Protein AF-0000000074478195 (afdb_homodimer)

Organism: Cyberlindnera jadinii (strain ATCC 18201 / CBS 1600 / BCRC 20928 / JCM 3617 / NBRC 0987 / NRRL Y-1542) (NCBI:txid983966)

Foldseek 3Di:
DPPVVVVVVVVLVVCCVVCVPDDPLVVLLLVLQVCVVVPNPVVSVVSCVVVVDDNADPLVVVLLVCLLVLVLVVNLVSLVVFAWPDPDPLLSLVLNLLSLLLVLLCCCPVVVNLPVSVCSLVPPNVPRDDPVLSVLSVVCSVVVPDPVSCVVSQNPPDSNNSSVSSVLVSCVGGDCVRHPHHSVVVVVLVVVLVVLVVVEFADQDDDPPDDDSVDGDYHDCQWAFFFFDDKDQPFDFFWFDKEAAQQRQKIWIFFQSQWIWIFGRVPRGHTDDIQNPGPGGWHEWEAFLVRQWIWTFGQQQWIWIAGNNPSDTDDIAHPDDRFGWHEKEAANVRQWIWTATQVQKIFIAGRVPRDTDDIDRGARFQEWYAANQQWIWTQHQQQKIWIARRVVRGTDAIAHDPFGWHYKDADHVDRQWMWTDTPAFKIWIDRRVVNDTQDIAGDAGDHPDAKEKYAAQNRQKIWIKHQQQKIWIAGRRPNHTSDIHRHDHGTFNYKYYRNNSRSWIWITGRRSMITITIGDPPPPPD/DPVVVVVVVVVLVVCCVVCVPDDPLVVLLLVLQVCVVVPNPVVSVVSCVVVVDDNADPLVVVLLVCLLVLVLVVNLVSLVVFAWPDPDPLLSLVLNLLSLLLVLLCCCPVVVPLPVSVVSLVPPNVPRDDPVLSVLSVVCSVVVPDPVSCVVSQHPPDSNNSSVSSVLVSLVGGDCVRHPHHSVVVVVLVVVLVVLVVVEFADQDDDPPDDDSVDGDYHDCQWAFFFFDDKDQPFDFFWFDKEAAQQRQKIWIFFQSQWIWIFGRVPRGHTDDIQNPGPGGWHEWEAFLVRQWIWTFGQQQWIWIAGNNVSDTDDIAHPDDRFGWHEKEAQNVRQWIWTATQVQKIFIAGRVPRDTDDIDRGARFQYWYAANQQWIWTQHQQQKIWIARRVVRGTDAIAHDPFGWHYKDADHVDRQWMWTDTPAFKIWIDRRVVNDTQDIAGDAGDHPDAKEKYAAQNRQKIWTKHQQQKIWIAGRRPNHTSDIHRHDHGTFNYKYYRNNSRSWIWITGRRSMITITIRDPPPPPD

Structure (mmCIF, N/CA/C/O backbone):
data_AF-0000000074478195-model_v1
#
loop_
_entity.id
_entity.type
_entity.pdbx_description
1 polymer 'WD40 repeat-like protein'
#
loop_
_atom_site.group_PDB
_atom_site.id
_atom_site.type_symbol
_atom_site.label_atom_id
_atom_site.label_alt_id
_atom_site.label_comp_id
_atom_site.label_asym_id
_atom_site.label_entity_id
_atom_site.label_seq_id
_atom_site.pdbx_PDB_ins_code
_atom_site.Cartn_x
_atom_site.Cartn_y
_atom_site.Cartn_z
_atom_site.occupancy
_atom_site.B_iso_or_equiv
_atom_site.auth_seq_id
_atom_site.auth_comp_id
_atom_site.auth_asym_id
_atom_site.auth_atom_id
_atom_site.pdbx_PDB_model_num
ATOM 1 N N . MET A 1 1 ? -6.922 -38.156 35.594 1 22.58 1 MET A N 1
ATOM 2 C CA . MET A 1 1 ? -5.996 -37.031 35.625 1 22.58 1 MET A CA 1
ATOM 3 C C . MET A 1 1 ? -5.5 -36.719 34.219 1 22.58 1 MET A C 1
ATOM 5 O O . MET A 1 1 ? -4.984 -35.625 33.969 1 22.58 1 MET A O 1
ATOM 9 N N . ASN A 1 2 ? -5.203 -37.688 33.344 1 24.73 2 ASN A N 1
ATOM 10 C CA . ASN A 1 2 ? -4.539 -37.812 32.062 1 24.73 2 ASN A CA 1
ATOM 11 C C . ASN A 1 2 ? -5.391 -37.25 30.938 1 24.73 2 ASN A C 1
ATOM 13 O O . ASN A 1 2 ? -5.039 -37.344 29.766 1 24.73 2 ASN A O 1
ATOM 17 N N . GLY A 1 3 ? -6.742 -37.188 31.203 1 28.89 3 GLY A N 1
ATOM 18 C CA . GLY A 1 3 ? -7.676 -36.969 30.125 1 28.89 3 GLY A CA 1
ATOM 19 C C . GLY A 1 3 ? -7.648 -35.531 29.594 1 28.89 3 GLY A C 1
ATOM 20 O O . GLY A 1 3 ? -8.375 -35.188 28.656 1 28.89 3 GLY A O 1
ATOM 21 N N . TYR A 1 4 ? -7.305 -34.594 30.516 1 32.69 4 TYR A N 1
ATOM 22 C CA . TYR A 1 4 ? -7.398 -33.156 30.219 1 32.69 4 TYR A CA 1
ATOM 23 C C . TYR A 1 4 ? -6.324 -32.75 29.234 1 32.69 4 TYR A C 1
ATOM 25 O O . TYR A 1 4 ? -6.266 -31.578 28.828 1 32.69 4 TYR A O 1
ATOM 33 N N . GLN A 1 5 ? -5.215 -33.406 29.141 1 38.72 5 GLN A N 1
ATOM 34 C CA . GLN A 1 5 ? -4.113 -33.125 28.219 1 38.72 5 GLN A CA 1
ATOM 35 C C . GLN A 1 5 ? -4.559 -33.219 26.766 1 38.72 5 GLN A C 1
ATOM 37 O O . GLN A 1 5 ? -3.916 -32.656 25.875 1 38.72 5 GLN A O 1
ATOM 42 N N . GLY A 1 6 ? -5.562 -33.938 26.516 1 43 6 GLY A N 1
ATOM 43 C CA . GLY A 1 6 ? -6.027 -34.344 25.188 1 43 6 GLY A CA 1
ATOM 44 C C . GLY A 1 6 ? -6.719 -33.219 24.453 1 43 6 GLY A C 1
ATOM 45 O O . GLY A 1 6 ? -6.617 -33.094 23.234 1 43 6 GLY A O 1
ATOM 46 N N . ASN A 1 7 ? -7.488 -32.406 25.203 1 45.25 7 ASN A N 1
ATOM 47 C CA . ASN A 1 7 ? -8.312 -31.391 24.578 1 45.25 7 ASN A CA 1
ATOM 48 C C . ASN A 1 7 ? -7.473 -30.188 24.156 1 45.25 7 ASN A C 1
ATOM 50 O O . ASN A 1 7 ? -7.797 -29.516 23.172 1 45.25 7 ASN A O 1
ATOM 54 N N . SER A 1 8 ? -6.305 -29.922 24.984 1 52.62 8 SER A N 1
ATOM 55 C CA . SER A 1 8 ? -5.41 -28.812 24.656 1 52.62 8 SER A CA 1
ATOM 56 C C . SER A 1 8 ? -4.742 -29.016 23.312 1 52.62 8 SER A C 1
ATOM 58 O O . SER A 1 8 ? -4.609 -28.078 22.516 1 52.62 8 SER A O 1
ATOM 60 N N . GLY A 1 9 ? -4.41 -30.25 23.094 1 55.44 9 GLY A N 1
ATOM 61 C CA . GLY A 1 9 ? -3.719 -30.578 21.859 1 55.44 9 GLY A CA 1
ATOM 62 C C . GLY A 1 9 ? -4.578 -30.391 20.625 1 55.44 9 GLY A C 1
ATOM 63 O O . GLY A 1 9 ? -4.105 -29.875 19.609 1 55.44 9 GLY A O 1
ATOM 64 N N . LYS A 1 10 ? -5.855 -30.812 20.766 1 56.72 10 LYS A N 1
ATOM 65 C CA . LYS A 1 10 ? -6.754 -30.719 19.625 1 56.72 10 LYS A CA 1
ATOM 66 C C . LYS A 1 10 ? -7.059 -29.266 19.266 1 56.72 10 LYS A C 1
ATOM 68 O O . LYS A 1 10 ? -7.102 -28.906 18.094 1 56.72 10 LYS A O 1
ATOM 73 N N . GLY A 1 11 ? -7.25 -28.391 20.375 1 63.56 11 GLY A N 1
ATOM 74 C CA . GLY A 1 11 ? -7.496 -26.969 20.141 1 63.56 11 GLY A CA 1
ATOM 75 C C . GLY A 1 11 ? -6.328 -26.266 19.469 1 63.56 11 GLY A C 1
ATOM 76 O O . GLY A 1 11 ? -6.516 -25.531 18.5 1 63.56 11 GLY A O 1
ATOM 77 N N . GLN A 1 12 ? -5.191 -26.641 19.922 1 74.25 12 GLN A N 1
ATOM 78 C CA . GLN A 1 12 ? -3.992 -26.016 19.375 1 74.25 12 GLN A CA 1
ATOM 79 C C . GLN A 1 12 ? -3.748 -26.453 17.922 1 74.25 12 GLN A C 1
ATOM 81 O O . GLN A 1 12 ? -3.275 -25.672 17.109 1 74.25 12 GLN A O 1
ATOM 86 N N . GLY A 1 13 ? -4.137 -27.672 17.688 1 74 13 GLY A N 1
ATOM 87 C CA . GLY A 1 13 ? -3.984 -28.172 16.328 1 74 13 GLY A CA 1
ATOM 88 C C . GLY A 1 13 ? -4.875 -27.469 15.328 1 74 13 GLY A C 1
ATOM 89 O O . GLY A 1 13 ? -4.426 -27.094 14.242 1 74 13 GLY A O 1
ATOM 90 N N . GLN A 1 14 ? -6.105 -27.25 15.711 1 77.62 14 GLN A N 1
ATOM 91 C CA . GLN A 1 14 ? -7.039 -26.531 14.844 1 77.62 14 GLN A CA 1
ATOM 92 C C . GLN A 1 14 ? -6.609 -25.094 14.625 1 77.62 14 GLN A C 1
ATOM 94 O O . GLN A 1 14 ? -6.73 -24.562 13.523 1 77.62 14 GLN A O 1
ATOM 99 N N . LEU A 1 15 ? -6.09 -24.531 15.695 1 83.25 15 LEU A N 1
ATOM 100 C CA . LEU A 1 15 ? -5.633 -23.141 15.609 1 83.25 15 LEU A CA 1
ATOM 101 C C . LEU A 1 15 ? -4.418 -23.031 14.695 1 83.25 15 LEU A C 1
ATOM 103 O O . LEU A 1 15 ? -4.309 -22.062 13.93 1 83.25 15 LEU A O 1
ATOM 107 N N . ALA A 1 16 ? -3.6 -24.047 14.789 1 80.31 16 ALA A N 1
ATOM 108 C CA . ALA A 1 16 ? -2.391 -24.047 13.969 1 80.31 16 ALA A CA 1
ATOM 109 C C . ALA A 1 16 ? -2.736 -24.172 12.484 1 80.31 16 ALA A C 1
ATOM 111 O O . ALA A 1 16 ? -2.023 -23.625 11.633 1 80.31 16 ALA A O 1
ATOM 112 N N . GLN A 1 17 ? -3.805 -24.859 12.18 1 79 17 GLN A N 1
ATOM 113 C CA . GLN A 1 17 ? -4.234 -25 10.789 1 79 17 GLN A CA 1
ATOM 114 C C . GLN A 1 17 ? -4.84 -23.688 10.266 1 79 17 GLN A C 1
ATOM 116 O O . GLN A 1 17 ? -4.578 -23.297 9.133 1 79 17 GLN A O 1
ATOM 121 N N . ARG A 1 18 ? -5.574 -23.031 11.125 1 84.06 18 ARG A N 1
ATOM 122 C CA . ARG A 1 18 ? -6.266 -21.812 10.719 1 84.06 18 ARG A CA 1
ATOM 123 C C . ARG A 1 18 ? -5.32 -20.609 10.727 1 84.06 18 ARG A C 1
ATOM 125 O O . ARG A 1 18 ? -5.441 -19.703 9.898 1 84.06 18 ARG A O 1
ATOM 132 N N . PHE A 1 19 ? -4.383 -20.594 11.672 1 90.38 19 PHE A N 1
ATOM 133 C CA . PHE A 1 19 ? -3.422 -19.516 11.812 1 90.38 19 PHE A CA 1
ATOM 134 C C . PHE A 1 19 ? -1.996 -20.047 11.852 1 90.38 19 PHE A C 1
ATOM 136 O O . PHE A 1 19 ? -1.324 -19.969 12.883 1 90.38 19 PHE A O 1
ATOM 143 N N . PRO A 1 20 ? -1.542 -20.516 10.719 1 85.75 20 PRO A N 1
ATOM 144 C CA . PRO A 1 20 ? -0.227 -21.156 10.703 1 85.75 20 PRO A CA 1
ATOM 145 C C . PRO A 1 20 ? 0.905 -20.203 11.07 1 85.75 20 PRO A C 1
ATOM 147 O O . PRO A 1 20 ? 1.971 -20.641 11.508 1 85.75 20 PRO A O 1
ATOM 150 N N . GLU A 1 21 ? 0.699 -18.922 10.961 1 87.75 21 GLU A N 1
ATOM 151 C CA . GLU A 1 21 ? 1.754 -17.953 11.211 1 87.75 21 GLU A CA 1
ATOM 152 C C . GLU A 1 21 ? 1.882 -17.641 12.695 1 87.75 21 GLU A C 1
ATOM 154 O O . GLU A 1 21 ? 2.863 -17.031 13.133 1 87.75 21 GLU A O 1
ATOM 159 N N . VAL A 1 22 ? 0.913 -18.047 13.445 1 92.38 22 VAL A N 1
ATOM 160 C CA . VAL A 1 22 ? 0.915 -17.719 14.867 1 92.38 22 VAL A CA 1
ATOM 161 C C . VAL A 1 22 ? 1.314 -18.953 15.672 1 92.38 22 VAL A C 1
ATOM 163 O O . VAL A 1 22 ? 0.504 -19.859 15.875 1 92.38 22 VAL A O 1
ATOM 166 N N . ASP A 1 23 ? 2.5 -19 16.125 1 91.62 23 ASP A N 1
ATOM 167 C CA . ASP A 1 23 ? 2.977 -20.078 16.984 1 91.62 23 ASP A CA 1
ATOM 168 C C . ASP A 1 23 ? 2.369 -20 18.375 1 91.62 23 ASP A C 1
ATOM 170 O O . ASP A 1 23 ? 2.539 -19 19.078 1 91.62 23 ASP A O 1
ATOM 174 N N . PRO A 1 24 ? 1.718 -21.031 18.828 1 92.38 24 PRO A N 1
ATOM 175 C CA . PRO A 1 24 ? 1.036 -20.984 20.125 1 92.38 24 PRO A CA 1
ATOM 176 C C . PRO A 1 24 ? 1.998 -20.766 21.281 1 92.38 24 PRO A C 1
ATOM 178 O O . PRO A 1 24 ? 1.663 -20.078 22.25 1 92.38 24 PRO A O 1
ATOM 181 N N . SER A 1 25 ? 3.139 -21.344 21.234 1 91.81 25 SER A N 1
ATOM 182 C CA . SER A 1 25 ? 4.109 -21.203 22.312 1 91.81 25 SER A CA 1
ATOM 183 C C . SER A 1 25 ? 4.621 -19.766 22.406 1 91.81 25 SER A C 1
ATOM 185 O O . SER A 1 25 ? 4.766 -19.203 23.484 1 91.81 25 SER A O 1
ATOM 187 N N . GLU A 1 26 ? 4.906 -19.203 21.266 1 93.75 26 GLU A N 1
ATOM 188 C CA . GLU A 1 26 ? 5.352 -17.812 21.234 1 93.75 26 GLU A CA 1
ATOM 189 C C . GLU A 1 26 ? 4.258 -16.875 21.734 1 93.75 26 GLU A C 1
ATOM 191 O O . GLU A 1 26 ? 4.539 -15.93 22.484 1 93.75 26 GLU A O 1
ATOM 196 N N . LEU A 1 27 ? 3.068 -17.188 21.297 1 95.75 27 LEU A N 1
ATOM 197 C CA . LEU A 1 27 ? 1.952 -16.359 21.75 1 95.75 27 LEU A CA 1
ATOM 198 C C . LEU A 1 27 ? 1.793 -16.453 23.266 1 95.75 27 LEU A C 1
ATOM 200 O O . LEU A 1 27 ? 1.55 -15.438 23.938 1 95.75 27 LEU A O 1
ATOM 204 N N . THR A 1 28 ? 1.91 -17.641 23.797 1 95.38 28 THR A N 1
ATOM 205 C CA . THR A 1 28 ? 1.783 -17.828 25.234 1 95.38 28 THR A CA 1
ATOM 206 C C . THR A 1 28 ? 2.812 -17 25.984 1 95.38 28 THR A C 1
ATOM 208 O O . THR A 1 28 ? 2.482 -16.344 26.984 1 95.38 28 THR A O 1
ATOM 211 N N . ARG A 1 29 ? 4.035 -16.984 25.516 1 94.19 29 ARG A N 1
ATOM 212 C CA . ARG A 1 29 ? 5.07 -16.172 26.141 1 94.19 29 ARG A CA 1
ATOM 213 C C . ARG A 1 29 ? 4.734 -14.695 26.062 1 94.19 29 ARG A C 1
ATOM 215 O O . ARG A 1 29 ? 4.969 -13.945 27.016 1 94.19 29 ARG A O 1
ATOM 222 N N . LEU A 1 30 ? 4.242 -14.289 24.953 1 96.12 30 LEU A N 1
ATOM 223 C CA . LEU A 1 30 ? 3.838 -12.906 24.781 1 96.12 30 LEU A CA 1
ATOM 224 C C . LEU A 1 30 ? 2.73 -12.531 25.766 1 96.12 30 LEU A C 1
ATOM 226 O O . LEU A 1 30 ? 2.713 -11.422 26.297 1 96.12 30 LEU A O 1
ATOM 230 N N . ILE A 1 31 ? 1.828 -13.492 25.969 1 97.06 31 ILE A N 1
ATOM 231 C CA . ILE A 1 31 ? 0.725 -13.25 26.906 1 97.06 31 ILE A CA 1
ATOM 232 C C . ILE A 1 31 ? 1.262 -13.141 28.328 1 97.06 31 ILE A C 1
ATOM 234 O O . ILE A 1 31 ? 0.813 -12.289 29.094 1 97.06 31 ILE A O 1
ATOM 238 N N . ILE A 1 32 ? 2.223 -13.977 28.641 1 95.56 32 ILE A N 1
ATOM 239 C CA . ILE A 1 32 ? 2.848 -13.898 29.953 1 95.56 32 ILE A CA 1
ATOM 240 C C . ILE A 1 32 ? 3.424 -12.5 30.172 1 95.56 32 ILE A C 1
ATOM 242 O O . ILE A 1 32 ? 3.191 -11.875 31.203 1 95.56 32 ILE A O 1
ATOM 246 N N . GLN A 1 33 ? 4.148 -11.984 29.188 1 92.62 33 GLN A N 1
ATOM 247 C CA . GLN A 1 33 ? 4.719 -10.641 29.25 1 92.62 33 GLN A CA 1
ATOM 248 C C . GLN A 1 33 ? 3.623 -9.586 29.375 1 92.62 33 GLN A C 1
ATOM 250 O O . GLN A 1 33 ? 3.717 -8.688 30.219 1 92.62 33 GLN A O 1
ATOM 255 N N . ALA A 1 34 ? 2.613 -9.719 28.578 1 95.38 34 ALA A N 1
ATOM 256 C CA . ALA A 1 34 ? 1.536 -8.734 28.562 1 95.38 34 ALA A CA 1
ATOM 257 C C . ALA A 1 34 ? 0.812 -8.68 29.891 1 95.38 34 ALA A C 1
ATOM 259 O O . ALA A 1 34 ? 0.453 -7.602 30.375 1 95.38 34 ALA A O 1
ATOM 260 N N . LEU A 1 35 ? 0.567 -9.867 30.469 1 95.62 35 LEU A N 1
ATOM 261 C CA . LEU A 1 35 ? -0.088 -9.93 31.781 1 95.62 35 LEU A CA 1
ATOM 262 C C . LEU A 1 35 ? 0.733 -9.203 32.844 1 95.62 35 LEU A C 1
ATOM 264 O O . LEU A 1 35 ? 0.182 -8.453 33.656 1 95.62 35 LEU A O 1
ATOM 268 N N . SER A 1 36 ? 1.986 -9.43 32.75 1 90.94 36 SER A N 1
ATOM 269 C CA . SER A 1 36 ? 2.871 -8.727 33.688 1 90.94 36 SER A CA 1
ATOM 270 C C . SER A 1 36 ? 2.846 -7.223 33.438 1 90.94 36 SER A C 1
ATOM 272 O O . SER A 1 36 ? 2.771 -6.438 34.406 1 90.94 36 SER A O 1
ATOM 274 N N . ASP A 1 37 ? 2.902 -6.844 32.25 1 89.56 37 ASP A N 1
ATOM 275 C CA . ASP A 1 37 ? 2.885 -5.434 31.875 1 89.56 37 ASP A CA 1
ATOM 276 C C . ASP A 1 37 ? 1.583 -4.766 32.312 1 89.56 37 ASP A C 1
ATOM 278 O O . ASP A 1 37 ? 1.576 -3.592 32.688 1 89.56 37 ASP A O 1
ATOM 282 N N . LEU A 1 38 ? 0.468 -5.555 32.25 1 93.12 38 LEU A N 1
ATOM 283 C CA . LEU A 1 38 ? -0.854 -5.031 32.594 1 93.12 38 LEU A CA 1
ATOM 284 C C . LEU A 1 38 ? -1.076 -5.039 34.094 1 93.12 38 LEU A C 1
ATOM 286 O O . LEU A 1 38 ? -2.074 -4.5 34.594 1 93.12 38 LEU A O 1
ATOM 290 N N . GLY A 1 39 ? -0.169 -5.684 34.844 1 90.38 39 GLY A N 1
ATOM 291 C CA . GLY A 1 39 ? -0.245 -5.699 36.312 1 90.38 39 GLY A CA 1
ATOM 292 C C . GLY A 1 39 ? -0.953 -6.926 36.844 1 90.38 39 GLY A C 1
ATOM 293 O O . GLY A 1 39 ? -1.312 -6.969 38.031 1 90.38 39 GLY A O 1
ATOM 294 N N . TYR A 1 40 ? -1.238 -7.859 36.031 1 94.19 40 TYR A N 1
ATOM 295 C CA . TYR A 1 40 ? -1.87 -9.102 36.469 1 94.19 40 TYR A CA 1
ATOM 296 C C . TYR A 1 40 ? -0.824 -10.148 36.844 1 94.19 40 TYR A C 1
ATOM 298 O O . TYR A 1 40 ? -0.699 -11.172 36.156 1 94.19 40 TYR A O 1
ATOM 306 N N . GLN A 1 41 ? -0.22 -10.016 37.938 1 93.06 41 GLN A N 1
ATOM 307 C CA . GLN A 1 41 ? 0.922 -10.836 38.312 1 93.06 41 GLN A CA 1
ATOM 308 C C . GLN A 1 41 ? 0.483 -12.25 38.688 1 93.06 41 GLN A C 1
ATOM 310 O O . GLN A 1 41 ? 1.169 -13.219 38.344 1 93.06 41 GLN A O 1
ATOM 315 N N . ARG A 1 42 ? -0.634 -12.328 39.344 1 95.56 42 ARG A N 1
ATOM 316 C CA . ARG A 1 42 ? -1.128 -13.656 39.688 1 95.56 42 ARG A CA 1
ATOM 317 C C . ARG A 1 42 ? -1.424 -14.492 38.469 1 95.56 42 ARG A C 1
ATOM 319 O O . ARG A 1 42 ? -1.037 -15.664 38.406 1 95.56 42 ARG A O 1
ATOM 326 N N . SER A 1 43 ? -2.094 -13.883 37.562 1 95.94 43 SER A N 1
ATOM 327 C CA . SER A 1 43 ? -2.428 -14.57 36.344 1 95.94 43 SER A CA 1
ATOM 328 C C . SER A 1 43 ? -1.174 -14.906 35.531 1 95.94 43 SER A C 1
ATOM 330 O O . SER A 1 43 ? -1.098 -15.969 34.906 1 95.94 43 SER A O 1
ATOM 332 N N . SER A 1 44 ? -0.194 -14.008 35.5 1 95.56 44 SER A N 1
ATOM 333 C CA . SER A 1 44 ? 1.075 -14.266 34.812 1 95.56 44 SER A CA 1
ATOM 334 C C . SER A 1 44 ? 1.776 -15.484 35.406 1 95.56 44 SER A C 1
ATOM 336 O O . SER A 1 44 ? 2.234 -16.359 34.656 1 95.56 44 SER A O 1
ATOM 338 N N . ASP A 1 45 ? 1.78 -15.57 36.656 1 95.12 45 ASP A N 1
ATOM 339 C CA . ASP A 1 45 ? 2.418 -16.688 37.344 1 95.12 45 ASP A CA 1
ATOM 340 C C . ASP A 1 45 ? 1.684 -18 37.062 1 95.12 45 ASP A C 1
ATOM 342 O O . ASP A 1 45 ? 2.312 -19.031 36.844 1 95.12 45 ASP A O 1
ATOM 346 N N . GLU A 1 46 ? 0.391 -17.922 37.125 1 96.75 46 GLU A N 1
ATOM 347 C CA . GLU A 1 46 ? -0.415 -19.109 36.844 1 96.75 46 GLU A CA 1
ATOM 348 C C . GLU A 1 46 ? -0.169 -19.641 35.438 1 96.75 46 GLU A C 1
ATOM 350 O O . GLU A 1 46 ? -0.069 -20.844 35.25 1 96.75 46 GLU A O 1
ATOM 355 N N . LEU A 1 47 ? -0.126 -18.766 34.5 1 96.31 47 LEU A N 1
ATOM 356 C CA . LEU A 1 47 ? 0.104 -19.188 33.125 1 96.31 47 LEU A CA 1
ATOM 357 C C . LEU A 1 47 ? 1.498 -19.781 32.969 1 96.31 47 LEU A C 1
ATOM 359 O O . LEU A 1 47 ? 1.683 -20.75 32.219 1 96.31 47 LEU A O 1
ATOM 363 N N . ARG A 1 48 ? 2.5 -19.234 33.625 1 94.5 48 ARG A N 1
ATOM 364 C CA . ARG A 1 48 ? 3.844 -19.812 33.625 1 94.5 48 ARG A CA 1
ATOM 365 C C . ARG A 1 48 ? 3.84 -21.234 34.125 1 94.5 48 ARG A C 1
ATOM 367 O O . ARG A 1 48 ? 4.465 -22.125 33.531 1 94.5 48 ARG A O 1
ATOM 374 N N . ASP A 1 49 ? 3.162 -21.406 35.094 1 95.06 49 ASP A N 1
ATOM 375 C CA . ASP A 1 49 ? 3.066 -22.719 35.719 1 95.06 49 ASP A CA 1
ATOM 376 C C . ASP A 1 49 ? 2.32 -23.703 34.812 1 95.06 49 ASP A C 1
ATOM 378 O O . ASP A 1 49 ? 2.783 -24.812 34.594 1 95.06 49 ASP A O 1
ATOM 382 N N . GLU A 1 50 ? 1.177 -23.234 34.344 1 95.81 50 GLU A N 1
ATOM 383 C CA . GLU A 1 50 ? 0.32 -24.094 33.531 1 95.81 50 GLU A CA 1
ATOM 384 C C . GLU A 1 50 ? 0.973 -24.438 32.188 1 95.81 50 GLU A C 1
ATOM 386 O O . GLU A 1 50 ? 0.836 -25.562 31.703 1 95.81 50 GLU A O 1
ATOM 391 N N . SER A 1 51 ? 1.605 -23.547 31.562 1 93.69 51 SER A N 1
ATOM 392 C CA . SER A 1 51 ? 2.199 -23.734 30.25 1 93.69 51 SER A CA 1
ATOM 393 C C . SER A 1 51 ? 3.586 -24.375 30.359 1 93.69 51 SER A C 1
ATOM 395 O O . SER A 1 51 ? 4.055 -25.016 29.406 1 93.69 51 SER A O 1
ATOM 397 N N . GLY A 1 52 ? 4.312 -24.109 31.422 1 92.25 52 GLY A N 1
ATOM 398 C CA . GLY A 1 52 ? 5.688 -24.562 31.578 1 92.25 52 GLY A CA 1
ATOM 399 C C . GLY A 1 52 ? 6.688 -23.688 30.859 1 92.25 52 GLY A C 1
ATOM 400 O O . GLY A 1 52 ? 7.852 -24.062 30.688 1 92.25 52 GLY A O 1
ATOM 401 N N . LEU A 1 53 ? 6.223 -22.516 30.391 1 90.5 53 LEU A N 1
ATOM 402 C CA . LEU A 1 53 ? 7.082 -21.609 29.641 1 90.5 53 LEU A CA 1
ATOM 403 C C . LEU A 1 53 ? 7.547 -20.453 30.516 1 90.5 53 LEU A C 1
ATOM 405 O O . LEU A 1 53 ? 6.824 -20.016 31.422 1 90.5 53 LEU A O 1
ATOM 409 N N . GLU A 1 54 ? 8.805 -20.047 30.219 1 84.94 54 GLU A N 1
ATOM 410 C CA . GLU A 1 54 ? 9.352 -18.891 30.938 1 84.94 54 GLU A CA 1
ATOM 411 C C . GLU A 1 54 ? 9.5 -17.688 30 1 84.94 54 GLU A C 1
ATOM 413 O O . GLU A 1 54 ? 9.617 -17.844 28.781 1 84.94 54 GLU A O 1
ATOM 418 N N . LEU A 1 55 ? 9.398 -16.531 30.594 1 83.12 55 LEU A N 1
ATOM 419 C CA . LEU A 1 55 ? 9.539 -15.312 29.812 1 83.12 55 LEU A CA 1
ATOM 420 C C . LEU A 1 55 ? 10.977 -15.156 29.297 1 83.12 55 LEU A C 1
ATOM 422 O O . LEU A 1 55 ? 11.195 -14.961 28.109 1 83.12 55 LEU A O 1
ATOM 426 N N . ASP A 1 56 ? 11.883 -15.195 30.25 1 81.56 56 ASP A N 1
ATOM 427 C CA . ASP A 1 56 ? 13.289 -14.992 29.922 1 81.56 56 ASP A CA 1
ATOM 428 C C . ASP A 1 56 ? 14.117 -16.234 30.219 1 81.56 56 ASP A C 1
ATOM 430 O O . ASP A 1 56 ? 13.75 -17.031 31.094 1 81.56 56 ASP A O 1
ATOM 434 N N . SER A 1 57 ? 15.078 -16.406 29.406 1 80.25 57 SER A N 1
ATOM 435 C CA . SER A 1 57 ? 16.031 -17.469 29.703 1 80.25 57 SER A CA 1
ATOM 436 C C . SER A 1 57 ? 16.75 -17.219 31.016 1 80.25 57 SER A C 1
ATOM 438 O O . SER A 1 57 ? 16.844 -16.078 31.469 1 80.25 57 SER A O 1
ATOM 440 N N . PRO A 1 58 ? 17.219 -18.266 31.641 1 79.44 58 PRO A N 1
ATOM 441 C CA . PRO A 1 58 ? 17.938 -18.078 32.906 1 79.44 58 PRO A CA 1
ATOM 442 C C . PRO A 1 58 ? 19.141 -17.156 32.781 1 79.44 58 PRO A C 1
ATOM 444 O O . PRO A 1 58 ? 19.406 -16.359 33.688 1 79.44 58 PRO A O 1
ATOM 447 N N . ALA A 1 59 ? 19.875 -17.344 31.688 1 79.88 59 ALA A N 1
ATOM 448 C CA . ALA A 1 59 ? 21.047 -16.484 31.453 1 79.88 59 ALA A CA 1
ATOM 449 C C . ALA A 1 59 ? 20.641 -15.023 31.406 1 79.88 59 ALA A C 1
ATOM 451 O O . ALA A 1 59 ? 21.312 -14.164 32 1 79.88 59 ALA A O 1
ATOM 452 N N . ILE A 1 60 ? 19.609 -14.742 30.891 1 87.56 60 ILE A N 1
ATOM 453 C CA . ILE A 1 60 ? 19.172 -13.367 30.719 1 87.56 60 ILE A CA 1
ATOM 454 C C . ILE A 1 60 ? 18.625 -12.82 32.031 1 87.56 60 ILE A C 1
ATOM 456 O O . ILE A 1 60 ? 18.781 -11.633 32.344 1 87.56 60 ILE A O 1
ATOM 460 N N . ASN A 1 61 ? 18.062 -13.695 32.781 1 86.44 61 ASN A N 1
ATOM 461 C CA . ASN A 1 61 ? 17.531 -13.258 34.094 1 86.44 61 ASN A CA 1
ATOM 462 C C . ASN A 1 61 ? 18.625 -12.711 35 1 86.44 61 ASN A C 1
ATOM 464 O O . ASN A 1 61 ? 18.438 -11.688 35.656 1 86.44 61 ASN A O 1
ATOM 468 N N . GLY A 1 62 ? 19.766 -13.398 35 1 88.12 62 GLY A N 1
ATOM 469 C CA . GLY A 1 62 ? 20.891 -12.906 35.75 1 88.12 62 GLY A CA 1
ATOM 470 C C . GLY A 1 62 ? 21.375 -11.547 35.281 1 88.12 62 GLY A C 1
ATOM 471 O O . GLY A 1 62 ? 21.688 -10.672 36.094 1 88.12 62 GLY A O 1
ATOM 472 N N . PHE A 1 63 ? 21.391 -11.398 34.062 1 92.88 63 PHE A N 1
ATOM 473 C CA . PHE A 1 63 ? 21.812 -10.141 33.469 1 92.88 63 PHE A CA 1
ATOM 474 C C . PHE A 1 63 ? 20.844 -9.023 33.812 1 92.88 63 PHE A C 1
ATOM 476 O O . PHE A 1 63 ? 21.266 -7.941 34.25 1 92.88 63 PHE A O 1
ATOM 483 N N . ILE A 1 64 ? 19.578 -9.297 33.719 1 90 64 ILE A N 1
ATOM 484 C CA . ILE A 1 64 ? 18.531 -8.312 34 1 90 64 ILE A CA 1
ATOM 485 C C . ILE A 1 64 ? 18.625 -7.902 35.469 1 90 64 ILE A C 1
ATOM 487 O O . ILE A 1 64 ? 18.531 -6.715 35.812 1 90 64 ILE A O 1
ATOM 491 N N . GLU A 1 65 ? 18.828 -8.812 36.281 1 90 65 GLU A N 1
ATOM 492 C CA . GLU A 1 65 ? 18.938 -8.531 37.719 1 90 65 GLU A CA 1
ATOM 493 C C . GLU A 1 65 ? 20.125 -7.629 38 1 90 65 GLU A C 1
ATOM 495 O O . GLU A 1 65 ? 20.031 -6.723 38.844 1 90 65 GLU A O 1
ATOM 500 N N . CYS A 1 66 ? 21.172 -7.859 37.344 1 93.12 66 CYS A N 1
ATOM 501 C CA . CYS A 1 66 ? 22.359 -7.039 37.531 1 93.12 66 CYS A CA 1
ATOM 502 C C . CYS A 1 66 ? 22.094 -5.594 37.125 1 93.12 66 CYS A C 1
ATOM 504 O O . CYS A 1 66 ? 22.453 -4.664 37.844 1 93.12 66 CYS A O 1
ATOM 506 N N . VAL A 1 67 ? 21.453 -5.465 36.031 1 93.19 67 VAL A N 1
ATOM 507 C CA . VAL A 1 67 ? 21.188 -4.129 35.5 1 93.19 67 VAL A CA 1
ATOM 508 C C . VAL A 1 67 ? 20.172 -3.418 36.406 1 93.19 67 VAL A C 1
ATOM 510 O O . VAL A 1 67 ? 20.375 -2.258 36.781 1 93.19 67 VAL A O 1
ATOM 513 N N . ARG A 1 68 ? 19.172 -4.117 36.812 1 90.88 68 ARG A N 1
ATOM 514 C CA . ARG A 1 68 ? 18.109 -3.518 37.625 1 90.88 68 ARG A CA 1
ATOM 515 C C . ARG A 1 68 ? 18.641 -3.139 39 1 90.88 68 ARG A C 1
ATOM 517 O O . ARG A 1 68 ? 18.188 -2.158 39.594 1 90.88 68 ARG A O 1
ATOM 524 N N . SER A 1 69 ? 19.672 -3.875 39.469 1 92.31 69 SER A N 1
ATOM 525 C CA . SER A 1 69 ? 20.25 -3.611 40.781 1 92.31 69 SER A CA 1
ATOM 526 C C . SER A 1 69 ? 21.359 -2.568 40.719 1 92.31 69 SER A C 1
ATOM 528 O O . SER A 1 69 ? 21.891 -2.125 41.719 1 92.31 69 SER A O 1
ATOM 530 N N . GLY A 1 70 ? 21.734 -2.223 39.531 1 92.5 70 GLY A N 1
ATOM 531 C CA . GLY A 1 70 ? 22.766 -1.223 39.344 1 92.5 70 GLY A CA 1
ATOM 532 C C . GLY A 1 70 ? 24.172 -1.804 39.375 1 92.5 70 GLY A C 1
ATOM 533 O O . GLY A 1 70 ? 25.141 -1.07 39.531 1 92.5 70 GLY A O 1
ATOM 534 N N . ASP A 1 71 ? 24.203 -3.053 39.375 1 93.69 71 ASP A N 1
ATOM 535 C CA . ASP A 1 71 ? 25.5 -3.727 39.344 1 93.69 71 ASP A CA 1
ATOM 536 C C . ASP A 1 71 ? 26.016 -3.838 37.906 1 93.69 71 ASP A C 1
ATOM 538 O O . ASP A 1 71 ? 26.031 -4.926 37.312 1 93.69 71 ASP A O 1
ATOM 542 N N . PHE A 1 72 ? 26.625 -2.779 37.406 1 94.25 72 PHE A N 1
ATOM 543 C CA . PHE A 1 72 ? 26.984 -2.684 36 1 94.25 72 PHE A CA 1
ATOM 544 C C . PHE A 1 72 ? 28.25 -3.484 35.719 1 94.25 72 PHE A C 1
ATOM 546 O O . PHE A 1 72 ? 28.438 -3.977 34.594 1 94.25 72 PHE A O 1
ATOM 553 N N . THR A 1 73 ? 29.109 -3.654 36.75 1 93.31 73 THR A N 1
ATOM 554 C CA . THR A 1 73 ? 30.328 -4.434 36.562 1 93.31 73 THR A CA 1
ATOM 555 C C . THR A 1 73 ? 30 -5.891 36.25 1 93.31 73 THR A C 1
ATOM 557 O O . THR A 1 73 ? 30.531 -6.461 35.312 1 93.31 73 THR A O 1
ATOM 560 N N . ASN A 1 74 ? 29.141 -6.387 37.031 1 94.12 74 ASN A N 1
ATOM 561 C CA . ASN A 1 74 ? 28.75 -7.773 36.812 1 94.12 74 ASN A CA 1
ATOM 562 C C . ASN A 1 74 ? 27.906 -7.906 35.531 1 94.12 74 ASN A C 1
ATOM 564 O O . ASN A 1 74 ? 27.953 -8.938 34.875 1 94.12 74 ASN A O 1
ATOM 568 N N . ALA A 1 75 ? 27.109 -6.891 35.25 1 94.81 75 ALA A N 1
ATOM 569 C CA . ALA A 1 75 ? 26.328 -6.898 34 1 94.81 75 ALA A CA 1
ATOM 570 C C . ALA A 1 75 ? 27.234 -7.02 32.781 1 94.81 75 ALA A C 1
ATOM 572 O O . ALA A 1 75 ? 26.938 -7.762 31.844 1 94.81 75 ALA A O 1
ATOM 573 N N . GLU A 1 76 ? 28.375 -6.375 32.812 1 93.94 76 GLU A N 1
ATOM 574 C CA . GLU A 1 76 ? 29.328 -6.426 31.719 1 93.94 76 GLU A CA 1
ATOM 575 C C . GLU A 1 76 ? 29.922 -7.824 31.547 1 93.94 76 GLU A C 1
ATOM 577 O O . GLU A 1 76 ? 30.094 -8.305 30.422 1 93.94 76 GLU A O 1
ATOM 582 N N . LEU A 1 77 ? 30.094 -8.43 32.656 1 92.31 77 LEU A N 1
ATOM 583 C CA . LEU A 1 77 ? 30.672 -9.773 32.656 1 92.31 77 LEU A CA 1
ATOM 584 C C . LEU A 1 77 ? 29.688 -10.781 32.062 1 92.31 77 LEU A C 1
ATOM 586 O O . LEU A 1 77 ? 30.078 -11.734 31.406 1 92.31 77 LEU A O 1
ATOM 590 N N . LYS A 1 78 ? 28.484 -10.555 32.25 1 92.38 78 LYS A N 1
ATOM 591 C CA . LYS A 1 78 ? 27.438 -11.5 31.875 1 92.38 78 LYS A CA 1
ATOM 592 C C . LYS A 1 78 ? 27.094 -11.344 30.391 1 92.38 78 LYS A C 1
ATOM 594 O O . LYS A 1 78 ? 26.328 -12.141 29.844 1 92.38 78 LYS A O 1
ATOM 599 N N . ILE A 1 79 ? 27.641 -10.344 29.719 1 91.94 79 ILE A N 1
ATOM 600 C CA . ILE A 1 79 ? 27.375 -10.125 28.312 1 91.94 79 ILE A CA 1
ATOM 601 C C . ILE A 1 79 ? 27.875 -11.328 27.5 1 91.94 79 ILE A C 1
ATOM 603 O O . ILE A 1 79 ? 27.25 -11.711 26.5 1 91.94 79 ILE A O 1
ATOM 607 N N . ALA A 1 80 ? 28.922 -11.938 27.984 1 88.19 80 ALA A N 1
ATOM 608 C CA . ALA A 1 80 ? 29.531 -13.07 27.297 1 88.19 80 ALA A CA 1
ATOM 609 C C . ALA A 1 80 ? 28.578 -14.266 27.25 1 88.19 80 ALA A C 1
ATOM 611 O O . ALA A 1 80 ? 28.656 -15.102 26.344 1 88.19 80 ALA A O 1
ATOM 612 N N . ASP A 1 81 ? 27.656 -14.289 28.172 1 87.38 81 ASP A N 1
ATOM 613 C CA . ASP A 1 81 ? 26.734 -15.422 28.281 1 87.38 81 ASP A CA 1
ATOM 614 C C . ASP A 1 81 ? 25.469 -15.172 27.469 1 87.38 81 ASP A C 1
ATOM 616 O O . ASP A 1 81 ? 24.609 -16.047 27.359 1 87.38 81 ASP A O 1
ATOM 620 N N . LEU A 1 82 ? 25.328 -14 26.922 1 87.56 82 LEU A N 1
ATOM 621 C CA . LEU A 1 82 ? 24.109 -13.641 26.219 1 87.56 82 LEU A CA 1
ATOM 622 C C . LEU A 1 82 ? 24.156 -14.148 24.781 1 87.56 82 LEU A C 1
ATOM 624 O O . LEU A 1 82 ? 25.203 -14.125 24.141 1 87.56 82 LEU A O 1
ATOM 628 N N . HIS A 1 83 ? 23.078 -14.773 24.328 1 88.25 83 HIS A N 1
ATOM 629 C CA . HIS A 1 83 ? 22.938 -15.117 22.922 1 88.25 83 HIS A CA 1
ATOM 630 C C . HIS A 1 83 ? 22.5 -13.906 22.109 1 88.25 83 HIS A C 1
ATOM 632 O O . HIS A 1 83 ? 21.328 -13.5 22.156 1 88.25 83 HIS A O 1
ATOM 638 N N . LEU A 1 84 ? 23.438 -13.32 21.375 1 87.75 84 LEU A N 1
ATOM 639 C CA . LEU A 1 84 ? 23.156 -12.117 20.594 1 87.75 84 LEU A CA 1
ATOM 640 C C . LEU A 1 84 ? 22.766 -12.469 19.172 1 87.75 84 LEU A C 1
ATOM 642 O O . LEU A 1 84 ? 23.141 -13.531 18.656 1 87.75 84 LEU A O 1
ATOM 646 N N . ILE A 1 85 ? 21.922 -11.695 18.5 1 83.44 85 ILE A N 1
ATOM 647 C CA . ILE A 1 85 ? 21.5 -11.875 17.125 1 83.44 85 ILE A CA 1
ATOM 648 C C . ILE A 1 85 ? 22.719 -11.891 16.203 1 83.44 85 ILE A C 1
ATOM 650 O O . ILE A 1 85 ? 22.891 -12.805 15.398 1 83.44 85 ILE A O 1
ATOM 654 N N . ASN A 1 86 ? 23.531 -10.867 16.312 1 81.62 86 ASN A N 1
ATOM 655 C CA . ASN A 1 86 ? 24.828 -10.797 15.664 1 81.62 86 ASN A CA 1
ATOM 656 C C . ASN A 1 86 ? 25.969 -10.836 16.688 1 81.62 86 ASN A C 1
ATOM 658 O O . ASN A 1 86 ? 26.312 -9.812 17.281 1 81.62 86 ASN A O 1
ATOM 662 N N . ASP A 1 87 ? 26.422 -12.016 16.828 1 84.94 87 ASP A N 1
ATOM 663 C CA . ASP A 1 87 ? 27.438 -12.195 17.844 1 84.94 87 ASP A CA 1
ATOM 664 C C . ASP A 1 87 ? 28.797 -11.664 17.375 1 84.94 87 ASP A C 1
ATOM 666 O O . ASP A 1 87 ? 29.75 -12.414 17.25 1 84.94 87 ASP A O 1
ATOM 670 N N . SER A 1 88 ? 28.828 -10.391 17.047 1 87.44 88 SER A N 1
ATOM 671 C CA . SER A 1 88 ? 30.062 -9.727 16.625 1 87.44 88 SER A CA 1
ATOM 672 C C . SER A 1 88 ? 30.656 -8.898 17.766 1 87.44 88 SER A C 1
ATOM 674 O O . SER A 1 88 ? 29.969 -8.555 18.719 1 87.44 88 SER A O 1
ATOM 676 N N . ASP A 1 89 ? 31.891 -8.664 17.703 1 88.81 89 ASP A N 1
ATOM 677 C CA . ASP A 1 89 ? 32.594 -7.84 18.688 1 88.81 89 ASP A CA 1
ATOM 678 C C . ASP A 1 89 ? 32.031 -6.418 18.703 1 88.81 89 ASP A C 1
ATOM 680 O O . ASP A 1 89 ? 32 -5.773 19.75 1 88.81 89 ASP A O 1
ATOM 684 N N . GLU A 1 90 ? 31.594 -6.066 17.578 1 88.88 90 GLU A N 1
ATOM 685 C CA . GLU A 1 90 ? 31.016 -4.73 17.484 1 88.88 90 GLU A CA 1
ATOM 686 C C . GLU A 1 90 ? 29.719 -4.625 18.312 1 88.88 90 GLU A C 1
ATOM 688 O O . GLU A 1 90 ? 29.5 -3.627 18.984 1 88.88 90 GLU A O 1
ATOM 693 N N . THR A 1 91 ? 28.938 -5.645 18.25 1 91.62 91 THR A N 1
ATOM 694 C CA . THR A 1 91 ? 27.688 -5.652 18.984 1 91.62 91 THR A CA 1
ATOM 695 C C . THR A 1 91 ? 27.938 -5.688 20.5 1 91.62 91 THR A C 1
ATOM 697 O O . THR A 1 91 ? 27.297 -4.973 21.266 1 91.62 91 THR A O 1
ATOM 700 N N . LYS A 1 92 ? 28.875 -6.477 20.891 1 91.44 92 LYS A N 1
ATOM 701 C CA . LYS A 1 92 ? 29.219 -6.57 22.312 1 91.44 92 LYS A CA 1
ATOM 702 C C . LYS A 1 92 ? 29.766 -5.242 22.828 1 91.44 92 LYS A C 1
ATOM 704 O O . LYS A 1 92 ? 29.422 -4.812 23.922 1 91.44 92 LYS A O 1
ATOM 709 N N . ARG A 1 93 ? 30.609 -4.633 22.016 1 91.19 93 ARG A N 1
ATOM 710 C CA . ARG A 1 93 ? 31.156 -3.324 22.359 1 91.19 93 ARG A CA 1
ATOM 711 C C . ARG A 1 93 ? 30.047 -2.299 22.531 1 91.19 93 ARG A C 1
ATOM 713 O O . ARG A 1 93 ? 30.094 -1.459 23.438 1 91.19 93 ARG A O 1
ATOM 720 N N . HIS A 1 94 ? 29.109 -2.377 21.688 1 92.81 94 HIS A N 1
ATOM 721 C CA . HIS A 1 94 ? 28 -1.438 21.75 1 92.81 94 HIS A CA 1
ATOM 722 C C . HIS A 1 94 ? 27.172 -1.647 23.016 1 92.81 94 HIS A C 1
ATOM 724 O O . HIS A 1 94 ? 26.734 -0.681 23.641 1 92.81 94 HIS A O 1
ATOM 730 N N . ILE A 1 95 ? 26.953 -2.85 23.406 1 93.56 95 ILE A N 1
ATOM 731 C CA . ILE A 1 95 ? 26.203 -3.152 24.625 1 93.56 95 ILE A CA 1
ATOM 732 C C . ILE A 1 95 ? 26.969 -2.631 25.844 1 93.56 95 ILE A C 1
ATOM 734 O O . ILE A 1 95 ? 26.375 -2.045 26.75 1 93.56 95 ILE A O 1
ATOM 738 N N . VAL A 1 96 ? 28.25 -2.822 25.781 1 93.94 96 VAL A N 1
ATOM 739 C CA . VAL A 1 96 ? 29.078 -2.309 26.875 1 93.94 96 VAL A CA 1
ATOM 740 C C . VAL A 1 96 ? 28.969 -0.788 26.938 1 93.94 96 VAL A C 1
ATOM 742 O O . VAL A 1 96 ? 28.875 -0.21 28.016 1 93.94 96 VAL A O 1
ATOM 745 N N . PHE A 1 97 ? 28.984 -0.165 25.844 1 93.81 97 PHE A N 1
ATOM 746 C CA . PHE A 1 97 ? 28.812 1.282 25.781 1 93.81 97 PHE A CA 1
ATOM 747 C C . PHE A 1 97 ? 27.5 1.705 26.422 1 93.81 97 PHE A C 1
ATOM 749 O O . PHE A 1 97 ? 27.469 2.656 27.203 1 93.81 97 PHE A O 1
ATOM 756 N N . LEU A 1 98 ? 26.453 0.975 26.078 1 93.81 98 LEU A N 1
ATOM 757 C CA . LEU A 1 98 ? 25.141 1.316 26.625 1 93.81 98 LEU A CA 1
ATOM 758 C C . LEU A 1 98 ? 25.141 1.204 28.156 1 93.81 98 LEU A C 1
ATOM 760 O O . LEU A 1 98 ? 24.547 2.039 28.844 1 93.81 98 LEU A O 1
ATOM 764 N N . ILE A 1 99 ? 25.797 0.251 28.672 1 94.56 99 ILE A N 1
ATOM 765 C CA . ILE A 1 99 ? 25.875 0.033 30.109 1 94.56 99 ILE A CA 1
ATOM 766 C C . ILE A 1 99 ? 26.703 1.146 30.75 1 94.56 99 ILE A C 1
ATOM 768 O O . ILE A 1 99 ? 26.312 1.709 31.781 1 94.56 99 ILE A O 1
ATOM 772 N N . LYS A 1 100 ? 27.781 1.468 30.125 1 94.25 100 LYS A N 1
ATOM 773 C CA . LYS A 1 100 ? 28.641 2.516 30.656 1 94.25 100 LYS A CA 1
ATOM 774 C C . LYS A 1 100 ? 27.969 3.881 30.578 1 94.25 100 LYS A C 1
ATOM 776 O O . LYS A 1 100 ? 28.188 4.738 31.438 1 94.25 100 LYS A O 1
ATOM 781 N N . ARG A 1 101 ? 27.266 4.027 29.516 1 93.5 101 ARG A N 1
ATOM 782 C CA . ARG A 1 101 ? 26.484 5.258 29.422 1 93.5 101 ARG A CA 1
ATOM 783 C C . ARG A 1 101 ? 25.516 5.387 30.594 1 93.5 101 ARG A C 1
ATOM 785 O O . ARG A 1 101 ? 25.359 6.473 31.156 1 93.5 101 ARG A O 1
ATOM 792 N N . GLN A 1 102 ? 24.891 4.289 30.922 1 94.25 102 GLN A N 1
ATOM 793 C CA . GLN A 1 102 ? 23.984 4.301 32.062 1 94.25 102 GLN A CA 1
ATOM 794 C C . GLN A 1 102 ? 24.734 4.586 33.375 1 94.25 102 GLN A C 1
ATOM 796 O O . GLN A 1 102 ? 24.234 5.336 34.219 1 94.25 102 GLN A O 1
ATOM 801 N N . LYS A 1 103 ? 25.828 4.012 33.5 1 93.94 103 LYS A N 1
ATOM 802 C CA . LYS A 1 103 ? 26.656 4.277 34.688 1 93.94 103 LYS A CA 1
ATOM 803 C C . LYS A 1 103 ? 27.047 5.754 34.75 1 93.94 103 LYS A C 1
ATOM 805 O O . LYS A 1 103 ? 27 6.352 35.844 1 93.94 103 LYS A O 1
ATOM 810 N N . PHE A 1 104 ? 27.406 6.312 33.656 1 93.62 104 PHE A N 1
ATOM 811 C CA . PHE A 1 104 ? 27.734 7.73 33.562 1 93.62 104 PHE A CA 1
ATOM 812 C C . PHE A 1 104 ? 26.562 8.594 34.031 1 93.62 104 PHE A C 1
ATOM 814 O O . PHE A 1 104 ? 26.734 9.516 34.812 1 93.62 104 PHE A O 1
ATOM 821 N N . LEU A 1 105 ? 25.438 8.219 33.531 1 93.62 105 LEU A N 1
ATOM 822 C CA . LEU A 1 105 ? 24.234 8.984 33.844 1 93.62 105 LEU A CA 1
ATOM 823 C C . LEU A 1 105 ? 23.906 8.898 35.344 1 93.62 105 LEU A C 1
ATOM 825 O O . LEU A 1 105 ? 23.5 9.891 35.938 1 93.62 105 LEU A O 1
ATOM 829 N N . GLU A 1 106 ? 24.078 7.758 35.875 1 93.56 106 GLU A N 1
ATOM 830 C CA . GLU A 1 106 ? 23.797 7.598 37.281 1 93.56 106 GLU A CA 1
ATOM 831 C C . GLU A 1 106 ? 24.828 8.336 38.156 1 93.56 106 GLU A C 1
ATOM 833 O O . GLU A 1 106 ? 24.484 8.875 39.219 1 93.56 106 GLU A O 1
ATOM 838 N N . LEU A 1 107 ? 26.062 8.383 37.75 1 92.81 107 LEU A N 1
ATOM 839 C CA . LEU A 1 107 ? 27.094 9.164 38.438 1 92.81 107 LEU A CA 1
ATOM 840 C C . LEU A 1 107 ? 26.75 10.656 38.406 1 92.81 107 LEU A C 1
ATOM 842 O O . LEU A 1 107 ? 26.906 11.352 39.406 1 92.81 107 LEU A O 1
ATOM 846 N N . LEU A 1 108 ? 26.266 11.039 37.312 1 91.81 108 LEU A N 1
ATOM 847 C CA . LEU A 1 108 ? 25.969 12.461 37.125 1 91.81 108 LEU A CA 1
ATOM 848 C C . LEU A 1 108 ? 24.719 12.867 37.906 1 91.81 108 LEU A C 1
ATOM 850 O O . LEU A 1 108 ? 24.703 13.914 38.562 1 91.81 108 LEU A O 1
ATOM 854 N N . TYR A 1 109 ? 23.656 12.031 37.875 1 91.06 109 TYR A N 1
ATOM 855 C CA . TYR A 1 109 ? 22.375 12.508 38.375 1 91.06 109 TYR A CA 1
ATOM 856 C C . TYR A 1 109 ? 22.031 11.883 39.719 1 91.06 109 TYR A C 1
ATOM 858 O O . TYR A 1 109 ? 21.297 12.469 40.531 1 91.06 109 TYR A O 1
ATOM 866 N N . LEU A 1 110 ? 22.438 10.727 39.969 1 90.81 110 LEU A N 1
ATOM 867 C CA . LEU A 1 110 ? 22.141 10.078 41.25 1 90.81 110 LEU A CA 1
ATOM 868 C C . LEU A 1 110 ? 23.203 10.383 42.281 1 90.81 110 LEU A C 1
ATOM 870 O O . LEU A 1 110 ? 22.891 10.75 43.406 1 90.81 110 LEU A O 1
ATOM 874 N N . GLU A 1 111 ? 24.438 10.242 41.875 1 90.94 111 GLU A N 1
ATOM 875 C CA . GLU A 1 111 ? 25.547 10.445 42.812 1 90.94 111 GLU A CA 1
ATOM 876 C C . GLU A 1 111 ? 26.062 11.883 42.719 1 90.94 111 GLU A C 1
ATOM 878 O O . GLU A 1 111 ? 26.797 12.32 43.625 1 90.94 111 GLU A O 1
ATOM 883 N N . ASN A 1 112 ? 25.703 12.664 41.812 1 89.69 112 ASN A N 1
ATOM 884 C CA . ASN A 1 112 ? 26.094 14.055 41.594 1 89.69 112 ASN A CA 1
ATOM 885 C C . ASN A 1 112 ? 27.609 14.195 41.562 1 89.69 112 ASN A C 1
ATOM 887 O O . ASN A 1 112 ? 28.172 15.141 42.125 1 89.69 112 ASN A O 1
ATOM 891 N N . SER A 1 113 ? 28.266 13.188 41.062 1 91.88 113 SER A N 1
ATOM 892 C CA . SER A 1 113 ? 29.719 13.203 40.969 1 91.88 113 SER A CA 1
ATOM 893 C C . SER A 1 113 ? 30.156 13.484 39.531 1 91.88 113 SER A C 1
ATOM 895 O O . SER A 1 113 ? 30.453 12.562 38.781 1 91.88 113 SER A O 1
ATOM 897 N N . THR A 1 114 ? 30.312 14.648 39.188 1 91.5 114 THR A N 1
ATOM 898 C CA . THR A 1 114 ? 30.688 15.062 37.844 1 91.5 114 THR A CA 1
ATOM 899 C C . THR A 1 114 ? 32.125 14.617 37.5 1 91.5 114 THR A C 1
ATOM 901 O O . THR A 1 114 ? 32.406 14.258 36.375 1 91.5 114 THR A O 1
ATOM 904 N N . GLN A 1 115 ? 32.969 14.711 38.531 1 91.44 115 GLN A N 1
ATOM 905 C CA . GLN A 1 115 ? 34.344 14.328 38.344 1 91.44 115 GLN A CA 1
ATOM 906 C C . GLN A 1 115 ? 34.469 12.852 37.969 1 91.44 115 GLN A C 1
ATOM 908 O O . GLN A 1 115 ? 35.156 12.5 37.031 1 91.44 115 GLN A O 1
ATOM 913 N N . GLU A 1 116 ? 33.781 12.07 38.719 1 93.12 116 GLU A N 1
ATOM 914 C CA . GLU A 1 116 ? 33.812 10.641 38.469 1 93.12 116 GLU A CA 1
ATOM 915 C C . GLU A 1 116 ? 33.219 10.328 37.094 1 93.12 116 GLU A C 1
ATOM 917 O O . GLU A 1 116 ? 33.688 9.438 36.375 1 93.12 116 GLU A O 1
ATOM 922 N N . ALA A 1 117 ? 32.156 11.016 36.75 1 93.5 117 ALA A N 1
ATOM 923 C CA . ALA A 1 117 ? 31.516 10.852 35.469 1 93.5 117 ALA A CA 1
ATOM 924 C C . ALA A 1 117 ? 32.5 11.188 34.344 1 93.5 117 ALA A C 1
ATOM 926 O O . ALA A 1 117 ? 32.562 10.477 33.344 1 93.5 117 ALA A O 1
ATOM 927 N N . LEU A 1 118 ? 33.25 12.25 34.562 1 92.06 118 LEU A N 1
ATOM 928 C CA . LEU A 1 118 ? 34.219 12.672 33.562 1 92.06 118 LEU A CA 1
ATOM 929 C C . LEU A 1 118 ? 35.344 11.648 33.438 1 92.06 118 LEU A C 1
ATOM 931 O O . LEU A 1 118 ? 35.812 11.391 32.312 1 92.06 118 LEU A O 1
ATOM 935 N N . ILE A 1 119 ? 35.75 11.117 34.531 1 92.5 119 ILE A N 1
ATOM 936 C CA . ILE A 1 119 ? 36.812 10.094 34.5 1 92.5 119 ILE A CA 1
ATOM 937 C C . ILE A 1 119 ? 36.312 8.875 33.719 1 92.5 119 ILE A C 1
ATOM 939 O O . ILE A 1 119 ? 37.031 8.32 32.906 1 92.5 119 ILE A O 1
ATOM 943 N N . LEU A 1 120 ? 35.125 8.445 34.031 1 92.75 120 LEU A N 1
ATOM 944 C CA . LEU A 1 120 ? 34.531 7.316 33.312 1 92.75 120 LEU A CA 1
ATOM 945 C C . LEU A 1 120 ? 34.5 7.578 31.828 1 92.75 120 LEU A C 1
ATOM 947 O O . LEU A 1 120 ? 34.812 6.699 31.031 1 92.75 120 LEU A O 1
ATOM 951 N N . LEU A 1 121 ? 34.062 8.758 31.422 1 91.5 121 LEU A N 1
ATOM 952 C CA . LEU A 1 121 ? 33.938 9.141 30.016 1 91.5 121 LEU A CA 1
ATOM 953 C C . LEU A 1 121 ? 35.281 9.094 29.312 1 91.5 121 LEU A C 1
ATOM 955 O O . LEU A 1 121 ? 35.406 8.578 28.203 1 91.5 121 LEU A O 1
ATOM 959 N N . ARG A 1 122 ? 36.312 9.57 29.984 1 89 122 ARG A N 1
ATOM 960 C CA . ARG A 1 122 ? 37.625 9.703 29.391 1 89 122 ARG A CA 1
ATOM 961 C C . ARG A 1 122 ? 38.375 8.359 29.375 1 89 122 ARG A C 1
ATOM 963 O O . ARG A 1 122 ? 39.062 8.039 28.406 1 89 122 ARG A O 1
ATOM 970 N N . GLN A 1 123 ? 38.094 7.539 30.297 1 89.75 123 GLN A N 1
ATOM 971 C CA . GLN A 1 123 ? 38.906 6.344 30.469 1 89.75 123 GLN A CA 1
ATOM 972 C C . GLN A 1 123 ? 38.219 5.117 29.875 1 89.75 123 GLN A C 1
ATOM 974 O O . GLN A 1 123 ? 38.875 4.207 29.375 1 89.75 123 GLN A O 1
ATOM 979 N N . GLU A 1 124 ? 36.969 5.074 29.969 1 89.69 124 GLU A N 1
ATOM 980 C CA . GLU A 1 124 ? 36.312 3.822 29.641 1 89.69 124 GLU A CA 1
ATOM 981 C C . GLU A 1 124 ? 35.406 3.984 28.422 1 89.69 124 GLU A C 1
ATOM 983 O O . GLU A 1 124 ? 35.281 3.08 27.594 1 89.69 124 GLU A O 1
ATOM 988 N N . VAL A 1 125 ? 34.719 5.062 28.25 1 88.44 125 VAL A N 1
ATOM 989 C CA . VAL A 1 125 ? 33.688 5.227 27.25 1 88.44 125 VAL A CA 1
ATOM 990 C C . VAL A 1 125 ? 34.312 5.664 25.922 1 88.44 125 VAL A C 1
ATOM 992 O O . VAL A 1 125 ? 33.844 5.289 24.844 1 88.44 125 VAL A O 1
ATOM 995 N N . HIS A 1 126 ? 35.406 6.41 25.984 1 84.06 126 HIS A N 1
ATOM 996 C CA . HIS A 1 126 ? 36.031 7.027 24.812 1 84.06 126 HIS A CA 1
ATOM 997 C C . HIS A 1 126 ? 36.438 5.977 23.781 1 84.06 126 HIS A C 1
ATOM 999 O O . HIS A 1 126 ? 36.375 6.215 22.578 1 84.06 126 HIS A O 1
ATOM 1005 N N . GLU A 1 127 ? 36.75 4.734 24.141 1 83.19 127 GLU A N 1
ATOM 1006 C CA . GLU A 1 127 ? 37.25 3.707 23.219 1 83.19 127 GLU A CA 1
ATOM 1007 C C . GLU A 1 127 ? 36.094 2.84 22.703 1 83.19 127 GLU A C 1
ATOM 1009 O O . GLU A 1 127 ? 36.281 2.086 21.75 1 83.19 127 GLU A O 1
ATOM 1014 N N . LEU A 1 128 ? 34.938 3.016 23.219 1 87.12 128 LEU A N 1
ATOM 1015 C CA . LEU A 1 128 ? 33.875 2.082 22.938 1 87.12 128 LEU A CA 1
ATOM 1016 C C . LEU A 1 128 ? 32.969 2.613 21.828 1 87.12 128 LEU A C 1
ATOM 1018 O O . LEU A 1 128 ? 32.219 1.85 21.219 1 87.12 128 LEU A O 1
ATOM 1022 N N . THR A 1 129 ? 32.938 3.896 21.578 1 83.81 129 THR A N 1
ATOM 1023 C CA . THR A 1 129 ? 31.906 4.449 20.703 1 83.81 129 THR A CA 1
ATOM 1024 C C . THR A 1 129 ? 32.469 5.559 19.828 1 83.81 129 THR A C 1
ATOM 1026 O O . THR A 1 129 ? 33.656 5.875 19.922 1 83.81 129 THR A O 1
ATOM 1029 N N . ASP A 1 130 ? 31.609 6.117 19.016 1 84.56 130 ASP A N 1
ATOM 1030 C CA . ASP A 1 130 ? 32.031 7.152 18.078 1 84.56 130 ASP A CA 1
ATOM 1031 C C . ASP A 1 130 ? 32.031 8.531 18.734 1 84.56 130 ASP A C 1
ATOM 1033 O O . ASP A 1 130 ? 31.547 8.688 19.859 1 84.56 130 ASP A O 1
ATOM 1037 N N . THR A 1 131 ? 32.656 9.453 18.078 1 83.44 131 THR A N 1
ATOM 1038 C CA . THR A 1 131 ? 32.844 10.812 18.562 1 83.44 131 THR A CA 1
ATOM 1039 C C . THR A 1 131 ? 31.516 11.516 18.797 1 83.44 131 THR A C 1
ATOM 1041 O O . THR A 1 131 ? 31.406 12.344 19.703 1 83.44 131 THR A O 1
ATOM 1044 N N . ALA A 1 132 ? 30.578 11.164 18.062 1 86.69 132 ALA A N 1
ATOM 1045 C CA . ALA A 1 132 ? 29.266 11.812 18.188 1 86.69 132 ALA A CA 1
ATOM 1046 C C . ALA A 1 132 ? 28.641 11.516 19.547 1 86.69 132 ALA A C 1
ATOM 1048 O O . ALA A 1 132 ? 28.109 12.414 20.203 1 86.69 132 ALA A O 1
ATOM 1049 N N . ASN A 1 133 ? 28.812 10.336 19.984 1 88.19 133 ASN A N 1
ATOM 1050 C CA . ASN A 1 133 ? 28.25 9.938 21.281 1 88.19 133 ASN A CA 1
ATOM 1051 C C . ASN A 1 133 ? 29 10.609 22.422 1 88.19 133 ASN A C 1
ATOM 1053 O O . ASN A 1 133 ? 28.391 11.016 23.406 1 88.19 133 ASN A O 1
ATOM 1057 N N . ILE A 1 134 ? 30.281 10.727 22.281 1 87.94 134 ILE A N 1
ATOM 1058 C CA . ILE A 1 134 ? 31.109 11.352 23.312 1 87.94 134 ILE A CA 1
ATOM 1059 C C . ILE A 1 134 ? 30.75 12.828 23.438 1 87.94 134 ILE A C 1
ATOM 1061 O O . ILE A 1 134 ? 30.641 13.359 24.547 1 87.94 134 ILE A O 1
ATOM 1065 N N . ARG A 1 135 ? 30.484 13.367 22.297 1 87.81 135 ARG A N 1
ATOM 1066 C CA . ARG A 1 135 ? 30.094 14.766 22.281 1 87.81 135 ARG A CA 1
ATOM 1067 C C . ARG A 1 135 ? 28.734 14.953 22.984 1 87.81 135 ARG A C 1
ATOM 1069 O O . ARG A 1 135 ? 28.547 15.914 23.734 1 87.81 135 ARG A O 1
ATOM 1076 N N . ALA A 1 136 ? 27.891 14.094 22.75 1 89.19 136 ALA A N 1
ATOM 1077 C CA . ALA A 1 136 ? 26.578 14.172 23.359 1 89.19 136 ALA A CA 1
ATOM 1078 C C . ALA A 1 136 ? 26.656 14.062 24.891 1 89.19 136 ALA A C 1
ATOM 1080 O O . ALA A 1 136 ? 26.016 14.82 25.609 1 89.19 136 ALA A O 1
ATOM 1081 N N . LEU A 1 137 ? 27.5 13.18 25.422 1 90.88 137 LEU A N 1
ATOM 1082 C CA . LEU A 1 137 ? 27.641 12.977 26.859 1 90.88 137 LEU A CA 1
ATOM 1083 C C . LEU A 1 137 ? 28.375 14.148 27.5 1 90.88 137 LEU A C 1
ATOM 1085 O O . LEU A 1 137 ? 28.031 14.57 28.609 1 90.88 137 LEU A O 1
ATOM 1089 N N . THR A 1 138 ? 29.281 14.648 26.719 1 88.06 138 THR A N 1
ATOM 1090 C CA . THR A 1 138 ? 30.031 15.805 27.203 1 88.06 138 THR A CA 1
ATOM 1091 C C . THR A 1 138 ? 29.125 17.031 27.297 1 88.06 138 THR A C 1
ATOM 1093 O O . THR A 1 138 ? 29.25 17.828 28.219 1 88.06 138 THR A O 1
ATOM 1096 N N . SER A 1 139 ? 28.281 17.125 26.344 1 89.75 139 SER A N 1
ATOM 1097 C CA . SER A 1 139 ? 27.312 18.219 26.359 1 89.75 139 SER A CA 1
ATOM 1098 C C . SER A 1 139 ? 26.422 18.141 27.609 1 89.75 139 SER A C 1
ATOM 1100 O O . SER A 1 139 ? 26.016 19.172 28.141 1 89.75 139 SER A O 1
ATOM 1102 N N . LEU A 1 140 ? 26.203 16.953 28 1 89.44 140 LEU A N 1
ATOM 1103 C CA . LEU A 1 140 ? 25.375 16.766 29.188 1 89.44 140 LEU A CA 1
ATOM 1104 C C . LEU A 1 140 ? 26.125 17.219 30.438 1 89.44 140 LEU A C 1
ATOM 1106 O O . LEU A 1 140 ? 25.5 17.688 31.406 1 89.44 140 LEU A O 1
ATOM 1110 N N . LEU A 1 141 ? 27.406 17.109 30.484 1 88 141 LEU A N 1
ATOM 1111 C CA . LEU A 1 141 ? 28.234 17.562 31.609 1 88 141 LEU A CA 1
ATOM 1112 C C . LEU A 1 141 ? 28.172 19.078 31.734 1 88 141 LEU A C 1
ATOM 1114 O O . LEU A 1 141 ? 28.172 19.609 32.844 1 88 141 LEU A O 1
ATOM 1118 N N . MET A 1 142 ? 28 19.672 30.516 1 85 142 MET A N 1
ATOM 1119 C CA . MET A 1 142 ? 27.984 21.125 30.484 1 85 142 MET A CA 1
ATOM 1120 C C . MET A 1 142 ? 26.578 21.656 30.781 1 85 142 MET A C 1
ATOM 1122 O O . MET A 1 142 ? 26.422 22.75 31.328 1 85 142 MET A O 1
ATOM 1126 N N . ASN A 1 143 ? 25.578 20.953 30.344 1 86.44 143 ASN A N 1
ATOM 1127 C CA . ASN A 1 143 ? 24.188 21.312 30.531 1 86.44 143 ASN A CA 1
ATOM 1128 C C . ASN A 1 143 ? 23.406 20.172 31.188 1 86.44 143 ASN A C 1
ATOM 1130 O O . ASN A 1 143 ? 22.531 19.578 30.562 1 86.44 143 ASN A O 1
ATOM 1134 N N . LYS A 1 144 ? 23.547 20.031 32.469 1 84.19 144 LYS A N 1
ATOM 1135 C CA . LYS A 1 144 ? 23.062 18.875 33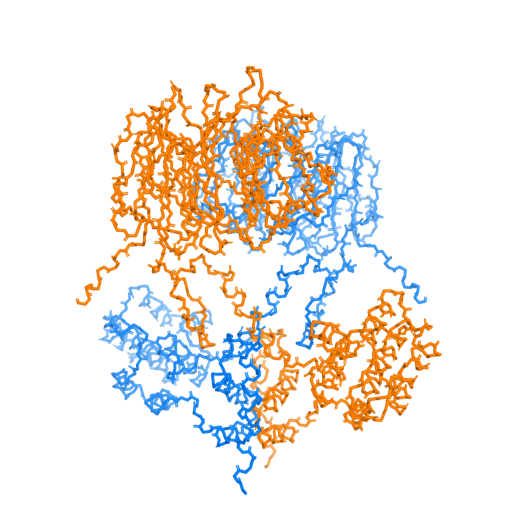.188 1 84.19 144 LYS A CA 1
ATOM 1136 C C . LYS A 1 144 ? 21.531 18.891 33.312 1 84.19 144 LYS A C 1
ATOM 1138 O O . LYS A 1 144 ? 20.906 17.844 33.406 1 84.19 144 LYS A O 1
ATOM 1143 N N . ASP A 1 145 ? 20.922 20.047 33.219 1 83.75 145 ASP A N 1
ATOM 1144 C CA . ASP A 1 145 ? 19.516 20.156 33.531 1 83.75 145 ASP A CA 1
ATOM 1145 C C . ASP A 1 145 ? 18.656 20.219 32.281 1 83.75 145 ASP A C 1
ATOM 1147 O O . ASP A 1 145 ? 17.438 20.344 32.375 1 83.75 145 ASP A O 1
ATOM 1151 N N . SER A 1 146 ? 19.297 20.062 31.172 1 85.75 146 SER A N 1
ATOM 1152 C CA . SER A 1 146 ? 18.531 20.094 29.938 1 85.75 146 SER A CA 1
ATOM 1153 C C . SER A 1 146 ? 17.719 18.812 29.75 1 85.75 146 SER A C 1
ATOM 1155 O O . SER A 1 146 ? 18.281 17.734 29.609 1 85.75 146 SER A O 1
ATOM 1157 N N . PRO A 1 147 ? 16.422 18.875 29.75 1 85.44 147 PRO A N 1
ATOM 1158 C CA . PRO A 1 147 ? 15.594 17.672 29.609 1 85.44 147 PRO A CA 1
ATOM 1159 C C . PRO A 1 147 ? 15.781 16.984 28.266 1 85.44 147 PRO A C 1
ATOM 1161 O O . PRO A 1 147 ? 15.75 15.75 28.188 1 85.44 147 PRO A O 1
ATOM 1164 N N . GLU A 1 148 ? 15.945 17.812 27.234 1 82.12 148 GLU A N 1
ATOM 1165 C CA . GLU A 1 148 ? 16.141 17.25 25.906 1 82.12 148 GLU A CA 1
ATOM 1166 C C . GLU A 1 148 ? 17.406 16.391 25.844 1 82.12 148 GLU A C 1
ATOM 1168 O O . GLU A 1 148 ? 17.391 15.289 25.297 1 82.12 148 GLU A O 1
ATOM 1173 N N . LEU A 1 149 ? 18.453 16.922 26.453 1 84.44 149 LEU A N 1
ATOM 1174 C CA . LEU A 1 149 ? 19.719 16.188 26.453 1 84.44 149 LEU A CA 1
ATOM 1175 C C . LEU A 1 149 ? 19.625 14.945 27.328 1 84.44 149 LEU A C 1
ATOM 1177 O O . LEU A 1 149 ? 20.203 13.906 26.984 1 84.44 149 LEU A O 1
ATOM 1181 N N . GLN A 1 150 ? 18.938 15.047 28.375 1 87.69 150 GLN A N 1
ATOM 1182 C CA . GLN A 1 150 ? 18.734 13.914 29.266 1 87.69 150 GLN A CA 1
ATOM 1183 C C . GLN A 1 150 ? 18.031 12.766 28.547 1 87.69 150 GLN A C 1
ATOM 1185 O O . GLN A 1 150 ? 18.547 11.641 28.516 1 87.69 150 GLN A O 1
ATOM 1190 N N . ARG A 1 151 ? 16.938 13.086 27.844 1 84.12 151 ARG A N 1
ATOM 1191 C CA . ARG A 1 151 ? 16.141 12.07 27.172 1 84.12 151 ARG A CA 1
ATOM 1192 C C . ARG A 1 151 ? 16.922 11.461 26 1 84.12 151 ARG A C 1
ATOM 1194 O O . ARG A 1 151 ? 16.875 10.242 25.797 1 84.12 151 ARG A O 1
ATOM 1201 N N . SER A 1 152 ? 17.594 12.281 25.328 1 84.5 152 SER A N 1
ATOM 1202 C CA . SER A 1 152 ? 18.312 11.805 24.141 1 84.5 152 SER A CA 1
ATOM 1203 C C . SER A 1 152 ? 19.438 10.859 24.547 1 84.5 152 SER A C 1
ATOM 1205 O O . SER A 1 152 ? 19.875 10.039 23.734 1 84.5 152 SER A O 1
ATOM 1207 N N . ASN A 1 153 ? 19.891 11 25.797 1 85.38 153 ASN A N 1
ATOM 1208 C CA . ASN A 1 153 ? 21 10.156 26.25 1 85.38 153 ASN A CA 1
ATOM 1209 C C . ASN A 1 153 ? 20.5 9.016 27.125 1 85.38 153 ASN A C 1
ATOM 1211 O O . ASN A 1 153 ? 21.312 8.281 27.719 1 85.38 153 ASN A O 1
ATOM 1215 N N . GLY A 1 154 ? 19.188 8.914 27.25 1 83.06 154 GLY A N 1
ATOM 1216 C CA . GLY A 1 154 ? 18.625 7.727 27.875 1 83.06 154 GLY A CA 1
ATOM 1217 C C . GLY A 1 154 ? 18.234 7.941 29.328 1 83.06 154 GLY A C 1
ATOM 1218 O O . GLY A 1 154 ? 17.828 7 30.016 1 83.06 154 GLY A O 1
ATOM 1219 N N . TRP A 1 155 ? 18.406 9.164 29.859 1 87.44 155 TRP A N 1
ATOM 1220 C CA . TRP A 1 155 ? 17.984 9.43 31.234 1 87.44 155 TRP A CA 1
ATOM 1221 C C . TRP A 1 155 ? 16.484 9.742 31.281 1 87.44 155 TRP A C 1
ATOM 1223 O O . TRP A 1 155 ? 16.016 10.672 30.641 1 87.44 155 TRP A O 1
ATOM 1233 N N . MET A 1 156 ? 15.734 8.953 32.094 1 81.75 156 MET A N 1
ATOM 1234 C CA . MET A 1 156 ? 14.281 9.07 32.125 1 81.75 156 MET A CA 1
ATOM 1235 C C . MET A 1 156 ? 13.812 9.68 33.438 1 81.75 156 MET A C 1
ATOM 1237 O O . MET A 1 156 ? 12.672 9.469 33.844 1 81.75 156 MET A O 1
ATOM 1241 N N . GLY A 1 157 ? 14.711 10.367 34.156 1 80.12 157 GLY A N 1
ATOM 1242 C CA . GLY A 1 157 ? 14.352 11.086 35.375 1 80.12 157 GLY A CA 1
ATOM 1243 C C . GLY A 1 157 ? 14.656 10.312 36.625 1 80.12 157 GLY A C 1
ATOM 1244 O O . GLY A 1 157 ? 14.805 10.898 37.688 1 80.12 157 GLY A O 1
ATOM 1245 N N . ASP A 1 158 ? 14.531 8.938 36.562 1 86.31 158 ASP A N 1
ATOM 1246 C CA . ASP A 1 158 ? 14.875 8.109 37.688 1 86.31 158 ASP A CA 1
ATOM 1247 C C . ASP A 1 158 ? 15.688 6.887 37.281 1 86.31 158 ASP A C 1
ATOM 1249 O O . ASP A 1 158 ? 15.703 6.527 36.094 1 86.31 158 ASP A O 1
ATOM 1253 N N . ALA A 1 159 ? 16.391 6.344 38.281 1 88.75 159 ALA A N 1
ATOM 1254 C CA . ALA A 1 159 ? 17.312 5.238 38.031 1 88.75 159 ALA A CA 1
ATOM 1255 C C . ALA A 1 159 ? 16.562 4.016 37.5 1 88.75 159 ALA A C 1
ATOM 1257 O O . ALA A 1 159 ? 17 3.365 36.562 1 88.75 159 ALA A O 1
ATOM 1258 N N . MET A 1 160 ? 15.438 3.768 38.125 1 86.25 160 MET A N 1
ATOM 1259 C CA . MET A 1 160 ? 14.68 2.572 37.75 1 86.25 160 MET A CA 1
ATOM 1260 C C . MET A 1 160 ? 14.18 2.664 36.312 1 86.25 160 MET A C 1
ATOM 1262 O O . MET A 1 160 ? 14.336 1.721 35.531 1 86.25 160 MET A O 1
ATOM 1266 N N . LEU A 1 161 ? 13.602 3.75 35.938 1 84.25 161 LEU A N 1
ATOM 1267 C CA . LEU A 1 161 ? 13.078 3.953 34.594 1 84.25 161 LEU A CA 1
ATOM 1268 C C . LEU A 1 161 ? 14.211 3.961 33.562 1 84.25 161 LEU A C 1
ATOM 1270 O O . LEU A 1 161 ? 14.062 3.434 32.438 1 84.25 161 LEU A O 1
ATOM 1274 N N . SER A 1 162 ? 15.289 4.582 33.938 1 90.25 162 SER A N 1
ATOM 1275 C CA . SER A 1 162 ? 16.438 4.641 33.062 1 90.25 162 SER A CA 1
ATOM 1276 C C . SER A 1 162 ? 17.031 3.254 32.844 1 90.25 162 SER A C 1
ATOM 1278 O O . SER A 1 162 ? 17.469 2.928 31.719 1 90.25 162 SER A O 1
ATOM 1280 N N . ARG A 1 163 ? 17.078 2.475 33.906 1 91.06 163 ARG A N 1
ATOM 1281 C CA . ARG A 1 163 ? 17.594 1.114 33.781 1 91.06 163 ARG A CA 1
ATOM 1282 C C . ARG A 1 163 ? 16.688 0.261 32.906 1 91.06 163 ARG A C 1
ATOM 1284 O O . ARG A 1 163 ? 17.156 -0.568 32.125 1 91.06 163 ARG A O 1
ATOM 1291 N N . ASP A 1 164 ? 15.406 0.493 33.031 1 84.75 164 ASP A N 1
ATOM 1292 C CA . ASP A 1 164 ? 14.445 -0.206 32.156 1 84.75 164 ASP A CA 1
ATOM 1293 C C . ASP A 1 164 ? 14.633 0.185 30.703 1 84.75 164 ASP A C 1
ATOM 1295 O O . ASP A 1 164 ? 14.531 -0.661 29.812 1 84.75 164 ASP A O 1
ATOM 1299 N N . SER A 1 165 ? 14.836 1.426 30.531 1 87.25 165 SER A N 1
ATOM 1300 C CA . SER A 1 165 ? 15.102 1.903 29.172 1 87.25 165 SER A CA 1
ATOM 1301 C C . SER A 1 165 ? 16.359 1.272 28.594 1 87.25 165 SER A C 1
ATOM 1303 O O . SER A 1 165 ? 16.406 0.932 27.422 1 87.25 165 SER A O 1
ATOM 1305 N N . LEU A 1 166 ? 17.375 1.211 29.469 1 91.38 166 LEU A N 1
ATOM 1306 C CA . LEU A 1 166 ? 18.609 0.542 29.062 1 91.38 166 LEU A CA 1
ATOM 1307 C C . LEU A 1 166 ? 18.328 -0.893 28.625 1 91.38 166 LEU A C 1
ATOM 1309 O O . LEU A 1 166 ? 18.797 -1.322 27.562 1 91.38 166 LEU A O 1
ATOM 1313 N N . LEU A 1 167 ? 17.531 -1.569 29.422 1 88.19 167 LEU A N 1
ATOM 1314 C CA . LEU A 1 167 ? 17.219 -2.957 29.109 1 88.19 167 LEU A CA 1
ATOM 1315 C C . LEU A 1 167 ? 16.453 -3.059 27.797 1 88.19 167 LEU A C 1
ATOM 1317 O O . LEU A 1 167 ? 16.672 -3.988 27.016 1 88.19 167 LEU A O 1
ATOM 1321 N N . ASN A 1 168 ? 15.633 -2.189 27.578 1 85.62 168 ASN A N 1
ATOM 1322 C CA . ASN A 1 168 ? 14.906 -2.152 26.312 1 85.62 168 ASN A CA 1
ATOM 1323 C C . ASN A 1 168 ? 15.859 -1.982 25.125 1 85.62 168 ASN A C 1
ATOM 1325 O O . ASN A 1 168 ? 15.719 -2.668 24.109 1 85.62 168 ASN A O 1
ATOM 1329 N N . ASP A 1 169 ? 16.797 -1.13 25.25 1 88.75 169 ASP A N 1
ATOM 1330 C CA . ASP A 1 169 ? 17.766 -0.888 24.188 1 88.75 169 ASP A CA 1
ATOM 1331 C C . ASP A 1 169 ? 18.609 -2.127 23.938 1 88.75 169 ASP A C 1
ATOM 1333 O O . ASP A 1 169 ? 18.906 -2.455 22.781 1 88.75 169 ASP A O 1
ATOM 1337 N N . ILE A 1 170 ? 19 -2.717 25.016 1 89.62 170 ILE A N 1
ATOM 1338 C CA . ILE A 1 170 ? 19.875 -3.875 24.906 1 89.62 170 ILE A CA 1
ATOM 1339 C C . ILE A 1 170 ? 19.109 -5.059 24.328 1 89.62 170 ILE A C 1
ATOM 1341 O O . ILE A 1 170 ? 19.672 -5.875 23.594 1 89.62 170 ILE A O 1
ATOM 1345 N N . SER A 1 171 ? 17.797 -5.195 24.625 1 87.25 171 SER A N 1
ATOM 1346 C CA . SER A 1 171 ? 16.969 -6.305 24.172 1 87.25 171 SER A CA 1
ATOM 1347 C C . SER A 1 171 ? 16.969 -6.41 22.641 1 87.25 171 SER A C 1
ATOM 1349 O O . SER A 1 171 ? 16.781 -7.496 22.094 1 87.25 171 SER A O 1
ATOM 1351 N N . LYS A 1 172 ? 17.25 -5.34 21.969 1 85.5 172 LYS A N 1
ATOM 1352 C CA . LYS A 1 172 ? 17.25 -5.305 20.516 1 85.5 172 LYS A CA 1
ATOM 1353 C C . LYS A 1 172 ? 18.406 -6.137 19.953 1 85.5 172 LYS A C 1
ATOM 1355 O O . LYS A 1 172 ? 18.375 -6.523 18.781 1 85.5 172 LYS A O 1
ATOM 1360 N N . PHE A 1 173 ? 19.375 -6.391 20.812 1 89.06 173 PHE A N 1
ATOM 1361 C CA . PHE A 1 173 ? 20.562 -7.09 20.344 1 89.06 173 PHE A CA 1
ATOM 1362 C C . PHE A 1 173 ? 20.547 -8.539 20.812 1 89.06 173 PHE A C 1
ATOM 1364 O O . PHE A 1 173 ? 21.422 -9.328 20.422 1 89.06 173 PHE A O 1
ATOM 1371 N N . ILE A 1 174 ? 19.609 -8.844 21.578 1 88.44 174 ILE A N 1
ATOM 1372 C CA . ILE A 1 174 ? 19.531 -10.18 22.141 1 88.44 174 ILE A CA 1
ATOM 1373 C C . ILE A 1 174 ? 18.594 -11.047 21.312 1 88.44 174 ILE A C 1
ATOM 1375 O O . ILE A 1 174 ? 17.594 -10.555 20.797 1 88.44 174 ILE A O 1
ATOM 1379 N N . ASP A 1 175 ? 18.969 -12.305 21.156 1 87.38 175 ASP A N 1
ATOM 1380 C CA . ASP A 1 175 ? 18.078 -13.242 20.5 1 87.38 175 ASP A CA 1
ATOM 1381 C C . ASP A 1 175 ? 16.672 -13.195 21.125 1 87.38 175 ASP A C 1
ATOM 1383 O O . ASP A 1 175 ? 16.531 -13.352 22.344 1 87.38 175 ASP A O 1
ATOM 1387 N N . PRO A 1 176 ? 15.766 -13 20.312 1 85.19 176 PRO A N 1
ATOM 1388 C CA . PRO A 1 176 ? 14.398 -12.836 20.828 1 85.19 176 PRO A CA 1
ATOM 1389 C C . PRO A 1 176 ? 13.898 -14.086 21.562 1 85.19 176 PRO A C 1
ATOM 1391 O O . PRO A 1 176 ? 12.977 -13.992 22.375 1 85.19 176 PRO A O 1
ATOM 1394 N N . ASN A 1 177 ? 14.422 -15.211 21.328 1 85.12 177 ASN A N 1
ATOM 1395 C CA . ASN A 1 177 ? 14.047 -16.422 22.031 1 85.12 177 ASN A CA 1
ATOM 1396 C C . ASN A 1 177 ? 14.531 -16.406 23.484 1 85.12 177 ASN A C 1
ATOM 1398 O O . ASN A 1 177 ? 13.969 -17.078 24.344 1 85.12 177 ASN A O 1
ATOM 1402 N N . ASP A 1 178 ? 15.578 -15.57 23.656 1 86.19 178 ASP A N 1
ATOM 1403 C CA . ASP A 1 178 ? 16.125 -15.461 25.016 1 86.19 178 ASP A CA 1
ATOM 1404 C C . ASP A 1 178 ? 15.461 -14.32 25.781 1 86.19 178 ASP A C 1
ATOM 1406 O O . ASP A 1 178 ? 15.258 -14.406 26.984 1 86.19 178 ASP A O 1
ATOM 1410 N N . MET A 1 179 ? 15.25 -13.266 25.062 1 86.56 179 MET A N 1
ATOM 1411 C CA . MET A 1 179 ? 14.586 -12.109 25.656 1 86.56 179 MET A CA 1
ATOM 1412 C C . MET A 1 179 ? 13.609 -11.477 24.672 1 86.56 179 MET A C 1
ATOM 1414 O O . MET A 1 179 ? 14.016 -10.953 23.625 1 86.56 179 MET A O 1
ATOM 1418 N N . ILE A 1 180 ? 12.391 -11.531 25.109 1 87.81 180 ILE A N 1
ATOM 1419 C CA . ILE A 1 180 ? 11.359 -10.938 24.25 1 87.81 180 ILE A CA 1
ATOM 1420 C C . ILE A 1 180 ? 11.422 -9.414 24.344 1 87.81 180 ILE A C 1
ATOM 1422 O O . ILE A 1 180 ? 11.578 -8.859 25.438 1 87.81 180 ILE A O 1
ATOM 1426 N N . PRO A 1 181 ? 11.359 -8.742 23.266 1 86.88 181 PRO A N 1
ATOM 1427 C CA . PRO A 1 181 ? 11.312 -7.281 23.328 1 86.88 181 PRO A CA 1
ATOM 1428 C C . PRO A 1 181 ? 10.172 -6.77 24.219 1 86.88 181 PRO A C 1
ATOM 1430 O O . PRO A 1 181 ? 9.125 -7.402 24.297 1 86.88 181 PRO A O 1
ATOM 1433 N N . LYS A 1 182 ? 10.375 -5.602 24.75 1 85.06 182 LYS A N 1
ATOM 1434 C CA . LYS A 1 182 ? 9.398 -5.055 25.688 1 85.06 182 LYS A CA 1
ATOM 1435 C C . LYS A 1 182 ? 8.086 -4.738 24.984 1 85.06 182 LYS A C 1
ATOM 1437 O O . LYS A 1 182 ? 8.078 -4.23 23.859 1 85.06 182 LYS A O 1
ATOM 1442 N N . GLN A 1 183 ? 6.984 -5.098 25.641 1 90.94 183 GLN A N 1
ATOM 1443 C CA . GLN A 1 183 ? 5.625 -4.789 25.203 1 90.94 183 GLN A CA 1
ATOM 1444 C C . GLN A 1 183 ? 5.398 -5.223 23.766 1 90.94 183 GLN A C 1
ATOM 1446 O O . GLN A 1 183 ? 4.844 -4.469 22.953 1 90.94 183 GLN A O 1
ATOM 1451 N N . ARG A 1 184 ? 5.906 -6.371 23.469 1 93.12 184 ARG A N 1
ATOM 1452 C CA . ARG A 1 184 ? 5.891 -6.867 22.094 1 93.12 184 ARG A CA 1
ATOM 1453 C C . ARG A 1 184 ? 4.465 -7.086 21.609 1 93.12 184 ARG A C 1
ATOM 1455 O O . ARG A 1 184 ? 4.133 -6.742 20.469 1 93.12 184 ARG A O 1
ATOM 1462 N N . LEU A 1 185 ? 3.611 -7.645 22.453 1 96.12 185 LEU A N 1
ATOM 1463 C CA . LEU A 1 185 ? 2.23 -7.887 22.062 1 96.12 185 LEU A CA 1
ATOM 1464 C C . LEU A 1 185 ? 1.527 -6.574 21.719 1 96.12 185 LEU A C 1
ATOM 1466 O O . LEU A 1 185 ? 0.771 -6.508 20.734 1 96.12 185 LEU A O 1
ATOM 1470 N N . PHE A 1 186 ? 1.82 -5.543 22.516 1 95.31 186 PHE A N 1
ATOM 1471 C CA . PHE A 1 186 ? 1.233 -4.234 22.266 1 95.31 186 PHE A CA 1
ATOM 1472 C C . PHE A 1 186 ? 1.677 -3.697 20.906 1 95.31 186 PHE A C 1
ATOM 1474 O O . PHE A 1 186 ? 0.871 -3.139 20.156 1 95.31 186 PHE A O 1
ATOM 1481 N N . GLN A 1 187 ? 2.934 -3.92 20.625 1 94.12 187 GLN A N 1
ATOM 1482 C CA . GLN A 1 187 ? 3.463 -3.494 19.344 1 94.12 187 GLN A CA 1
ATOM 1483 C C . GLN A 1 187 ? 2.77 -4.227 18.188 1 94.12 187 GLN A C 1
ATOM 1485 O O . GLN A 1 187 ? 2.428 -3.619 17.172 1 94.12 187 GLN A O 1
ATOM 1490 N N . LEU A 1 188 ? 2.609 -5.5 18.359 1 96.62 188 LEU A N 1
ATOM 1491 C CA . LEU A 1 188 ? 1.95 -6.305 17.328 1 96.62 188 LEU A CA 1
ATOM 1492 C C . LEU A 1 188 ? 0.513 -5.844 17.125 1 96.62 188 LEU A C 1
ATOM 1494 O O . LEU A 1 188 ? 0.044 -5.762 15.984 1 96.62 188 LEU A O 1
ATOM 1498 N N . LEU A 1 189 ? -0.186 -5.547 18.203 1 97 189 LEU A N 1
ATOM 1499 C CA . LEU A 1 189 ? -1.565 -5.086 18.094 1 97 189 LEU A CA 1
ATOM 1500 C C . LEU A 1 189 ? -1.63 -3.723 17.406 1 97 189 LEU A C 1
ATOM 1502 O O . LEU A 1 189 ? -2.547 -3.459 16.625 1 97 189 LEU A O 1
ATOM 1506 N N . GLN A 1 190 ? -0.687 -2.889 17.719 1 94.94 190 GLN A N 1
ATOM 1507 C CA . GLN A 1 190 ? -0.606 -1.609 17.016 1 94.94 190 GLN A CA 1
ATOM 1508 C C . GLN A 1 190 ? -0.445 -1.814 15.516 1 94.94 190 GLN A C 1
ATOM 1510 O O . GLN A 1 190 ? -1.07 -1.112 14.719 1 94.94 190 GLN A O 1
ATOM 1515 N N . GLN A 1 191 ? 0.402 -2.703 15.141 1 94.44 191 GLN A N 1
ATOM 1516 C CA . GLN A 1 191 ? 0.615 -3.027 13.734 1 94.44 191 GLN A CA 1
ATOM 1517 C C . GLN A 1 191 ? -0.665 -3.557 13.094 1 94.44 191 GLN A C 1
ATOM 1519 O O . GLN A 1 191 ? -0.948 -3.262 11.93 1 94.44 191 GLN A O 1
ATOM 1524 N N . SER A 1 192 ? -1.394 -4.391 13.812 1 96.12 192 SER A N 1
ATOM 1525 C CA . SER A 1 192 ? -2.67 -4.891 13.312 1 96.12 192 SER A CA 1
ATOM 1526 C C . SER A 1 192 ? -3.627 -3.742 13 1 96.12 192 SER A C 1
ATOM 1528 O O . SER A 1 192 ? -4.301 -3.752 11.969 1 96.12 192 SER A O 1
ATOM 1530 N N . ILE A 1 193 ? -3.662 -2.775 13.898 1 93.5 193 ILE A N 1
ATOM 1531 C CA . ILE A 1 193 ? -4.535 -1.621 13.719 1 93.5 193 ILE A CA 1
ATOM 1532 C C . ILE A 1 193 ? -4.098 -0.833 12.484 1 93.5 193 ILE A C 1
ATOM 1534 O O . ILE A 1 193 ? -4.934 -0.423 11.672 1 93.5 193 ILE A O 1
ATOM 1538 N N . LYS A 1 194 ? -2.812 -0.655 12.398 1 89.25 194 LYS A N 1
ATOM 1539 C CA . LYS A 1 194 ? -2.295 0.035 11.219 1 89.25 194 LYS A CA 1
ATOM 1540 C C . LYS A 1 194 ? -2.652 -0.716 9.938 1 89.25 194 LYS A C 1
ATOM 1542 O O . LYS A 1 194 ? -2.967 -0.1 8.922 1 89.25 194 LYS A O 1
ATOM 1547 N N . TYR A 1 195 ? -2.605 -1.968 9.914 1 90.12 195 TYR A N 1
ATOM 1548 C CA . TYR A 1 195 ? -2.992 -2.797 8.773 1 90.12 195 TYR A CA 1
ATOM 1549 C C . TYR A 1 195 ? -4.453 -2.572 8.406 1 90.12 195 TYR A C 1
ATOM 1551 O O . TYR A 1 195 ? -4.785 -2.393 7.234 1 90.12 195 TYR A O 1
ATOM 1559 N N . GLN A 1 196 ? -5.316 -2.654 9.414 1 90.62 196 GLN A N 1
ATOM 1560 C CA . GLN A 1 196 ? -6.742 -2.438 9.195 1 90.62 196 GLN A CA 1
ATOM 1561 C C . GLN A 1 196 ? -7.004 -1.071 8.57 1 90.62 196 GLN A C 1
ATOM 1563 O O . GLN A 1 196 ? -7.801 -0.951 7.637 1 90.62 196 GLN A O 1
ATOM 1568 N N . GLN A 1 197 ? -6.309 -0.153 9.125 1 83.81 197 GLN A N 1
ATOM 1569 C CA . GLN A 1 197 ? -6.469 1.205 8.609 1 83.81 197 GLN A CA 1
ATOM 1570 C C . GLN A 1 197 ? -6.023 1.303 7.156 1 83.81 197 GLN A C 1
ATOM 1572 O O . GLN A 1 197 ? -6.625 2.031 6.367 1 83.81 197 GLN A O 1
ATOM 1577 N N . SER A 1 198 ? -4.984 0.57 6.859 1 78.94 198 SER A N 1
ATOM 1578 C CA . SER A 1 198 ? -4.473 0.59 5.492 1 78.94 198 SER A CA 1
ATOM 1579 C C . SER A 1 198 ? -5.461 -0.053 4.527 1 78.94 198 SER A C 1
ATOM 1581 O O . SER A 1 198 ? -5.445 0.24 3.328 1 78.94 198 SER A O 1
ATOM 1583 N N . LYS A 1 199 ? -6.316 -0.902 5.012 1 77.88 199 LYS A N 1
ATOM 1584 C CA . LYS A 1 199 ? -7.273 -1.604 4.164 1 77.88 199 LYS A CA 1
ATOM 1585 C C . LYS A 1 199 ? -8.578 -0.826 4.051 1 77.88 199 LYS A C 1
ATOM 1587 O O . LYS A 1 199 ? -9.453 -1.183 3.258 1 77.88 199 LYS A O 1
ATOM 1592 N N . THR A 1 200 ? -8.664 0.127 4.848 1 81.5 200 THR A N 1
ATOM 1593 C CA . THR A 1 200 ? -9.875 0.937 4.852 1 81.5 200 THR A CA 1
ATOM 1594 C C . THR A 1 200 ? -9.672 2.219 4.047 1 81.5 200 THR A C 1
ATOM 1596 O O . THR A 1 200 ? -8.766 3.004 4.34 1 81.5 200 THR A O 1
ATOM 1599 N N . LEU A 1 201 ? -10.555 2.445 3.117 1 76.56 201 LEU A N 1
ATOM 1600 C CA . LEU A 1 201 ? -10.391 3.557 2.188 1 76.56 201 LEU A CA 1
ATOM 1601 C C . LEU A 1 201 ? -10.766 4.879 2.85 1 76.56 201 LEU A C 1
ATOM 1603 O O . LEU A 1 201 ? -10.031 5.867 2.73 1 76.56 201 LEU A O 1
ATOM 1607 N N . TYR A 1 202 ? -11.922 4.934 3.576 1 84.56 202 TYR A N 1
ATOM 1608 C CA . TYR A 1 202 ? -12.438 6.18 4.137 1 84.56 202 TYR A CA 1
ATOM 1609 C C . TYR A 1 202 ? -12.242 6.219 5.648 1 84.56 202 TYR A C 1
ATOM 1611 O O . TYR A 1 202 ? -12.859 5.438 6.375 1 84.56 202 TYR A O 1
ATOM 1619 N N . GLN A 1 203 ? -11.414 6.996 6.086 1 84.5 203 GLN A N 1
ATOM 1620 C CA . GLN A 1 203 ? -11.172 7.199 7.512 1 84.5 203 GLN A CA 1
ATOM 1621 C C . GLN A 1 203 ? -11.453 8.648 7.914 1 84.5 203 GLN A C 1
ATOM 1623 O O . GLN A 1 203 ? -10.547 9.359 8.344 1 84.5 203 GLN A O 1
ATOM 1628 N N . PHE A 1 204 ? -12.711 9.031 7.809 1 90.19 204 PHE A N 1
ATOM 1629 C CA . PHE A 1 204 ? -13.125 10.398 8.086 1 90.19 204 PHE A CA 1
ATOM 1630 C C . PHE A 1 204 ? -14.07 10.445 9.281 1 90.19 204 PHE A C 1
ATOM 1632 O O . PHE A 1 204 ? -15.07 11.164 9.258 1 90.19 204 PHE A O 1
ATOM 1639 N N . GLY A 1 205 ? -13.789 9.625 10.219 1 84.69 205 GLY A N 1
ATOM 1640 C CA . GLY A 1 205 ? -14.586 9.625 11.438 1 84.69 205 GLY A CA 1
ATOM 1641 C C . GLY A 1 205 ? -14.195 10.734 12.406 1 84.69 205 GLY A C 1
ATOM 1642 O O . GLY A 1 205 ? -13.383 11.602 12.07 1 84.69 205 GLY A O 1
ATOM 1643 N N . ASP A 1 206 ? -14.898 10.812 13.57 1 80.75 206 ASP A N 1
ATOM 1644 C CA . ASP A 1 206 ? -14.625 11.828 14.586 1 80.75 206 ASP A CA 1
ATOM 1645 C C . ASP A 1 206 ? -13.281 11.586 15.258 1 80.75 206 ASP A C 1
ATOM 1647 O O . ASP A 1 206 ? -12.812 10.445 15.344 1 80.75 206 ASP A O 1
ATOM 1651 N N . GLU A 1 207 ? -12.742 12.828 15.578 1 73.06 207 GLU A N 1
ATOM 1652 C CA . GLU A 1 207 ? -11.492 12.734 16.328 1 73.06 207 GLU A CA 1
ATOM 1653 C C . GLU A 1 207 ? -11.711 12.047 17.672 1 73.06 207 GLU A C 1
ATOM 1655 O O . GLU A 1 207 ? -12.711 12.289 18.344 1 73.06 207 GLU A O 1
ATOM 1660 N N . GLY A 1 208 ? -11.125 11.062 17.953 1 69.19 208 GLY A N 1
ATOM 1661 C CA . GLY A 1 208 ? -11.297 10.414 19.234 1 69.19 208 GLY A CA 1
ATOM 1662 C C . GLY A 1 208 ? -11.977 9.062 19.125 1 69.19 208 GLY A C 1
ATOM 1663 O O . GLY A 1 208 ? -12.164 8.375 20.141 1 69.19 208 GLY A O 1
ATOM 1664 N N . ASP A 1 209 ? -12.609 8.984 17.922 1 75.62 209 ASP A N 1
ATOM 1665 C CA . ASP A 1 209 ? -13.203 7.656 17.766 1 75.62 209 ASP A CA 1
ATOM 1666 C C . ASP A 1 209 ? -12.219 6.562 18.188 1 75.62 209 ASP A C 1
ATOM 1668 O O . ASP A 1 209 ? -11.078 6.543 17.719 1 75.62 209 ASP A O 1
ATOM 1672 N N . ARG A 1 210 ? -12.672 5.969 19.266 1 79.44 210 ARG A N 1
ATOM 1673 C CA . ARG A 1 210 ? -11.836 4.895 19.781 1 79.44 210 ARG A CA 1
ATOM 1674 C C . ARG A 1 210 ? -11.852 3.686 18.844 1 79.44 210 ARG A C 1
ATOM 1676 O O . ARG A 1 210 ? -12.898 3.332 18.312 1 79.44 210 ARG A O 1
ATOM 1683 N N . ILE A 1 211 ? -10.734 3.154 18.531 1 86.81 211 ILE A N 1
ATOM 1684 C CA . ILE A 1 211 ? -10.617 1.919 17.766 1 86.81 211 ILE A CA 1
ATOM 1685 C C . ILE A 1 211 ? -10.82 0.719 18.688 1 86.81 211 ILE A C 1
ATOM 1687 O O . ILE A 1 211 ? -10.242 0.654 19.781 1 86.81 211 ILE A O 1
ATOM 1691 N N . SER A 1 212 ? -11.758 -0.072 18.375 1 90.38 212 SER A N 1
ATOM 1692 C CA . SER A 1 212 ? -12.031 -1.278 19.141 1 90.38 212 SER A CA 1
ATOM 1693 C C . SER A 1 212 ? -11.172 -2.445 18.672 1 90.38 212 SER A C 1
ATOM 1695 O O . SER A 1 212 ? -10.961 -2.619 17.469 1 90.38 212 SER A O 1
ATOM 1697 N N . LEU A 1 213 ? -10.633 -3.213 19.594 1 94.25 213 LEU A N 1
ATOM 1698 C CA . LEU A 1 213 ? -9.859 -4.406 19.25 1 94.25 213 LEU A CA 1
ATOM 1699 C C . LEU A 1 213 ? -10.789 -5.555 18.859 1 94.25 213 LEU A C 1
ATOM 1701 O O . LEU A 1 213 ? -10.336 -6.566 18.328 1 94.25 213 LEU A O 1
ATOM 1705 N N . TYR A 1 214 ? -12.125 -5.371 19.141 1 91.5 214 TYR A N 1
ATOM 1706 C CA . TYR A 1 214 ? -13.062 -6.469 18.938 1 91.5 214 TYR A CA 1
ATOM 1707 C C . TYR A 1 214 ? -13.508 -6.555 17.484 1 91.5 214 TYR A C 1
ATOM 1709 O O . TYR A 1 214 ? -14.047 -7.578 17.047 1 91.5 214 TYR A O 1
ATOM 1717 N N . GLU A 1 215 ? -13.367 -5.477 16.781 1 89.25 215 GLU A N 1
ATOM 1718 C CA . GLU A 1 215 ? -13.75 -5.441 15.367 1 89.25 215 GLU A CA 1
ATOM 1719 C C . GLU A 1 215 ? -12.734 -4.668 14.531 1 89.25 215 GLU A C 1
ATOM 1721 O O . GLU A 1 215 ? -12.023 -3.811 15.055 1 89.25 215 GLU A O 1
ATOM 1726 N N . ASP A 1 216 ? -12.727 -5.047 13.281 1 90.5 216 ASP A N 1
ATOM 1727 C CA . ASP A 1 216 ? -11.828 -4.328 12.383 1 90.5 216 ASP A CA 1
ATOM 1728 C C . ASP A 1 216 ? -12.32 -2.904 12.133 1 90.5 216 ASP A C 1
ATOM 1730 O O . ASP A 1 216 ? -13.523 -2.639 12.188 1 90.5 216 ASP A O 1
ATOM 1734 N N . VAL A 1 217 ? -11.367 -2.068 11.906 1 88.81 217 VAL A N 1
ATOM 1735 C CA . VAL A 1 217 ? -11.68 -0.682 11.578 1 88.81 217 VAL A CA 1
ATOM 1736 C C . VAL A 1 217 ? -12.531 -0.631 10.312 1 88.81 217 VAL A C 1
ATOM 1738 O O . VAL A 1 217 ? -12.227 -1.293 9.32 1 88.81 217 VAL A O 1
ATOM 1741 N N . LYS A 1 218 ? -13.656 -0.012 10.359 1 84.62 218 LYS A N 1
ATOM 1742 C CA . LYS A 1 218 ? -14.562 0.128 9.219 1 84.62 218 LYS A CA 1
ATOM 1743 C C . LYS A 1 218 ? -14.438 1.511 8.586 1 84.62 218 LYS A C 1
ATOM 1745 O O . LYS A 1 218 ? -14.008 2.463 9.242 1 84.62 218 LYS A O 1
ATOM 1750 N N . SER A 1 219 ? -14.75 1.555 7.258 1 86.69 219 SER A N 1
ATOM 1751 C CA . SER A 1 219 ? -14.773 2.84 6.566 1 86.69 219 SER A CA 1
ATOM 1752 C C . SER A 1 219 ? -15.797 3.785 7.188 1 86.69 219 SER A C 1
ATOM 1754 O O . SER A 1 219 ? -16.875 3.359 7.586 1 86.69 219 SER A O 1
ATOM 1756 N N . ASN A 1 220 ? -15.477 4.91 7.41 1 87.69 220 ASN A N 1
ATOM 1757 C CA . ASN A 1 220 ? -16.328 5.961 7.969 1 87.69 220 ASN A CA 1
ATOM 1758 C C . ASN A 1 220 ? -16.25 7.238 7.137 1 87.69 220 ASN A C 1
ATOM 1760 O O . ASN A 1 220 ? -15.195 7.871 7.047 1 87.69 220 ASN A O 1
ATOM 1764 N N . LYS A 1 221 ? -17.359 7.695 6.555 1 89.5 221 LYS A N 1
ATOM 1765 C CA . LYS A 1 221 ? -17.391 8.867 5.684 1 89.5 221 LYS A CA 1
ATOM 1766 C C . LYS A 1 221 ? -18.078 10.039 6.379 1 89.5 221 LYS A C 1
ATOM 1768 O O . LYS A 1 221 ? -18.453 11.023 5.73 1 89.5 221 LYS A O 1
ATOM 1773 N N . LYS A 1 222 ? -18.234 9.875 7.633 1 89.31 222 LYS A N 1
ATOM 1774 C CA . LYS A 1 222 ? -19 10.867 8.391 1 89.31 222 LYS A CA 1
ATOM 1775 C C . LYS A 1 222 ? -18.516 12.281 8.094 1 89.31 222 LYS A C 1
ATOM 1777 O O . LYS A 1 222 ? -19.312 13.18 7.824 1 89.31 222 LYS A O 1
ATOM 1782 N N . ASN A 1 223 ? -17.219 12.523 8.109 1 93.25 223 ASN A N 1
ATOM 1783 C CA . ASN A 1 223 ? -16.656 13.852 7.938 1 93.25 223 ASN A CA 1
ATOM 1784 C C . ASN A 1 223 ? -16.047 14.031 6.551 1 93.25 223 ASN A C 1
ATOM 1786 O O . ASN A 1 223 ? -15.25 14.938 6.328 1 93.25 223 ASN A O 1
ATOM 1790 N N . PHE A 1 224 ? -16.375 13.156 5.629 1 93.88 224 PHE A N 1
ATOM 1791 C CA . PHE A 1 224 ? -15.891 13.258 4.262 1 93.88 224 PHE A CA 1
ATOM 1792 C C . PHE A 1 224 ? -16.484 14.477 3.564 1 93.88 224 PHE A C 1
ATOM 1794 O O . PHE A 1 224 ? -17.703 14.625 3.502 1 93.88 224 PHE A O 1
ATOM 1801 N N . PRO A 1 225 ? -15.641 15.414 3.119 1 95.19 225 PRO A N 1
ATOM 1802 C CA . PRO A 1 225 ? -16.156 16.672 2.578 1 95.19 225 PRO A CA 1
ATOM 1803 C C . PRO A 1 225 ? -16.531 16.578 1.103 1 95.19 225 PRO A C 1
ATOM 1805 O O . PRO A 1 225 ? -15.867 17.172 0.248 1 95.19 225 PRO A O 1
ATOM 1808 N N . ASP A 1 226 ? -17.672 16.016 0.812 1 94.12 226 ASP A N 1
ATOM 1809 C CA . ASP A 1 226 ? -18.078 15.758 -0.567 1 94.12 226 ASP A CA 1
ATOM 1810 C C . ASP A 1 226 ? -19.266 16.625 -0.972 1 94.12 226 ASP A C 1
ATOM 1812 O O . ASP A 1 226 ? -19.875 16.422 -2.025 1 94.12 226 ASP A O 1
ATOM 1816 N N . THR A 1 227 ? -19.562 17.578 -0.079 1 96.38 227 THR A N 1
ATOM 1817 C CA . THR A 1 227 ? -20.734 18.422 -0.35 1 96.38 227 THR A CA 1
ATOM 1818 C C . THR A 1 227 ? -20.359 19.891 -0.32 1 96.38 227 THR A C 1
ATOM 1820 O O . THR A 1 227 ? -19.562 20.328 0.522 1 96.38 227 THR A O 1
ATOM 1823 N N . VAL A 1 228 ? -21 20.672 -1.21 1 97.19 228 VAL A N 1
ATOM 1824 C CA . VAL A 1 228 ? -20.75 22.125 -1.246 1 97.19 228 VAL A CA 1
ATOM 1825 C C . VAL A 1 228 ? -21.578 22.812 -0.159 1 97.19 228 VAL A C 1
ATOM 1827 O O . VAL A 1 228 ? -22.812 22.688 -0.129 1 97.19 228 VAL A O 1
ATOM 1830 N N . HIS A 1 229 ? -20.953 23.484 0.68 1 96.69 229 HIS A N 1
ATOM 1831 C CA . HIS A 1 229 ? -21.625 24.203 1.76 1 96.69 229 HIS A CA 1
ATOM 1832 C C . HIS A 1 229 ? -21.891 25.656 1.378 1 96.69 229 HIS A C 1
ATOM 1834 O O . HIS A 1 229 ? -22.922 26.219 1.734 1 96.69 229 HIS A O 1
ATOM 1840 N N . TYR A 1 230 ? -20.922 26.266 0.745 1 97.44 230 TYR A N 1
ATOM 1841 C CA . TYR A 1 230 ? -21.047 27.656 0.322 1 97.44 230 TYR A CA 1
ATOM 1842 C C . TYR A 1 230 ? -20.562 27.844 -1.113 1 97.44 230 TYR A C 1
ATOM 1844 O O . TYR A 1 230 ? -19.641 27.141 -1.559 1 97.44 230 TYR A O 1
ATOM 1852 N N . THR A 1 231 ? -21.172 28.688 -1.81 1 98 231 THR A N 1
ATOM 1853 C CA . THR A 1 231 ? -20.766 29.125 -3.141 1 98 231 THR A CA 1
ATOM 1854 C C . THR A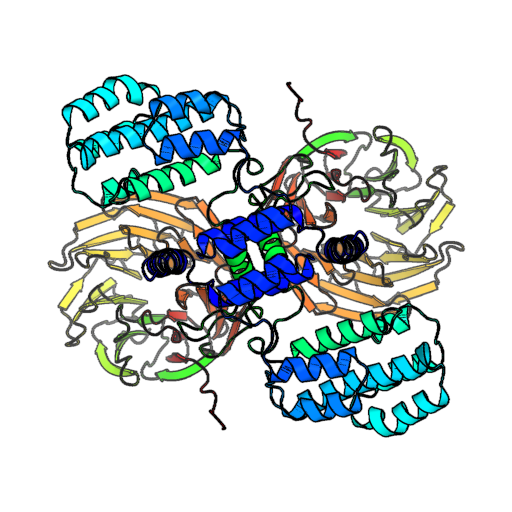 1 231 ? -20.562 30.641 -3.174 1 98 231 THR A C 1
ATOM 1856 O O . THR A 1 231 ? -21.5 31.406 -2.938 1 98 231 THR A O 1
ATOM 1859 N N . LEU A 1 232 ? -19.391 31.016 -3.395 1 98.12 232 LEU A N 1
ATOM 1860 C CA . LEU A 1 232 ? -19.047 32.438 -3.445 1 98.12 232 LEU A CA 1
ATOM 1861 C C . LEU A 1 232 ? -19.016 32.938 -4.887 1 98.12 232 LEU A C 1
ATOM 1863 O O . LEU A 1 232 ? -18.219 32.469 -5.695 1 98.12 232 LEU A O 1
ATOM 1867 N N . THR A 1 233 ? -19.781 33.969 -5.199 1 97.38 233 THR A N 1
ATOM 1868 C CA . THR A 1 233 ? -19.984 34.344 -6.59 1 97.38 233 THR A CA 1
ATOM 1869 C C . THR A 1 233 ? -19.641 35.812 -6.801 1 97.38 233 THR A C 1
ATOM 1871 O O . THR A 1 233 ? -20.141 36.438 -7.738 1 97.38 233 THR A O 1
ATOM 1874 N N . MET A 1 234 ? -18.828 36.375 -6.047 1 96.5 234 MET A N 1
ATOM 1875 C CA . MET A 1 234 ? -18.609 37.812 -6.078 1 96.5 234 MET A CA 1
ATOM 1876 C C . MET A 1 234 ? -17.594 38.188 -7.164 1 96.5 234 MET A C 1
ATOM 1878 O O . MET A 1 234 ? -17.547 39.312 -7.605 1 96.5 234 MET A O 1
ATOM 1882 N N . HIS A 1 235 ? -16.781 37.312 -7.578 1 97.12 235 HIS A N 1
ATOM 1883 C CA . HIS A 1 235 ? -15.805 37.594 -8.633 1 97.12 235 HIS A CA 1
ATOM 1884 C C . HIS A 1 235 ? -16.484 37.656 -10 1 97.12 235 HIS A C 1
ATOM 1886 O O . HIS A 1 235 ? -17.516 37.031 -10.227 1 97.12 235 HIS A O 1
ATOM 1892 N N . GLU A 1 236 ? -15.867 38.406 -10.891 1 97.06 236 GLU A N 1
ATOM 1893 C CA . GLU A 1 236 ? -16.453 38.594 -12.219 1 97.06 236 GLU A CA 1
ATOM 1894 C C . GLU A 1 236 ? -15.617 37.906 -13.289 1 97.06 236 GLU A C 1
ATOM 1896 O O . GLU A 1 236 ? -15.945 37.938 -14.477 1 97.06 236 GLU A O 1
ATOM 1901 N N . ASP A 1 237 ? -14.57 37.344 -12.938 1 97.75 237 ASP A N 1
ATOM 1902 C CA . ASP A 1 237 ? -13.695 36.625 -13.852 1 97.75 237 ASP A CA 1
ATOM 1903 C C . ASP A 1 237 ? -13.094 35.375 -13.18 1 97.75 237 ASP A C 1
ATOM 1905 O O . ASP A 1 237 ? -13.445 35.062 -12.039 1 97.75 237 ASP A O 1
ATOM 1909 N N . GLU A 1 238 ? -12.242 34.719 -13.906 1 97.81 238 GLU A N 1
ATOM 1910 C CA . GLU A 1 238 ? -11.633 33.469 -13.406 1 97.81 238 GLU A CA 1
ATOM 1911 C C . GLU A 1 238 ? -10.969 33.688 -12.047 1 97.81 238 GLU A C 1
ATOM 1913 O O . GLU A 1 238 ? -10.344 34.75 -11.82 1 97.81 238 GLU A O 1
ATOM 1918 N N . VAL A 1 239 ? -11.156 32.781 -11.18 1 98.38 239 VAL A N 1
ATOM 1919 C CA . VAL A 1 239 ? -10.469 32.812 -9.898 1 98.38 239 VAL A CA 1
ATOM 1920 C C . VAL A 1 239 ? -9.273 31.859 -9.93 1 98.38 239 VAL A C 1
ATOM 1922 O O . VAL A 1 239 ? -9.453 30.641 -10.055 1 98.38 239 VAL A O 1
ATOM 1925 N N . TRP A 1 240 ? -8.078 32.406 -9.672 1 97.75 240 TRP A N 1
ATOM 1926 C CA . TRP A 1 240 ? -6.875 31.625 -9.961 1 97.75 240 TRP A CA 1
ATOM 1927 C C . TRP A 1 240 ? -6.25 31.094 -8.672 1 97.75 240 TRP A C 1
ATOM 1929 O O . TRP A 1 240 ? -5.492 30.109 -8.703 1 97.75 240 TRP A O 1
ATOM 1939 N N . TYR A 1 241 ? -6.551 31.781 -7.59 1 98.19 241 TYR A N 1
ATOM 1940 C CA . TYR A 1 241 ? -5.887 31.359 -6.359 1 98.19 241 TYR A CA 1
ATOM 1941 C C . TYR A 1 241 ? -6.797 31.562 -5.152 1 98.19 241 TYR A C 1
ATOM 1943 O O . TYR A 1 241 ? -7.488 32.594 -5.055 1 98.19 241 TYR A O 1
ATOM 1951 N N . VAL A 1 242 ? -6.828 30.578 -4.312 1 98.62 242 VAL A N 1
ATOM 1952 C CA . VAL A 1 242 ? -7.555 30.688 -3.053 1 98.62 242 VAL A CA 1
ATOM 1953 C C . VAL A 1 242 ? -6.695 30.156 -1.91 1 98.62 242 VAL A C 1
ATOM 1955 O O . VAL A 1 242 ? -5.891 29.234 -2.104 1 98.62 242 VAL A O 1
ATOM 1958 N N . THR A 1 243 ? -6.891 30.734 -0.742 1 98.44 243 THR A N 1
ATOM 1959 C CA . THR A 1 243 ? -6.117 30.266 0.405 1 98.44 243 THR A CA 1
ATOM 1960 C C . THR A 1 243 ? -6.824 30.625 1.711 1 98.44 243 THR A C 1
ATOM 1962 O O . THR A 1 243 ? -7.484 31.656 1.805 1 98.44 243 THR A O 1
ATOM 1965 N N . PHE A 1 244 ? -6.711 29.75 2.658 1 98.5 244 PHE A N 1
ATOM 1966 C CA . PHE A 1 244 ? -7.137 30.016 4.027 1 98.5 244 PHE A CA 1
ATOM 1967 C C . PHE A 1 244 ? -5.984 30.578 4.852 1 98.5 244 PHE A C 1
ATOM 1969 O O . PHE A 1 244 ? -4.82 30.281 4.59 1 98.5 244 PHE A O 1
ATOM 1976 N N . SER A 1 245 ? -6.402 31.391 5.836 1 98.25 245 SER A N 1
ATOM 1977 C CA . SER A 1 245 ? -5.398 31.812 6.812 1 98.25 245 SER A CA 1
ATOM 1978 C C . SER A 1 245 ? -4.949 30.641 7.684 1 98.25 245 SER A C 1
ATOM 1980 O O . SER A 1 245 ? -5.582 29.594 7.688 1 98.25 245 SER A O 1
ATOM 1982 N N . HIS A 1 246 ? -3.826 30.859 8.391 1 96.75 246 HIS A N 1
ATOM 1983 C CA . HIS A 1 246 ? -3.254 29.781 9.188 1 96.75 246 HIS A CA 1
ATOM 1984 C C . HIS A 1 246 ? -4.18 29.391 10.328 1 96.75 246 HIS A C 1
ATOM 1986 O O . HIS A 1 246 ? -4.23 28.219 10.719 1 96.75 246 HIS A O 1
ATOM 1992 N N . ASP A 1 247 ? -4.859 30.281 10.836 1 96.25 247 ASP A N 1
ATOM 1993 C CA . ASP A 1 247 ? -5.781 29.984 11.93 1 96.25 247 ASP A CA 1
ATOM 1994 C C . ASP A 1 247 ? -7.152 29.578 11.398 1 96.25 247 ASP A C 1
ATOM 1996 O O . ASP A 1 247 ? -8.062 29.297 12.18 1 96.25 247 ASP A O 1
ATOM 2000 N N . GLY A 1 248 ? -7.348 29.641 10.141 1 96.69 248 GLY A N 1
ATOM 2001 C CA . GLY A 1 248 ? -8.562 29.156 9.508 1 96.69 248 GLY A CA 1
ATOM 2002 C C . GLY A 1 248 ? -9.695 30.172 9.547 1 96.69 248 GLY A C 1
ATOM 2003 O O . GLY A 1 248 ? -10.805 29.891 9.086 1 96.69 248 GLY A O 1
ATOM 2004 N N . ARG A 1 249 ? -9.43 31.328 9.945 1 96.75 249 ARG A N 1
ATOM 2005 C CA . ARG A 1 249 ? -10.477 32.312 10.164 1 96.75 249 ARG A CA 1
ATOM 2006 C C . ARG A 1 249 ? -10.742 33.125 8.906 1 96.75 249 ARG A C 1
ATOM 2008 O O . ARG A 1 249 ? -11.859 33.625 8.688 1 96.75 249 ARG A O 1
ATOM 2015 N N . TYR A 1 250 ? -9.75 33.375 8.172 1 98.12 250 TYR A N 1
ATOM 2016 C CA . TYR A 1 250 ? -9.875 34.188 6.965 1 98.12 250 TYR A CA 1
ATOM 2017 C C . TYR A 1 250 ? -9.711 33.344 5.715 1 98.12 250 TYR A C 1
ATOM 2019 O O . TYR A 1 250 ? -9.031 32.312 5.746 1 98.12 250 TYR A O 1
ATOM 2027 N N . PHE A 1 251 ? -10.375 33.75 4.707 1 98.62 251 PHE A N 1
ATOM 2028 C CA . PHE A 1 251 ? -10.289 33.125 3.391 1 98.62 251 PHE A CA 1
ATOM 2029 C C . PHE A 1 251 ? -10.102 34.188 2.309 1 98.62 251 PHE A C 1
ATOM 2031 O O . PHE A 1 251 ? -10.82 35.188 2.279 1 98.62 251 PHE A O 1
ATOM 2038 N N . ALA A 1 252 ? -9.086 34 1.48 1 98.75 252 ALA A N 1
ATOM 2039 C CA . ALA A 1 252 ? -8.805 34.969 0.414 1 98.75 252 ALA A CA 1
ATOM 2040 C C . ALA A 1 252 ? -8.93 34.312 -0.959 1 98.75 252 ALA A C 1
ATOM 2042 O O . ALA A 1 252 ? -8.539 33.156 -1.143 1 98.75 252 ALA A O 1
ATOM 2043 N N . SER A 1 253 ? -9.453 35 -1.879 1 98.56 253 SER A N 1
ATOM 2044 C CA . SER A 1 253 ? -9.547 34.594 -3.271 1 98.56 253 SER A CA 1
ATOM 2045 C C . SER A 1 253 ? -8.977 35.625 -4.211 1 98.56 253 SER A C 1
ATOM 2047 O O . SER A 1 253 ? -9.32 36.812 -4.105 1 98.56 253 SER A O 1
ATOM 2049 N N . ALA A 1 254 ? -8.078 35.25 -5.055 1 98.12 254 ALA A N 1
ATOM 2050 C CA . ALA A 1 254 ? -7.477 36.125 -6.062 1 98.12 254 ALA A CA 1
ATOM 2051 C C . ALA A 1 254 ? -8 35.781 -7.457 1 98.12 254 ALA A C 1
ATOM 2053 O O . ALA A 1 254 ? -8.055 34.625 -7.84 1 98.12 254 ALA A O 1
ATOM 2054 N N . SER A 1 255 ? -8.289 36.844 -8.195 1 97.81 255 SER A N 1
ATOM 2055 C CA . SER A 1 255 ? -9.023 36.625 -9.445 1 97.81 255 SER A CA 1
ATOM 2056 C C . SER A 1 255 ? -8.406 37.406 -10.586 1 97.81 255 SER A C 1
ATOM 2058 O O . SER A 1 255 ? -7.609 38.312 -10.359 1 97.81 255 SER A O 1
ATOM 2060 N N . ALA A 1 256 ? -8.773 37.031 -11.781 1 97.12 256 ALA A N 1
ATOM 2061 C CA . ALA A 1 256 ? -8.398 37.719 -13.008 1 97.12 256 ALA A CA 1
ATOM 2062 C C . ALA A 1 256 ? -9.164 39.031 -13.141 1 97.12 256 ALA A C 1
ATOM 2064 O O . ALA A 1 256 ? -8.82 39.875 -13.977 1 97.12 256 ALA A O 1
ATOM 2065 N N . ASP A 1 257 ? -10.086 39.312 -12.281 1 96.62 257 ASP A N 1
ATOM 2066 C CA . ASP A 1 257 ? -10.828 40.562 -12.32 1 96.62 257 ASP A CA 1
ATOM 2067 C C . ASP A 1 257 ? -10.062 41.656 -11.586 1 96.62 257 ASP A C 1
ATOM 2069 O O . ASP A 1 257 ? -10.602 42.75 -11.352 1 96.62 257 ASP A O 1
ATOM 2073 N N . ASN A 1 258 ? -8.914 41.375 -11.102 1 96.31 258 ASN A N 1
ATOM 2074 C CA . ASN A 1 258 ? -7.984 42.312 -10.469 1 96.31 258 ASN A CA 1
ATOM 2075 C C . ASN A 1 258 ? -8.312 42.5 -8.992 1 96.31 258 ASN A C 1
ATOM 2077 O O . ASN A 1 258 ? -7.727 43.375 -8.336 1 96.31 258 ASN A O 1
ATOM 2081 N N . HIS A 1 259 ? -9.219 41.688 -8.516 1 96.38 259 HIS A N 1
ATOM 2082 C CA . HIS A 1 259 ? -9.617 41.844 -7.125 1 96.38 259 HIS A CA 1
ATOM 2083 C C . HIS A 1 259 ? -9.156 40.656 -6.285 1 96.38 259 HIS A C 1
ATOM 2085 O O . HIS A 1 259 ? -9.047 39.531 -6.793 1 96.38 259 HIS A O 1
ATOM 2091 N N . VAL A 1 260 ? -8.859 40.969 -5.074 1 98.25 260 VAL A N 1
ATOM 2092 C CA . VAL A 1 260 ? -8.719 39.969 -4.027 1 98.25 260 VAL A CA 1
ATOM 2093 C C . VAL A 1 260 ? -9.812 40.156 -2.975 1 98.25 260 VAL A C 1
ATOM 2095 O O . VAL A 1 260 ? -9.961 41.25 -2.418 1 98.25 260 VAL A O 1
ATOM 2098 N N . LEU A 1 261 ? -10.555 39.125 -2.807 1 98.62 261 LEU A N 1
ATOM 2099 C CA . LEU A 1 261 ? -11.641 39.188 -1.83 1 98.62 261 LEU A CA 1
ATOM 2100 C C . LEU A 1 261 ? -11.273 38.438 -0.558 1 98.62 261 LEU A C 1
ATOM 2102 O O . LEU A 1 261 ? -10.734 37.344 -0.624 1 98.62 261 LEU A O 1
ATOM 2106 N N . LEU A 1 262 ? -11.5 39.094 0.531 1 98.5 262 LEU A N 1
ATOM 2107 C CA . LEU A 1 262 ? -11.25 38.5 1.843 1 98.5 262 LEU A CA 1
ATOM 2108 C C . LEU A 1 262 ? -12.562 38.188 2.549 1 98.5 262 LEU A C 1
ATOM 2110 O O . LEU A 1 262 ? -13.43 39.031 2.68 1 98.5 262 LEU A O 1
ATOM 2114 N N . TYR A 1 263 ? -12.68 36.938 2.971 1 98.56 263 TYR A N 1
ATOM 2115 C CA . TYR A 1 263 ? -13.914 36.469 3.59 1 98.56 263 TYR A CA 1
ATOM 2116 C C . TYR A 1 263 ? -13.672 36.031 5.031 1 98.56 263 TYR A C 1
ATOM 2118 O O . TYR A 1 263 ? -12.555 35.656 5.395 1 98.56 263 TYR A O 1
ATOM 2126 N N . ASP A 1 264 ? -14.742 36.094 5.82 1 97.75 264 ASP A N 1
ATOM 2127 C CA . ASP A 1 264 ? -14.781 35.531 7.164 1 97.75 264 ASP A CA 1
ATOM 2128 C C . ASP A 1 264 ? -15.203 34.062 7.129 1 97.75 264 ASP A C 1
ATOM 2130 O O . ASP A 1 264 ? -16.391 33.75 7.078 1 97.75 264 ASP A O 1
ATOM 2134 N N . ALA A 1 265 ? -14.289 33.188 7.289 1 96.69 265 ALA A N 1
ATOM 2135 C CA . ALA A 1 265 ? -14.531 31.766 7.082 1 96.69 265 ALA A CA 1
ATOM 2136 C C . ALA A 1 265 ? -15.305 31.172 8.25 1 96.69 265 ALA A C 1
ATOM 2138 O O . ALA A 1 265 ? -15.891 30.094 8.125 1 96.69 265 ALA A O 1
ATOM 2139 N N . ILE A 1 266 ? -15.312 31.766 9.375 1 93.88 266 ILE A N 1
ATOM 2140 C CA . ILE A 1 266 ? -15.969 31.219 10.562 1 93.88 266 ILE A CA 1
ATOM 2141 C C . ILE A 1 266 ? -17.422 31.688 10.617 1 93.88 266 ILE A C 1
ATOM 2143 O O . ILE A 1 266 ? -18.266 31.031 11.219 1 93.88 266 ILE A O 1
ATOM 2147 N N . ASN A 1 267 ? -17.703 32.812 10.016 1 93.5 267 ASN A N 1
ATOM 2148 C CA . ASN A 1 267 ? -19.062 33.344 10.047 1 93.5 267 ASN A CA 1
ATOM 2149 C C . ASN A 1 267 ? -19.703 33.312 8.672 1 93.5 267 ASN A C 1
ATOM 2151 O O . ASN A 1 267 ? -20.125 34.344 8.156 1 93.5 267 ASN A O 1
ATOM 2155 N N . GLY A 1 268 ? -19.812 32.156 8.102 1 94.5 268 GLY A N 1
ATOM 2156 C CA . GLY A 1 268 ? -20.594 31.938 6.895 1 94.5 268 GLY A CA 1
ATOM 2157 C C . GLY A 1 268 ? -19.938 32.531 5.652 1 94.5 268 GLY A C 1
ATOM 2158 O O . GLY A 1 268 ? -20.641 32.875 4.691 1 94.5 268 GLY A O 1
ATOM 2159 N N . PHE A 1 269 ? -18.641 32.844 5.715 1 97.5 269 PHE A N 1
ATOM 2160 C CA . PHE A 1 269 ? -17.891 33.344 4.578 1 97.5 269 PHE A CA 1
ATOM 2161 C C . PHE A 1 269 ? -18.484 34.688 4.102 1 97.5 269 PHE A C 1
ATOM 2163 O O . PHE A 1 269 ? -18.672 34.875 2.9 1 97.5 269 PHE A O 1
ATOM 2170 N N . SER A 1 270 ? -18.828 35.469 5.027 1 97 270 SER A N 1
ATOM 2171 C CA . SER A 1 270 ? -19.219 36.844 4.695 1 97 270 SER A CA 1
ATOM 2172 C C . SER A 1 270 ? -18.016 37.625 4.199 1 97 270 SER A C 1
ATOM 2174 O O . SER A 1 270 ? -16.891 37.469 4.68 1 97 270 SER A O 1
ATOM 2176 N N . LEU A 1 271 ? -18.25 38.531 3.242 1 97.31 271 LEU A N 1
ATOM 2177 C CA . LEU A 1 271 ? -17.188 39.344 2.691 1 97.31 271 LEU A CA 1
ATOM 2178 C C . LEU A 1 271 ? -16.688 40.344 3.721 1 97.31 271 LEU A C 1
ATOM 2180 O O . LEU A 1 271 ? -17.469 41.125 4.285 1 97.31 271 LEU A O 1
ATOM 2184 N N . LEU A 1 272 ? -15.492 40.375 4.008 1 97.62 272 LEU A N 1
ATOM 2185 C CA . LEU A 1 272 ? -14.891 41.312 4.93 1 97.62 272 LEU A CA 1
ATOM 2186 C C . LEU A 1 272 ? -14.359 42.531 4.18 1 97.62 272 LEU A C 1
ATOM 2188 O O . LEU A 1 272 ? -14.695 43.688 4.516 1 97.62 272 LEU A O 1
ATOM 2192 N N . HIS A 1 273 ? -13.484 42.25 3.18 1 97.56 273 HIS A N 1
ATOM 2193 C CA . HIS A 1 273 ? -12.867 43.312 2.408 1 97.56 273 HIS A CA 1
ATOM 2194 C C . HIS A 1 273 ? -12.797 42.969 0.928 1 97.56 273 HIS A C 1
ATOM 2196 O O . HIS A 1 273 ? -12.656 41.781 0.573 1 97.56 273 HIS A O 1
ATOM 2202 N N . ASP A 1 274 ? -12.961 43.875 0.101 1 97.62 274 ASP A N 1
ATOM 2203 C CA . ASP A 1 274 ? -12.594 43.844 -1.312 1 97.62 274 ASP A CA 1
ATOM 2204 C C . ASP A 1 274 ? -11.289 44.594 -1.554 1 97.62 274 ASP A C 1
ATOM 2206 O O . ASP A 1 274 ? -11.266 45.844 -1.563 1 97.62 274 ASP A O 1
ATOM 2210 N N . LEU A 1 275 ? -10.281 43.875 -1.749 1 96.75 275 LEU A N 1
ATOM 2211 C CA . LEU A 1 275 ? -8.961 44.5 -1.929 1 96.75 275 LEU A CA 1
ATOM 2212 C C . LEU A 1 275 ? -8.727 44.844 -3.391 1 96.75 275 LEU A C 1
ATOM 2214 O O . LEU A 1 275 ? -8.094 44.094 -4.129 1 96.75 275 LEU A O 1
ATOM 2218 N N . SER A 1 276 ? -9.156 46.031 -3.867 1 90.88 276 SER A N 1
ATOM 2219 C CA . SER A 1 276 ? -9.148 46.469 -5.258 1 90.88 276 SER A CA 1
ATOM 2220 C C . SER A 1 276 ? -7.926 47.344 -5.551 1 90.88 276 SER A C 1
ATOM 2222 O O . SER A 1 276 ? -7.914 48.094 -6.527 1 90.88 276 SER A O 1
ATOM 2224 N N . GLY A 1 277 ? -6.871 47.156 -5.141 1 86.44 277 GLY A N 1
ATOM 2225 C CA . GLY A 1 277 ? -5.688 47.969 -5.344 1 86.44 277 GLY A CA 1
ATOM 2226 C C . GLY A 1 277 ? -4.875 47.562 -6.555 1 86.44 277 GLY A C 1
ATOM 2227 O O . GLY A 1 277 ? -4.117 48.375 -7.105 1 86.44 277 GLY A O 1
ATOM 2228 N N . HIS A 1 278 ? -5 46.406 -7.098 1 92.94 278 HIS A N 1
ATOM 2229 C CA . HIS A 1 278 ? -4.254 45.938 -8.25 1 92.94 278 HIS A CA 1
ATOM 2230 C C . HIS A 1 278 ? -4.883 46.406 -9.555 1 92.94 278 HIS A C 1
ATOM 2232 O O . HIS A 1 278 ? -6.105 46.438 -9.68 1 92.94 278 HIS A O 1
ATOM 2238 N N . ASP A 1 279 ? -4.016 46.688 -10.531 1 93.62 279 ASP A N 1
ATOM 2239 C CA . ASP A 1 279 ? -4.484 47.188 -11.82 1 93.62 279 ASP A CA 1
ATOM 2240 C C . ASP A 1 279 ? -4.582 46.062 -12.844 1 93.62 279 ASP A C 1
ATOM 2242 O O . ASP A 1 279 ? -5.152 46.219 -13.922 1 93.62 279 ASP A O 1
ATOM 2246 N N . LYS A 1 280 ? -4.043 44.969 -12.516 1 95.81 280 LYS A N 1
ATOM 2247 C CA . LYS A 1 280 ? -4.074 43.781 -13.383 1 95.81 280 LYS A CA 1
ATOM 2248 C C . LYS A 1 280 ? -4.453 42.531 -12.602 1 95.81 280 LYS A C 1
ATOM 2250 O O . LYS A 1 280 ? -4.746 42.625 -11.406 1 95.81 280 LYS A O 1
ATOM 2255 N N . GLN A 1 281 ? -4.535 41.438 -13.383 1 96.38 281 GLN A N 1
ATOM 2256 C CA . GLN A 1 281 ? -4.996 40.188 -12.812 1 96.38 281 GLN A CA 1
ATOM 2257 C C . GLN A 1 281 ? -4.102 39.75 -11.656 1 96.38 281 GLN A C 1
ATOM 2259 O O . GLN A 1 281 ? -2.877 39.875 -11.727 1 96.38 281 GLN A O 1
ATOM 2264 N N . VAL A 1 282 ? -4.684 39.25 -10.594 1 96.94 282 VAL A N 1
ATOM 2265 C CA . VAL A 1 282 ? -3.957 38.781 -9.422 1 96.94 282 VAL A CA 1
ATOM 2266 C C . VAL A 1 282 ? -3.75 37.281 -9.5 1 96.94 282 VAL A C 1
ATOM 2268 O O . VAL A 1 282 ? -4.711 36.531 -9.672 1 96.94 282 VAL A O 1
ATOM 2271 N N . MET A 1 283 ? -2.539 36.812 -9.258 1 94.69 283 MET A N 1
ATOM 2272 C CA . MET A 1 283 ? -2.182 35.438 -9.531 1 94.69 283 MET A CA 1
ATOM 2273 C C . MET A 1 283 ? -2.004 34.656 -8.242 1 94.69 283 MET A C 1
ATOM 2275 O O . MET A 1 283 ? -2.16 33.438 -8.219 1 94.69 283 MET A O 1
ATOM 2279 N N . HIS A 1 284 ? -1.615 35.406 -7.211 1 96.5 284 HIS A N 1
ATOM 2280 C CA . HIS A 1 284 ? -1.207 34.688 -6 1 96.5 284 HIS A CA 1
ATOM 2281 C C . HIS A 1 284 ? -1.497 35.531 -4.754 1 96.5 284 HIS A C 1
ATOM 2283 O O . HIS A 1 284 ? -1.503 36.781 -4.816 1 96.5 284 HIS A O 1
ATOM 2289 N N . CYS A 1 285 ? -1.754 34.875 -3.664 1 96.94 285 CYS A N 1
ATOM 2290 C CA . CYS A 1 285 ? -1.84 35.531 -2.375 1 96.94 285 CYS A CA 1
ATOM 2291 C C . CYS A 1 285 ? -1.396 34.625 -1.246 1 96.94 285 CYS A C 1
ATOM 2293 O O . CYS A 1 285 ? -1.579 33.406 -1.325 1 96.94 285 CYS A O 1
ATOM 2295 N N . SER A 1 286 ? -0.809 35.156 -0.252 1 97.94 286 SER A N 1
ATOM 2296 C CA . SER A 1 286 ? -0.296 34.375 0.873 1 97.94 286 SER A CA 1
ATOM 2297 C C . SER A 1 286 ? -0.407 35.156 2.178 1 97.94 286 SER A C 1
ATOM 2299 O O . SER A 1 286 ? -0.034 36.344 2.238 1 97.94 286 SER A O 1
ATOM 2301 N N . PHE A 1 287 ? -0.914 34.531 3.195 1 98.38 287 PHE A N 1
ATOM 2302 C CA . PHE A 1 287 ? -1.035 35.125 4.516 1 98.38 287 PHE A CA 1
ATOM 2303 C C . PHE A 1 287 ? 0.287 35.062 5.27 1 98.38 287 PHE A C 1
ATOM 2305 O O . PHE A 1 287 ? 1.019 34.062 5.156 1 98.38 287 PHE A O 1
ATOM 2312 N N . SER A 1 288 ? 0.495 36.094 6.066 1 98.25 288 SER A N 1
ATOM 2313 C CA . SER A 1 288 ? 1.603 36.031 7.012 1 98.25 288 SER A CA 1
ATOM 2314 C C . SER A 1 288 ? 1.336 34.969 8.078 1 98.25 288 SER A C 1
ATOM 2316 O O . SER A 1 288 ? 0.183 34.594 8.328 1 98.25 288 SER A O 1
ATOM 2318 N N . PRO A 1 289 ? 2.398 34.469 8.688 1 97.25 289 PRO A N 1
ATOM 2319 C CA . PRO A 1 289 ? 2.211 33.375 9.656 1 97.25 289 PRO A CA 1
ATOM 2320 C C . PRO A 1 289 ? 1.267 33.75 10.789 1 97.25 289 PRO A C 1
ATOM 2322 O O . PRO A 1 289 ? 0.556 32.906 11.32 1 97.25 289 PRO A O 1
ATOM 2325 N N . ASP A 1 290 ? 1.22 35 11.133 1 96.81 290 ASP A N 1
ATOM 2326 C CA . ASP A 1 290 ? 0.331 35.438 12.195 1 96.81 290 ASP A CA 1
ATOM 2327 C C . ASP A 1 290 ? -1.01 35.906 11.633 1 96.81 290 ASP A C 1
ATOM 2329 O O . ASP A 1 290 ? -1.858 36.406 12.375 1 96.81 290 ASP A O 1
ATOM 2333 N N . ASP A 1 291 ? -1.189 35.906 10.359 1 97.94 291 ASP A N 1
ATOM 2334 C CA . ASP A 1 291 ? -2.42 36.156 9.617 1 97.94 291 ASP A CA 1
ATOM 2335 C C . ASP A 1 291 ? -2.795 37.625 9.656 1 97.94 291 ASP A C 1
ATOM 2337 O O . ASP A 1 291 ? -3.936 38 9.359 1 97.94 291 ASP A O 1
ATOM 2341 N N . SER A 1 292 ? -1.827 38.438 10.031 1 97.75 292 SER A N 1
ATOM 2342 C CA . SER A 1 292 ? -2.109 39.875 10.125 1 97.75 292 SER A CA 1
ATOM 2343 C C . SER A 1 292 ? -1.957 40.562 8.773 1 97.75 292 SER A C 1
ATOM 2345 O O . SER A 1 292 ? -2.529 41.625 8.547 1 97.75 292 SER A O 1
ATOM 2347 N N . MET A 1 293 ? -1.175 40 7.949 1 98.12 293 MET A N 1
ATOM 2348 C CA . MET A 1 293 ? -0.908 40.594 6.641 1 98.12 293 MET A CA 1
ATOM 2349 C C . MET A 1 293 ? -1.22 39.594 5.52 1 98.12 293 MET A C 1
ATOM 2351 O O . MET A 1 293 ? -1.149 38.406 5.719 1 98.12 293 MET A O 1
ATOM 2355 N N . LEU A 1 294 ? -1.594 40.156 4.371 1 98.25 294 LEU A N 1
ATOM 2356 C CA . LEU A 1 294 ? -1.808 39.375 3.15 1 98.25 294 LEU A CA 1
ATOM 2357 C C . LEU A 1 294 ? -0.964 39.938 2.008 1 98.25 294 LEU A C 1
ATOM 2359 O O . LEU A 1 294 ? -1.029 41.125 1.7 1 98.25 294 LEU A O 1
ATOM 2363 N N . LEU A 1 295 ? -0.126 39.094 1.508 1 97.88 295 LEU A N 1
ATOM 2364 C CA . LEU A 1 295 ? 0.705 39.438 0.36 1 97.88 295 LEU A CA 1
ATOM 2365 C C . LEU A 1 295 ? 0.048 39 -0.942 1 97.88 295 LEU A C 1
ATOM 2367 O O . LEU A 1 295 ? -0.358 37.844 -1.072 1 97.88 295 LEU A O 1
ATOM 2371 N N . THR A 1 296 ? -0.166 39.906 -1.887 1 97.81 296 THR A N 1
ATOM 2372 C CA . THR A 1 296 ? -0.772 39.562 -3.17 1 97.81 296 THR A CA 1
ATOM 2373 C C . THR A 1 296 ? 0.169 39.906 -4.32 1 97.81 296 THR A C 1
ATOM 2375 O O . THR A 1 296 ? 0.892 40.906 -4.258 1 97.81 296 THR A O 1
ATOM 2378 N N . CYS A 1 297 ? 0.22 39.031 -5.301 1 95.81 297 CYS A N 1
ATOM 2379 C CA . CYS A 1 297 ? 1.032 39.219 -6.496 1 95.81 297 CYS A CA 1
ATOM 2380 C C . CYS A 1 297 ? 0.158 39.312 -7.738 1 95.81 297 CYS A C 1
ATOM 2382 O O . CYS A 1 297 ? -0.762 38.531 -7.918 1 95.81 297 CYS A O 1
ATOM 2384 N N . SER A 1 298 ? 0.478 40.281 -8.609 1 94.19 298 SER A N 1
ATOM 2385 C CA . SER A 1 298 ? -0.324 40.5 -9.812 1 94.19 298 SER A CA 1
ATOM 2386 C C . SER A 1 298 ? 0.556 40.594 -11.055 1 94.19 298 SER A C 1
ATOM 2388 O O . SER A 1 298 ? 1.784 40.625 -10.945 1 94.19 298 SER A O 1
ATOM 2390 N N . PHE A 1 299 ? -0.076 40.719 -12.188 1 92.5 299 PHE A N 1
ATOM 2391 C CA . PHE A 1 299 ? 0.607 40.781 -13.477 1 92.5 299 PHE A CA 1
ATOM 2392 C C . PHE A 1 299 ? 1.184 42.188 -13.711 1 92.5 299 PHE A C 1
ATOM 2394 O O . PHE A 1 299 ? 1.904 42.406 -14.68 1 92.5 299 PHE A O 1
ATOM 2401 N N . GLU A 1 300 ? 0.941 43.188 -12.844 1 90.94 300 GLU A N 1
ATOM 2402 C CA . GLU A 1 300 ? 1.479 44.531 -13.031 1 90.94 300 GLU A CA 1
ATOM 2403 C C . GLU A 1 300 ? 2.887 44.625 -12.453 1 90.94 300 GLU A C 1
ATOM 2405 O O . GLU A 1 300 ? 3.406 45.75 -12.289 1 90.94 300 GLU A O 1
ATOM 2410 N N . SER A 1 301 ? 3.512 43.594 -12.086 1 92.06 301 SER A N 1
ATOM 2411 C CA . SER A 1 301 ? 4.883 43.5 -11.594 1 92.06 301 SER A CA 1
ATOM 2412 C C . SER A 1 301 ? 5.02 44.125 -10.219 1 92.06 301 SER A C 1
ATOM 2414 O O . SER A 1 301 ? 6.043 44.75 -9.914 1 92.06 301 SER A O 1
ATOM 2416 N N . LYS A 1 302 ? 3.916 44.094 -9.539 1 93.12 302 LYS A N 1
ATOM 2417 C CA . LYS A 1 302 ? 3.906 44.594 -8.172 1 93.12 302 LYS A CA 1
ATOM 2418 C C . LYS A 1 302 ? 3.285 43.594 -7.215 1 93.12 302 LYS A C 1
ATOM 2420 O O . LYS A 1 302 ? 2.4 42.844 -7.605 1 93.12 302 LYS A O 1
ATOM 2425 N N . ALA A 1 303 ? 3.812 43.625 -6.059 1 95.94 303 ALA A N 1
ATOM 2426 C CA . ALA A 1 303 ? 3.184 42.906 -4.945 1 95.94 303 ALA A CA 1
ATOM 2427 C C . ALA A 1 303 ? 2.627 43.906 -3.916 1 95.94 303 ALA A C 1
ATOM 2429 O O . ALA A 1 303 ? 3.217 44.938 -3.668 1 95.94 303 ALA A O 1
ATOM 2430 N N . HIS A 1 304 ? 1.47 43.625 -3.432 1 97.38 304 HIS A N 1
ATOM 2431 C CA . HIS A 1 304 ? 0.855 44.469 -2.414 1 97.38 304 HIS A CA 1
ATOM 2432 C C . HIS A 1 304 ? 0.787 43.75 -1.07 1 97.38 304 HIS A C 1
ATOM 2434 O O . HIS A 1 304 ? 0.51 42.531 -1.017 1 97.38 304 HIS A O 1
ATOM 2440 N N . LEU A 1 305 ? 1.148 44.469 -0.098 1 97.69 305 LEU A N 1
ATOM 2441 C CA . LEU A 1 305 ? 0.983 44 1.275 1 97.69 305 LEU A CA 1
ATOM 2442 C C . LEU A 1 305 ? -0.219 44.688 1.934 1 97.69 305 LEU A C 1
ATOM 2444 O O . LEU A 1 305 ? -0.286 45.906 2.012 1 97.69 305 LEU A O 1
ATOM 2448 N N . TRP A 1 306 ? -1.128 43.844 2.418 1 98.06 306 TRP A N 1
ATOM 2449 C CA . TRP A 1 306 ? -2.377 44.375 2.975 1 98.06 306 TRP A CA 1
ATOM 2450 C C . TRP A 1 306 ? -2.484 44.031 4.461 1 98.06 306 TRP A C 1
ATOM 2452 O O . TRP A 1 306 ? -2.047 42.969 4.902 1 98.06 306 TRP A O 1
ATOM 2462 N N . ASN A 1 307 ? -3.096 44.938 5.18 1 97.75 307 ASN A N 1
ATOM 2463 C CA . ASN A 1 307 ? -3.543 44.625 6.527 1 97.75 307 ASN A CA 1
ATOM 2464 C C . ASN A 1 307 ? -4.859 43.844 6.512 1 97.75 307 ASN A C 1
ATOM 2466 O O . ASN A 1 307 ? -5.879 44.344 6.055 1 97.75 307 ASN A O 1
ATOM 2470 N N . VAL A 1 308 ? -4.875 42.688 7.074 1 98 308 VAL A N 1
ATOM 2471 C CA . VAL A 1 308 ? -6.008 41.781 6.961 1 98 308 VAL A CA 1
ATOM 2472 C C . VAL A 1 308 ? -7.199 42.344 7.738 1 98 308 VAL A C 1
ATOM 2474 O O . VAL A 1 308 ? -8.344 42.25 7.289 1 98 308 VAL A O 1
ATOM 2477 N N . GLN A 1 309 ? -6.977 42.938 8.828 1 96.81 309 GLN A N 1
ATOM 2478 C CA . GLN A 1 309 ? -8.039 43.406 9.695 1 96.81 309 GLN A CA 1
ATOM 2479 C C . GLN A 1 309 ? -8.727 44.625 9.102 1 96.81 309 GLN A C 1
ATOM 2481 O O . GLN A 1 309 ? -9.953 44.75 9.117 1 96.81 309 GLN A O 1
ATOM 2486 N N . THR A 1 310 ? -7.918 45.562 8.562 1 97.06 310 THR A N 1
ATOM 2487 C CA . THR A 1 310 ? -8.477 46.812 8.117 1 97.06 310 THR A CA 1
ATOM 2488 C C . THR A 1 310 ? -8.75 46.812 6.617 1 97.06 310 THR A C 1
ATOM 2490 O O . THR A 1 310 ? -9.547 47.594 6.113 1 97.06 310 THR A O 1
ATOM 2493 N N . GLY A 1 311 ? -8.086 45.969 5.922 1 96.94 311 GLY A N 1
ATOM 2494 C CA . GLY A 1 311 ? -8.211 45.938 4.477 1 96.94 311 GLY A CA 1
ATOM 2495 C C . GLY A 1 311 ? -7.406 47 3.773 1 96.94 311 GLY A C 1
ATOM 2496 O O . GLY A 1 311 ? -7.547 47.188 2.564 1 96.94 311 GLY A O 1
ATOM 2497 N N . GLU A 1 312 ? -6.559 47.625 4.5 1 96.81 312 GLU A N 1
ATOM 2498 C CA . GLU A 1 312 ? -5.797 48.75 3.943 1 96.81 312 GLU A CA 1
ATOM 2499 C C . GLU A 1 312 ? -4.5 48.25 3.301 1 96.81 312 GLU A C 1
ATOM 2501 O O . GLU A 1 312 ? -3.865 47.344 3.799 1 96.81 312 GLU A O 1
ATOM 2506 N N . LEU A 1 313 ? -4.098 48.906 2.25 1 97.06 313 LEU A N 1
ATOM 2507 C CA . LEU A 1 313 ? -2.811 48.656 1.608 1 97.06 313 LEU A CA 1
ATOM 2508 C C . LEU A 1 313 ? -1.67 49.219 2.445 1 97.06 313 LEU A C 1
ATOM 2510 O O . LEU A 1 313 ? -1.612 50.438 2.686 1 97.06 313 LEU A O 1
ATOM 2514 N N . VAL A 1 314 ? -0.802 48.406 2.85 1 96.62 314 VAL A N 1
ATOM 2515 C CA . VAL A 1 314 ? 0.289 48.812 3.73 1 96.62 314 VAL A CA 1
ATOM 2516 C C . VAL A 1 314 ? 1.506 49.219 2.898 1 96.62 314 VAL A C 1
ATOM 2518 O O . VAL A 1 314 ? 2.182 50.219 3.205 1 96.62 314 VAL A O 1
ATOM 2521 N N . ARG A 1 315 ? 1.776 48.406 1.921 1 95.81 315 ARG A N 1
ATOM 2522 C CA . ARG A 1 315 ? 2.977 48.625 1.126 1 95.81 315 ARG A CA 1
ATOM 2523 C C . ARG A 1 315 ? 2.818 48.062 -0.285 1 95.81 315 ARG A C 1
ATOM 2525 O O . ARG A 1 315 ? 2.121 47.094 -0.491 1 95.81 315 ARG A O 1
ATOM 2532 N N . THR A 1 316 ? 3.438 48.719 -1.195 1 95.44 316 THR A N 1
ATOM 2533 C CA . THR A 1 316 ? 3.619 48.188 -2.553 1 95.44 316 THR A CA 1
ATOM 2534 C C . THR A 1 316 ? 5.078 47.844 -2.803 1 95.44 316 THR A C 1
ATOM 2536 O O . THR A 1 316 ? 5.98 48.625 -2.531 1 95.44 316 THR A O 1
ATOM 2539 N N . LEU A 1 317 ? 5.266 46.625 -3.275 1 94.5 317 LEU A N 1
ATOM 2540 C CA . LEU A 1 317 ? 6.617 46.125 -3.455 1 94.5 317 LEU A CA 1
ATOM 2541 C C . LEU A 1 317 ? 6.883 45.781 -4.922 1 94.5 317 LEU A C 1
ATOM 2543 O O . LEU A 1 317 ? 5.957 45.469 -5.672 1 94.5 317 LEU A O 1
ATOM 2547 N N . SER A 1 318 ? 8.164 45.906 -5.293 1 93.12 318 SER A N 1
ATOM 2548 C CA . SER A 1 318 ? 8.602 45.562 -6.637 1 93.12 318 SER A CA 1
ATOM 2549 C C . SER A 1 318 ? 10.008 44.969 -6.617 1 93.12 318 SER A C 1
ATOM 2551 O O . SER A 1 318 ? 10.781 45.219 -5.688 1 93.12 318 SER A O 1
ATOM 2553 N N . LEU A 1 319 ? 10.312 44.094 -7.48 1 89.69 319 LEU A N 1
ATOM 2554 C CA . LEU A 1 319 ? 11.648 43.531 -7.609 1 89.69 319 LEU A CA 1
ATOM 2555 C C . LEU A 1 319 ? 12.562 44.469 -8.398 1 89.69 319 LEU A C 1
ATOM 2557 O O . LEU A 1 319 ? 13.773 44.25 -8.477 1 89.69 319 LEU A O 1
ATOM 2561 N N . GLY A 1 320 ? 12.188 45.625 -8.797 1 79.44 320 GLY A N 1
ATOM 2562 C CA . GLY A 1 320 ? 12.953 46.531 -9.617 1 79.44 320 GLY A CA 1
ATOM 2563 C C . GLY A 1 320 ? 12.828 46.25 -11.102 1 79.44 320 GLY A C 1
ATOM 2564 O O . GLY A 1 320 ? 12.656 45.125 -11.516 1 79.44 320 GLY A O 1
ATOM 2565 N N . GLY A 1 321 ? 12.836 47.312 -11.688 1 78.31 321 GLY A N 1
ATOM 2566 C CA . GLY A 1 321 ? 12.68 47.219 -13.133 1 78.31 321 GLY A CA 1
ATOM 2567 C C . GLY A 1 321 ? 11.289 46.781 -13.547 1 78.31 321 GLY A C 1
ATOM 2568 O O . GLY A 1 321 ? 10.297 47.156 -12.938 1 78.31 321 GLY A O 1
ATOM 2569 N N . ASP A 1 322 ? 11.078 45.938 -14.68 1 83.19 322 ASP A N 1
ATOM 2570 C CA . ASP A 1 322 ? 9.82 45.438 -15.227 1 83.19 322 ASP A CA 1
ATOM 2571 C C . ASP A 1 322 ? 9.672 43.938 -14.977 1 83.19 322 ASP A C 1
ATOM 2573 O O . ASP A 1 322 ? 8.961 43.25 -15.719 1 83.19 322 ASP A O 1
ATOM 2577 N N . SER A 1 323 ? 10.312 43.562 -13.781 1 88.12 323 SER A N 1
ATOM 2578 C CA . SER A 1 323 ? 10.242 42.125 -13.516 1 88.12 323 SER A CA 1
ATOM 2579 C C . SER A 1 323 ? 8.867 41.75 -12.977 1 88.12 323 SER A C 1
ATOM 2581 O O . SER A 1 323 ? 8.352 42.375 -12.055 1 88.12 323 SER A O 1
ATOM 2583 N N . ARG A 1 324 ? 8.32 40.781 -13.594 1 89.44 324 ARG A N 1
ATOM 2584 C CA . ARG A 1 324 ? 7.023 40.281 -13.156 1 89.44 324 ARG A CA 1
ATOM 2585 C C . ARG A 1 324 ? 7.141 39.531 -11.828 1 89.44 324 ARG A C 1
ATOM 2587 O O . ARG A 1 324 ? 8.227 39.094 -11.453 1 89.44 324 ARG A O 1
ATOM 2594 N N . ILE A 1 325 ? 6.059 39.406 -11.055 1 93.38 325 ILE A N 1
ATOM 2595 C CA . ILE A 1 325 ? 5.98 38.656 -9.805 1 93.38 325 ILE A CA 1
ATOM 2596 C C . ILE A 1 325 ? 4.848 37.625 -9.875 1 93.38 325 ILE A C 1
ATOM 2598 O O . ILE A 1 325 ? 3.678 38 -9.992 1 93.38 325 ILE A O 1
ATOM 2602 N N . TRP A 1 326 ? 5.211 36.344 -9.711 1 92.38 326 TRP A N 1
ATOM 2603 C CA . TRP A 1 326 ? 4.215 35.312 -9.938 1 92.38 326 TRP A CA 1
ATOM 2604 C C . TRP A 1 326 ? 3.828 34.625 -8.625 1 92.38 326 TRP A C 1
ATOM 2606 O O . TRP A 1 326 ? 2.727 34.094 -8.5 1 92.38 326 TRP A O 1
ATOM 2616 N N . CYS A 1 327 ? 4.742 34.594 -7.734 1 95.06 327 CYS A N 1
ATOM 2617 C CA . CYS A 1 327 ? 4.473 33.844 -6.523 1 95.06 327 CYS A CA 1
ATOM 2618 C C . CYS A 1 327 ? 5.203 34.438 -5.324 1 95.06 327 CYS A C 1
ATOM 2620 O O . CYS A 1 327 ? 6.129 35.219 -5.488 1 95.06 327 CYS A O 1
ATOM 2622 N N . SER A 1 328 ? 4.699 34.094 -4.184 1 96.69 328 SER A N 1
ATOM 2623 C CA . SER A 1 328 ? 5.258 34.594 -2.934 1 96.69 328 SER A CA 1
ATOM 2624 C C . SER A 1 328 ? 4.988 33.656 -1.777 1 96.69 328 SER A C 1
ATOM 2626 O O . SER A 1 328 ? 4.086 32.812 -1.854 1 96.69 328 SER A O 1
ATOM 2628 N N . ASP A 1 329 ? 5.812 33.719 -0.806 1 98 329 ASP A N 1
ATOM 2629 C CA . ASP A 1 329 ? 5.574 32.969 0.431 1 98 329 ASP A CA 1
ATOM 2630 C C . ASP A 1 329 ? 6.34 33.594 1.598 1 98 329 ASP A C 1
ATOM 2632 O O . ASP A 1 329 ? 7.266 34.375 1.391 1 98 329 ASP A O 1
ATOM 2636 N N . TRP A 1 330 ? 5.934 33.281 2.783 1 98.12 330 TRP A N 1
ATOM 2637 C CA . TRP A 1 330 ? 6.465 33.938 3.984 1 98.12 330 TRP A CA 1
ATOM 2638 C C . TRP A 1 330 ? 7.445 33 4.695 1 98.12 330 TRP A C 1
ATOM 2640 O O . TRP A 1 330 ? 7.289 31.781 4.672 1 98.12 330 TRP A O 1
ATOM 2650 N N . PHE A 1 331 ? 8.359 33.688 5.352 1 97.38 331 PHE A N 1
ATOM 2651 C CA . PHE A 1 331 ? 9.141 32.969 6.34 1 97.38 331 PHE A CA 1
ATOM 2652 C C . PHE A 1 331 ? 8.258 32.469 7.48 1 97.38 331 PHE A C 1
ATOM 2654 O O . PHE A 1 331 ? 7.293 33.156 7.855 1 97.38 331 PHE A O 1
ATOM 2661 N N . PRO A 1 332 ? 8.672 31.344 8.078 1 96 332 PRO A N 1
ATOM 2662 C CA . PRO A 1 332 ? 7.84 30.781 9.156 1 96 332 PRO A CA 1
ATOM 2663 C C . PRO A 1 332 ? 7.684 31.75 10.328 1 96 332 PRO A C 1
ATOM 2665 O O . PRO A 1 332 ? 6.66 31.719 11.023 1 96 332 PRO A O 1
ATOM 2668 N N . ASP A 1 333 ? 8.617 32.625 10.523 1 94.88 333 ASP A N 1
ATOM 2669 C CA . ASP A 1 333 ? 8.555 33.562 11.656 1 94.88 333 ASP A CA 1
ATOM 2670 C C . ASP A 1 333 ? 7.84 34.844 11.281 1 94.88 333 ASP A C 1
ATOM 2672 O O . ASP A 1 333 ? 7.551 35.688 12.141 1 94.88 333 ASP A O 1
ATOM 2676 N N . GLY A 1 334 ? 7.602 35.062 10.039 1 96.12 334 GLY A N 1
ATOM 2677 C CA . GLY A 1 334 ? 6.855 36.219 9.57 1 96.12 334 GLY A CA 1
ATOM 2678 C C . GLY A 1 334 ? 7.719 37.469 9.398 1 96.12 334 GLY A C 1
ATOM 2679 O O . GLY A 1 334 ? 7.223 38.5 9 1 96.12 334 GLY A O 1
ATOM 2680 N N . GLY A 1 335 ? 8.961 37.312 9.602 1 95.25 335 GLY A N 1
ATOM 2681 C CA . GLY A 1 335 ? 9.852 38.469 9.523 1 95.25 335 GLY A CA 1
ATOM 2682 C C . GLY A 1 335 ? 10.227 38.844 8.102 1 95.25 335 GLY A C 1
ATOM 2683 O O . GLY A 1 335 ? 10.617 39.969 7.828 1 95.25 335 GLY A O 1
ATOM 2684 N N . SER A 1 336 ? 10.211 37.875 7.301 1 97.31 336 SER A N 1
ATOM 2685 C CA . SER A 1 336 ? 10.555 38.062 5.895 1 97.31 336 SER A CA 1
ATOM 2686 C C . SER A 1 336 ? 9.633 37.281 4.98 1 97.31 336 SER A C 1
ATOM 2688 O O . SER A 1 336 ? 8.914 36.375 5.438 1 97.31 336 SER A O 1
ATOM 2690 N N . PHE A 1 337 ? 9.562 37.688 3.775 1 97.69 337 PHE A N 1
ATOM 2691 C CA . PHE A 1 337 ? 8.883 36.906 2.746 1 97.69 337 PHE A CA 1
ATOM 2692 C C . PHE A 1 337 ? 9.695 36.906 1.456 1 97.69 337 PHE A C 1
ATOM 2694 O O . PHE A 1 337 ? 10.656 37.656 1.315 1 97.69 337 PHE A O 1
ATOM 2701 N N . VAL A 1 338 ? 9.414 35.938 0.589 1 97.06 338 VAL A N 1
ATOM 2702 C CA . VAL A 1 338 ? 10.125 35.781 -0.669 1 97.06 338 VAL A CA 1
ATOM 2703 C C . VAL A 1 338 ? 9.188 36.031 -1.843 1 97.06 338 VAL A C 1
ATOM 2705 O O . VAL A 1 338 ? 8.016 35.625 -1.807 1 97.06 338 VAL A O 1
ATOM 2708 N N . LEU A 1 339 ? 9.641 36.75 -2.818 1 95.81 339 LEU A N 1
ATOM 2709 C CA . LEU A 1 339 ? 8.945 36.938 -4.086 1 95.81 339 LEU A CA 1
ATOM 2710 C C . LEU A 1 339 ? 9.664 36.188 -5.211 1 95.81 339 LEU A C 1
ATOM 2712 O O . LEU A 1 339 ? 10.898 36.219 -5.285 1 95.81 339 LEU A O 1
ATOM 2716 N N . GLY A 1 340 ? 8.938 35.469 -5.961 1 94.31 340 GLY A N 1
ATOM 2717 C CA . GLY A 1 340 ? 9.469 34.75 -7.117 1 94.31 340 GLY A CA 1
ATOM 2718 C C . GLY A 1 340 ? 9 35.312 -8.438 1 94.31 340 GLY A C 1
ATOM 2719 O O . GLY A 1 340 ? 7.832 35.719 -8.578 1 94.31 340 GLY A O 1
ATOM 2720 N N . SER A 1 341 ? 9.945 35.344 -9.43 1 92.94 341 SER A N 1
ATOM 2721 C CA . SER A 1 341 ? 9.68 35.938 -10.727 1 92.94 341 SER A CA 1
ATOM 2722 C C . SER A 1 341 ? 9.953 34.969 -11.867 1 92.94 341 SER A C 1
ATOM 2724 O O . SER A 1 341 ? 10.906 34.188 -11.797 1 92.94 341 SER A O 1
ATOM 2726 N N . PRO A 1 342 ? 9.102 35 -12.852 1 90 342 PRO A N 1
ATOM 2727 C CA . PRO A 1 342 ? 9.438 34.25 -14.055 1 90 342 PRO A CA 1
ATOM 2728 C C . PRO A 1 342 ? 10.586 34.844 -14.844 1 90 342 PRO A C 1
ATOM 2730 O O . PRO A 1 342 ? 11.07 34.25 -15.805 1 90 342 PRO A O 1
ATOM 2733 N N . ASP A 1 343 ? 11.039 36 -14.438 1 90.5 343 ASP A N 1
ATOM 2734 C CA . ASP A 1 343 ? 12.133 36.688 -15.109 1 90.5 343 ASP A CA 1
ATOM 2735 C C . ASP A 1 343 ? 13.469 36.406 -14.406 1 90.5 343 ASP A C 1
ATOM 2737 O O . ASP A 1 343 ? 14.281 37.312 -14.242 1 90.5 343 ASP A O 1
ATOM 2741 N N . LYS A 1 344 ? 13.602 35.281 -13.859 1 88.56 344 LYS A N 1
ATOM 2742 C CA . LYS A 1 344 ? 14.844 34.719 -13.344 1 88.56 344 LYS A CA 1
ATOM 2743 C C . LYS A 1 344 ? 15.312 35.438 -12.086 1 88.56 344 LYS A C 1
ATOM 2745 O O . LYS A 1 344 ? 16.5 35.719 -11.93 1 88.56 344 LYS A O 1
ATOM 2750 N N . GLU A 1 345 ? 14.391 35.781 -11.297 1 90.44 345 GLU A N 1
ATOM 2751 C CA . GLU A 1 345 ? 14.75 36.469 -10.062 1 90.44 345 GLU A CA 1
ATOM 2752 C C . GLU A 1 345 ? 13.938 35.969 -8.875 1 90.44 345 GLU A C 1
ATOM 2754 O O . GLU A 1 345 ? 12.734 35.719 -9 1 90.44 345 GLU A O 1
ATOM 2759 N N . ILE A 1 346 ? 14.625 35.75 -7.773 1 93.88 346 ILE A N 1
ATOM 2760 C CA . ILE A 1 346 ? 14.023 35.5 -6.469 1 93.88 346 ILE A CA 1
ATOM 2761 C C . ILE A 1 346 ? 14.602 36.438 -5.434 1 93.88 346 ILE A C 1
ATOM 2763 O O . ILE A 1 346 ? 15.82 36.625 -5.363 1 93.88 346 ILE A O 1
ATOM 2767 N N . ALA A 1 347 ? 13.75 37.062 -4.621 1 95.5 347 ALA A N 1
ATOM 2768 C CA . ALA A 1 347 ? 14.258 38.031 -3.66 1 95.5 347 ALA A CA 1
ATOM 2769 C C . ALA A 1 347 ? 13.594 37.875 -2.299 1 95.5 347 ALA A C 1
ATOM 2771 O O . ALA A 1 347 ? 12.391 37.594 -2.217 1 95.5 347 ALA A O 1
ATOM 2772 N N . ILE A 1 348 ? 14.367 38.094 -1.305 1 96.62 348 ILE A N 1
ATOM 2773 C CA . ILE A 1 348 ? 13.883 38.094 0.07 1 96.62 348 ILE A CA 1
ATOM 2774 C C . ILE A 1 348 ? 13.625 39.531 0.516 1 96.62 348 ILE A C 1
ATOM 2776 O O . ILE A 1 348 ? 14.492 40.406 0.369 1 96.62 348 ILE A O 1
ATOM 2780 N N . PHE A 1 349 ? 12.508 39.781 1.059 1 97.38 349 PHE A N 1
ATOM 2781 C CA . PHE A 1 349 ? 12.141 41.094 1.565 1 97.38 349 PHE A CA 1
ATOM 2782 C C . PHE A 1 349 ? 11.969 41.062 3.078 1 97.38 349 PHE A C 1
ATOM 2784 O O . PHE A 1 349 ? 11.422 40.094 3.627 1 97.38 349 PHE A O 1
ATOM 2791 N N . ASP A 1 350 ? 12.352 42.062 3.643 1 96.81 350 ASP A N 1
ATOM 2792 C CA . ASP A 1 350 ? 12.008 42.281 5.047 1 96.81 350 ASP A CA 1
ATOM 2793 C C . ASP A 1 350 ? 10.562 42.75 5.199 1 96.81 350 ASP A C 1
ATOM 2795 O O . ASP A 1 350 ? 10.148 43.719 4.555 1 96.81 350 ASP A O 1
ATOM 2799 N N . ALA A 1 351 ? 9.828 42.156 6.051 1 95.38 351 ALA A N 1
ATOM 2800 C CA . ALA A 1 351 ? 8.398 42.406 6.148 1 95.38 351 ALA A CA 1
ATOM 2801 C C . ALA A 1 351 ? 8.125 43.781 6.777 1 95.38 351 ALA A C 1
ATOM 2803 O O . ALA A 1 351 ? 7.117 44.438 6.465 1 95.38 351 ALA A O 1
ATOM 2804 N N . SER A 1 352 ? 8.961 44.156 7.664 1 93.44 352 SER A N 1
ATOM 2805 C CA . SER A 1 352 ? 8.75 45.406 8.383 1 93.44 352 SER A CA 1
ATOM 2806 C C . SER A 1 352 ? 9.172 46.625 7.535 1 93.44 352 SER A C 1
ATOM 2808 O O . SER A 1 352 ? 8.438 47.594 7.438 1 93.44 352 SER A O 1
ATOM 2810 N N . SER A 1 353 ? 10.328 46.531 6.871 1 93.56 353 SER A N 1
ATOM 2811 C CA . SER A 1 353 ? 10.867 47.656 6.137 1 93.56 353 SER A CA 1
ATOM 2812 C C . SER A 1 353 ? 10.438 47.625 4.672 1 93.56 353 SER A C 1
ATOM 2814 O O . SER A 1 353 ? 10.383 48.656 4.012 1 93.56 353 SER A O 1
ATOM 2816 N N . GLY A 1 354 ? 10.203 46.5 4.195 1 92.56 354 GLY A N 1
ATOM 2817 C CA . GLY A 1 354 ? 9.883 46.344 2.783 1 92.56 354 GLY A CA 1
ATOM 2818 C C . GLY A 1 354 ? 11.117 46.375 1.894 1 92.56 354 GLY A C 1
ATOM 2819 O O . GLY A 1 354 ? 11 46.531 0.675 1 92.56 354 GLY A O 1
ATOM 2820 N N . GLU A 1 355 ? 12.242 46.281 2.508 1 94.44 355 GLU A N 1
ATOM 2821 C CA . GLU A 1 355 ? 13.484 46.344 1.74 1 94.44 355 GLU A CA 1
ATOM 2822 C C . GLU A 1 355 ? 13.945 44.938 1.334 1 94.44 355 GLU A C 1
ATOM 2824 O O . GLU A 1 355 ? 13.641 43.969 2.016 1 94.44 355 GLU A O 1
ATOM 2829 N N . VAL A 1 356 ? 14.664 44.875 0.243 1 94.62 356 VAL A N 1
ATOM 2830 C CA . VAL A 1 356 ? 15.227 43.625 -0.227 1 94.62 356 VAL A CA 1
ATOM 2831 C C . VAL A 1 356 ? 16.406 43.219 0.651 1 94.62 356 VAL A C 1
ATOM 2833 O O . VAL A 1 356 ? 17.328 44.031 0.859 1 94.62 356 VAL A O 1
ATOM 2836 N N . VAL A 1 357 ? 16.391 42.031 1.144 1 94.31 357 VAL A N 1
ATOM 2837 C CA . VAL A 1 357 ? 17.438 41.531 2.021 1 94.31 357 VAL A CA 1
ATOM 2838 C C . VAL A 1 357 ? 18.453 40.719 1.204 1 94.31 357 VAL A C 1
ATOM 2840 O O . VAL A 1 357 ? 19.656 40.75 1.484 1 94.31 357 VAL A O 1
ATOM 2843 N N . HIS A 1 358 ? 17.969 40 0.297 1 94.44 358 HIS A N 1
ATOM 2844 C CA . HIS A 1 358 ? 18.797 39.125 -0.517 1 94.44 358 HIS A CA 1
ATOM 2845 C C . HIS A 1 358 ? 18.125 38.812 -1.86 1 94.44 358 HIS A C 1
ATOM 2847 O O . HIS A 1 358 ? 16.906 38.812 -1.966 1 94.44 358 HIS A O 1
ATOM 2853 N N . ARG A 1 359 ? 19 38.625 -2.852 1 92.38 359 ARG A N 1
ATOM 2854 C CA . ARG A 1 359 ? 18.516 38.312 -4.191 1 92.38 359 ARG A CA 1
ATOM 2855 C C . ARG A 1 359 ? 19.312 37.156 -4.789 1 92.38 359 ARG A C 1
ATOM 2857 O O . ARG A 1 359 ? 20.531 37.062 -4.641 1 92.38 359 ARG A O 1
ATOM 2864 N N . TRP A 1 360 ? 18.609 36.25 -5.281 1 90.56 360 TRP A N 1
ATOM 2865 C CA . TRP A 1 360 ? 19.25 35.188 -6.086 1 90.56 360 TRP A CA 1
ATOM 2866 C C . TRP A 1 360 ? 18.984 35.406 -7.57 1 90.56 360 TRP A C 1
ATOM 2868 O O . TRP A 1 360 ? 17.875 35.812 -7.957 1 90.56 360 TRP A O 1
ATOM 2878 N N . GLU A 1 361 ? 20.156 35.344 -8.367 1 83.06 361 GLU A N 1
ATOM 2879 C CA . GLU A 1 361 ? 19.969 35.188 -9.812 1 83.06 361 GLU A CA 1
ATOM 2880 C C . GLU A 1 361 ? 19.797 33.719 -10.18 1 83.06 361 GLU A C 1
ATOM 2882 O O . GLU A 1 361 ? 20.547 32.875 -9.719 1 83.06 361 GLU A O 1
ATOM 2887 N N . GLY A 1 362 ? 18.609 33.438 -10.633 1 75.19 362 GLY A N 1
ATOM 2888 C CA . GLY A 1 362 ? 18.391 32 -10.805 1 75.19 362 GLY A CA 1
ATOM 2889 C C . GLY A 1 362 ? 17.5 31.688 -11.992 1 75.19 362 GLY A C 1
ATOM 2890 O O . GLY A 1 362 ? 17.406 32.469 -12.938 1 75.19 362 GLY A O 1
ATOM 2891 N N . PRO A 1 363 ? 16.953 30.5 -11.977 1 84 363 PRO A N 1
ATOM 2892 C CA . PRO A 1 363 ? 16.094 30 -13.047 1 84 363 PRO A CA 1
ATOM 2893 C C . PRO A 1 363 ? 14.727 30.672 -13.062 1 84 363 PRO A C 1
ATOM 2895 O O . PRO A 1 363 ? 14.406 31.453 -12.164 1 84 363 PRO A O 1
ATOM 2898 N N . VAL A 1 364 ? 14.016 30.547 -14.164 1 86.81 364 VAL A N 1
ATOM 2899 C CA . VAL A 1 364 ? 12.633 30.984 -14.289 1 86.81 364 VAL A CA 1
ATOM 2900 C C . VAL A 1 364 ? 11.758 30.219 -13.289 1 86.81 364 VAL A C 1
ATOM 2902 O O . VAL A 1 364 ? 11.625 29 -13.375 1 86.81 364 VAL A O 1
ATOM 2905 N N . VAL A 1 365 ? 11.18 30.969 -12.359 1 92.25 365 VAL A N 1
ATOM 2906 C CA . VAL A 1 365 ? 10.406 30.359 -11.289 1 92.25 365 VAL A CA 1
ATOM 2907 C C . VAL A 1 365 ? 8.922 30.359 -11.656 1 92.25 365 VAL A C 1
ATOM 2909 O O . VAL A 1 365 ? 8.344 31.406 -11.953 1 92.25 365 VAL A O 1
ATOM 2912 N N . ASN A 1 366 ? 8.336 29.188 -11.602 1 94.31 366 ASN A N 1
ATOM 2913 C CA . ASN A 1 366 ? 6.902 29.047 -11.844 1 94.31 366 ASN A CA 1
ATOM 2914 C C . ASN A 1 366 ? 6.098 29.156 -10.555 1 94.31 366 ASN A C 1
ATOM 2916 O O . ASN A 1 366 ? 5.008 29.734 -10.539 1 94.31 366 ASN A O 1
ATOM 2920 N N . ASP A 1 367 ? 6.598 28.594 -9.594 1 96.62 367 ASP A N 1
ATOM 2921 C CA . ASP A 1 367 ? 5.973 28.594 -8.273 1 96.62 367 ASP A CA 1
ATOM 2922 C C . ASP A 1 367 ? 7 28.312 -7.18 1 96.62 367 ASP A C 1
ATOM 2924 O O . ASP A 1 367 ? 8.078 27.781 -7.449 1 96.62 367 ASP A O 1
ATOM 2928 N N . LEU A 1 368 ? 6.66 28.797 -5.941 1 97.19 368 LEU A N 1
ATOM 2929 C CA . LEU A 1 368 ? 7.582 28.547 -4.836 1 97.19 368 LEU A CA 1
ATOM 2930 C C . LEU A 1 368 ? 6.832 28.438 -3.516 1 97.19 368 LEU A C 1
ATOM 2932 O O . LEU A 1 368 ? 5.742 29 -3.363 1 97.19 368 LEU A O 1
ATOM 2936 N N . LYS A 1 369 ? 7.367 27.672 -2.631 1 98.06 369 LYS A N 1
ATOM 2937 C CA . LYS A 1 369 ? 6.855 27.516 -1.271 1 98.06 369 LYS A CA 1
ATOM 2938 C C . LYS A 1 369 ? 7.996 27.406 -0.264 1 98.06 369 LYS A C 1
ATOM 2940 O O . LYS A 1 369 ? 9.109 27.016 -0.618 1 98.06 369 LYS A O 1
ATOM 2945 N N . ILE A 1 370 ? 7.676 27.812 0.903 1 98 370 ILE A N 1
ATOM 2946 C CA . ILE A 1 370 ? 8.664 27.734 1.973 1 98 370 ILE A CA 1
ATOM 2947 C C . ILE A 1 370 ? 8.203 26.734 3.029 1 98 370 ILE A C 1
ATOM 2949 O O . ILE A 1 370 ? 7.059 26.797 3.492 1 98 370 ILE A O 1
ATOM 2953 N N . SER A 1 371 ? 9.086 25.875 3.395 1 97.31 371 SER A N 1
ATOM 2954 C CA . SER A 1 371 ? 8.766 24.875 4.41 1 97.31 371 SER A CA 1
ATOM 2955 C C . SER A 1 371 ? 9.016 25.406 5.812 1 97.31 371 SER A C 1
ATOM 2957 O O . SER A 1 371 ? 9.664 26.438 5.98 1 97.31 371 SER A O 1
ATOM 2959 N N . ARG A 1 372 ? 8.547 24.703 6.82 1 94.81 372 ARG A N 1
ATOM 2960 C CA . ARG A 1 372 ? 8.633 25.141 8.211 1 94.81 372 ARG A CA 1
ATOM 2961 C C . ARG A 1 372 ? 10.086 25.156 8.688 1 94.81 372 ARG A C 1
ATOM 2963 O O . ARG A 1 372 ? 10.43 25.891 9.609 1 94.81 372 ARG A O 1
ATOM 2970 N N . ASP A 1 373 ? 10.922 24.406 8.102 1 93.94 373 ASP A N 1
ATOM 2971 C CA . ASP A 1 373 ? 12.328 24.344 8.492 1 93.94 373 ASP A CA 1
ATOM 2972 C C . ASP A 1 373 ? 13.172 25.297 7.641 1 93.94 373 ASP A C 1
ATOM 2974 O O . ASP A 1 373 ? 14.375 25.078 7.473 1 93.94 373 ASP A O 1
ATOM 2978 N N . TYR A 1 374 ? 12.531 26.266 7.004 1 96.19 374 TYR A N 1
ATOM 2979 C CA . TYR A 1 374 ? 13.164 27.391 6.34 1 96.19 374 TYR A CA 1
ATOM 2980 C C . TYR A 1 374 ? 13.867 26.953 5.059 1 96.19 374 TYR A C 1
ATOM 2982 O O . TYR A 1 374 ? 14.969 27.406 4.762 1 96.19 374 TYR A O 1
ATOM 2990 N N . LYS A 1 375 ? 13.266 26.047 4.414 1 97.12 375 LYS A N 1
ATOM 2991 C CA . LYS A 1 375 ? 13.719 25.703 3.068 1 97.12 375 LYS A CA 1
ATOM 2992 C C . LYS A 1 375 ? 12.82 26.344 2.01 1 97.12 375 LYS A C 1
ATOM 2994 O O . LYS A 1 375 ? 11.586 26.266 2.105 1 97.12 375 LYS A O 1
ATOM 2999 N N . LEU A 1 376 ? 13.422 27 1.064 1 97.25 376 LEU A N 1
ATOM 3000 C CA . LEU A 1 376 ? 12.711 27.516 -0.098 1 97.25 376 LEU A CA 1
ATOM 3001 C C . LEU A 1 376 ? 12.695 26.5 -1.229 1 97.25 376 LEU A C 1
ATOM 3003 O O . LEU A 1 376 ? 13.75 26.062 -1.7 1 97.25 376 LEU A O 1
ATOM 3007 N N . ILE A 1 377 ? 11.531 26.094 -1.587 1 97.69 377 ILE A N 1
ATOM 3008 C CA . ILE A 1 377 ? 11.359 25.109 -2.662 1 97.69 377 ILE A CA 1
ATOM 3009 C C . ILE A 1 377 ? 10.711 25.797 -3.867 1 97.69 377 ILE A C 1
ATOM 3011 O O . ILE A 1 377 ? 9.609 26.328 -3.762 1 97.69 377 ILE A O 1
ATOM 3015 N N . ALA A 1 378 ? 11.359 25.734 -5.031 1 96.62 378 ALA A N 1
ATOM 3016 C CA . ALA A 1 378 ? 10.844 26.375 -6.238 1 96.62 378 ALA A CA 1
ATOM 3017 C C . ALA A 1 378 ? 10.797 25.391 -7.402 1 96.62 378 ALA A C 1
ATOM 3019 O O . ALA A 1 378 ? 11.703 24.578 -7.57 1 96.62 378 ALA A O 1
ATOM 3020 N N . VAL A 1 379 ? 9.727 25.422 -8.094 1 96.44 379 VAL A N 1
ATOM 3021 C CA . VAL A 1 379 ? 9.656 24.703 -9.359 1 96.44 379 VAL A CA 1
ATOM 3022 C C . VAL A 1 379 ? 9.945 25.656 -10.516 1 96.44 379 VAL A C 1
ATOM 3024 O O . VAL A 1 379 ? 9.477 26.797 -10.516 1 96.44 379 VAL A O 1
ATOM 3027 N N . THR A 1 380 ? 10.75 25.141 -11.492 1 94.62 380 THR A N 1
ATOM 3028 C CA . THR A 1 380 ? 11.258 26.047 -12.516 1 94.62 380 THR A CA 1
ATOM 3029 C C . THR A 1 380 ? 10.789 25.609 -13.906 1 94.62 380 THR A C 1
ATOM 3031 O O . THR A 1 380 ? 10.305 24.484 -14.078 1 94.62 380 THR A O 1
ATOM 3034 N N . TYR A 1 381 ? 10.906 26.531 -14.797 1 91.94 381 TYR A N 1
ATOM 3035 C CA . TYR A 1 381 ? 10.547 26.281 -16.188 1 91.94 381 TYR A CA 1
ATOM 3036 C C . TYR A 1 381 ? 11.438 25.203 -16.797 1 91.94 381 TYR A C 1
ATOM 3038 O O . TYR A 1 381 ? 11.008 24.469 -17.688 1 91.94 381 TYR A O 1
ATOM 3046 N N . ASP A 1 382 ? 12.633 25.062 -16.281 1 90.5 382 ASP A N 1
ATOM 3047 C CA . ASP A 1 382 ? 13.602 24.078 -16.781 1 90.5 382 ASP A CA 1
ATOM 3048 C C . ASP A 1 382 ? 13.305 22.688 -16.234 1 90.5 382 ASP A C 1
ATOM 3050 O O . ASP A 1 382 ? 14.156 21.797 -16.297 1 90.5 382 ASP A O 1
ATOM 3054 N N . MET A 1 383 ? 12.234 22.562 -15.641 1 92 383 MET A N 1
ATOM 3055 C CA . MET A 1 383 ? 11.719 21.266 -15.219 1 92 383 MET A CA 1
ATOM 3056 C C . MET A 1 383 ? 12.492 20.719 -14.023 1 92 383 MET A C 1
ATOM 3058 O O . MET A 1 383 ? 12.703 19.516 -13.898 1 92 383 MET A O 1
ATOM 3062 N N . ASN A 1 384 ? 12.922 21.672 -13.188 1 94 384 ASN A N 1
ATOM 3063 C CA . ASN A 1 384 ? 13.656 21.312 -11.977 1 94 384 ASN A CA 1
ATOM 3064 C C . ASN A 1 384 ? 12.938 21.797 -10.719 1 94 384 ASN A C 1
ATOM 3066 O O . ASN A 1 384 ? 12.148 22.75 -10.773 1 94 384 ASN A O 1
ATOM 3070 N N . VAL A 1 385 ? 13.227 21.062 -9.664 1 96.25 385 VAL A N 1
ATOM 3071 C CA . VAL A 1 385 ? 12.922 21.562 -8.328 1 96.25 385 VAL A CA 1
ATOM 3072 C C . VAL A 1 385 ? 14.203 22.031 -7.648 1 96.25 385 VAL A C 1
ATOM 3074 O O . VAL A 1 385 ? 15.172 21.281 -7.531 1 96.25 385 VAL A O 1
ATOM 3077 N N . GLU A 1 386 ? 14.211 23.25 -7.273 1 95.94 386 GLU A N 1
ATOM 3078 C CA . GLU A 1 386 ? 15.375 23.828 -6.594 1 95.94 386 GLU A CA 1
ATOM 3079 C C . GLU A 1 386 ? 15.062 24.125 -5.129 1 95.94 386 GLU A C 1
ATOM 3081 O O . GLU A 1 386 ? 14 24.688 -4.82 1 95.94 386 GLU A O 1
ATOM 3086 N N . VAL A 1 387 ? 16 23.75 -4.289 1 96.56 387 VAL A N 1
ATOM 3087 C CA . VAL A 1 387 ? 15.805 23.938 -2.857 1 96.56 387 VAL A CA 1
ATOM 3088 C C . VAL A 1 387 ? 16.922 24.812 -2.291 1 96.56 387 VAL A C 1
ATOM 3090 O O . VAL A 1 387 ? 18.109 24.516 -2.498 1 96.56 387 VAL A O 1
ATOM 3093 N N . TRP A 1 388 ? 16.625 25.891 -1.6 1 96.19 388 TRP A N 1
ATOM 3094 C CA . TRP A 1 388 ? 17.578 26.766 -0.924 1 96.19 388 TRP A CA 1
ATOM 3095 C C . TRP A 1 388 ? 17.359 26.734 0.585 1 96.19 388 TRP A C 1
ATOM 3097 O O . TRP A 1 388 ? 16.219 26.609 1.051 1 96.19 388 TRP A O 1
ATOM 3107 N N . ASP A 1 389 ? 18.406 26.922 1.309 1 96.38 389 ASP A N 1
ATOM 3108 C CA . ASP A 1 389 ? 18.312 27.172 2.742 1 96.38 389 ASP A CA 1
ATOM 3109 C C . ASP A 1 389 ? 18.219 28.672 3.021 1 96.38 389 ASP A C 1
ATOM 3111 O O . ASP A 1 389 ? 19.141 29.422 2.715 1 96.38 389 ASP A O 1
ATOM 3115 N N . LEU A 1 390 ? 17.234 29.094 3.656 1 95.62 390 LEU A N 1
ATOM 3116 C CA . LEU A 1 390 ? 16.984 30.516 3.836 1 95.62 390 LEU A CA 1
ATOM 3117 C C . LEU A 1 390 ? 17.859 31.094 4.945 1 95.62 390 LEU A C 1
ATOM 3119 O O . LEU A 1 390 ? 18.047 32.312 5.023 1 95.62 390 LEU A O 1
ATOM 3123 N N . ARG A 1 391 ? 18.297 30.25 5.773 1 92.31 391 ARG A N 1
ATOM 3124 C CA . ARG A 1 391 ? 19.172 30.703 6.848 1 92.31 391 ARG A CA 1
ATOM 3125 C C . ARG A 1 391 ? 20.594 30.953 6.328 1 92.31 391 ARG A C 1
ATOM 3127 O O . ARG A 1 391 ? 21.203 31.984 6.645 1 92.31 391 ARG A O 1
ATOM 3134 N N . THR A 1 392 ? 21.062 30.078 5.488 1 93.12 392 THR A N 1
ATOM 3135 C CA . THR A 1 392 ? 22.422 30.203 4.953 1 93.12 392 THR A CA 1
ATOM 3136 C C . THR A 1 392 ? 22.406 30.891 3.594 1 93.12 392 THR A C 1
ATOM 3138 O O . THR A 1 392 ? 23.453 31.328 3.105 1 93.12 392 THR A O 1
ATOM 3141 N N . LYS A 1 393 ? 21.25 30.953 2.943 1 92.75 393 LYS A N 1
ATOM 3142 C CA . LYS A 1 393 ? 21.031 31.578 1.639 1 92.75 393 LYS A CA 1
ATOM 3143 C C . LYS A 1 393 ? 21.766 30.812 0.541 1 92.75 393 LYS A C 1
ATOM 3145 O O . LYS A 1 393 ? 22.172 31.406 -0.464 1 92.75 393 LYS A O 1
ATOM 3150 N N . HIS A 1 394 ? 21.969 29.5 0.777 1 93.88 394 HIS A N 1
ATOM 3151 C CA . HIS A 1 394 ? 22.625 28.688 -0.231 1 93.88 394 HIS A CA 1
ATOM 3152 C C . HIS A 1 394 ? 21.672 27.641 -0.801 1 93.88 394 HIS A C 1
ATOM 3154 O O . HIS A 1 394 ? 20.75 27.188 -0.111 1 93.88 394 HIS A O 1
ATOM 3160 N N . LYS A 1 395 ? 21.969 27.375 -2.018 1 93 395 LYS A N 1
ATOM 3161 C CA . LYS A 1 395 ? 21.234 26.281 -2.641 1 93 395 LYS A CA 1
ATOM 3162 C C . LYS A 1 395 ? 21.641 24.938 -2.041 1 93 395 LYS A C 1
ATOM 3164 O O . LYS A 1 395 ? 22.828 24.641 -1.891 1 93 395 LYS A O 1
ATOM 3169 N N . VAL A 1 396 ? 20.656 24.141 -1.692 1 93.88 396 VAL A N 1
ATOM 3170 C CA . VAL A 1 396 ? 20.906 22.891 -0.994 1 93.88 396 VAL A CA 1
ATOM 3171 C C . VAL A 1 396 ? 20.781 21.719 -1.969 1 93.88 396 VAL A C 1
ATOM 3173 O O . VAL A 1 396 ? 21.516 20.734 -1.874 1 93.88 396 VAL A O 1
ATOM 3176 N N . LYS A 1 397 ? 19.844 21.781 -2.869 1 92.88 397 LYS A N 1
ATOM 3177 C CA . LYS A 1 397 ? 19.547 20.609 -3.703 1 92.88 397 LYS A CA 1
ATOM 3178 C C . LYS A 1 397 ? 18.859 21.031 -5.004 1 92.88 397 LYS A C 1
ATOM 3180 O O . LYS A 1 397 ? 18.203 22.062 -5.059 1 92.88 397 LYS A O 1
ATOM 3185 N N . THR A 1 398 ? 19.078 20.297 -6.086 1 93.44 398 THR A N 1
ATOM 3186 C CA . THR A 1 398 ? 18.328 20.359 -7.344 1 93.44 398 THR A CA 1
ATOM 3187 C C . THR A 1 398 ? 17.812 18.984 -7.742 1 93.44 398 THR A C 1
ATOM 3189 O O . THR A 1 398 ? 18.578 18.031 -7.816 1 93.44 398 THR A O 1
ATOM 3192 N N . LEU A 1 399 ? 16.516 18.922 -7.906 1 91 399 LEU A N 1
ATOM 3193 C CA . LEU A 1 399 ? 15.898 17.703 -8.414 1 91 399 LEU A CA 1
ATOM 3194 C C . LEU A 1 399 ? 15.531 17.859 -9.891 1 91 399 LEU A C 1
ATOM 3196 O O . LEU A 1 399 ? 14.711 18.703 -10.242 1 91 399 LEU A O 1
ATOM 3200 N N . GLU A 1 400 ? 16.094 17 -10.68 1 88.69 400 GLU A N 1
ATOM 3201 C CA . GLU A 1 400 ? 15.766 17 -12.102 1 88.69 400 GLU A CA 1
ATOM 3202 C C . GLU A 1 400 ? 14.633 16.016 -12.406 1 88.69 400 GLU A C 1
ATOM 3204 O O . GLU A 1 400 ? 14.82 14.805 -12.32 1 88.69 400 GLU A O 1
ATOM 3209 N N . LEU A 1 401 ? 13.531 16.562 -12.773 1 83.88 401 LEU A N 1
ATOM 3210 C CA . LEU A 1 401 ? 12.383 15.688 -12.992 1 83.88 401 LEU A CA 1
ATOM 3211 C C . LEU A 1 401 ? 12.172 15.43 -14.484 1 83.88 401 LEU A C 1
ATOM 3213 O O . LEU A 1 401 ? 11.641 14.383 -14.859 1 83.88 401 LEU A O 1
ATOM 3217 N N . GLY A 1 402 ? 12.516 16.328 -15.352 1 81.31 402 GLY A N 1
ATOM 3218 C CA . GLY A 1 402 ? 12.469 16.125 -16.797 1 81.31 402 GLY A CA 1
ATOM 3219 C C . GLY A 1 402 ? 11.078 16.312 -17.375 1 81.31 402 GLY A C 1
ATOM 3220 O O . GLY A 1 402 ? 10.836 15.961 -18.531 1 81.31 402 GLY A O 1
ATOM 3221 N N . GLN A 1 403 ? 10.195 16.781 -16.641 1 85.75 403 GLN A N 1
ATOM 3222 C CA . GLN A 1 403 ? 8.836 17.078 -17.078 1 85.75 403 GLN A CA 1
ATOM 3223 C C . GLN A 1 403 ? 8.414 18.484 -16.656 1 85.75 403 GLN A C 1
ATOM 3225 O O . GLN A 1 403 ? 9.023 19.078 -15.773 1 85.75 403 GLN A O 1
ATOM 3230 N N . ARG A 1 404 ? 7.41 19 -17.359 1 92.19 404 ARG A N 1
ATOM 3231 C CA . ARG A 1 404 ? 6.953 20.344 -17.047 1 92.19 404 ARG A CA 1
ATOM 3232 C C . ARG A 1 404 ? 6.293 20.406 -15.672 1 92.19 404 ARG A C 1
ATOM 3234 O O . ARG A 1 404 ? 5.379 19.625 -15.383 1 92.19 404 ARG A O 1
ATOM 3241 N N . LEU A 1 405 ? 6.777 21.359 -14.891 1 94.88 405 LEU A N 1
ATOM 3242 C CA . LEU A 1 405 ? 6.262 21.547 -13.539 1 94.88 405 LEU A CA 1
ATOM 3243 C C . LEU A 1 405 ? 5.477 22.859 -13.438 1 94.88 405 LEU A C 1
ATOM 3245 O O . LEU A 1 405 ? 5.926 23.891 -13.922 1 94.88 405 LEU A O 1
ATOM 3249 N N . THR A 1 406 ? 4.352 22.766 -12.781 1 93.75 406 THR A N 1
ATOM 3250 C CA . THR A 1 406 ? 3.523 23.969 -12.797 1 93.75 406 THR A CA 1
ATOM 3251 C C . THR A 1 406 ? 3.385 24.547 -11.391 1 93.75 406 THR A C 1
ATOM 3253 O O . THR A 1 406 ? 3.385 25.766 -11.211 1 93.75 406 THR A O 1
ATOM 3256 N N . SER A 1 407 ? 3.217 23.734 -10.359 1 96.94 407 SER A N 1
ATOM 3257 C CA . SER A 1 407 ? 3.053 24.234 -9 1 96.94 407 SER A CA 1
ATOM 3258 C C . SER A 1 407 ? 3.625 23.25 -7.977 1 96.94 407 SER A C 1
ATOM 3260 O O . SER A 1 407 ? 3.932 22.109 -8.305 1 96.94 407 SER A O 1
ATOM 3262 N N . VAL A 1 408 ? 3.818 23.828 -6.746 1 97.75 408 VAL A N 1
ATOM 3263 C CA . VAL A 1 408 ? 4.391 23.016 -5.672 1 97.75 408 VAL A CA 1
ATOM 3264 C C . VAL A 1 408 ? 3.676 23.328 -4.359 1 97.75 408 VAL A C 1
ATOM 3266 O O . VAL A 1 408 ? 3.275 24.469 -4.117 1 97.75 408 VAL A O 1
ATOM 3269 N N . SER A 1 409 ? 3.432 22.297 -3.621 1 97.69 409 SER A N 1
ATOM 3270 C CA . SER A 1 409 ? 2.939 22.391 -2.252 1 97.69 409 SER A CA 1
ATOM 3271 C C . SER A 1 409 ? 3.859 21.672 -1.278 1 97.69 409 SER A C 1
ATOM 3273 O O . SER A 1 409 ? 4.496 20.672 -1.644 1 97.69 409 SER A O 1
ATOM 3275 N N . VAL A 1 410 ? 3.932 22.188 -0.075 1 97.25 410 VAL A N 1
ATOM 3276 C CA . VAL A 1 410 ? 4.836 21.609 0.917 1 97.25 410 VAL A CA 1
ATOM 3277 C C . VAL A 1 410 ? 4.031 21.094 2.104 1 97.25 410 VAL A C 1
ATOM 3279 O O . VAL A 1 410 ? 3.025 21.688 2.494 1 97.25 410 VAL A O 1
ATOM 3282 N N . SER A 1 411 ? 4.523 20.031 2.674 1 96.75 411 SER A N 1
ATOM 3283 C CA . SER A 1 411 ? 3.885 19.453 3.846 1 96.75 411 SER A CA 1
ATOM 3284 C C . SER A 1 411 ? 4.238 20.219 5.113 1 96.75 411 SER A C 1
ATOM 3286 O O . SER A 1 411 ? 5.387 20.625 5.301 1 96.75 411 SER A O 1
ATOM 3288 N N . ASP A 1 412 ? 3.293 20.406 5.941 1 93.38 412 ASP A N 1
ATOM 3289 C CA . ASP A 1 412 ? 3.527 21.016 7.246 1 93.38 412 ASP A CA 1
ATOM 3290 C C . ASP A 1 412 ? 4.066 19.984 8.242 1 93.38 412 ASP A C 1
ATOM 3292 O O . ASP A 1 412 ? 4.777 20.344 9.188 1 93.38 412 ASP A O 1
ATOM 3296 N N . LYS A 1 413 ? 3.77 18.797 8.07 1 92.06 413 LYS A N 1
ATOM 3297 C CA . LYS A 1 413 ? 4.129 17.734 9.008 1 92.06 413 LYS A CA 1
ATOM 3298 C C . LYS A 1 413 ? 5.516 17.188 8.703 1 92.06 413 LYS A C 1
ATOM 3300 O O . LYS A 1 413 ? 6.27 16.844 9.609 1 92.06 413 LYS A O 1
ATOM 3305 N N . ASN A 1 414 ? 5.797 17.078 7.465 1 92.25 414 ASN A N 1
ATOM 3306 C CA . ASN A 1 414 ? 7.09 16.578 7 1 92.25 414 ASN A CA 1
ATOM 3307 C C . ASN A 1 414 ? 7.723 17.531 5.988 1 92.25 414 ASN A C 1
ATOM 3309 O O . ASN A 1 414 ? 7.531 17.375 4.781 1 92.25 414 ASN A O 1
ATOM 3313 N N . PRO A 1 415 ? 8.523 18.375 6.441 1 92.88 415 PRO A N 1
ATOM 3314 C CA . PRO A 1 415 ? 9.039 19.438 5.59 1 92.88 415 PRO A CA 1
ATOM 3315 C C . PRO A 1 415 ? 9.805 18.922 4.379 1 92.88 415 PRO A C 1
ATOM 3317 O O . PRO A 1 415 ? 10.023 19.656 3.414 1 92.88 415 PRO A O 1
ATOM 3320 N N . ALA A 1 416 ? 10.203 17.734 4.402 1 93.25 416 ALA A N 1
ATOM 3321 C CA . ALA A 1 416 ? 10.93 17.156 3.27 1 93.25 416 ALA A CA 1
ATOM 3322 C C . ALA A 1 416 ? 9.977 16.703 2.174 1 93.25 416 ALA A C 1
ATOM 3324 O O . ALA A 1 416 ? 10.391 16.453 1.041 1 93.25 416 ALA A O 1
ATOM 3325 N N . GLN A 1 417 ? 8.734 16.625 2.467 1 95.62 417 GLN A N 1
ATOM 3326 C CA . GLN A 1 417 ? 7.766 16.141 1.495 1 95.62 417 GLN A CA 1
ATOM 3327 C C . GLN A 1 417 ? 7.152 17.281 0.694 1 95.62 417 GLN A C 1
ATOM 3329 O O . GLN A 1 417 ? 6.652 18.25 1.271 1 95.62 417 GLN A O 1
ATOM 3334 N N . ILE A 1 418 ? 7.195 17.125 -0.635 1 97.44 418 ILE A N 1
ATOM 3335 C CA . ILE A 1 418 ? 6.652 18.156 -1.523 1 97.44 418 ILE A CA 1
ATOM 3336 C C . ILE A 1 418 ? 5.734 17.5 -2.555 1 97.44 418 ILE A C 1
ATOM 3338 O O . ILE A 1 418 ? 5.988 16.375 -3.002 1 97.44 418 ILE A O 1
ATOM 3342 N N . LEU A 1 419 ? 4.684 18.188 -2.838 1 97.56 419 LEU A N 1
ATOM 3343 C CA . LEU A 1 419 ? 3.719 17.781 -3.857 1 97.56 419 LEU A CA 1
ATOM 3344 C C . LEU A 1 419 ? 3.867 18.641 -5.113 1 97.56 419 LEU A C 1
ATOM 3346 O O . LEU A 1 419 ? 3.809 19.859 -5.039 1 97.56 419 LEU A O 1
ATOM 3350 N N . ILE A 1 420 ? 4.082 17.984 -6.266 1 97.31 420 ILE A N 1
ATOM 3351 C CA . ILE A 1 420 ? 4.383 18.719 -7.492 1 97.31 420 ILE A CA 1
ATOM 3352 C C . ILE A 1 420 ? 3.357 18.375 -8.57 1 97.31 420 ILE A C 1
ATOM 3354 O O . ILE A 1 420 ? 3.111 17.203 -8.844 1 97.31 420 ILE A O 1
ATOM 3358 N N . ASN A 1 421 ? 2.801 19.375 -9.109 1 96.5 421 ASN A N 1
ATOM 3359 C CA . ASN A 1 421 ? 1.988 19.188 -10.312 1 96.5 421 ASN A CA 1
ATOM 3360 C C . ASN A 1 421 ? 2.855 19.031 -11.555 1 96.5 421 ASN A C 1
ATOM 3362 O O . ASN A 1 421 ? 3.58 19.953 -11.938 1 96.5 421 ASN A O 1
ATOM 3366 N N . VAL A 1 422 ? 2.705 17.906 -12.164 1 92.44 422 VAL A N 1
ATOM 3367 C CA . VAL A 1 422 ? 3.52 17.578 -13.328 1 92.44 422 VAL A CA 1
ATOM 3368 C C . VAL A 1 422 ? 2.625 17.406 -14.555 1 92.44 422 VAL A C 1
ATOM 3370 O O . VAL A 1 422 ? 1.632 16.672 -14.516 1 92.44 422 VAL A O 1
ATOM 3373 N N . SER A 1 423 ? 2.998 18.078 -15.578 1 89.25 423 SER A N 1
ATOM 3374 C CA . SER A 1 423 ? 2.275 17.953 -16.844 1 89.25 423 SER A CA 1
ATOM 3375 C C . SER A 1 423 ? 2.969 16.969 -17.781 1 89.25 423 SER A C 1
ATOM 3377 O O . SER A 1 423 ? 4.191 17.016 -17.938 1 89.25 423 SER A O 1
ATOM 3379 N N . PRO A 1 424 ? 2.227 15.898 -18.359 1 83.5 424 PRO A N 1
ATOM 3380 C CA . PRO A 1 424 ? 0.762 15.875 -18.375 1 83.5 424 PRO A CA 1
ATOM 3381 C C . PRO A 1 424 ? 0.188 14.945 -17.297 1 83.5 424 PRO A C 1
ATOM 3383 O O . PRO A 1 424 ? 0.729 13.867 -17.062 1 83.5 424 PRO A O 1
ATOM 3386 N N . ASN A 1 425 ? -0.862 15.406 -16.594 1 83.44 425 ASN A N 1
ATOM 3387 C CA . ASN A 1 425 ? -1.875 14.609 -15.922 1 83.44 425 ASN A CA 1
ATOM 3388 C C . ASN A 1 425 ? -1.276 13.812 -14.766 1 83.44 425 ASN A C 1
ATOM 3390 O O . ASN A 1 425 ? -1.643 12.656 -14.547 1 83.44 425 ASN A O 1
ATOM 3394 N N . GLU A 1 426 ? -0.298 14.43 -14.109 1 87.62 426 GLU A N 1
ATOM 3395 C CA . GLU A 1 426 ? 0.317 13.695 -13.008 1 87.62 426 GLU A CA 1
ATOM 3396 C C . GLU A 1 426 ? 0.604 14.617 -11.82 1 87.62 426 GLU A C 1
ATOM 3398 O O . GLU A 1 426 ? 1.035 15.758 -12.008 1 87.62 426 GLU A O 1
ATOM 3403 N N . LEU A 1 427 ? 0.267 14.133 -10.641 1 93.56 427 LEU A N 1
ATOM 3404 C CA . LEU A 1 427 ? 0.719 14.711 -9.375 1 93.56 427 LEU A CA 1
ATOM 3405 C C . LEU A 1 427 ? 1.723 13.789 -8.688 1 93.56 427 LEU A C 1
ATOM 3407 O O . LEU A 1 427 ? 1.501 12.586 -8.594 1 93.56 427 LEU A O 1
ATOM 3411 N N . GLN A 1 428 ? 2.828 14.367 -8.273 1 92.56 428 GLN A N 1
ATOM 3412 C CA . GLN A 1 428 ? 3.889 13.547 -7.699 1 92.56 428 GLN A CA 1
ATOM 3413 C C . GLN A 1 428 ? 4.234 14.008 -6.285 1 92.56 428 GLN A C 1
ATOM 3415 O O . GLN A 1 428 ? 4.359 15.211 -6.031 1 92.56 428 GLN A O 1
ATOM 3420 N N . LEU A 1 429 ? 4.336 13.07 -5.418 1 94.12 429 LEU A N 1
ATOM 3421 C CA . LEU A 1 429 ? 4.816 13.312 -4.062 1 94.12 429 LEU A CA 1
ATOM 3422 C C . LEU A 1 429 ? 6.281 12.906 -3.924 1 94.12 429 LEU A C 1
ATOM 3424 O O . LEU A 1 429 ? 6.637 11.75 -4.164 1 94.12 429 LEU A O 1
ATOM 3428 N N . TRP A 1 430 ? 7.137 13.883 -3.482 1 92.75 430 TRP A N 1
ATOM 3429 C CA . TRP A 1 430 ? 8.57 13.641 -3.389 1 92.75 430 TRP A CA 1
ATOM 3430 C C . TRP A 1 430 ? 9.07 13.875 -1.969 1 92.75 430 TRP A C 1
ATOM 3432 O O . TRP A 1 430 ? 8.531 14.719 -1.247 1 92.75 430 TRP A O 1
ATOM 3442 N N . ASP A 1 431 ? 10.039 13.109 -1.581 1 91.06 431 ASP A N 1
ATOM 3443 C CA . ASP A 1 431 ? 10.977 13.5 -0.534 1 91.06 431 ASP A CA 1
ATOM 3444 C C . ASP A 1 431 ? 12.227 14.148 -1.129 1 91.06 431 ASP A C 1
ATOM 3446 O O . ASP A 1 431 ? 13.109 13.453 -1.639 1 91.06 431 ASP A O 1
ATOM 3450 N N . TRP A 1 432 ? 12.25 15.43 -1.108 1 91.56 432 TRP A N 1
ATOM 3451 C CA . TRP A 1 432 ? 13.305 16.125 -1.839 1 91.56 432 TRP A CA 1
ATOM 3452 C C . TRP A 1 432 ? 14.664 15.883 -1.195 1 91.56 432 TRP A C 1
ATOM 3454 O O . TRP A 1 432 ? 15.695 15.922 -1.873 1 91.56 432 TRP A O 1
ATOM 3464 N N . SER A 1 433 ? 14.656 15.688 0.151 1 88.75 433 SER A N 1
ATOM 3465 C CA . SER A 1 433 ? 15.922 15.492 0.853 1 88.75 433 SER A CA 1
ATOM 3466 C C . SER A 1 433 ? 16.562 14.164 0.46 1 88.75 433 SER A C 1
ATOM 3468 O O . SER A 1 433 ? 17.781 14.094 0.286 1 88.75 433 SER A O 1
ATOM 3470 N N . ARG A 1 434 ? 15.766 13.18 0.228 1 77.06 434 ARG A N 1
ATOM 3471 C CA . ARG A 1 434 ? 16.25 11.859 -0.127 1 77.06 434 ARG A CA 1
ATOM 3472 C C . ARG A 1 434 ? 16.234 11.648 -1.638 1 77.06 434 ARG A C 1
ATOM 3474 O O . ARG A 1 434 ? 16.734 10.648 -2.141 1 77.06 434 ARG A O 1
ATOM 3481 N N . HIS A 1 435 ? 15.672 12.555 -2.27 1 80.94 435 HIS A N 1
ATOM 3482 C CA . HIS A 1 435 ? 15.547 12.461 -3.719 1 80.94 435 HIS A CA 1
ATOM 3483 C C . HIS A 1 435 ? 14.781 11.203 -4.121 1 80.94 435 HIS A C 1
ATOM 3485 O O . HIS A 1 435 ? 15.25 10.43 -4.961 1 80.94 435 HIS A O 1
ATOM 3491 N N . ILE A 1 436 ? 13.602 11.031 -3.439 1 76.25 436 ILE A N 1
ATOM 3492 C CA . ILE A 1 436 ? 12.82 9.828 -3.691 1 76.25 436 ILE A CA 1
ATOM 3493 C C . ILE A 1 436 ? 11.383 10.211 -4.051 1 76.25 436 ILE A C 1
ATOM 3495 O O . ILE A 1 436 ? 10.812 11.125 -3.447 1 76.25 436 ILE A O 1
ATOM 3499 N N . LEU A 1 437 ? 10.938 9.609 -5.164 1 82 437 LEU A N 1
ATOM 3500 C CA . LEU A 1 437 ? 9.523 9.695 -5.508 1 82 437 LEU A CA 1
ATOM 3501 C C . LEU A 1 437 ? 8.688 8.781 -4.621 1 82 437 LEU A C 1
ATOM 3503 O O . LEU A 1 437 ? 8.836 7.555 -4.676 1 82 437 LEU A O 1
ATOM 3507 N N . LEU A 1 438 ? 7.836 9.305 -3.822 1 79.81 438 LEU A N 1
ATOM 3508 C CA . LEU A 1 438 ? 7.082 8.547 -2.83 1 79.81 438 LEU A CA 1
ATOM 3509 C C . LEU A 1 438 ? 5.797 7.988 -3.434 1 79.81 438 LEU A C 1
ATOM 3511 O O . LEU A 1 438 ? 5.418 6.852 -3.15 1 79.81 438 LEU A O 1
ATOM 3515 N N . ALA A 1 439 ? 5.094 8.828 -4.207 1 81.88 439 ALA A N 1
ATOM 3516 C CA . ALA A 1 439 ? 3.816 8.414 -4.777 1 81.88 439 ALA A CA 1
ATOM 3517 C C . ALA A 1 439 ? 3.467 9.25 -6.008 1 81.88 439 ALA A C 1
ATOM 3519 O O . ALA A 1 439 ? 3.973 10.367 -6.172 1 81.88 439 ALA A O 1
ATOM 3520 N N . LYS A 1 440 ? 2.617 8.648 -6.848 1 82.69 440 LYS A N 1
ATOM 3521 C CA . LYS A 1 440 ? 2.025 9.336 -7.992 1 82.69 440 LYS A CA 1
ATOM 3522 C C . LYS A 1 440 ? 0.5 9.289 -7.934 1 82.69 440 LYS A C 1
ATOM 3524 O O . LYS A 1 440 ? -0.077 8.289 -7.508 1 82.69 440 LYS A O 1
ATOM 3529 N N . TYR A 1 441 ? -0.086 10.336 -8.312 1 87 441 TYR A N 1
ATOM 3530 C CA . TYR A 1 441 ? -1.54 10.438 -8.375 1 87 441 TYR A CA 1
ATOM 3531 C C . TYR A 1 441 ? -2 10.789 -9.789 1 87 441 TYR A C 1
ATOM 3533 O O . TYR A 1 441 ? -1.559 11.781 -10.359 1 87 441 TYR A O 1
ATOM 3541 N N . VAL A 1 442 ? -2.871 9.961 -10.266 1 80.12 442 VAL A N 1
ATOM 3542 C CA . VAL A 1 442 ? -3.264 10.117 -11.664 1 80.12 442 VAL A CA 1
ATOM 3543 C C . VAL A 1 442 ? -4.785 10.078 -11.781 1 80.12 442 VAL A C 1
ATOM 3545 O O . VAL A 1 442 ? -5.477 9.688 -10.836 1 80.12 442 VAL A O 1
ATOM 3548 N N . GLY A 1 443 ? -5.242 10.531 -12.953 1 79.31 443 GLY A N 1
ATOM 3549 C CA . GLY A 1 443 ? -6.672 10.531 -13.211 1 79.31 443 GLY A CA 1
ATOM 3550 C C . GLY A 1 443 ? -7.195 11.875 -13.68 1 79.31 443 GLY A C 1
ATOM 3551 O O . GLY A 1 443 ? -8.023 11.945 -14.586 1 79.31 443 GLY A O 1
ATOM 3552 N N . HIS A 1 444 ? -6.684 12.883 -13.062 1 85.25 444 HIS A N 1
ATOM 3553 C CA . HIS A 1 444 ? -7.113 14.234 -13.422 1 85.25 444 HIS A CA 1
ATOM 3554 C C . HIS A 1 444 ? -6.465 14.695 -14.719 1 85.25 444 HIS A C 1
ATOM 3556 O O . HIS A 1 444 ? -5.535 14.047 -15.219 1 85.25 444 HIS A O 1
ATOM 3562 N N . LYS A 1 445 ? -7.035 15.703 -15.227 1 87.81 445 LYS A N 1
ATOM 3563 C CA . LYS A 1 445 ? -6.512 16.281 -16.469 1 87.81 445 LYS A CA 1
ATOM 3564 C C . LYS A 1 445 ? -5.719 17.562 -16.172 1 87.81 445 LYS A C 1
ATOM 3566 O O . LYS A 1 445 ? -6.227 18.484 -15.539 1 87.81 445 LYS A O 1
ATOM 3571 N N . GLN A 1 446 ? -4.461 17.578 -16.594 1 91.25 446 GLN A N 1
ATOM 3572 C CA . GLN A 1 446 ? -3.596 18.75 -16.516 1 91.25 446 GLN A CA 1
ATOM 3573 C C . GLN A 1 446 ? -2.605 18.766 -17.688 1 91.25 446 GLN A C 1
ATOM 3575 O O . GLN A 1 446 ? -1.504 18.234 -17.578 1 91.25 446 GLN A O 1
ATOM 3580 N N . GLU A 1 447 ? -2.916 19.5 -18.625 1 89.06 447 GLU A N 1
ATOM 3581 C CA . GLU A 1 447 ? -2.094 19.5 -19.828 1 89.06 447 GLU A CA 1
ATOM 3582 C C . GLU A 1 447 ? -1.582 20.906 -20.141 1 89.06 447 GLU A C 1
ATOM 3584 O O . GLU A 1 447 ? -0.405 21.094 -20.453 1 89.06 447 GLU A O 1
ATOM 3589 N N . LYS A 1 448 ? -2.441 21.844 -20 1 90.88 448 LYS A N 1
ATOM 3590 C CA . LYS A 1 448 ? -2.135 23.172 -20.531 1 90.88 448 LYS A CA 1
ATOM 3591 C C . LYS A 1 448 ? -2.039 24.203 -19.406 1 90.88 448 LYS A C 1
ATOM 3593 O O . LYS A 1 448 ? -1.205 25.109 -19.453 1 90.88 448 LYS A O 1
ATOM 3598 N N . PHE A 1 449 ? -2.801 24.125 -18.438 1 92.62 449 PHE A N 1
ATOM 3599 C CA . PHE A 1 449 ? -2.969 25.203 -17.484 1 92.62 449 PHE A CA 1
ATOM 3600 C C . PHE A 1 449 ? -2.33 24.844 -16.141 1 92.62 449 PHE A C 1
ATOM 3602 O O . PHE A 1 449 ? -1.954 23.703 -15.922 1 92.62 449 PHE A O 1
ATOM 3609 N N . VAL A 1 450 ? -2.217 25.938 -15.344 1 94.25 450 VAL A N 1
ATOM 3610 C CA . VAL A 1 450 ? -1.643 25.766 -14.016 1 94.25 450 VAL A CA 1
ATOM 3611 C C . VAL A 1 450 ? -2.734 25.344 -13.039 1 94.25 450 VAL A C 1
ATOM 3613 O O . VAL A 1 450 ? -3.76 26.016 -12.906 1 94.25 450 VAL A O 1
ATOM 3616 N N . LEU A 1 451 ? -2.547 24.234 -12.43 1 96.25 451 LEU A N 1
ATOM 3617 C CA . LEU A 1 451 ? -3.396 23.781 -11.328 1 96.25 451 LEU A CA 1
ATOM 3618 C C . LEU A 1 451 ? -2.631 23.797 -10.016 1 96.25 451 LEU A C 1
ATOM 3620 O O . LEU A 1 451 ? -1.429 23.516 -9.984 1 96.25 451 LEU A O 1
ATOM 3624 N N . ARG A 1 452 ? -3.312 24.141 -9.031 1 96.88 452 ARG A N 1
ATOM 3625 C CA . ARG A 1 452 ? -2.689 24.156 -7.711 1 96.88 452 ARG A CA 1
ATOM 3626 C C . ARG A 1 452 ? -3.35 23.125 -6.789 1 96.88 452 ARG A C 1
ATOM 3628 O O . ARG A 1 452 ? -4.543 23.234 -6.5 1 96.88 452 ARG A O 1
ATOM 3635 N N . SER A 1 453 ? -2.537 22.203 -6.305 1 97.94 453 SER A N 1
ATOM 3636 C CA . SER A 1 453 ? -2.994 21.109 -5.469 1 97.94 453 SER A CA 1
ATOM 3637 C C . SER A 1 453 ? -2.561 21.297 -4.02 1 97.94 453 SER A C 1
ATOM 3639 O O . SER A 1 453 ? -1.795 22.203 -3.709 1 97.94 453 SER A O 1
ATOM 3641 N N . CYS A 1 454 ? -3.129 20.406 -3.141 1 97.94 454 CYS A N 1
ATOM 3642 C CA . CYS A 1 454 ? -2.777 20.609 -1.738 1 97.94 454 CYS A CA 1
ATOM 3643 C C . CYS A 1 454 ? -2.922 19.312 -0.95 1 97.94 454 CYS A C 1
ATOM 3645 O O . CYS A 1 454 ? -3.488 18.344 -1.447 1 97.94 454 CYS A O 1
ATOM 3647 N N . PHE A 1 455 ? -2.287 19.375 0.212 1 97.5 455 PHE A N 1
ATOM 3648 C CA . PHE A 1 455 ? -2.545 18.359 1.237 1 97.5 455 PHE A CA 1
ATOM 3649 C C . PHE A 1 455 ? -3.84 18.672 1.979 1 97.5 455 PHE A C 1
ATOM 3651 O O . PHE A 1 455 ? -4.223 19.828 2.121 1 97.5 455 PHE A O 1
ATOM 3658 N N . GLY A 1 456 ? -4.445 17.641 2.395 1 96.31 456 GLY A N 1
ATOM 3659 C CA . GLY A 1 456 ? -5.68 17.859 3.133 1 96.31 456 GLY A CA 1
ATOM 3660 C C . GLY A 1 456 ? -5.918 16.828 4.219 1 96.31 456 GLY A C 1
ATOM 3661 O O . GLY A 1 456 ? -5.207 15.82 4.293 1 96.31 456 GLY A O 1
ATOM 3662 N N . TYR A 1 457 ? -6.82 17.203 5.152 1 94.19 457 TYR A N 1
ATOM 3663 C CA . TYR A 1 457 ? -7.289 16.344 6.223 1 94.19 457 TYR A CA 1
ATOM 3664 C C . TYR A 1 457 ? -6.125 15.812 7.051 1 94.19 457 TYR A C 1
ATOM 3666 O O . TYR A 1 457 ? -5.93 14.602 7.156 1 94.19 457 TYR A O 1
ATOM 3674 N N . ASP A 1 458 ? -5.434 16.641 7.672 1 90.12 458 ASP A N 1
ATOM 3675 C CA . ASP A 1 458 ? -4.242 16.312 8.445 1 90.12 458 ASP A CA 1
ATOM 3676 C C . ASP A 1 458 ? -3.209 15.586 7.586 1 90.12 458 ASP A C 1
ATOM 3678 O O . ASP A 1 458 ? -2.574 14.633 8.039 1 90.12 458 ASP A O 1
ATOM 3682 N N . GLU A 1 459 ? -3.236 15.93 6.289 1 92.81 459 GLU A N 1
ATOM 3683 C CA . GLU A 1 459 ? -2.311 15.484 5.254 1 92.81 459 GLU A CA 1
ATOM 3684 C C . GLU A 1 459 ? -2.473 13.992 4.977 1 92.81 459 GLU A C 1
ATOM 3686 O O . GLU A 1 459 ? -1.495 13.297 4.691 1 92.81 459 GLU A O 1
ATOM 3691 N N . ARG A 1 460 ? -3.633 13.531 5.184 1 90.75 460 ARG A N 1
ATOM 3692 C CA . ARG A 1 460 ? -3.924 12.141 4.84 1 90.75 460 ARG A CA 1
ATOM 3693 C C . ARG A 1 460 ? -4.457 12.031 3.416 1 90.75 460 ARG A C 1
ATOM 3695 O O . ARG A 1 460 ? -4.52 10.938 2.857 1 90.75 460 ARG A O 1
ATOM 3702 N N . VAL A 1 461 ? -4.832 13.203 2.885 1 95.12 461 VAL A N 1
ATOM 3703 C CA . VAL A 1 461 ? -5.375 13.188 1.532 1 95.12 461 VAL A CA 1
ATOM 3704 C C . VAL A 1 461 ? -4.637 14.203 0.663 1 95.12 461 VAL A C 1
ATOM 3706 O O . VAL A 1 461 ? -4.023 15.141 1.177 1 95.12 461 VAL A O 1
ATOM 3709 N N . ILE A 1 462 ? -4.664 13.906 -0.607 1 96.44 462 ILE A N 1
ATOM 3710 C CA . ILE A 1 462 ? -4.164 14.812 -1.638 1 96.44 462 ILE A CA 1
ATOM 3711 C C . ILE A 1 462 ? -5.32 15.289 -2.512 1 96.44 462 ILE A C 1
ATOM 3713 O O . ILE A 1 462 ? -6.199 14.5 -2.875 1 96.44 462 ILE A O 1
ATOM 3717 N N . LEU A 1 463 ? -5.34 16.594 -2.758 1 97.44 463 LEU A N 1
ATOM 3718 C CA . LEU A 1 463 ? -6.41 17.188 -3.549 1 97.44 463 LEU A CA 1
ATOM 3719 C C . LEU A 1 463 ? -5.848 17.938 -4.754 1 97.44 463 LEU A C 1
ATOM 3721 O O . LEU A 1 463 ? -4.832 18.625 -4.641 1 97.44 463 LEU A O 1
ATOM 3725 N N . SER A 1 464 ? -6.535 17.797 -5.863 1 97.56 464 SER A N 1
ATOM 3726 C CA . SER A 1 464 ? -6.156 18.578 -7.043 1 97.56 464 SER A CA 1
ATOM 3727 C C . SER A 1 464 ? -7.375 18.906 -7.898 1 97.56 464 SER A C 1
ATOM 3729 O O . SER A 1 464 ? -8.336 18.141 -7.938 1 97.56 464 SER A O 1
ATOM 3731 N N . GLY A 1 465 ? -7.293 20.062 -8.484 1 96.69 465 GLY A N 1
ATOM 3732 C CA . GLY A 1 465 ? -8.242 20.359 -9.555 1 96.69 465 GLY A CA 1
ATOM 3733 C C . GLY A 1 465 ? -7.898 19.656 -10.859 1 96.69 465 GLY A C 1
ATOM 3734 O O . GLY A 1 465 ? -6.895 18.953 -10.945 1 96.69 465 GLY A O 1
ATOM 3735 N N . SER A 1 466 ? -8.766 19.891 -11.781 1 95.5 466 SER A N 1
ATOM 3736 C CA . SER A 1 466 ? -8.625 19.312 -13.109 1 95.5 466 SER A CA 1
ATOM 3737 C C . SER A 1 466 ? -9.086 20.281 -14.195 1 95.5 466 SER A C 1
ATOM 3739 O O . SER A 1 466 ? -9.867 21.188 -13.922 1 95.5 466 SER A O 1
ATOM 3741 N N . GLU A 1 467 ? -8.523 20.094 -15.352 1 95.56 467 GLU A N 1
ATOM 3742 C CA . GLU A 1 467 ? -8.867 20.984 -16.453 1 95.56 467 GLU A CA 1
ATOM 3743 C C . GLU A 1 467 ? -10.281 20.719 -16.953 1 95.56 467 GLU A C 1
ATOM 3745 O O . GLU A 1 467 ? -10.836 21.516 -17.719 1 95.56 467 GLU A O 1
ATOM 3750 N N . ASP A 1 468 ? -10.867 19.656 -16.5 1 91.88 468 ASP A N 1
ATOM 3751 C CA . ASP A 1 468 ? -12.25 19.375 -16.891 1 91.88 468 ASP A CA 1
ATOM 3752 C C . ASP A 1 468 ? -13.219 19.859 -15.812 1 91.88 468 ASP A C 1
ATOM 3754 O O . ASP A 1 468 ? -14.406 19.516 -15.836 1 91.88 468 ASP A O 1
ATOM 3758 N N . GLY A 1 469 ? -12.758 20.547 -14.859 1 95.06 469 GLY A N 1
ATOM 3759 C CA . GLY A 1 469 ? -13.602 21.188 -13.867 1 95.06 469 GLY A CA 1
ATOM 3760 C C . GLY A 1 469 ? -13.828 20.344 -12.633 1 95.06 469 GLY A C 1
ATOM 3761 O O . GLY A 1 469 ? -14.43 20.797 -11.656 1 95.06 469 GLY A O 1
ATOM 3762 N N . ARG A 1 470 ? -13.297 19.188 -12.602 1 94.25 470 ARG A N 1
ATOM 3763 C CA . ARG A 1 470 ? -13.508 18.281 -11.484 1 94.25 470 ARG A CA 1
ATOM 3764 C C . ARG A 1 470 ? -12.398 18.406 -10.445 1 94.25 470 ARG A C 1
ATOM 3766 O O . ARG A 1 470 ? -11.352 19 -10.727 1 94.25 470 ARG A O 1
ATOM 3773 N N . ILE A 1 471 ? -12.719 17.922 -9.266 1 96.88 471 ILE A N 1
ATOM 3774 C CA . ILE A 1 471 ? -11.734 17.844 -8.188 1 96.88 471 ILE A CA 1
ATOM 3775 C C . ILE A 1 471 ? -11.453 16.375 -7.867 1 96.88 471 ILE A C 1
ATOM 3777 O O . ILE A 1 471 ? -12.383 15.562 -7.758 1 96.88 471 ILE A O 1
ATOM 3781 N N . PHE A 1 472 ? -10.227 16.109 -7.777 1 95.62 472 PHE A N 1
ATOM 3782 C CA . PHE A 1 472 ? -9.805 14.742 -7.461 1 95.62 472 PHE A CA 1
ATOM 3783 C C . PHE A 1 472 ? -9.211 14.672 -6.059 1 95.62 472 PHE A C 1
ATOM 3785 O O . PHE A 1 472 ? -8.445 15.555 -5.66 1 95.62 472 PHE A O 1
ATOM 3792 N N . MET A 1 473 ? -9.594 13.656 -5.367 1 94.69 473 MET A N 1
ATOM 3793 C CA . ME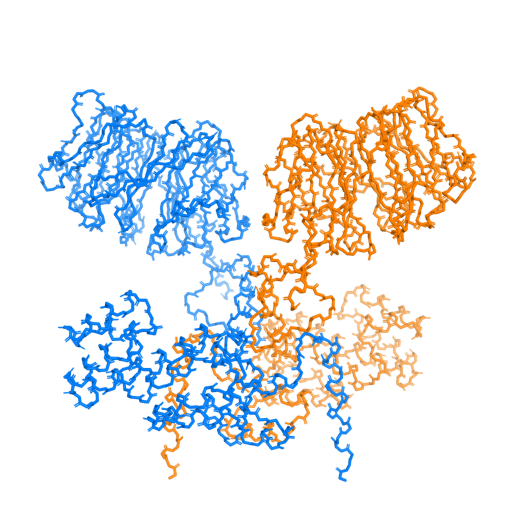T A 1 473 ? -9.078 13.422 -4.023 1 94.69 473 MET A CA 1
ATOM 3794 C C . MET A 1 473 ? -8.484 12.016 -3.904 1 94.69 473 MET A C 1
ATOM 3796 O O . MET A 1 473 ? -9.117 11.039 -4.285 1 94.69 473 MET A O 1
ATOM 3800 N N . TRP A 1 474 ? -7.227 11.945 -3.387 1 92.5 474 TRP A N 1
ATOM 3801 C CA . TRP A 1 474 ? -6.547 10.664 -3.217 1 92.5 474 TRP A CA 1
ATOM 3802 C C . TRP A 1 474 ? -6.129 10.461 -1.766 1 92.5 474 TRP A C 1
ATOM 3804 O O . TRP A 1 474 ? -5.945 11.422 -1.021 1 92.5 474 TRP A O 1
ATOM 3814 N N . ASN A 1 475 ? -6.074 9.164 -1.422 1 87.88 475 ASN A N 1
ATOM 3815 C CA . ASN A 1 475 ? -5.32 8.836 -0.217 1 87.88 475 ASN A CA 1
ATOM 3816 C C . ASN A 1 475 ? -3.828 9.102 -0.397 1 87.88 475 ASN A C 1
ATOM 3818 O O . ASN A 1 475 ? -3.229 8.664 -1.381 1 87.88 475 ASN A O 1
ATOM 3822 N N . LYS A 1 476 ? -3.217 9.805 0.476 1 90.38 476 LYS A N 1
ATOM 3823 C CA . LYS A 1 476 ? -1.83 10.234 0.322 1 90.38 476 LYS A CA 1
ATOM 3824 C C . LYS A 1 476 ? -0.883 9.031 0.301 1 90.38 476 LYS A C 1
ATOM 3826 O O . LYS A 1 476 ? -0.003 8.945 -0.558 1 90.38 476 LYS A O 1
ATOM 3831 N N . GLU A 1 477 ? -1.051 8.133 1.241 1 78.31 477 GLU A N 1
ATOM 3832 C CA . GLU A 1 477 ? -0.096 7.051 1.476 1 78.31 477 GLU A CA 1
ATOM 3833 C C . GLU A 1 477 ? -0.189 5.984 0.389 1 78.31 477 GLU A C 1
ATOM 3835 O O . GLU A 1 477 ? 0.832 5.508 -0.108 1 78.31 477 GLU A O 1
ATOM 3840 N N . TYR A 1 478 ? -1.432 5.711 -0.011 1 69.12 478 TYR A N 1
ATOM 3841 C CA . TYR A 1 478 ? -1.612 4.555 -0.882 1 69.12 478 TYR A CA 1
ATOM 3842 C C . TYR A 1 478 ? -1.906 4.992 -2.312 1 69.12 478 TYR A C 1
ATOM 3844 O O . TYR A 1 478 ? -1.822 4.188 -3.244 1 69.12 478 TYR A O 1
ATOM 3852 N N . GLY A 1 479 ? -2.211 6.258 -2.463 1 79 479 GLY A N 1
ATOM 3853 C CA . GLY A 1 479 ? -2.457 6.781 -3.797 1 79 479 GLY A CA 1
ATOM 3854 C C . GLY A 1 479 ? -3.834 6.434 -4.332 1 79 479 GLY A C 1
ATOM 3855 O O . GLY A 1 479 ? -4.188 6.816 -5.445 1 79 479 GLY A O 1
ATOM 3856 N N . ALA A 1 480 ? -4.633 5.789 -3.529 1 73.88 480 ALA A N 1
ATOM 3857 C CA . ALA A 1 480 ? -5.965 5.359 -3.957 1 73.88 480 ALA A CA 1
ATOM 3858 C C . ALA A 1 480 ? -6.891 6.559 -4.145 1 73.88 480 ALA A C 1
ATOM 3860 O O . ALA A 1 480 ? -6.855 7.508 -3.355 1 73.88 480 ALA A O 1
ATOM 3861 N N . LEU A 1 481 ? -7.703 6.496 -5.207 1 83.06 481 LEU A N 1
ATOM 3862 C CA . LEU A 1 481 ? -8.695 7.535 -5.461 1 83.06 481 LEU A CA 1
ATOM 3863 C C . LEU A 1 481 ? -9.852 7.43 -4.473 1 83.06 481 LEU A C 1
ATOM 3865 O O . LEU A 1 481 ? -10.492 6.379 -4.367 1 83.06 481 LEU A O 1
ATOM 3869 N N . LEU A 1 482 ? -10.102 8.461 -3.744 1 86.5 482 LEU A N 1
ATOM 3870 C CA . LEU A 1 482 ? -11.156 8.477 -2.738 1 86.5 482 LEU A CA 1
ATOM 3871 C C . LEU A 1 482 ? -12.438 9.07 -3.309 1 86.5 482 LEU A C 1
ATOM 3873 O O . LEU A 1 482 ? -13.539 8.727 -2.871 1 86.5 482 LEU A O 1
ATOM 3877 N N . GLY A 1 483 ? -12.219 10.094 -4.211 1 87.06 483 GLY A N 1
ATOM 3878 C CA . GLY A 1 483 ? -13.398 10.719 -4.797 1 87.06 483 GLY A CA 1
ATOM 3879 C C . GLY A 1 483 ? -13.07 11.641 -5.957 1 87.06 483 GLY A C 1
ATOM 3880 O O . GLY A 1 483 ? -11.945 12.133 -6.066 1 87.06 483 GLY A O 1
ATOM 3881 N N . VAL A 1 484 ? -14.016 11.742 -6.848 1 89.69 484 VAL A N 1
ATOM 3882 C CA . VAL A 1 484 ? -14.039 12.727 -7.926 1 89.69 484 VAL A CA 1
ATOM 3883 C C . VAL A 1 484 ? -15.297 13.586 -7.816 1 89.69 484 VAL A C 1
ATOM 3885 O O . VAL A 1 484 ? -16.406 13.062 -7.789 1 89.69 484 VAL A O 1
ATOM 3888 N N . PHE A 1 485 ? -15.117 14.93 -7.766 1 92.94 485 PHE A N 1
ATOM 3889 C CA . PHE A 1 485 ? -16.234 15.828 -7.504 1 92.94 485 PHE A CA 1
ATOM 3890 C C . PHE A 1 485 ? -16.453 16.781 -8.672 1 92.94 485 PHE A C 1
ATOM 3892 O O . PHE A 1 485 ? -15.508 17.391 -9.172 1 92.94 485 PHE A O 1
ATOM 3899 N N . ASP A 1 486 ? -17.641 16.859 -9.055 1 93.31 486 ASP A N 1
ATOM 3900 C CA . ASP A 1 486 ? -17.984 17.922 -10 1 93.31 486 ASP A CA 1
ATOM 3901 C C . ASP A 1 486 ? -17.969 19.281 -9.328 1 93.31 486 ASP A C 1
ATOM 3903 O O . ASP A 1 486 ? -18.734 19.531 -8.391 1 93.31 486 ASP A O 1
ATOM 3907 N N . ALA A 1 487 ? -17.156 20.141 -9.805 1 95.38 487 ALA A N 1
ATOM 3908 C CA . ALA A 1 487 ? -16.969 21.375 -9.055 1 95.38 487 ALA A CA 1
ATOM 3909 C C . ALA A 1 487 ? -17.203 22.594 -9.945 1 95.38 487 ALA A C 1
ATOM 3911 O O . ALA A 1 487 ? -18.094 23.422 -9.664 1 95.38 487 ALA A O 1
ATOM 3912 N N . HIS A 1 488 ? -16.562 22.719 -11.062 1 96.75 488 HIS A N 1
ATOM 3913 C CA . HIS A 1 488 ? -16.578 23.953 -11.82 1 96.75 488 HIS A CA 1
ATOM 3914 C C . HIS A 1 488 ? -16.812 23.688 -13.305 1 96.75 488 HIS A C 1
ATOM 3916 O O . HIS A 1 488 ? -16.656 22.562 -13.773 1 96.75 488 HIS A O 1
ATOM 3922 N N . THR A 1 489 ? -17.344 24.734 -13.938 1 94.44 489 THR A N 1
ATOM 3923 C CA . THR A 1 489 ? -17.391 24.719 -15.398 1 94.44 489 THR A CA 1
ATOM 3924 C C . THR A 1 489 ? -16.078 25.266 -15.984 1 94.44 489 THR A C 1
ATOM 3926 O O . THR A 1 489 ? -15.688 26.391 -15.688 1 94.44 489 THR A O 1
ATOM 3929 N N . GLY A 1 490 ? -15.375 24.391 -16.734 1 92 490 GLY A N 1
ATOM 3930 C CA . GLY A 1 490 ? -14.016 24.703 -17.141 1 92 490 GLY A CA 1
ATOM 3931 C C . GLY A 1 490 ? -12.969 24.125 -16.203 1 92 490 GLY A C 1
ATOM 3932 O O . GLY A 1 490 ? -13.141 23.031 -15.664 1 92 490 GLY A O 1
ATOM 3933 N N . ASN A 1 491 ? -11.961 25 -16.031 1 94.75 491 ASN A N 1
ATOM 3934 C CA . ASN A 1 491 ? -10.867 24.5 -15.195 1 94.75 491 ASN A CA 1
ATOM 3935 C C . ASN A 1 491 ? -11.172 24.688 -13.711 1 94.75 491 ASN A C 1
ATOM 3937 O O . ASN A 1 491 ? -11.797 25.656 -13.312 1 94.75 491 ASN A O 1
ATOM 3941 N N . SER A 1 492 ? -10.766 23.734 -12.914 1 97.06 492 SER A N 1
ATOM 3942 C CA . SER A 1 492 ? -10.578 23.922 -11.477 1 97.06 492 SER A CA 1
ATOM 3943 C C . SER A 1 492 ? -9.141 24.297 -11.156 1 97.06 492 SER A C 1
ATOM 3945 O O . SER A 1 492 ? -8.273 23.422 -11.047 1 97.06 492 SER A O 1
ATOM 3947 N N . ASN A 1 493 ? -8.938 25.531 -10.844 1 97.56 493 ASN A N 1
ATOM 3948 C CA . ASN A 1 493 ? -7.602 26.125 -10.867 1 97.56 493 ASN A CA 1
ATOM 3949 C C . ASN A 1 493 ? -6.852 25.859 -9.562 1 97.56 493 ASN A C 1
ATOM 3951 O O . ASN A 1 493 ? -5.645 25.609 -9.57 1 97.56 493 ASN A O 1
ATOM 3955 N N . CYS A 1 494 ? -7.578 26.016 -8.508 1 98.25 494 CYS A N 1
ATOM 3956 C CA . CYS A 1 494 ? -6.898 25.969 -7.215 1 98.25 494 CYS A CA 1
ATOM 3957 C C . CYS A 1 494 ? -7.785 25.328 -6.156 1 98.25 494 CYS A C 1
ATOM 3959 O O . CYS A 1 494 ? -9 25.562 -6.137 1 98.25 494 CYS A O 1
ATOM 3961 N N . VAL A 1 495 ? -7.172 24.484 -5.383 1 98.5 495 VAL A N 1
ATOM 3962 C CA . VAL A 1 495 ? -7.816 23.906 -4.207 1 98.5 495 VAL A CA 1
ATOM 3963 C C . VAL A 1 495 ? -6.973 24.188 -2.965 1 98.5 495 VAL A C 1
ATOM 3965 O O . VAL A 1 495 ? -5.742 24.219 -3.035 1 98.5 495 VAL A O 1
ATOM 3968 N N . CYS A 1 496 ? -7.629 24.422 -1.875 1 98.31 496 CYS A N 1
ATOM 3969 C CA . CYS A 1 496 ? -6.93 24.672 -0.617 1 98.31 496 CYS A CA 1
ATOM 3970 C C . CYS A 1 496 ? -7.719 24.109 0.56 1 98.31 496 CYS A C 1
ATOM 3972 O O . CYS A 1 496 ? -8.945 24.172 0.58 1 98.31 496 CYS A O 1
ATOM 3974 N N . TRP A 1 497 ? -7.008 23.547 1.462 1 98.19 497 TRP A N 1
ATOM 3975 C CA . TRP A 1 497 ? -7.629 22.922 2.621 1 98.19 497 TRP A CA 1
ATOM 3976 C C . TRP A 1 497 ? -7.59 23.844 3.832 1 98.19 497 TRP A C 1
ATOM 3978 O O . TRP A 1 497 ? -6.59 24.531 4.07 1 98.19 497 TRP A O 1
ATOM 3988 N N . ASN A 1 498 ? -8.68 23.906 4.566 1 97.62 498 ASN A N 1
ATOM 3989 C CA . ASN A 1 498 ? -8.672 24.656 5.816 1 97.62 498 ASN A CA 1
ATOM 3990 C C . ASN A 1 498 ? -7.781 24 6.863 1 97.62 498 ASN A C 1
ATOM 3992 O O . ASN A 1 498 ? -7.957 22.828 7.18 1 97.62 498 ASN A O 1
ATOM 3996 N N . PRO A 1 499 ? -6.867 24.734 7.43 1 94.75 499 PRO A N 1
ATOM 3997 C CA . PRO A 1 499 ? -5.91 24.109 8.344 1 94.75 499 PRO A CA 1
ATOM 3998 C C . PRO A 1 499 ? -6.52 23.812 9.711 1 94.75 499 PRO A C 1
ATOM 4000 O O . PRO A 1 499 ? -5.953 23.031 10.484 1 94.75 499 PRO A O 1
ATOM 4003 N N . ARG A 1 500 ? -7.629 24.359 10.055 1 93.44 500 ARG A N 1
ATOM 4004 C CA . ARG A 1 500 ? -8.18 24.203 11.398 1 93.44 500 ARG A CA 1
ATOM 4005 C C . ARG A 1 500 ? -9.469 23.391 11.375 1 93.44 500 ARG A C 1
ATOM 4007 O O . ARG A 1 500 ? -9.758 22.641 12.32 1 93.44 500 ARG A O 1
ATOM 4014 N N . ILE A 1 501 ? -10.234 23.641 10.398 1 93.75 501 ILE A N 1
ATOM 4015 C CA . ILE A 1 501 ? -11.422 22.812 10.219 1 93.75 501 ILE A CA 1
ATOM 4016 C C . ILE A 1 501 ? -11.094 21.625 9.32 1 93.75 501 ILE A C 1
ATOM 4018 O O . ILE A 1 501 ? -11.023 21.766 8.094 1 93.75 501 ILE A O 1
ATOM 4022 N N . LYS A 1 502 ? -11.055 20.531 9.852 1 92.38 502 LYS A N 1
ATOM 4023 C CA . LYS A 1 502 ? -10.484 19.344 9.234 1 92.38 502 LYS A CA 1
ATOM 4024 C C . LYS A 1 502 ? -11.289 18.922 8.008 1 92.38 502 LYS A C 1
ATOM 4026 O O . LYS A 1 502 ? -10.742 18.375 7.051 1 92.38 502 LYS A O 1
ATOM 4031 N N . SER A 1 503 ? -12.562 19.125 8.023 1 95.31 503 SER A N 1
ATOM 4032 C CA . SER A 1 503 ? -13.422 18.609 6.961 1 95.31 503 SER A CA 1
ATOM 4033 C C . SER A 1 503 ? -13.867 19.734 6.023 1 95.31 503 SER A C 1
ATOM 4035 O O . SER A 1 503 ? -15.016 19.734 5.562 1 95.31 503 SER A O 1
ATOM 4037 N N . MET A 1 504 ? -12.961 20.656 5.746 1 97 504 MET A N 1
ATOM 4038 C CA . MET A 1 504 ? -13.328 21.781 4.887 1 97 504 MET A CA 1
ATOM 4039 C C . MET A 1 504 ? -12.219 22.094 3.9 1 97 504 MET A C 1
ATOM 4041 O O . MET A 1 504 ? -11.055 22.234 4.293 1 97 504 MET A O 1
ATOM 4045 N N . PHE A 1 505 ? -12.586 22.188 2.652 1 98.31 505 PHE A N 1
ATOM 4046 C CA . PHE A 1 505 ? -11.664 22.703 1.652 1 98.31 505 PHE A CA 1
ATOM 4047 C C . PHE A 1 505 ? -12.383 23.609 0.661 1 98.31 505 PHE A C 1
ATOM 4049 O O . PHE A 1 505 ? -13.617 23.688 0.679 1 98.31 505 PHE A O 1
ATOM 4056 N N . ALA A 1 506 ? -11.594 24.359 -0.109 1 98.75 506 ALA A N 1
ATOM 4057 C CA . ALA A 1 506 ? -12.133 25.281 -1.104 1 98.75 506 ALA A CA 1
ATOM 4058 C C . ALA A 1 506 ? -11.609 24.953 -2.498 1 98.75 506 ALA A C 1
ATOM 4060 O O . ALA A 1 506 ? -10.508 24.422 -2.641 1 98.75 506 ALA A O 1
ATOM 4061 N N . SER A 1 507 ? -12.414 25.234 -3.457 1 98.62 507 SER A N 1
ATOM 4062 C CA . SER A 1 507 ? -12.016 25.109 -4.855 1 98.62 507 SER A CA 1
ATOM 4063 C C . SER A 1 507 ? -12.414 26.359 -5.652 1 98.62 507 SER A C 1
ATOM 4065 O O . SER A 1 507 ? -13.398 27.016 -5.324 1 98.62 507 SER A O 1
ATOM 4067 N N . SER A 1 508 ? -11.602 26.688 -6.617 1 98.44 508 SER A N 1
ATOM 4068 C CA . SER A 1 508 ? -11.875 27.797 -7.52 1 98.44 508 SER A CA 1
ATOM 4069 C C . SER A 1 508 ? -11.719 27.375 -8.977 1 98.44 508 SER A C 1
ATOM 4071 O O . SER A 1 508 ? -11.031 26.406 -9.273 1 98.44 508 SER A O 1
ATOM 4073 N N . GLY A 1 509 ? -12.414 28.172 -9.82 1 97.06 509 GLY A N 1
ATOM 4074 C CA . GLY A 1 509 ? -12.375 27.781 -11.227 1 97.06 509 GLY A CA 1
ATOM 4075 C C . GLY A 1 509 ? -12.523 28.953 -12.172 1 97.06 509 GLY A C 1
ATOM 4076 O O . GLY A 1 509 ? -12.469 30.109 -11.75 1 97.06 509 GLY A O 1
ATOM 4077 N N . ASP A 1 510 ? -12.625 28.578 -13.477 1 96.56 510 ASP A N 1
ATOM 4078 C CA . ASP A 1 510 ? -12.781 29.547 -14.547 1 96.56 510 ASP A CA 1
ATOM 4079 C C . ASP A 1 510 ? -14.195 30.125 -14.562 1 96.56 510 ASP A C 1
ATOM 4081 O O . ASP A 1 510 ? -14.453 31.141 -15.203 1 96.56 510 ASP A O 1
ATOM 4085 N N . ASP A 1 511 ? -15.078 29.516 -13.883 1 96.56 511 ASP A N 1
ATOM 4086 C CA . ASP A 1 511 ? -16.484 29.906 -13.906 1 96.56 511 ASP A CA 1
ATOM 4087 C C . ASP A 1 511 ? -16.75 31.047 -12.938 1 96.56 511 ASP A C 1
ATOM 4089 O O . ASP A 1 511 ? -17.906 31.344 -12.625 1 96.56 511 ASP A O 1
ATOM 4093 N N . THR A 1 512 ? -15.773 31.609 -12.328 1 96.94 512 THR A N 1
ATOM 4094 C CA . THR A 1 512 ? -15.812 32.812 -11.492 1 96.94 512 THR A CA 1
ATOM 4095 C C . THR A 1 512 ? -16.328 32.469 -10.094 1 96.94 512 THR A C 1
ATOM 4097 O O . THR A 1 512 ? -16.562 33.344 -9.281 1 96.94 512 THR A O 1
ATOM 4100 N N . ILE A 1 513 ? -16.438 31.188 -9.867 1 97.19 513 ILE A N 1
ATOM 4101 C CA . ILE A 1 513 ? -17.062 30.75 -8.625 1 97.19 513 ILE A CA 1
ATOM 4102 C C . ILE A 1 513 ? -16.016 30.109 -7.719 1 97.19 513 ILE A C 1
ATOM 4104 O O . ILE A 1 513 ? -15.055 29.5 -8.203 1 97.19 513 ILE A O 1
ATOM 4108 N N . VAL A 1 514 ? -16.203 30.391 -6.449 1 98.56 514 VAL A N 1
ATOM 4109 C CA . VAL A 1 514 ? -15.461 29.656 -5.422 1 98.56 514 VAL A CA 1
ATOM 4110 C C . VAL A 1 514 ? -16.422 28.797 -4.609 1 98.56 514 VAL A C 1
ATOM 4112 O O . VAL A 1 514 ? -17.484 29.25 -4.188 1 98.56 514 VAL A O 1
ATOM 4115 N N . LYS A 1 515 ? -16.062 27.578 -4.453 1 98.69 515 LYS A N 1
ATOM 4116 C CA . LYS A 1 515 ? -16.906 26.656 -3.689 1 98.69 515 LYS A CA 1
ATOM 4117 C C . LYS A 1 515 ? -16.203 26.203 -2.408 1 98.69 515 LYS A C 1
ATOM 4119 O O . LYS A 1 515 ? -14.992 25.953 -2.41 1 98.69 515 LYS A O 1
ATOM 4124 N N . ILE A 1 516 ? -16.969 26.188 -1.346 1 98.69 516 ILE A N 1
ATOM 4125 C CA . ILE A 1 516 ? -16.5 25.672 -0.063 1 98.69 516 ILE A CA 1
ATOM 4126 C C . ILE A 1 516 ? -17.156 24.328 0.223 1 98.69 516 ILE A C 1
ATOM 4128 O O . ILE A 1 516 ? -18.375 24.219 0.271 1 98.69 516 ILE A O 1
ATOM 4132 N N . TRP A 1 517 ? -16.297 23.328 0.445 1 98.19 517 TRP A N 1
ATOM 4133 C CA . TRP A 1 517 ? -16.766 21.953 0.58 1 98.19 517 TRP A CA 1
ATOM 4134 C C . TRP A 1 517 ? -16.719 21.5 2.037 1 98.19 517 TRP A C 1
ATOM 4136 O O . TRP A 1 517 ? -15.812 21.875 2.783 1 98.19 517 TRP A O 1
ATOM 4146 N N . GLY A 1 518 ? -17.719 20.703 2.418 1 96.38 518 GLY A N 1
ATOM 4147 C CA . GLY A 1 518 ? -17.828 20.094 3.738 1 96.38 518 GLY A CA 1
ATOM 4148 C C . GLY A 1 518 ? -18.562 18.781 3.729 1 96.38 518 GLY A C 1
ATOM 4149 O O . GLY A 1 518 ? -18.922 18.266 2.664 1 96.38 518 GLY A O 1
ATOM 4150 N N . PRO A 1 519 ? -18.719 18.188 4.898 1 94.94 519 PRO A N 1
ATOM 4151 C CA . PRO A 1 519 ? -19.375 16.891 4.988 1 94.94 519 PRO A CA 1
ATOM 4152 C C . PRO A 1 519 ? -20.875 16.953 4.688 1 94.94 519 PRO A C 1
ATOM 4154 O O . PRO A 1 519 ? -21.469 18.031 4.793 1 94.94 519 PRO A O 1
ATOM 4157 N N . SER A 1 520 ? -21.391 15.766 4.223 1 89.06 520 SER A N 1
ATOM 4158 C CA . SER A 1 520 ? -22.828 15.695 3.979 1 89.06 520 SER A CA 1
ATOM 4159 C C . SER A 1 520 ? -23.609 15.68 5.289 1 89.06 520 SER A C 1
ATOM 4161 O O . SER A 1 520 ? -23.141 15.164 6.301 1 89.06 520 SER A O 1
ATOM 4163 N N . ARG A 1 521 ? -24.469 16.516 5.527 1 68.44 521 ARG A N 1
ATOM 4164 C CA . ARG A 1 521 ? -25.328 16.547 6.715 1 68.44 521 ARG A CA 1
ATOM 4165 C C . ARG A 1 521 ? -26.156 15.281 6.824 1 68.44 521 ARG A C 1
ATOM 4167 O O . ARG A 1 521 ? -26.844 14.898 5.871 1 68.44 521 ARG A O 1
ATOM 4174 N N . THR A 1 522 ? -25.594 14.156 7.262 1 56.66 522 THR A N 1
ATOM 4175 C CA . THR A 1 522 ? -26.531 13.078 7.578 1 56.66 522 THR A CA 1
ATOM 4176 C C . THR A 1 522 ? -27.781 13.633 8.273 1 56.66 522 THR A C 1
ATOM 4178 O O . THR A 1 522 ? -27.672 14.406 9.227 1 56.66 522 THR A O 1
ATOM 4181 N N . SER A 1 523 ? -28.875 13.898 7.586 1 42.53 523 SER A N 1
ATOM 4182 C CA . SER A 1 523 ? -30.156 14 8.305 1 42.53 523 SER A CA 1
ATOM 4183 C C . SER A 1 523 ? -30.234 12.977 9.43 1 42.53 523 SER A C 1
ATOM 4185 O O . SER A 1 523 ? -29.984 11.789 9.211 1 42.53 523 SER A O 1
ATOM 4187 N N . ASP A 1 524 ? -29.766 13.219 10.625 1 38.06 524 ASP A N 1
ATOM 4188 C CA . ASP A 1 524 ? -30.328 12.469 11.742 1 38.06 524 ASP A CA 1
ATOM 4189 C C . ASP A 1 524 ? -31.766 12.055 11.461 1 38.06 524 ASP A C 1
ATOM 4191 O O . ASP A 1 524 ? -32.688 12.859 11.602 1 38.06 524 ASP A O 1
ATOM 4195 N N . SER A 1 525 ? -32.25 11.641 10.328 1 32 525 SER A N 1
ATOM 4196 C CA . SER A 1 525 ? -33.562 11.094 10.531 1 32 525 SER A CA 1
ATOM 4197 C C . SER A 1 525 ? -33.562 9.992 1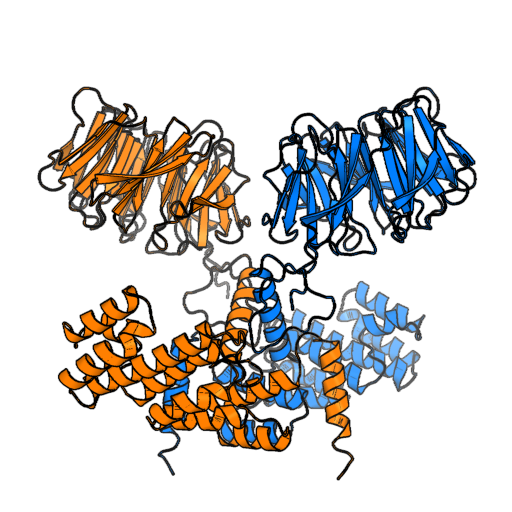1.594 1 32 525 SER A C 1
ATOM 4199 O O . SER A 1 525 ? -33.125 8.883 11.328 1 32 525 SER A O 1
ATOM 4201 N N . GLY A 1 526 ? -33 10.109 12.828 1 24.59 526 GLY A N 1
ATOM 4202 C CA . GLY A 1 526 ? -34.062 9.719 13.758 1 24.59 526 GLY A CA 1
ATOM 4203 C C . GLY A 1 526 ? -35.25 10.648 13.727 1 24.59 526 GLY A C 1
ATOM 4204 O O . GLY A 1 526 ? -35.156 11.805 13.312 1 24.59 526 GLY A O 1
ATOM 4205 N N . MET B 1 1 ? -2.746 -4.512 52.375 1 22.69 1 MET B N 1
ATOM 4206 C CA . MET B 1 1 ? -3.473 -5.188 51.312 1 22.69 1 MET B CA 1
ATOM 4207 C C . MET B 1 1 ? -3.686 -4.25 50.125 1 22.69 1 MET B C 1
ATOM 4209 O O . MET B 1 1 ? -4.086 -4.691 49.031 1 22.69 1 MET B O 1
ATOM 4213 N N . ASN B 1 2 ? -3.898 -2.965 50.312 1 25.44 2 ASN B N 1
ATOM 4214 C CA . ASN B 1 2 ? -4.332 -1.827 49.531 1 25.44 2 ASN B CA 1
ATOM 4215 C C . ASN B 1 2 ? -3.244 -1.372 48.562 1 25.44 2 ASN B C 1
ATOM 4217 O O . ASN B 1 2 ? -3.393 -0.354 47.875 1 25.44 2 ASN B O 1
ATOM 4221 N N . GLY B 1 3 ? -1.959 -1.708 48.938 1 29.05 3 GLY B N 1
ATOM 4222 C CA . GLY B 1 3 ? -0.827 -1.082 48.25 1 29.05 3 GLY B CA 1
ATOM 4223 C C . GLY B 1 3 ? -0.632 -1.564 46.844 1 29.05 3 GLY B C 1
ATOM 4224 O O . GLY B 1 3 ? 0.283 -1.114 46.156 1 29.05 3 GLY B O 1
ATOM 4225 N N . TYR B 1 4 ? -1.055 -2.848 46.594 1 32.94 4 TYR B N 1
ATOM 4226 C CA . TYR B 1 4 ? -0.782 -3.531 45.344 1 32.94 4 TYR B CA 1
ATOM 4227 C C . TYR B 1 4 ? -1.606 -2.936 44.219 1 32.94 4 TYR B C 1
ATOM 4229 O O . TYR B 1 4 ? -1.477 -3.35 43.062 1 32.94 4 TYR B O 1
ATOM 4237 N N . GLN B 1 5 ? -2.711 -2.326 44.469 1 38.91 5 GLN B N 1
ATOM 4238 C CA . GLN B 1 5 ? -3.59 -1.707 43.469 1 38.91 5 GLN B CA 1
ATOM 4239 C C . GLN B 1 5 ? -2.887 -0.559 42.75 1 38.91 5 GLN B C 1
ATOM 4241 O O . GLN B 1 5 ? -3.281 -0.175 41.656 1 38.91 5 GLN B O 1
ATOM 4246 N N . GLY B 1 6 ? -1.912 0.015 43.375 1 43.09 6 GLY B N 1
ATOM 4247 C CA . GLY B 1 6 ? -1.246 1.237 42.938 1 43.09 6 GLY B CA 1
ATOM 4248 C C . GLY B 1 6 ? -0.335 1.037 41.75 1 43.09 6 GLY B C 1
ATOM 4249 O O . GLY B 1 6 ? -0.196 1.932 40.906 1 43.09 6 GLY B O 1
ATOM 4250 N N . ASN B 1 7 ? 0.347 -0.098 41.719 1 45.5 7 ASN B N 1
ATOM 4251 C CA . ASN B 1 7 ? 1.353 -0.34 40.688 1 45.5 7 ASN B CA 1
ATOM 4252 C C . ASN B 1 7 ? 0.709 -0.676 39.344 1 45.5 7 ASN B C 1
ATOM 4254 O O . ASN B 1 7 ? 1.262 -0.36 38.281 1 45.5 7 ASN B O 1
ATOM 4258 N N . SER B 1 8 ? -0.555 -1.385 39.438 1 52.81 8 SER B N 1
ATOM 4259 C CA . SER B 1 8 ? -1.28 -1.739 38.219 1 52.81 8 SER B CA 1
ATOM 4260 C C . SER B 1 8 ? -1.703 -0.496 37.438 1 52.81 8 SER B C 1
ATOM 4262 O O . SER B 1 8 ? -1.604 -0.459 36.219 1 52.81 8 SER B O 1
ATOM 4264 N N . GLY B 1 9 ? -2.098 0.459 38.188 1 54.97 9 GLY B N 1
ATOM 4265 C CA . GLY B 1 9 ? -2.586 1.686 37.594 1 54.97 9 GLY B CA 1
ATOM 4266 C C . GLY B 1 9 ? -1.51 2.451 36.844 1 54.97 9 GLY B C 1
ATOM 4267 O O . GLY B 1 9 ? -1.756 2.979 35.75 1 54.97 9 GLY B O 1
ATOM 4268 N N . LYS B 1 10 ? -0.312 2.504 37.5 1 55.56 10 LYS B N 1
ATOM 4269 C CA . LYS B 1 10 ? 0.783 3.26 36.906 1 55.56 10 LYS B CA 1
ATOM 4270 C C . LYS B 1 10 ? 1.271 2.596 35.594 1 55.56 10 LYS B C 1
ATOM 4272 O O . LYS B 1 10 ? 1.549 3.273 34.625 1 55.56 10 LYS B O 1
ATOM 4277 N N . GLY B 1 11 ? 1.357 1.191 35.594 1 63.91 11 GLY B N 1
ATOM 4278 C CA . GLY B 1 11 ? 1.761 0.47 34.406 1 63.91 11 GLY B CA 1
ATOM 4279 C C . GLY B 1 11 ? 0.799 0.65 33.25 1 63.91 11 GLY B C 1
ATOM 4280 O O . GLY B 1 11 ? 1.22 0.919 32.125 1 63.91 11 GLY B O 1
ATOM 4281 N N . GLN B 1 12 ? -0.44 0.627 33.625 1 74.19 12 GLN B N 1
ATOM 4282 C CA . GLN B 1 12 ? -1.464 0.764 32.594 1 74.19 12 GLN B CA 1
ATOM 4283 C C . GLN B 1 12 ? -1.482 2.178 32 1 74.19 12 GLN B C 1
ATOM 4285 O O . GLN B 1 12 ? -1.73 2.365 30.812 1 74.19 12 GLN B O 1
ATOM 4290 N N . GLY B 1 13 ? -1.164 3.102 32.875 1 74.19 13 GLY B N 1
ATOM 4291 C CA . GLY B 1 13 ? -1.113 4.48 32.406 1 74.19 13 GLY B CA 1
ATOM 4292 C C . GLY B 1 13 ? -0.001 4.734 31.406 1 74.19 13 GLY B C 1
ATOM 4293 O O . GLY B 1 13 ? -0.217 5.387 30.391 1 74.19 13 GLY B O 1
ATOM 4294 N N . GLN B 1 14 ? 1.156 4.18 31.703 1 77.62 14 GLN B N 1
ATOM 4295 C CA . GLN B 1 14 ? 2.289 4.332 30.797 1 77.62 14 GLN B CA 1
ATOM 4296 C C . GLN B 1 14 ? 2.027 3.631 29.453 1 77.62 14 GLN B C 1
ATOM 4298 O O . GLN B 1 14 ? 2.391 4.145 28.406 1 77.62 14 GLN B O 1
ATOM 4303 N N . LEU B 1 15 ? 1.37 2.502 29.578 1 83.31 15 LEU B N 1
ATOM 4304 C CA . LEU B 1 15 ? 1.056 1.742 28.375 1 83.31 15 LEU B CA 1
ATOM 4305 C C . LEU B 1 15 ? 0.044 2.486 27.516 1 83.31 15 LEU B C 1
ATOM 4307 O O . LEU B 1 15 ? 0.151 2.484 26.281 1 83.31 15 LEU B O 1
ATOM 4311 N N . ALA B 1 16 ? -0.857 3.129 28.203 1 80.38 16 ALA B N 1
ATOM 4312 C CA . ALA B 1 16 ? -1.893 3.875 27.5 1 80.38 16 ALA B CA 1
ATOM 4313 C C . ALA B 1 16 ? -1.297 5.062 26.75 1 80.38 16 ALA B C 1
ATOM 4315 O O . ALA B 1 16 ? -1.794 5.453 25.688 1 80.38 16 ALA B O 1
ATOM 4316 N N . GLN B 1 17 ? -0.266 5.645 27.297 1 79 17 GLN B N 1
ATOM 4317 C CA . GLN B 1 17 ? 0.395 6.77 26.641 1 79 17 GLN B CA 1
ATOM 4318 C C . GLN B 1 17 ? 1.194 6.309 25.422 1 79 17 GLN B C 1
ATOM 4320 O O . GLN B 1 17 ? 1.181 6.961 24.391 1 79 17 GLN B O 1
ATOM 4325 N N . ARG B 1 18 ? 1.819 5.16 25.562 1 84.12 18 ARG B N 1
ATOM 4326 C CA . ARG B 1 18 ? 2.676 4.648 24.5 1 84.12 18 ARG B CA 1
ATOM 4327 C C . ARG B 1 18 ? 1.85 3.979 23.406 1 84.12 18 ARG B C 1
ATOM 4329 O O . ARG B 1 18 ? 2.197 4.051 22.219 1 84.12 18 ARG B O 1
ATOM 4336 N N . PHE B 1 19 ? 0.762 3.314 23.797 1 90.38 19 PHE B N 1
ATOM 4337 C CA . PHE B 1 19 ? -0.11 2.605 22.859 1 90.38 19 PHE B CA 1
ATOM 4338 C C . PHE B 1 19 ? -1.56 3.035 23.047 1 90.38 19 PHE B C 1
ATOM 4340 O O . PHE B 1 19 ? -2.398 2.244 23.484 1 90.38 19 PHE B O 1
ATOM 4347 N N . PRO B 1 20 ? -1.844 4.254 22.641 1 85.75 20 PRO B N 1
ATOM 4348 C CA . PRO B 1 20 ? -3.186 4.789 22.891 1 85.75 20 PRO B CA 1
ATOM 4349 C C . PRO B 1 20 ? -4.273 4.004 22.172 1 85.75 20 PRO B C 1
ATOM 4351 O O . PRO B 1 20 ? -5.438 4.031 22.578 1 85.75 20 PRO B O 1
ATOM 4354 N N . GLU B 1 21 ? -3.938 3.26 21.156 1 87.81 21 GLU B N 1
ATOM 4355 C CA . GLU B 1 21 ? -4.93 2.551 20.359 1 87.81 21 GLU B CA 1
ATOM 4356 C C . GLU B 1 21 ? -5.297 1.212 21 1 87.81 21 GLU B C 1
ATOM 4358 O O . GLU B 1 21 ? -6.281 0.583 20.609 1 87.81 21 GLU B O 1
ATOM 4363 N N . VAL B 1 22 ? -4.52 0.819 21.938 1 92.38 22 VAL B N 1
ATOM 4364 C CA . VAL B 1 22 ? -4.75 -0.486 22.547 1 92.38 22 VAL B CA 1
ATOM 4365 C C . VAL B 1 22 ? -5.395 -0.308 23.922 1 92.38 22 VAL B C 1
ATOM 4367 O O . VAL B 1 22 ? -4.715 0.034 24.891 1 92.38 22 VAL B O 1
ATOM 4370 N N . ASP B 1 23 ? -6.633 -0.543 24.016 1 91.62 23 ASP B N 1
ATOM 4371 C CA . ASP B 1 23 ? -7.348 -0.479 25.281 1 91.62 23 ASP B CA 1
ATOM 4372 C C . ASP B 1 23 ? -6.996 -1.669 26.172 1 91.62 23 ASP B C 1
ATOM 4374 O O . ASP B 1 23 ? -7.203 -2.82 25.781 1 91.62 23 ASP B O 1
ATOM 4378 N N . PRO B 1 24 ? -6.531 -1.43 27.359 1 92.31 24 PRO B N 1
ATOM 4379 C CA . PRO B 1 24 ? -6.09 -2.521 28.219 1 92.31 24 PRO B CA 1
ATOM 4380 C C . PRO B 1 24 ? -7.227 -3.477 28.594 1 92.31 24 PRO B C 1
ATOM 4382 O O . PRO B 1 24 ? -7.008 -4.688 28.703 1 92.31 24 PRO B O 1
ATOM 4385 N N . SER B 1 25 ? -8.391 -2.967 28.812 1 91.81 25 SER B N 1
ATOM 4386 C CA . SER B 1 25 ? -9.523 -3.818 29.172 1 91.81 25 SER B CA 1
ATOM 4387 C C . SER B 1 25 ? -9.914 -4.734 28.016 1 91.81 25 SER B C 1
ATOM 4389 O O . SER B 1 25 ? -10.211 -5.914 28.234 1 91.81 25 SER B O 1
ATOM 4391 N N . GLU B 1 26 ? -9.938 -4.188 26.844 1 93.75 26 GLU B N 1
ATOM 4392 C CA . GLU B 1 26 ? -10.242 -4.996 25.672 1 93.75 26 GLU B CA 1
ATOM 4393 C C . GLU B 1 26 ? -9.18 -6.066 25.438 1 93.75 26 GLU B C 1
ATOM 4395 O O . GLU B 1 26 ? -9.508 -7.211 25.125 1 93.75 26 GLU B O 1
ATOM 4400 N N . LEU B 1 27 ? -7.965 -5.641 25.641 1 95.75 27 LEU B N 1
ATOM 4401 C CA . LEU B 1 27 ? -6.883 -6.602 25.469 1 95.75 27 LEU B CA 1
ATOM 4402 C C . LEU B 1 27 ? -7.008 -7.734 26.484 1 95.75 27 LEU B C 1
ATOM 4404 O O . LEU B 1 27 ? -6.801 -8.906 26.141 1 95.75 27 LEU B O 1
ATOM 4408 N N . THR B 1 28 ? -7.316 -7.379 27.703 1 95.38 28 THR B N 1
ATOM 4409 C CA . THR B 1 28 ? -7.469 -8.383 28.75 1 95.38 28 THR B CA 1
ATOM 4410 C C . THR B 1 28 ? -8.539 -9.398 28.375 1 95.38 28 THR B C 1
ATOM 4412 O O . THR B 1 28 ? -8.336 -10.609 28.531 1 95.38 28 THR B O 1
ATOM 4415 N N . ARG B 1 29 ? -9.648 -8.938 27.875 1 94.25 29 ARG B N 1
ATOM 4416 C CA . ARG B 1 29 ? -10.711 -9.844 27.438 1 94.25 29 ARG B CA 1
ATOM 4417 C C . ARG B 1 29 ? -10.234 -10.734 26.297 1 94.25 29 ARG B C 1
ATOM 4419 O O . ARG B 1 29 ? -10.562 -11.922 26.25 1 94.25 29 ARG B O 1
ATOM 4426 N N . LEU B 1 30 ? -9.523 -10.18 25.406 1 96.12 30 LEU B N 1
ATOM 4427 C CA . LEU B 1 30 ? -8.977 -10.945 24.297 1 96.12 30 LEU B CA 1
ATOM 4428 C C . LEU B 1 30 ? -8.031 -12.031 24.797 1 96.12 30 LEU B C 1
ATOM 4430 O O . LEU B 1 30 ? -8.016 -13.148 24.266 1 96.12 30 LEU B O 1
ATOM 4434 N N . ILE B 1 31 ? -7.262 -11.68 25.828 1 97.06 31 ILE B N 1
ATOM 4435 C CA . ILE B 1 31 ? -6.324 -12.641 26.406 1 97.06 31 ILE B CA 1
ATOM 4436 C C . ILE B 1 31 ? -7.098 -13.766 27.078 1 97.06 31 ILE B C 1
ATOM 4438 O O . ILE B 1 31 ? -6.723 -14.938 26.969 1 97.06 31 ILE B O 1
ATOM 4442 N N . ILE B 1 32 ? -8.172 -13.398 27.75 1 95.62 32 ILE B N 1
ATOM 4443 C CA . ILE B 1 32 ? -9.016 -14.414 28.375 1 95.62 32 ILE B CA 1
ATOM 4444 C C . ILE B 1 32 ? -9.492 -15.406 27.328 1 95.62 32 ILE B C 1
ATOM 4446 O O . ILE B 1 32 ? -9.398 -16.625 27.516 1 95.62 32 ILE B O 1
ATOM 4450 N N . GLN B 1 33 ? -9.992 -14.906 26.188 1 92.69 33 GLN B N 1
ATOM 4451 C CA . GLN B 1 33 ? -10.445 -15.75 25.094 1 92.69 33 GLN B CA 1
ATOM 4452 C C . GLN B 1 33 ? -9.305 -16.609 24.547 1 92.69 33 GLN B C 1
ATOM 4454 O O . GLN B 1 33 ? -9.469 -17.812 24.344 1 92.69 33 GLN B O 1
ATOM 4459 N N . ALA B 1 34 ? -8.18 -16 24.344 1 95.38 34 ALA B N 1
ATOM 4460 C CA . ALA B 1 34 ? -7.035 -16.688 23.766 1 95.38 34 ALA B CA 1
ATOM 4461 C C . ALA B 1 34 ? -6.559 -17.828 24.656 1 95.38 34 ALA B C 1
ATOM 4463 O O . ALA B 1 34 ? -6.199 -18.906 24.188 1 95.38 34 ALA B O 1
ATOM 4464 N N . LEU B 1 35 ? -6.52 -17.547 25.984 1 95.62 35 LEU B N 1
ATOM 4465 C CA . LEU B 1 35 ? -6.117 -18.578 26.938 1 95.62 35 LEU B CA 1
ATOM 4466 C C . LEU B 1 35 ? -7.047 -19.781 26.859 1 95.62 35 LEU B C 1
ATOM 4468 O O . LEU B 1 35 ? -6.586 -20.922 26.875 1 95.62 35 LEU B O 1
ATOM 4472 N N . SER B 1 36 ? -8.289 -19.469 26.781 1 91 36 SER B N 1
ATOM 4473 C CA . SER B 1 36 ? -9.258 -20.547 26.641 1 91 36 SER B CA 1
ATOM 4474 C C . SER B 1 36 ? -9.062 -21.312 25.328 1 91 36 SER B C 1
ATOM 4476 O O . SER B 1 36 ? -9.094 -22.547 25.312 1 91 36 SER B O 1
ATOM 4478 N N . ASP B 1 37 ? -8.867 -20.609 24.281 1 89.69 37 ASP B N 1
ATOM 4479 C CA . ASP B 1 37 ? -8.664 -21.219 22.969 1 89.69 37 ASP B CA 1
ATOM 4480 C C . ASP B 1 37 ? -7.406 -22.078 22.953 1 89.69 37 ASP B C 1
ATOM 4482 O O . ASP B 1 37 ? -7.367 -23.109 22.266 1 89.69 37 ASP B O 1
ATOM 4486 N N . LEU B 1 38 ? -6.371 -21.641 23.734 1 93.12 38 LEU B N 1
ATOM 4487 C CA . LEU B 1 38 ? -5.09 -22.344 23.766 1 93.12 38 LEU B CA 1
ATOM 4488 C C . LEU B 1 38 ? -5.145 -23.516 24.719 1 93.12 38 LEU B C 1
ATOM 4490 O O . LEU B 1 38 ? -4.207 -24.328 24.781 1 93.12 38 LEU B O 1
ATOM 4494 N N . GLY B 1 39 ? -6.227 -23.641 25.516 1 90.38 39 GLY B N 1
ATOM 4495 C CA . GLY B 1 39 ? -6.418 -24.766 26.422 1 90.38 39 GLY B CA 1
ATOM 4496 C C . GLY B 1 39 ? -5.93 -24.484 27.828 1 90.38 39 GLY B C 1
ATOM 4497 O O . GLY B 1 39 ? -5.797 -25.391 28.641 1 90.38 39 GLY B O 1
ATOM 4498 N N . TYR B 1 40 ? -5.578 -23.281 28.109 1 94.19 40 TYR B N 1
ATOM 4499 C CA . TYR B 1 40 ? -5.145 -22.891 29.453 1 94.19 40 TYR B CA 1
ATOM 4500 C C . TYR B 1 40 ? -6.324 -22.438 30.297 1 94.19 40 TYR B C 1
ATOM 4502 O O . TYR B 1 40 ? -6.418 -21.25 30.656 1 94.19 40 TYR B O 1
ATOM 4510 N N . GLN B 1 41 ? -7.109 -23.297 30.75 1 93.19 41 GLN B N 1
ATOM 4511 C CA . GLN B 1 41 ? -8.367 -22.984 31.406 1 93.19 41 GLN B CA 1
ATOM 4512 C C . GLN B 1 41 ? -8.125 -22.422 32.812 1 93.19 41 GLN B C 1
ATOM 4514 O O . GLN B 1 41 ? -8.82 -21.5 33.25 1 93.19 41 GLN B O 1
ATOM 4519 N N . ARG B 1 42 ? -7.141 -22.969 33.469 1 95.56 42 ARG B N 1
ATOM 4520 C CA . ARG B 1 42 ? -6.832 -22.469 34.812 1 95.56 42 ARG B CA 1
ATOM 4521 C C . ARG B 1 42 ? -6.391 -21.016 34.75 1 95.56 42 ARG B C 1
ATOM 4523 O O . ARG B 1 42 ? -6.855 -20.188 35.562 1 95.56 42 ARG B O 1
ATOM 4530 N N . SER B 1 43 ? -5.535 -20.766 33.844 1 95.94 43 SER B N 1
ATOM 4531 C CA . SER B 1 43 ? -5.043 -19.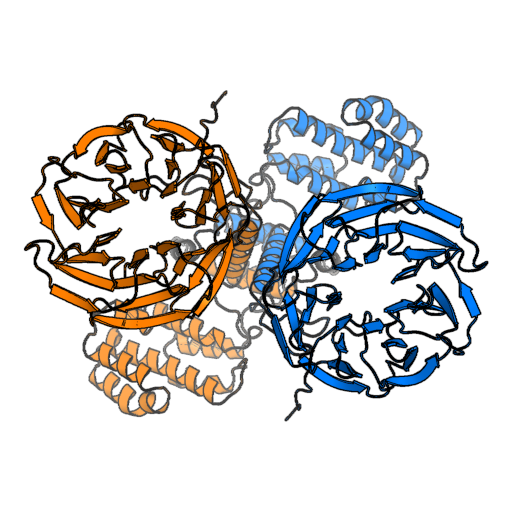406 33.688 1 95.94 43 SER B CA 1
ATOM 4532 C C . SER B 1 43 ? -6.156 -18.469 33.25 1 95.94 43 SER B C 1
ATOM 4534 O O . SER B 1 43 ? -6.207 -17.312 33.688 1 95.94 43 SER B O 1
ATOM 4536 N N . SER B 1 44 ? -7.031 -18.922 32.375 1 95.56 44 SER B N 1
ATOM 4537 C CA . SER B 1 44 ? -8.172 -18.125 31.938 1 95.56 44 SER B CA 1
ATOM 4538 C C . SER B 1 44 ? -9.07 -17.75 33.094 1 95.56 44 SER B C 1
ATOM 4540 O O . SER B 1 44 ? -9.461 -16.594 33.25 1 95.56 44 SER B O 1
ATOM 4542 N N . ASP B 1 45 ? -9.305 -18.656 33.906 1 95.19 45 ASP B N 1
ATOM 4543 C CA . ASP B 1 45 ? -10.148 -18.438 35.094 1 95.19 45 ASP B CA 1
ATOM 4544 C C . ASP B 1 45 ? -9.492 -17.469 36.062 1 95.19 45 ASP B C 1
ATOM 4546 O O . ASP B 1 45 ? -10.164 -16.594 36.625 1 95.19 45 ASP B O 1
ATOM 4550 N N . GLU B 1 46 ? -8.234 -17.656 36.281 1 96.69 46 GLU B N 1
ATOM 4551 C CA . GLU B 1 46 ? -7.5 -16.781 37.188 1 96.69 46 GLU B CA 1
ATOM 4552 C C . GLU B 1 46 ? -7.535 -15.328 36.688 1 96.69 46 GLU B C 1
ATOM 4554 O O . GLU B 1 46 ? -7.699 -14.406 37.469 1 96.69 46 GLU B O 1
ATOM 4559 N N . LEU B 1 47 ? -7.328 -15.148 35.438 1 96.31 47 LEU B N 1
ATOM 4560 C CA . LEU B 1 47 ? -7.344 -13.797 34.875 1 96.31 47 LEU B CA 1
ATOM 4561 C C . LEU B 1 47 ? -8.734 -13.18 35 1 96.31 47 LEU B C 1
ATOM 4563 O O . LEU B 1 47 ? -8.867 -11.984 35.25 1 96.31 47 LEU B O 1
ATOM 4567 N N . ARG B 1 48 ? -9.789 -13.953 34.812 1 94.56 48 ARG B N 1
ATOM 4568 C CA . ARG B 1 48 ? -11.156 -13.469 35 1 94.56 48 ARG B CA 1
ATOM 4569 C C . ARG B 1 48 ? -11.367 -12.977 36.406 1 94.56 48 ARG B C 1
ATOM 4571 O O . ARG B 1 48 ? -11.945 -11.906 36.625 1 94.56 48 ARG B O 1
ATOM 4578 N N . ASP B 1 49 ? -10.883 -13.688 37.25 1 95.12 49 ASP B N 1
ATOM 4579 C CA . ASP B 1 49 ? -11.016 -13.352 38.656 1 95.12 49 ASP B CA 1
ATOM 4580 C C . ASP B 1 49 ? -10.211 -12.102 39 1 95.12 49 ASP B C 1
ATOM 4582 O O . ASP B 1 49 ? -10.727 -11.18 39.656 1 95.12 49 ASP B O 1
ATOM 4586 N N . GLU B 1 50 ? -8.961 -12.117 38.562 1 95.75 50 GLU B N 1
ATOM 4587 C CA . GLU B 1 50 ? -8.055 -11.023 38.906 1 95.75 50 GLU B CA 1
ATOM 4588 C C . GLU B 1 50 ? -8.484 -9.727 38.219 1 95.75 50 GLU B C 1
ATOM 4590 O O . GLU B 1 50 ? -8.359 -8.648 38.812 1 95.75 50 GLU B O 1
ATOM 4595 N N . SER B 1 51 ? -8.922 -9.742 37.062 1 93.69 51 SER B N 1
ATOM 4596 C CA . SER B 1 51 ? -9.281 -8.547 36.312 1 93.69 51 SER B CA 1
ATOM 4597 C C . SER B 1 51 ? -10.719 -8.117 36.594 1 93.69 51 SER B C 1
ATOM 4599 O O . SER B 1 51 ? -11.062 -6.945 36.438 1 93.69 51 SER B O 1
ATOM 4601 N N . GLY B 1 52 ? -11.586 -9.023 36.906 1 92.31 52 GLY B N 1
ATOM 4602 C CA . GLY B 1 52 ? -13 -8.758 37.125 1 92.31 52 GLY B CA 1
ATOM 4603 C C . GLY B 1 52 ? -13.773 -8.664 35.812 1 92.31 52 GLY B C 1
ATOM 4604 O O . GLY B 1 52 ? -14.922 -8.195 35.812 1 92.31 52 GLY B O 1
ATOM 4605 N N . LEU B 1 53 ? -13.141 -9.07 34.719 1 90.56 53 LEU B N 1
ATOM 4606 C CA . LEU B 1 53 ? -13.773 -8.977 33.406 1 90.56 53 LEU B CA 1
ATOM 4607 C C . LEU B 1 53 ? -14.289 -10.336 32.969 1 90.56 53 LEU B C 1
ATOM 4609 O O . LEU B 1 53 ? -13.711 -11.367 33.312 1 90.56 53 LEU B O 1
ATOM 4613 N N . GLU B 1 54 ? -15.438 -10.258 32.219 1 85 54 GLU B N 1
ATOM 4614 C CA . GLU B 1 54 ? -16 -11.477 31.672 1 85 54 GLU B CA 1
ATOM 4615 C C . GLU B 1 54 ? -15.875 -11.492 30.141 1 85 54 GLU B C 1
ATOM 4617 O O . GLU B 1 54 ? -15.781 -10.445 29.516 1 85 54 GLU B O 1
ATOM 4622 N N . LEU B 1 55 ? -15.781 -12.695 29.625 1 83.19 55 LEU B N 1
ATOM 4623 C CA . LEU B 1 55 ? -15.672 -12.836 28.172 1 83.19 55 LEU B CA 1
ATOM 4624 C C . LEU B 1 55 ? -16.969 -12.406 27.5 1 83.19 55 LEU B C 1
ATOM 4626 O O . LEU B 1 55 ? -16.953 -11.586 26.578 1 83.19 55 LEU B O 1
ATOM 4630 N N . ASP B 1 56 ? -18.047 -13.039 27.938 1 81.62 56 ASP B N 1
ATOM 4631 C CA . ASP B 1 56 ? -19.344 -12.789 27.312 1 81.62 56 ASP B CA 1
ATOM 4632 C C . ASP B 1 56 ? -20.312 -12.164 28.328 1 81.62 56 ASP B C 1
ATOM 4634 O O . ASP B 1 56 ? -20.172 -12.367 29.531 1 81.62 56 ASP B O 1
ATOM 4638 N N . SER B 1 57 ? -21.141 -11.359 27.781 1 80.19 57 SER B N 1
ATOM 4639 C CA . SER B 1 57 ? -22.203 -10.836 28.625 1 80.19 57 SER B CA 1
ATOM 4640 C C . SER B 1 57 ? -23.125 -11.945 29.094 1 80.19 57 SER B C 1
ATOM 4642 O O . SER B 1 57 ? -23.203 -13.008 28.469 1 80.19 57 SER B O 1
ATOM 4644 N N . PRO B 1 58 ? -23.797 -11.75 30.203 1 79.5 58 PRO B N 1
ATOM 4645 C CA . PRO B 1 58 ? -24.703 -12.781 30.703 1 79.5 58 PRO B CA 1
ATOM 4646 C C . PRO B 1 58 ? -25.797 -13.148 29.688 1 79.5 58 PRO B C 1
ATOM 4648 O O . PRO B 1 58 ? -26.141 -14.328 29.562 1 79.5 58 PRO B O 1
ATOM 4651 N N . ALA B 1 59 ? -26.328 -12.125 29.031 1 79.69 59 ALA B N 1
ATOM 4652 C CA . ALA B 1 59 ? -27.359 -12.391 28.031 1 79.69 59 ALA B CA 1
ATOM 4653 C C . ALA B 1 59 ? -26.812 -13.305 26.938 1 79.69 59 ALA B C 1
ATOM 4655 O O . ALA B 1 59 ? -27.5 -14.234 26.5 1 79.69 59 ALA B O 1
ATOM 4656 N N . ILE B 1 60 ? -25.703 -13.172 26.594 1 87.56 60 ILE B N 1
ATOM 4657 C CA . ILE B 1 60 ? -25.125 -13.938 25.484 1 87.56 60 ILE B CA 1
ATOM 4658 C C . ILE B 1 60 ? -24.781 -15.344 25.969 1 87.56 60 ILE B C 1
ATOM 4660 O O . ILE B 1 60 ? -24.859 -16.312 25.188 1 87.56 60 ILE B O 1
ATOM 4664 N N . ASN B 1 61 ? -24.438 -15.43 27.203 1 86.69 61 ASN B N 1
ATOM 4665 C CA . ASN B 1 61 ? -24.109 -16.734 27.75 1 86.69 61 ASN B CA 1
ATOM 4666 C C . ASN B 1 61 ? -25.297 -17.688 27.672 1 86.69 61 ASN B C 1
ATOM 4668 O O . ASN B 1 61 ? -25.141 -18.859 27.312 1 86.69 61 ASN B O 1
ATOM 4672 N N . GLY B 1 62 ? -26.469 -17.172 28 1 88.19 62 GLY B N 1
ATOM 4673 C CA . GLY B 1 62 ? -27.672 -17.969 27.875 1 88.19 62 GLY B CA 1
ATOM 4674 C C . GLY B 1 62 ? -27.938 -18.422 26.453 1 88.19 62 GLY B C 1
ATOM 4675 O O . GLY B 1 62 ? -28.328 -19.562 26.219 1 88.19 62 GLY B O 1
ATOM 4676 N N . PHE B 1 63 ? -27.734 -17.547 25.594 1 93 63 PHE B N 1
ATOM 4677 C CA . PHE B 1 63 ? -27.938 -17.844 24.172 1 93 63 PHE B CA 1
ATOM 4678 C C . PHE B 1 63 ? -26.953 -18.906 23.703 1 93 63 PHE B C 1
ATOM 4680 O O . PHE B 1 63 ? -27.344 -19.875 23.047 1 93 63 PHE B O 1
ATOM 4687 N N . ILE B 1 64 ? -25.719 -18.766 24.062 1 90.12 64 ILE B N 1
ATOM 4688 C CA . ILE B 1 64 ? -24.656 -19.703 23.672 1 90.12 64 ILE B CA 1
ATOM 4689 C C . ILE B 1 64 ? -24.969 -21.094 24.234 1 90.12 64 ILE B C 1
ATOM 4691 O O . ILE B 1 64 ? -24.828 -22.094 23.516 1 90.12 64 ILE B O 1
ATOM 4695 N N . GLU B 1 65 ? -25.406 -21.125 25.391 1 90.12 65 GLU B N 1
ATOM 4696 C CA . GLU B 1 65 ? -25.734 -22.406 26.016 1 90.12 65 GLU B CA 1
ATOM 4697 C C . GLU B 1 65 ? -26.891 -23.094 25.281 1 90.12 65 GLU B C 1
ATOM 4699 O O . GLU B 1 65 ? -26.859 -24.312 25.109 1 90.12 65 GLU B O 1
ATOM 4704 N N . CYS B 1 66 ? -27.812 -22.328 24.875 1 93.12 66 CYS B N 1
ATOM 4705 C CA . CYS B 1 66 ? -28.938 -22.891 24.141 1 93.12 66 CYS B CA 1
ATOM 4706 C C . CYS B 1 66 ? -28.469 -23.5 22.812 1 93.12 66 CYS B C 1
ATOM 4708 O O . CYS B 1 66 ? -28.875 -24.609 22.469 1 93.12 66 CYS B O 1
ATOM 4710 N N . VAL B 1 67 ? -27.641 -22.797 22.156 1 93.25 67 VAL B N 1
ATOM 4711 C CA . VAL B 1 67 ? -27.156 -23.266 20.859 1 93.25 67 VAL B CA 1
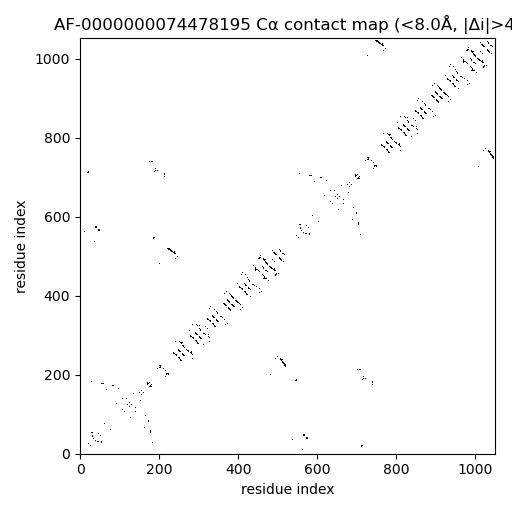ATOM 4712 C C . VAL B 1 67 ? -26.281 -24.5 21.031 1 93.25 67 VAL B C 1
ATOM 4714 O O . VAL B 1 67 ? -26.438 -25.484 20.328 1 93.25 67 VAL B O 1
ATOM 4717 N N . ARG B 1 68 ? -25.406 -24.438 22 1 90.94 68 ARG B N 1
ATOM 4718 C CA . ARG B 1 68 ? -24.469 -25.531 22.219 1 90.94 68 ARG B CA 1
ATOM 4719 C C . ARG B 1 68 ? -25.203 -26.797 22.672 1 90.94 68 ARG B C 1
ATOM 4721 O O . ARG B 1 68 ? -24.781 -27.906 22.359 1 90.94 68 ARG B O 1
ATOM 4728 N N . SER B 1 69 ? -26.359 -26.625 23.344 1 92.31 69 SER B N 1
ATOM 4729 C CA . SER B 1 69 ? -27.141 -27.75 23.844 1 92.31 69 SER B CA 1
ATOM 4730 C C . SER B 1 69 ? -28.125 -28.25 22.781 1 92.31 69 SER B C 1
ATOM 4732 O O . SER B 1 69 ? -28.781 -29.266 22.953 1 92.31 69 SER B O 1
ATOM 4734 N N . GLY B 1 70 ? -28.25 -27.516 21.719 1 92.56 70 GLY B N 1
ATOM 4735 C CA . GLY B 1 70 ? -29.141 -27.891 20.641 1 92.56 70 GLY B CA 1
ATOM 4736 C C . GLY B 1 70 ? -30.578 -27.438 20.859 1 92.56 70 GLY B C 1
ATOM 4737 O O . GLY B 1 70 ? -31.5 -27.938 20.203 1 92.56 70 GLY B O 1
ATOM 4738 N N . ASP B 1 71 ? -30.719 -26.656 21.828 1 93.69 71 ASP B N 1
ATOM 4739 C CA . ASP B 1 71 ? -32.031 -26.094 22.094 1 93.69 71 ASP B CA 1
ATOM 4740 C C . ASP B 1 71 ? -32.312 -24.875 21.219 1 93.69 71 ASP B C 1
ATOM 4742 O O . ASP B 1 71 ? -32.312 -23.734 21.703 1 93.69 71 ASP B O 1
ATOM 4746 N N . PHE B 1 72 ? -32.719 -25.094 20 1 94.25 72 PHE B N 1
ATOM 4747 C CA . PHE B 1 72 ? -32.812 -24.031 19 1 94.25 72 PHE B CA 1
ATOM 4748 C C . PHE B 1 72 ? -34.062 -23.203 19.219 1 94.25 72 PHE B C 1
ATOM 4750 O O . PHE B 1 72 ? -34.094 -22.016 18.891 1 94.25 72 PHE B O 1
ATOM 4757 N N . THR B 1 73 ? -35.125 -23.812 19.812 1 93.38 73 THR B N 1
ATOM 4758 C CA . THR B 1 73 ? -36.344 -23.078 20.094 1 93.38 73 THR B CA 1
ATOM 4759 C C . THR B 1 73 ? -36.094 -21.953 21.094 1 93.38 73 THR B C 1
ATOM 4761 O O . THR B 1 73 ? -36.5 -20.812 20.859 1 93.38 73 THR B O 1
ATOM 4764 N N . ASN B 1 74 ? -35.438 -22.344 22.125 1 94.06 74 ASN B N 1
ATOM 4765 C CA . ASN B 1 74 ? -35.125 -21.328 23.125 1 94.06 74 ASN B CA 1
ATOM 4766 C C . ASN B 1 74 ? -34.094 -20.328 22.594 1 94.06 74 ASN B C 1
ATOM 4768 O O . ASN B 1 74 ? -34.094 -19.156 22.984 1 94.06 74 ASN B O 1
ATOM 4772 N N . ALA B 1 75 ? -33.156 -20.797 21.781 1 94.88 75 ALA B N 1
ATOM 4773 C CA . ALA B 1 75 ? -32.156 -19.906 21.172 1 94.88 75 ALA B CA 1
ATOM 4774 C C . ALA B 1 75 ? -32.844 -18.812 20.359 1 94.88 75 ALA B C 1
ATOM 4776 O O . ALA B 1 75 ? -32.469 -17.641 20.422 1 94.88 75 ALA B O 1
ATOM 4777 N N . GLU B 1 76 ? -33.938 -19.125 19.688 1 94.06 76 GLU B N 1
ATOM 4778 C CA . GLU B 1 76 ? -34.656 -18.156 18.875 1 94.06 76 GLU B CA 1
ATOM 4779 C C . GLU B 1 76 ? -35.344 -17.109 19.766 1 94.06 76 GLU B C 1
ATOM 4781 O O . GLU B 1 76 ? -35.344 -15.922 19.422 1 94.06 76 GLU B O 1
ATOM 4786 N N . LEU B 1 77 ? -35.781 -17.562 20.875 1 92.44 77 LEU B N 1
ATOM 4787 C CA . LEU B 1 77 ? -36.438 -16.656 21.797 1 92.44 77 LEU B CA 1
ATOM 4788 C C . LEU B 1 77 ? -35.438 -15.672 22.406 1 92.44 77 LEU B C 1
ATOM 4790 O O . LEU B 1 77 ? -35.812 -14.523 22.672 1 92.44 77 LEU B O 1
ATOM 4794 N N . LYS B 1 78 ? -34.281 -16.062 22.562 1 92.44 78 LYS B N 1
ATOM 4795 C CA . LYS B 1 78 ? -33.281 -15.258 23.25 1 92.44 78 LYS B CA 1
ATOM 4796 C C . LYS B 1 78 ? -32.656 -14.234 22.281 1 92.44 78 LYS B C 1
ATOM 4798 O O . LYS B 1 78 ? -31.875 -13.383 22.703 1 92.44 78 LYS B O 1
ATOM 4803 N N . ILE B 1 79 ? -32.969 -14.312 21.016 1 92.06 79 ILE B N 1
ATOM 4804 C CA . ILE B 1 79 ? -32.469 -13.367 20.031 1 92.06 79 ILE B CA 1
ATOM 4805 C C . ILE B 1 79 ? -32.906 -11.953 20.391 1 92.06 79 ILE B C 1
ATOM 4807 O O . ILE B 1 79 ? -32.156 -10.992 20.188 1 92.06 79 ILE B O 1
ATOM 4811 N N . ALA B 1 80 ? -34.062 -11.844 20.938 1 88.25 80 ALA B N 1
ATOM 4812 C CA . ALA B 1 80 ? -34.656 -10.547 21.297 1 88.25 80 ALA B CA 1
ATOM 4813 C C . ALA B 1 80 ? -33.812 -9.852 22.359 1 88.25 80 ALA B C 1
ATOM 4815 O O . ALA B 1 80 ? -33.812 -8.617 22.453 1 88.25 80 ALA B O 1
ATOM 4816 N N . ASP B 1 81 ? -33.062 -10.633 23.125 1 87.38 81 ASP B N 1
ATOM 4817 C CA . ASP B 1 81 ? -32.281 -10.086 24.234 1 87.38 81 ASP B CA 1
ATOM 4818 C C . ASP B 1 81 ? -30.875 -9.719 23.781 1 87.38 81 ASP B C 1
ATOM 4820 O O . ASP B 1 81 ? -30.094 -9.164 24.547 1 87.38 81 ASP B O 1
ATOM 4824 N N . LEU B 1 82 ? -30.531 -10.047 22.562 1 87.75 82 LEU B N 1
ATOM 4825 C CA . LEU B 1 82 ? -29.172 -9.828 22.078 1 87.75 82 LEU B CA 1
ATOM 4826 C C . LEU B 1 82 ? -29 -8.391 21.594 1 87.75 82 LEU B C 1
ATOM 4828 O O . LEU B 1 82 ? -29.922 -7.82 21 1 87.75 82 LEU B O 1
ATOM 4832 N N . HIS B 1 83 ? -27.922 -7.754 22 1 88.38 83 HIS B N 1
ATOM 4833 C CA . HIS B 1 83 ? -27.547 -6.461 21.438 1 88.38 83 HIS B CA 1
ATOM 4834 C C . HIS B 1 83 ? -26.875 -6.617 20.094 1 88.38 83 HIS B C 1
ATOM 4836 O O . HIS B 1 83 ? -25.703 -7.016 20.016 1 88.38 83 HIS B O 1
ATOM 4842 N N . LEU B 1 84 ? -27.625 -6.348 19.016 1 87.94 84 LEU B N 1
ATOM 4843 C CA . LEU B 1 84 ? -27.109 -6.523 17.672 1 87.94 84 LEU B CA 1
ATOM 4844 C C . LEU B 1 84 ? -26.5 -5.227 17.141 1 87.94 84 LEU B C 1
ATOM 4846 O O . LEU B 1 84 ? -26.875 -4.137 17.594 1 87.94 84 LEU B O 1
ATOM 4850 N N . ILE B 1 85 ? -25.484 -5.273 16.312 1 83.56 85 ILE B N 1
ATOM 4851 C CA . ILE B 1 85 ? -24.844 -4.125 15.688 1 83.56 85 ILE B CA 1
ATOM 4852 C C . ILE B 1 85 ? -25.875 -3.301 14.922 1 83.56 85 ILE B C 1
ATOM 4854 O O . ILE B 1 85 ? -25.969 -2.086 15.109 1 83.56 85 ILE B O 1
ATOM 4858 N N . ASN B 1 86 ? -26.594 -3.957 14.047 1 81.75 86 ASN B N 1
ATOM 4859 C CA . ASN B 1 86 ? -27.75 -3.389 13.367 1 81.75 86 ASN B CA 1
ATOM 4860 C C . ASN B 1 86 ? -29.047 -4.055 13.812 1 81.75 86 ASN B C 1
ATOM 4862 O O . ASN B 1 86 ? -29.391 -5.141 13.336 1 81.75 86 ASN B O 1
ATOM 4866 N N . ASP B 1 87 ? -29.625 -3.383 14.719 1 85 87 ASP B N 1
ATOM 4867 C CA . ASP B 1 87 ? -30.828 -3.969 15.297 1 85 87 ASP B CA 1
ATOM 4868 C C . ASP B 1 87 ? -32.031 -3.82 14.352 1 85 87 ASP B C 1
ATOM 4870 O O . ASP B 1 87 ? -33.031 -3.18 14.688 1 85 87 ASP B O 1
ATOM 4874 N N . SER B 1 88 ? -31.906 -4.355 13.164 1 87.44 88 SER B N 1
ATOM 4875 C CA . SER B 1 88 ? -32.969 -4.34 12.172 1 87.44 88 SER B CA 1
ATOM 4876 C C . SER B 1 88 ? -33.688 -5.68 12.109 1 87.44 88 SER B C 1
ATOM 4878 O O . SER B 1 88 ? -33.156 -6.699 12.555 1 87.44 88 SER B O 1
ATOM 4880 N N . ASP B 1 89 ? -34.844 -5.672 11.664 1 88.81 89 ASP B N 1
ATOM 4881 C CA . ASP B 1 89 ? -35.656 -6.891 11.5 1 88.81 89 ASP B CA 1
ATOM 4882 C C . ASP B 1 89 ? -35 -7.844 10.508 1 88.81 89 ASP B C 1
ATOM 4884 O O . ASP B 1 89 ? -35.094 -9.062 10.648 1 88.81 89 ASP B O 1
ATOM 4888 N N . GLU B 1 90 ? -34.312 -7.23 9.633 1 88.94 90 GLU B N 1
ATOM 4889 C CA . GLU B 1 90 ? -33.625 -8.047 8.648 1 88.94 90 GLU B CA 1
ATOM 4890 C C . GLU B 1 90 ? -32.5 -8.859 9.289 1 88.94 90 GLU B C 1
ATOM 4892 O O . GLU B 1 90 ? -32.312 -10.039 8.977 1 88.94 90 GLU B O 1
ATOM 4897 N N . THR B 1 91 ? -31.797 -8.25 10.18 1 91.75 91 THR B N 1
ATOM 4898 C CA . THR B 1 91 ? -30.703 -8.93 10.867 1 91.75 91 THR B CA 1
ATOM 4899 C C . THR B 1 91 ? -31.234 -10.047 11.75 1 91.75 91 THR B C 1
ATOM 4901 O O . THR B 1 91 ? -30.672 -11.148 11.781 1 91.75 91 THR B O 1
ATOM 4904 N N . LYS B 1 92 ? -32.281 -9.789 12.438 1 91.44 92 LYS B N 1
ATOM 4905 C CA . LYS B 1 92 ? -32.875 -10.797 13.305 1 91.44 92 LYS B CA 1
ATOM 4906 C C . LYS B 1 92 ? -33.406 -11.977 12.492 1 91.44 92 LYS B C 1
ATOM 4908 O O . LYS B 1 92 ? -33.219 -13.133 12.883 1 91.44 92 LYS B O 1
ATOM 4913 N N . ARG B 1 93 ? -34.031 -11.656 11.375 1 91.19 93 ARG B N 1
ATOM 4914 C CA . ARG B 1 93 ? -34.5 -12.703 10.477 1 91.19 93 ARG B CA 1
ATOM 4915 C C . ARG B 1 93 ? -33.375 -13.57 9.984 1 91.19 93 ARG B C 1
ATOM 4917 O O . ARG B 1 93 ? -33.5 -14.789 9.867 1 91.19 93 ARG B O 1
ATOM 4924 N N . HIS B 1 94 ? -32.312 -12.938 9.703 1 92.81 94 HIS B N 1
ATOM 4925 C CA . HIS B 1 94 ? -31.141 -13.68 9.211 1 92.81 94 HIS B CA 1
ATOM 4926 C C . HIS B 1 94 ? -30.578 -14.602 10.289 1 92.81 94 HIS B C 1
ATOM 4928 O O . HIS B 1 94 ? -30.172 -15.727 10 1 92.81 94 HIS B O 1
ATOM 4934 N N . ILE B 1 95 ? -30.531 -14.156 11.5 1 93.69 95 ILE B N 1
ATOM 4935 C CA . ILE B 1 95 ? -30.047 -14.977 12.602 1 93.69 95 ILE B CA 1
ATOM 4936 C C . ILE B 1 95 ? -30.969 -16.188 12.797 1 93.69 95 ILE B C 1
ATOM 4938 O O . ILE B 1 95 ? -30.5 -17.297 13 1 93.69 95 ILE B O 1
ATOM 4942 N N . VAL B 1 96 ? -32.25 -15.898 12.688 1 94.06 96 VAL B N 1
ATOM 4943 C CA . VAL B 1 96 ? -33.219 -16.984 12.797 1 94.06 96 VAL B CA 1
ATOM 4944 C C . VAL B 1 96 ? -33 -18 11.672 1 94.06 96 VAL B C 1
ATOM 4946 O O . VAL B 1 96 ? -33.031 -19.203 11.906 1 94.06 96 VAL B O 1
ATOM 4949 N N . PHE B 1 97 ? -32.75 -17.547 10.539 1 93.88 97 PHE B N 1
ATOM 4950 C CA . PHE B 1 97 ? -32.469 -18.422 9.414 1 93.88 97 PHE B CA 1
ATOM 4951 C C . PHE B 1 97 ? -31.25 -19.312 9.711 1 93.88 97 PHE B C 1
ATOM 4953 O O . PHE B 1 97 ? -31.281 -20.516 9.453 1 93.88 97 PHE B O 1
ATOM 4960 N N . LEU B 1 98 ? -30.188 -18.672 10.25 1 93.88 98 LEU B N 1
ATOM 4961 C CA . LEU B 1 98 ? -28.969 -19.422 10.547 1 93.88 98 LEU B CA 1
ATOM 4962 C C . LEU B 1 98 ? -29.266 -20.531 11.555 1 93.88 98 LEU B C 1
ATOM 4964 O O . LEU B 1 98 ? -28.734 -21.641 11.43 1 93.88 98 LEU B O 1
ATOM 4968 N N . ILE B 1 99 ? -30.078 -20.281 12.492 1 94.56 99 ILE B N 1
ATOM 4969 C CA . ILE B 1 99 ? -30.438 -21.25 13.516 1 94.56 99 ILE B CA 1
ATOM 4970 C C . ILE B 1 99 ? -31.266 -22.375 12.898 1 94.56 99 ILE B C 1
ATOM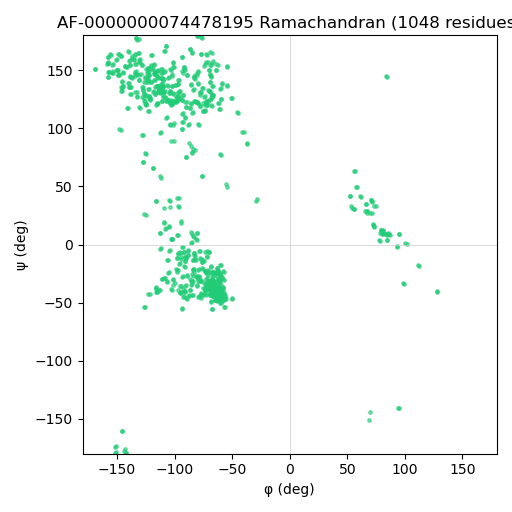 4972 O O . ILE B 1 99 ? -31 -23.547 13.148 1 94.56 99 ILE B O 1
ATOM 4976 N N . LYS B 1 100 ? -32.188 -22 12.07 1 94.19 100 LYS B N 1
ATOM 4977 C CA . LYS B 1 100 ? -33.031 -22.984 11.43 1 94.19 100 LYS B CA 1
ATOM 4978 C C . LYS B 1 100 ? -32.25 -23.844 10.445 1 94.19 100 LYS B C 1
ATOM 4980 O O . LYS B 1 100 ? -32.531 -25.031 10.258 1 94.19 100 LYS B O 1
ATOM 4985 N N . ARG B 1 101 ? -31.344 -23.188 9.812 1 93.5 101 ARG B N 1
ATOM 4986 C CA . ARG B 1 101 ? -30.453 -23.938 8.945 1 93.5 101 ARG B CA 1
ATOM 4987 C C . ARG B 1 101 ? -29.703 -25.016 9.727 1 93.5 101 ARG B C 1
ATOM 4989 O O . ARG B 1 101 ? -29.562 -26.156 9.25 1 93.5 101 ARG B O 1
ATOM 4996 N N . GLN B 1 102 ? -29.25 -24.641 10.898 1 94.25 102 GLN B N 1
ATOM 4997 C CA . GLN B 1 102 ? -28.547 -25.609 11.742 1 94.25 102 GLN B CA 1
ATOM 4998 C C . GLN B 1 102 ? -29.5 -26.719 12.172 1 94.25 102 GLN B C 1
ATOM 5000 O O . GLN B 1 102 ? -29.109 -27.891 12.195 1 94.25 102 GLN B O 1
ATOM 5005 N N . LYS B 1 103 ? -30.656 -26.375 12.508 1 93.94 103 LYS B N 1
ATOM 5006 C CA . LYS B 1 103 ? -31.656 -27.375 12.859 1 93.94 103 LYS B CA 1
ATOM 5007 C C . LYS B 1 103 ? -31.922 -28.328 11.703 1 93.94 103 LYS B C 1
ATOM 5009 O O . LYS B 1 103 ? -32.031 -29.547 11.898 1 93.94 103 LYS B O 1
ATOM 5014 N N . PHE B 1 104 ? -32.031 -27.812 10.539 1 93.56 104 PHE B N 1
ATOM 5015 C CA . PHE B 1 104 ? -32.219 -28.594 9.32 1 93.56 104 PHE B CA 1
ATOM 5016 C C . PHE B 1 104 ? -31.062 -29.594 9.141 1 93.56 104 PHE B C 1
ATOM 5018 O O . PHE B 1 104 ? -31.297 -30.781 8.875 1 93.56 104 PHE B O 1
ATOM 5025 N N . LEU B 1 105 ? -29.891 -29.078 9.328 1 93.56 105 LEU B N 1
ATOM 5026 C CA . LEU B 1 105 ? -28.719 -29.906 9.141 1 93.56 105 LEU B CA 1
ATOM 5027 C C . LEU B 1 105 ? -28.672 -31.031 10.164 1 93.56 105 LEU B C 1
ATOM 5029 O O . LEU B 1 105 ? -28.297 -32.156 9.844 1 93.56 105 LEU B O 1
ATOM 5033 N N . GLU B 1 106 ? -29.047 -30.719 11.344 1 93.62 106 GLU B N 1
ATOM 5034 C CA . GLU B 1 106 ? -29.047 -31.75 12.383 1 93.62 106 GLU B CA 1
ATOM 5035 C C . GLU B 1 106 ? -30.141 -32.781 12.141 1 93.62 106 GLU B C 1
ATOM 5037 O O . GLU B 1 106 ? -29.953 -33.969 12.422 1 93.62 106 GLU B O 1
ATOM 5042 N N . LEU B 1 107 ? -31.281 -32.375 11.633 1 92.75 107 LEU B N 1
ATOM 5043 C CA . LEU B 1 107 ? -32.344 -33.312 11.258 1 92.75 107 LEU B CA 1
ATOM 5044 C C . LEU B 1 107 ? -31.875 -34.25 10.148 1 92.75 107 LEU B C 1
ATOM 5046 O O . LEU B 1 107 ? -32.156 -35.469 10.188 1 92.75 107 LEU B O 1
ATOM 5050 N N . LEU B 1 108 ? -31.156 -33.719 9.281 1 91.88 108 LEU B N 1
ATOM 5051 C CA . LEU B 1 108 ? -30.719 -34.469 8.117 1 91.88 108 LEU B CA 1
ATOM 5052 C C . LEU B 1 108 ? -29.609 -35.438 8.5 1 91.88 108 LEU B C 1
ATOM 5054 O O . LEU B 1 108 ? -29.609 -36.625 8.078 1 91.88 108 LEU B O 1
ATOM 5058 N N . TYR B 1 109 ? -28.625 -35 9.32 1 91.12 109 TYR B N 1
ATOM 5059 C CA . TYR B 1 109 ? -27.406 -35.781 9.484 1 91.12 109 TYR B CA 1
ATOM 5060 C C . TYR B 1 109 ? -27.375 -36.469 10.844 1 91.12 109 TYR B C 1
ATOM 5062 O O . TYR B 1 109 ? -26.75 -37.5 11.008 1 91.12 109 TYR B O 1
ATOM 5070 N N . LEU B 1 110 ? -27.922 -35.906 11.82 1 90.88 110 LEU B N 1
ATOM 5071 C CA . LEU B 1 110 ? -27.891 -36.5 13.148 1 90.88 110 LEU B CA 1
ATOM 5072 C C . LEU B 1 110 ? -29.109 -37.406 13.352 1 90.88 110 LEU B C 1
ATOM 5074 O O . LEU B 1 110 ? -28.969 -38.531 13.797 1 90.88 110 LEU B O 1
ATOM 5078 N N . GLU B 1 111 ? -30.25 -36.906 12.984 1 90.94 111 GLU B N 1
ATOM 5079 C CA . GLU B 1 111 ? -31.484 -37.656 13.195 1 90.94 111 GLU B CA 1
ATOM 5080 C C . GLU B 1 111 ? -31.859 -38.469 11.945 1 90.94 111 GLU B C 1
ATOM 5082 O O . GLU B 1 111 ? -32.688 -39.344 12.008 1 90.94 111 GLU B O 1
ATOM 5087 N N . ASN B 1 112 ? -31.266 -38.25 10.836 1 89.69 112 ASN B N 1
ATOM 5088 C CA . ASN B 1 112 ? -31.5 -38.906 9.562 1 89.69 112 ASN B CA 1
ATOM 5089 C C . ASN B 1 112 ? -32.969 -38.844 9.156 1 89.69 112 ASN B C 1
ATOM 5091 O O . ASN B 1 112 ? -33.531 -39.844 8.656 1 89.69 112 ASN B O 1
ATOM 5095 N N . SER B 1 113 ? -33.625 -37.812 9.531 1 91.88 113 SER B N 1
ATOM 5096 C CA . SER B 1 113 ? -35.031 -37.594 9.188 1 91.88 113 SER B CA 1
ATOM 5097 C C . SER B 1 113 ? -35.156 -36.625 8.023 1 91.88 113 SER B C 1
ATOM 5099 O O . SER B 1 113 ? -35.375 -35.438 8.227 1 91.88 113 SER B O 1
ATOM 5101 N N . THR B 1 114 ? -35.156 -37.062 6.867 1 91.44 114 THR B N 1
ATOM 5102 C CA . THR B 1 114 ? -35.25 -36.25 5.668 1 91.44 114 THR B CA 1
ATOM 5103 C C . THR B 1 114 ? -36.625 -35.594 5.562 1 91.44 114 THR B C 1
ATOM 5105 O O . THR B 1 114 ? -36.75 -34.469 5.105 1 91.44 114 THR B O 1
ATOM 5108 N N . GLN B 1 115 ? -37.656 -36.375 5.965 1 91.5 115 GLN B N 1
ATOM 5109 C CA . GLN B 1 115 ? -39 -35.844 5.887 1 91.5 115 GLN B CA 1
ATOM 5110 C C . GLN B 1 115 ? -39.188 -34.625 6.793 1 91.5 115 GLN B C 1
ATOM 5112 O O . GLN B 1 115 ? -39.719 -33.625 6.371 1 91.5 115 GLN B O 1
ATOM 5117 N N . GLU B 1 116 ? -38.719 -34.781 7.988 1 93.12 116 GLU B N 1
ATOM 5118 C CA . GLU B 1 116 ? -38.812 -33.688 8.922 1 93.12 116 GLU B CA 1
ATOM 5119 C C . GLU B 1 116 ? -38 -32.469 8.445 1 93.12 116 GLU B C 1
ATOM 5121 O O . GLU B 1 116 ? -38.438 -31.328 8.633 1 93.12 116 GLU B O 1
ATOM 5126 N N . ALA B 1 117 ? -36.844 -32.75 7.914 1 93.38 117 ALA B N 1
ATOM 5127 C CA . ALA B 1 117 ? -36 -31.703 7.363 1 93.38 117 ALA B CA 1
ATOM 5128 C C . ALA B 1 117 ? -36.719 -30.953 6.246 1 93.38 117 ALA B C 1
ATOM 5130 O O . ALA B 1 117 ? -36.688 -29.719 6.184 1 93.38 117 ALA B O 1
ATOM 5131 N N . LEU B 1 118 ? -37.406 -31.734 5.426 1 91.94 118 LEU B N 1
ATOM 5132 C CA . LEU B 1 118 ? -38.156 -31.141 4.316 1 91.94 118 LEU B CA 1
ATOM 5133 C C . LEU B 1 118 ? -39.312 -30.281 4.828 1 91.94 118 LEU B C 1
ATOM 5135 O O . LEU B 1 118 ? -39.594 -29.219 4.273 1 91.94 118 LEU B O 1
ATOM 5139 N N . ILE B 1 119 ? -40 -30.766 5.844 1 92.44 119 ILE B N 1
ATOM 5140 C CA . ILE B 1 119 ? -41.094 -30.016 6.441 1 92.44 119 ILE B CA 1
ATOM 5141 C C . ILE B 1 119 ? -40.594 -28.688 7 1 92.44 119 ILE B C 1
ATOM 5143 O O . ILE B 1 119 ? -41.188 -27.641 6.797 1 92.44 119 ILE B O 1
ATOM 5147 N N . LEU B 1 120 ? -39.5 -28.766 7.719 1 92.69 120 LEU B N 1
ATOM 5148 C CA . LEU B 1 120 ? -38.875 -27.562 8.273 1 92.69 120 LEU B CA 1
ATOM 5149 C C . LEU B 1 120 ? -38.531 -26.562 7.168 1 92.69 120 LEU B C 1
ATOM 5151 O O . LEU B 1 120 ? -38.781 -25.359 7.309 1 92.69 120 LEU B O 1
ATOM 5155 N N . LEU B 1 121 ? -37.969 -27.031 6.078 1 91.38 121 LEU B N 1
ATOM 5156 C CA . LEU B 1 121 ? -37.562 -26.188 4.957 1 91.38 121 LEU B CA 1
ATOM 5157 C C . LEU B 1 121 ? -38.75 -25.5 4.328 1 91.38 121 LEU B C 1
ATOM 5159 O O . LEU B 1 121 ? -38.719 -24.297 4.043 1 91.38 121 LEU B O 1
ATOM 5163 N N . ARG B 1 122 ? -39.844 -26.219 4.18 1 88.88 122 ARG B N 1
ATOM 5164 C CA . ARG B 1 122 ? -41.031 -25.719 3.486 1 88.88 122 ARG B CA 1
ATOM 5165 C C . ARG B 1 122 ? -41.844 -24.812 4.387 1 88.88 122 ARG B C 1
ATOM 5167 O O . ARG B 1 122 ? -42.375 -23.797 3.924 1 88.88 122 ARG B O 1
ATOM 5174 N N . GLN B 1 123 ? -41.844 -25.047 5.641 1 89.75 123 GLN B N 1
ATOM 5175 C CA . GLN B 1 123 ? -42.781 -24.359 6.523 1 89.75 123 GLN B CA 1
ATOM 5176 C C . GLN B 1 123 ? -42.094 -23.188 7.242 1 89.75 123 GLN B C 1
ATOM 5178 O O . GLN B 1 123 ? -42.719 -22.172 7.523 1 89.75 123 GLN B O 1
ATOM 5183 N N . GLU B 1 124 ? -40.875 -23.328 7.535 1 89.75 124 GLU B N 1
ATOM 5184 C CA . GLU B 1 124 ? -40.25 -22.359 8.43 1 89.75 124 GLU B CA 1
ATOM 5185 C C . GLU B 1 124 ? -39.156 -21.594 7.727 1 89.75 124 GLU B C 1
ATOM 5187 O O . GLU B 1 124 ? -38.969 -20.391 7.945 1 89.75 124 GLU B O 1
ATOM 5192 N N . VAL B 1 125 ? -38.344 -22.203 6.914 1 88.5 125 VAL B N 1
ATOM 5193 C CA . VAL B 1 125 ? -37.125 -21.609 6.355 1 88.5 125 VAL B CA 1
ATOM 5194 C C . VAL B 1 125 ? -37.469 -20.797 5.105 1 88.5 125 VAL B C 1
ATOM 5196 O O . VAL B 1 125 ? -36.875 -19.766 4.836 1 88.5 125 VAL B O 1
ATOM 5199 N N . HIS B 1 126 ? -38.5 -21.219 4.363 1 84.12 126 HIS B N 1
ATOM 5200 C CA . HIS B 1 126 ? -38.844 -20.641 3.064 1 84.12 126 HIS B CA 1
ATOM 5201 C C . HIS B 1 126 ? -39.156 -19.156 3.186 1 84.12 126 HIS B C 1
ATOM 5203 O O . HIS B 1 126 ? -38.844 -18.375 2.287 1 84.12 126 HIS B O 1
ATOM 5209 N N . GLU B 1 127 ? -39.625 -18.609 4.312 1 83.25 127 GLU B N 1
ATOM 5210 C CA . GLU B 1 127 ? -40.031 -17.219 4.469 1 83.25 127 GLU B CA 1
ATOM 5211 C C . GLU B 1 127 ? -38.906 -16.375 5.027 1 83.25 127 GLU B C 1
ATOM 5213 O O . GLU B 1 127 ? -38.938 -15.148 5 1 83.25 127 GLU B O 1
ATOM 5218 N N . LEU B 1 128 ? -37.844 -16.984 5.402 1 87.12 128 LEU B N 1
ATOM 5219 C CA . LEU B 1 128 ? -36.812 -16.281 6.152 1 87.12 128 LEU B CA 1
ATOM 5220 C C . LEU B 1 128 ? -35.656 -15.836 5.23 1 87.12 128 LEU B C 1
ATOM 5222 O O . LEU B 1 128 ? -34.906 -14.945 5.578 1 87.12 128 LEU B O 1
ATOM 5226 N N . THR B 1 129 ? -35.5 -16.453 4.09 1 83.69 129 THR B N 1
ATOM 5227 C CA . THR B 1 129 ? -34.281 -16.203 3.311 1 83.69 129 THR B CA 1
ATOM 5228 C C . THR B 1 129 ? -34.625 -16.172 1.818 1 83.69 129 THR B C 1
ATOM 5230 O O . THR B 1 129 ? -35.75 -16.328 1.42 1 83.69 129 THR B O 1
ATOM 5233 N N . ASP B 1 130 ? -33.594 -15.977 1.063 1 84.5 130 ASP B N 1
ATOM 5234 C CA . ASP B 1 130 ? -33.719 -15.852 -0.383 1 84.5 130 ASP B CA 1
ATOM 5235 C C . ASP B 1 130 ? -33.719 -17.219 -1.054 1 84.5 130 ASP B C 1
ATOM 5237 O O . ASP B 1 130 ? -33.438 -18.234 -0.409 1 84.5 130 ASP B O 1
ATOM 5241 N N . THR B 1 131 ? -34.125 -17.234 -2.283 1 83.44 131 THR B N 1
ATOM 5242 C CA . THR B 1 131 ? -34.312 -18.453 -3.074 1 83.44 131 THR B CA 1
ATOM 5243 C C . THR B 1 131 ? -32.969 -19.188 -3.242 1 83.44 131 THR B C 1
ATOM 5245 O O . THR B 1 131 ? -32.938 -20.422 -3.32 1 83.44 131 THR B O 1
ATOM 5248 N N . ALA B 1 132 ? -31.953 -18.484 -3.24 1 86.69 132 ALA B N 1
ATOM 5249 C CA . ALA B 1 132 ? -30.641 -19.094 -3.434 1 86.69 132 ALA B CA 1
ATOM 5250 C C . ALA B 1 132 ? -30.281 -20.016 -2.266 1 86.69 132 ALA B C 1
ATOM 5252 O O . ALA B 1 132 ? -29.797 -21.125 -2.471 1 86.69 132 ALA B O 1
ATOM 5253 N N . ASN B 1 133 ? -30.625 -19.594 -1.121 1 88.12 133 ASN B N 1
ATOM 5254 C CA . ASN B 1 133 ? -30.344 -20.391 0.064 1 88.12 133 ASN B CA 1
ATOM 5255 C C . ASN B 1 133 ? -31.219 -21.641 0.114 1 88.12 133 ASN B C 1
ATOM 5257 O O . ASN B 1 133 ? -30.766 -22.719 0.499 1 88.12 133 ASN B O 1
ATOM 5261 N N . ILE B 1 134 ? -32.469 -21.5 -0.292 1 87.88 134 ILE B N 1
ATOM 5262 C CA . ILE B 1 134 ? -33.375 -22.609 -0.295 1 87.88 134 ILE B CA 1
ATOM 5263 C C . ILE B 1 134 ? -32.938 -23.672 -1.301 1 87.88 134 ILE B C 1
ATOM 5265 O O . ILE B 1 134 ? -32.969 -24.875 -1.02 1 87.88 134 ILE B O 1
ATOM 5269 N N . ARG B 1 135 ? -32.438 -23.141 -2.373 1 87.69 135 ARG B N 1
ATOM 5270 C CA . ARG B 1 135 ? -31.906 -24.047 -3.393 1 87.69 135 ARG B CA 1
ATOM 5271 C C . ARG B 1 135 ? -30.703 -24.812 -2.877 1 87.69 135 ARG B C 1
ATOM 5273 O O . ARG B 1 135 ? -30.562 -26.016 -3.135 1 87.69 135 ARG B O 1
ATOM 5280 N N . ALA B 1 136 ? -29.906 -24.172 -2.201 1 89.31 136 ALA B N 1
ATOM 5281 C CA . ALA B 1 136 ? -28.703 -24.812 -1.654 1 89.31 136 ALA B CA 1
ATOM 5282 C C . ALA B 1 136 ? -29.062 -25.922 -0.666 1 89.31 136 ALA B C 1
ATOM 5284 O O . ALA B 1 136 ? -28.5 -27 -0.705 1 89.31 136 ALA B O 1
ATOM 5285 N N . LEU B 1 137 ? -30.062 -25.703 0.187 1 90.88 137 LEU B N 1
ATOM 5286 C CA . LEU B 1 137 ? -30.469 -26.672 1.188 1 90.88 137 LEU B CA 1
ATOM 5287 C C . LEU B 1 137 ? -31.219 -27.844 0.536 1 90.88 137 LEU B C 1
ATOM 5289 O O . LEU B 1 137 ? -31.031 -29 0.936 1 90.88 137 LEU B O 1
ATOM 5293 N N . THR B 1 138 ? -31.922 -27.469 -0.492 1 87.94 138 THR B N 1
ATOM 5294 C CA . THR B 1 138 ? -32.625 -28.5 -1.223 1 87.94 138 THR B CA 1
ATOM 5295 C C . THR B 1 138 ? -31.656 -29.422 -1.958 1 87.94 138 THR B C 1
ATOM 5297 O O . THR B 1 138 ? -31.875 -30.625 -2.037 1 87.94 138 THR B O 1
ATOM 5300 N N . SER B 1 139 ? -30.656 -28.812 -2.453 1 89.62 139 SER B N 1
ATOM 5301 C CA . SER B 1 139 ? -29.625 -29.594 -3.117 1 89.62 139 SER B CA 1
ATOM 5302 C C . SER B 1 139 ? -28.969 -30.594 -2.152 1 89.62 139 SER B C 1
ATOM 5304 O O . SER B 1 139 ? -28.578 -31.688 -2.553 1 89.62 139 SER B O 1
ATOM 5306 N N . LEU B 1 140 ? -28.922 -30.172 -0.957 1 89.44 140 LEU B N 1
ATOM 5307 C CA . LEU B 1 140 ? -28.344 -31.047 0.059 1 89.44 140 LEU B CA 1
ATOM 5308 C C . LEU B 1 140 ? -29.25 -32.219 0.335 1 89.44 140 LEU B C 1
ATOM 5310 O O . LEU B 1 140 ? -28.766 -33.312 0.663 1 89.44 140 LEU B O 1
ATOM 5314 N N . LEU B 1 141 ? -30.547 -32.094 0.22 1 88.06 141 LEU B N 1
ATOM 5315 C CA . LEU B 1 141 ? -31.5 -33.188 0.398 1 88.06 141 LEU B CA 1
ATOM 5316 C C . LEU B 1 141 ? -31.328 -34.25 -0.686 1 88.06 141 LEU B C 1
ATOM 5318 O O . LEU B 1 141 ? -31.484 -35.438 -0.421 1 88.06 141 LEU B O 1
ATOM 5322 N N . MET B 1 142 ? -30.891 -33.656 -1.859 1 85.19 142 MET B N 1
ATOM 5323 C CA . MET B 1 142 ? -30.75 -34.562 -3.006 1 85.19 142 MET B CA 1
ATOM 5324 C C . MET B 1 142 ? -29.375 -35.25 -2.992 1 85.19 142 MET B C 1
ATOM 5326 O O . MET B 1 142 ? -29.234 -36.375 -3.473 1 85.19 142 MET B O 1
ATOM 5330 N N . ASN B 1 143 ? -28.391 -34.531 -2.521 1 86.56 143 ASN B N 1
ATOM 5331 C CA . ASN B 1 143 ? -27.016 -35.031 -2.428 1 86.56 143 ASN B CA 1
ATOM 5332 C C . ASN B 1 143 ? -26.469 -34.906 -1.013 1 86.56 143 ASN B C 1
ATOM 5334 O O . ASN B 1 143 ? -25.547 -34.094 -0.772 1 86.56 143 ASN B O 1
ATOM 5338 N N . LYS B 1 144 ? -26.844 -35.781 -0.154 1 84.62 144 LYS B N 1
ATOM 5339 C CA . LYS B 1 144 ? -26.594 -35.656 1.279 1 84.62 144 LYS B CA 1
ATOM 5340 C C . LYS B 1 144 ? -25.125 -35.906 1.605 1 84.62 144 LYS B C 1
ATOM 5342 O O . LYS B 1 144 ? -24.609 -35.375 2.59 1 84.62 144 LYS B O 1
ATOM 5347 N N . ASP B 1 145 ? -24.422 -36.594 0.765 1 84.06 145 ASP B N 1
ATOM 5348 C CA . ASP B 1 145 ? -23.078 -37.062 1.141 1 84.06 145 ASP B CA 1
ATOM 5349 C C . ASP B 1 145 ? -22 -36.188 0.479 1 84.06 145 ASP B C 1
ATOM 5351 O O . ASP B 1 145 ? -20.812 -36.438 0.642 1 84.06 145 ASP B O 1
ATOM 5355 N N . SER B 1 146 ? -22.438 -35.188 -0.187 1 85.94 146 SER B N 1
ATOM 5356 C CA . SER B 1 146 ? -21.469 -34.312 -0.824 1 85.94 146 SER B CA 1
ATOM 5357 C C . SER B 1 146 ? -20.75 -33.438 0.206 1 85.94 146 SER B C 1
ATOM 5359 O O . SER B 1 146 ? -21.375 -32.594 0.863 1 85.94 146 SER B O 1
ATOM 5361 N N . PRO B 1 147 ? -19.469 -33.594 0.394 1 85.56 147 PRO B N 1
ATOM 5362 C CA . PRO B 1 147 ? -18.734 -32.781 1.388 1 85.56 147 PRO B CA 1
ATOM 5363 C C . PRO B 1 147 ? -18.734 -31.297 1.078 1 85.56 147 PRO B C 1
ATOM 5365 O O . PRO B 1 147 ? -18.812 -30.484 1.995 1 85.56 147 PRO B O 1
ATOM 5368 N N . GLU B 1 148 ? -18.656 -31.016 -0.21 1 82.06 148 GLU B N 1
ATOM 5369 C CA . GLU B 1 148 ? -18.672 -29.609 -0.618 1 82.06 148 GLU B CA 1
ATOM 5370 C C . GLU B 1 148 ? -19.969 -28.922 -0.215 1 82.06 148 GLU B C 1
ATOM 5372 O O . GLU B 1 148 ? -19.953 -27.812 0.312 1 82.06 148 GLU B O 1
ATOM 5377 N N . LEU B 1 149 ? -21.047 -29.625 -0.455 1 84.38 149 LEU B N 1
ATOM 5378 C CA . LEU B 1 149 ? -22.344 -29.062 -0.116 1 84.38 149 LEU B CA 1
ATOM 5379 C C . LEU B 1 149 ? -22.516 -28.969 1.396 1 84.38 149 LEU B C 1
ATOM 5381 O O . LEU B 1 149 ? -23.109 -28 1.898 1 84.38 149 LEU B O 1
ATOM 5385 N N . GLN B 1 150 ? -22.047 -29.922 2.076 1 87.75 150 GLN B N 1
ATOM 5386 C CA . GLN B 1 150 ? -22.109 -29.922 3.533 1 87.75 150 GLN B CA 1
ATOM 5387 C C . GLN B 1 150 ? -21.391 -28.703 4.109 1 87.75 150 GLN B C 1
ATOM 5389 O O . GLN B 1 150 ? -21.984 -27.922 4.867 1 87.75 150 GLN B O 1
ATOM 5394 N N . ARG B 1 151 ? -20.141 -28.438 3.633 1 84.12 151 ARG B N 1
ATOM 5395 C CA . ARG B 1 151 ? -19.328 -27.344 4.152 1 84.12 151 ARG B CA 1
ATOM 5396 C C . ARG B 1 151 ? -19.938 -26 3.783 1 84.12 151 ARG B C 1
ATOM 5398 O O . ARG B 1 151 ? -19.969 -25.078 4.605 1 84.12 151 ARG B O 1
ATOM 5405 N N . SER B 1 152 ? -20.406 -25.922 2.625 1 84.56 152 SER B N 1
ATOM 5406 C CA . SER B 1 152 ? -20.938 -24.656 2.15 1 84.56 152 SER B CA 1
ATOM 5407 C C . SER B 1 152 ? -22.203 -24.266 2.918 1 84.56 152 SER B C 1
ATOM 5409 O O . SER B 1 152 ? -22.562 -23.094 2.992 1 84.56 152 SER B O 1
ATOM 5411 N N . ASN B 1 153 ? -22.859 -25.297 3.484 1 85.5 153 ASN B N 1
ATOM 5412 C CA . ASN B 1 153 ? -24.094 -25.016 4.211 1 85.5 153 ASN B CA 1
ATOM 5413 C C . ASN B 1 153 ? -23.875 -25.031 5.723 1 85.5 153 ASN B C 1
ATOM 5415 O O . ASN B 1 153 ? -24.828 -24.969 6.496 1 85.5 153 ASN B O 1
ATOM 5419 N N . GLY B 1 154 ? -22.594 -25.188 6.109 1 83.12 154 GLY B N 1
ATOM 5420 C CA . GLY B 1 154 ? -22.266 -24.969 7.508 1 83.12 154 GLY B CA 1
ATOM 5421 C C . GLY B 1 154 ? -22.109 -26.266 8.289 1 83.12 154 GLY B C 1
ATOM 5422 O O . GLY B 1 154 ? -21.922 -26.234 9.508 1 83.12 154 GLY B O 1
ATOM 5423 N N . TRP B 1 155 ? -22.266 -27.422 7.633 1 87.56 155 TRP B N 1
ATOM 5424 C CA . TRP B 1 155 ? -22.078 -28.688 8.328 1 87.56 155 TRP B CA 1
ATOM 5425 C C . TRP B 1 155 ? -20.594 -29.047 8.391 1 87.56 155 TRP B C 1
ATOM 5427 O O . TRP B 1 155 ? -19.938 -29.172 7.352 1 87.56 155 TRP B O 1
ATOM 5437 N N . MET B 1 156 ? -20.078 -29.25 9.617 1 82.12 156 MET B N 1
ATOM 5438 C CA . MET B 1 156 ? -18.641 -29.484 9.805 1 82.12 156 MET B CA 1
ATOM 5439 C C . MET B 1 156 ? -18.359 -30.922 10.211 1 82.12 156 MET B C 1
ATOM 5441 O O . MET B 1 156 ? -17.328 -31.219 10.828 1 82.12 156 MET B O 1
ATOM 5445 N N . GLY B 1 157 ? -19.312 -31.828 9.969 1 80.31 157 GLY B N 1
ATOM 5446 C CA . GLY B 1 157 ? -19.109 -33.25 10.211 1 80.31 157 GLY B CA 1
ATOM 5447 C C . GLY B 1 157 ? -19.703 -33.719 11.523 1 80.31 157 GLY B C 1
ATOM 5448 O O . GLY B 1 157 ? -20.016 -34.906 11.68 1 80.31 157 GLY B O 1
ATOM 5449 N N . ASP B 1 158 ? -19.672 -32.812 12.562 1 86.31 158 ASP B N 1
ATOM 5450 C CA . ASP B 1 158 ? -20.297 -33.156 13.844 1 86.31 158 ASP B CA 1
ATOM 5451 C C . ASP B 1 158 ? -21.125 -32 14.383 1 86.31 158 ASP B C 1
ATOM 5453 O O . ASP B 1 158 ? -20.969 -30.859 13.938 1 86.31 158 ASP B O 1
ATOM 5457 N N . ALA B 1 159 ? -22.047 -32.375 15.297 1 88.88 159 ALA B N 1
ATOM 5458 C CA . ALA B 1 159 ? -23 -31.406 15.828 1 88.88 159 ALA B CA 1
ATOM 5459 C C . ALA B 1 159 ? -22.281 -30.312 16.594 1 88.88 159 ALA B C 1
ATOM 5461 O O . ALA B 1 159 ? -22.594 -29.125 16.438 1 88.88 159 ALA B O 1
ATOM 5462 N N . MET B 1 160 ? -21.297 -30.734 17.359 1 86.44 160 MET B N 1
ATOM 5463 C CA . MET B 1 160 ? -20.594 -29.766 18.203 1 86.44 160 MET B CA 1
ATOM 5464 C C . MET B 1 160 ? -19.844 -28.75 17.344 1 86.44 160 MET B C 1
ATOM 5466 O O . MET B 1 160 ? -19.938 -27.547 17.578 1 86.44 160 MET B O 1
ATOM 5470 N N . LEU B 1 161 ? -19.109 -29.172 16.375 1 84.31 161 LEU B N 1
ATOM 5471 C CA . LEU B 1 161 ? -18.344 -28.297 15.484 1 84.31 161 LEU B CA 1
ATOM 5472 C C . LEU B 1 161 ? -19.266 -27.406 14.664 1 84.31 161 LEU B C 1
ATOM 5474 O O . LEU B 1 161 ? -18.969 -26.234 14.43 1 84.31 161 LEU B O 1
ATOM 5478 N N . SER B 1 162 ? -20.344 -28.016 14.227 1 90.25 162 SER B N 1
ATOM 5479 C CA . SER B 1 162 ? -21.297 -27.25 13.438 1 90.25 162 SER B CA 1
ATOM 5480 C C . SER B 1 162 ? -21.969 -26.156 14.266 1 90.25 162 SER B C 1
ATOM 5482 O O . SER B 1 162 ? -22.219 -25.062 13.773 1 90.25 162 SER B O 1
ATOM 5484 N N . ARG B 1 163 ? -22.281 -26.5 15.516 1 91.06 163 ARG B N 1
ATOM 5485 C CA . ARG B 1 163 ? -22.891 -25.516 16.391 1 91.06 163 ARG B CA 1
ATOM 5486 C C . ARG B 1 163 ? -21.906 -24.375 16.703 1 91.06 163 ARG B C 1
ATOM 5488 O O . ARG B 1 163 ? -22.297 -23.219 16.781 1 91.06 163 ARG B O 1
ATOM 5495 N N . ASP B 1 164 ? -20.641 -24.719 16.812 1 84.94 164 ASP B N 1
ATOM 5496 C CA . ASP B 1 164 ? -19.609 -23.703 17.016 1 84.94 164 ASP B CA 1
ATOM 5497 C C . ASP B 1 164 ? -19.5 -22.797 15.789 1 84.94 164 ASP B C 1
ATOM 5499 O O . ASP B 1 164 ? -19.312 -21.578 15.922 1 84.94 164 ASP B O 1
ATOM 5503 N N . SER B 1 165 ? -19.562 -23.406 14.68 1 87.25 165 SER B N 1
ATOM 5504 C CA . SER B 1 165 ? -19.531 -22.641 13.438 1 87.25 165 SER B CA 1
ATOM 5505 C C . SER B 1 165 ? -20.719 -21.688 13.352 1 87.25 165 SER B C 1
ATOM 5507 O O . SER B 1 165 ? -20.594 -20.547 12.898 1 87.25 165 SER B O 1
ATOM 5509 N N . LEU B 1 166 ? -21.875 -22.234 13.742 1 91.5 166 LEU B N 1
ATOM 5510 C CA . LEU B 1 166 ? -23.062 -21.391 13.797 1 91.5 166 LEU B CA 1
ATOM 5511 C C . LEU B 1 166 ? -22.844 -20.188 14.695 1 91.5 166 LEU B C 1
ATOM 5513 O O . LEU B 1 166 ? -23.141 -19.047 14.305 1 91.5 166 LEU B O 1
ATOM 5517 N N . LEU B 1 167 ? -22.266 -20.438 15.844 1 88.25 167 LEU B N 1
ATOM 5518 C CA . LEU B 1 167 ? -22.016 -19.359 16.797 1 88.25 167 LEU B CA 1
ATOM 5519 C C . LEU B 1 167 ? -21.031 -18.328 16.203 1 88.25 167 LEU B C 1
ATOM 5521 O O . LEU B 1 167 ? -21.188 -17.125 16.422 1 88.25 167 LEU B O 1
ATOM 5525 N N . ASN B 1 168 ? -20.125 -18.781 15.547 1 85.62 168 ASN B N 1
ATOM 5526 C CA . ASN B 1 168 ? -19.172 -17.891 14.883 1 85.62 168 ASN B CA 1
ATOM 5527 C C . ASN B 1 168 ? -19.875 -17 13.859 1 85.62 168 ASN B C 1
ATOM 5529 O O . ASN B 1 168 ? -19.625 -15.797 13.805 1 85.62 168 ASN B O 1
ATOM 5533 N N . ASP B 1 169 ? -20.75 -17.562 13.117 1 88.75 169 ASP B N 1
ATOM 5534 C CA . ASP B 1 169 ? -21.484 -16.797 12.109 1 88.75 169 ASP B CA 1
ATOM 5535 C C . ASP B 1 169 ? -22.375 -15.75 12.758 1 88.75 169 ASP B C 1
ATOM 5537 O O . ASP B 1 169 ? -22.484 -14.625 12.258 1 88.75 169 ASP B O 1
ATOM 5541 N N . ILE B 1 170 ? -23 -16.188 13.805 1 89.75 170 ILE B N 1
ATOM 5542 C CA . ILE B 1 170 ? -23.953 -15.305 14.477 1 89.75 170 ILE B CA 1
ATOM 5543 C C . ILE B 1 170 ? -23.188 -14.18 15.18 1 89.75 170 ILE B C 1
ATOM 5545 O O . ILE B 1 170 ? -23.688 -13.055 15.266 1 89.75 170 ILE B O 1
ATOM 5549 N N . SER B 1 171 ? -21.969 -14.438 15.695 1 87.44 171 SER B N 1
ATOM 5550 C CA . SER B 1 171 ? -21.172 -13.461 16.438 1 87.44 171 SER B CA 1
ATOM 5551 C C . SER B 1 171 ? -20.906 -12.211 15.594 1 87.44 171 SER B C 1
ATOM 5553 O O . SER B 1 171 ? -20.719 -11.125 16.125 1 87.44 171 SER B O 1
ATOM 5555 N N . LYS B 1 172 ? -20.969 -12.336 14.305 1 85.56 172 LYS B N 1
ATOM 5556 C CA . LYS B 1 172 ? -20.719 -11.227 13.398 1 85.56 172 LYS B CA 1
ATOM 5557 C C . LYS B 1 172 ? -21.812 -10.172 13.492 1 85.56 172 LYS B C 1
ATOM 5559 O O . LYS B 1 172 ? -21.609 -9.023 13.086 1 85.56 172 LYS B O 1
ATOM 5564 N N . PHE B 1 173 ? -22.938 -10.602 14.031 1 89.19 173 PHE B N 1
ATOM 5565 C CA . PHE B 1 173 ? -24.078 -9.695 14.078 1 89.19 173 PHE B CA 1
ATOM 5566 C C . PHE B 1 173 ? -24.281 -9.148 15.484 1 89.19 173 PHE B C 1
ATOM 5568 O O . PHE B 1 173 ? -25.125 -8.281 15.703 1 89.19 173 PHE B O 1
ATOM 5575 N N . ILE B 1 174 ? -23.516 -9.633 16.344 1 88.62 174 ILE B N 1
ATOM 5576 C CA . ILE B 1 174 ? -23.656 -9.242 17.75 1 88.62 174 ILE B CA 1
ATOM 5577 C C . ILE B 1 174 ? -22.656 -8.141 18.094 1 88.62 174 ILE B C 1
ATOM 5579 O O . ILE B 1 174 ? -21.547 -8.125 17.562 1 88.62 174 ILE B O 1
ATOM 5583 N N . ASP B 1 175 ? -23.109 -7.203 18.906 1 87.62 175 ASP B N 1
ATOM 5584 C CA . ASP B 1 175 ? -22.188 -6.184 19.406 1 87.62 175 ASP B CA 1
ATOM 5585 C C . ASP B 1 175 ? -20.938 -6.816 19.984 1 87.62 175 ASP B C 1
ATOM 5587 O O . ASP B 1 175 ? -21.016 -7.676 20.859 1 87.62 175 ASP B O 1
ATOM 5591 N N . PRO B 1 176 ? -19.875 -6.391 19.516 1 85.31 176 PRO B N 1
ATOM 5592 C CA . PRO B 1 176 ? -18.609 -7.008 19.938 1 85.31 176 PRO B CA 1
ATOM 5593 C C . PRO B 1 176 ? -18.359 -6.84 21.438 1 85.31 176 PRO B C 1
ATOM 5595 O O . PRO B 1 176 ? -17.594 -7.613 22.031 1 85.31 176 PRO B O 1
ATOM 5598 N N . ASN B 1 177 ? -18.922 -5.91 22.078 1 85.25 177 ASN B N 1
ATOM 5599 C CA . ASN B 1 177 ? -18.781 -5.738 23.516 1 85.25 177 ASN B CA 1
ATOM 5600 C C . ASN B 1 177 ? -19.531 -6.832 24.281 1 85.25 177 ASN B C 1
ATOM 5602 O O . ASN B 1 177 ? -19.188 -7.129 25.438 1 85.25 177 ASN B O 1
ATOM 5606 N N . ASP B 1 178 ? -20.5 -7.398 23.562 1 86.38 178 ASP B N 1
ATOM 5607 C CA . ASP B 1 178 ? -21.266 -8.469 24.203 1 86.38 178 ASP B CA 1
ATOM 5608 C C . ASP B 1 178 ? -20.672 -9.836 23.891 1 86.38 178 ASP B C 1
ATOM 5610 O O . ASP B 1 178 ? -20.688 -10.734 24.734 1 86.38 178 ASP B O 1
ATOM 5614 N N . MET B 1 179 ? -20.234 -9.945 22.688 1 86.75 179 MET B N 1
ATOM 5615 C CA . MET B 1 179 ? -19.594 -11.188 22.266 1 86.75 179 MET B CA 1
ATOM 5616 C C . MET B 1 179 ? -18.406 -10.906 21.359 1 86.75 179 MET B C 1
ATOM 5618 O O . MET B 1 179 ? -18.578 -10.398 20.25 1 86.75 179 MET B O 1
ATOM 5622 N N . ILE B 1 180 ? -17.297 -11.32 21.875 1 87.94 180 ILE B N 1
ATOM 5623 C CA . ILE B 1 180 ? -16.094 -11.117 21.094 1 87.94 180 ILE B CA 1
ATOM 5624 C C . ILE B 1 180 ? -16.031 -12.141 19.953 1 87.94 180 ILE B C 1
ATOM 5626 O O . ILE B 1 180 ? -16.328 -13.32 20.156 1 87.94 180 ILE B O 1
ATOM 5630 N N . PRO B 1 181 ? -15.719 -11.734 18.781 1 87.06 181 PRO B N 1
ATOM 5631 C CA . PRO B 1 181 ? -15.555 -12.703 17.688 1 87.06 181 PRO B CA 1
ATOM 5632 C C . PRO B 1 181 ? -14.562 -13.805 18.031 1 87.06 181 PRO B C 1
ATOM 5634 O O . PRO B 1 181 ? -13.602 -13.57 18.781 1 87.06 181 PRO B O 1
ATOM 5637 N N . LYS B 1 182 ? -14.75 -14.945 17.422 1 85.12 182 LYS B N 1
ATOM 5638 C CA . LYS B 1 182 ? -13.914 -16.094 17.75 1 85.12 182 LYS B CA 1
ATOM 5639 C C . LYS B 1 182 ? -12.469 -15.859 17.312 1 85.12 182 LYS B C 1
ATOM 5641 O O . LYS B 1 182 ? -12.219 -15.312 16.234 1 85.12 182 LYS B O 1
ATOM 5646 N N . GLN B 1 183 ? -11.531 -16.219 18.188 1 90.94 183 GLN B N 1
ATOM 5647 C CA . GLN B 1 183 ? -10.094 -16.188 17.938 1 90.94 183 GLN B CA 1
ATOM 5648 C C . GLN B 1 183 ? -9.656 -14.82 17.438 1 90.94 183 GLN B C 1
ATOM 5650 O O . GLN B 1 183 ? -8.898 -14.719 16.469 1 90.94 183 GLN B O 1
ATOM 5655 N N . ARG B 1 184 ? -10.203 -13.836 18.047 1 93.12 184 ARG B N 1
ATOM 5656 C CA . ARG B 1 184 ? -9.984 -12.461 17.609 1 93.12 184 ARG B CA 1
ATOM 5657 C C . ARG B 1 184 ? -8.516 -12.07 17.75 1 93.12 184 ARG B C 1
ATOM 5659 O O . ARG B 1 184 ? -7.953 -11.43 16.859 1 93.12 184 ARG B O 1
ATOM 5666 N N . LEU B 1 185 ? -7.883 -12.469 18.844 1 96.12 185 LEU B N 1
ATOM 5667 C CA . LEU B 1 185 ? -6.48 -12.125 19.047 1 96.12 185 LEU B CA 1
ATOM 5668 C C . LEU B 1 185 ? -5.613 -12.734 17.953 1 96.12 185 LEU B C 1
ATOM 5670 O O . LEU B 1 185 ? -4.691 -12.086 17.438 1 96.12 185 LEU B O 1
ATOM 5674 N N . PHE B 1 186 ? -5.957 -13.977 17.578 1 95.31 186 PHE B N 1
ATOM 5675 C CA . PHE B 1 186 ? -5.219 -14.648 16.516 1 95.31 186 PHE B CA 1
ATOM 5676 C C . PHE B 1 186 ? -5.363 -13.891 15.195 1 95.31 186 PHE B C 1
ATOM 5678 O O . PHE B 1 186 ? -4.391 -13.734 14.453 1 95.31 186 PHE B O 1
ATOM 5685 N N . GLN B 1 187 ? -6.57 -13.43 14.969 1 94.06 187 GLN B N 1
ATOM 5686 C CA . GLN B 1 187 ? -6.816 -12.648 13.758 1 94.06 187 GLN B CA 1
ATOM 5687 C C . GLN B 1 187 ? -6 -11.367 13.758 1 94.06 187 GLN B C 1
ATOM 5689 O O . GLN B 1 187 ? -5.43 -10.984 12.734 1 94.06 187 GLN B O 1
ATOM 5694 N N . LEU B 1 188 ? -5.98 -10.711 14.883 1 96.62 188 LEU B N 1
ATOM 5695 C CA . LEU B 1 188 ? -5.219 -9.477 15 1 96.62 188 LEU B CA 1
ATOM 5696 C C . LEU B 1 188 ? -3.732 -9.719 14.773 1 96.62 188 LEU B C 1
ATOM 5698 O O . LEU B 1 188 ? -3.061 -8.93 14.109 1 96.62 188 LEU B O 1
ATOM 5702 N N . LEU B 1 189 ? -3.217 -10.797 15.336 1 97 189 LEU B N 1
ATOM 5703 C CA . LEU B 1 189 ? -1.806 -11.125 15.156 1 97 189 LEU B CA 1
ATOM 5704 C C . LEU B 1 189 ? -1.498 -11.453 13.703 1 97 189 LEU B C 1
ATOM 5706 O O . LEU B 1 189 ? -0.436 -11.086 13.188 1 97 189 LEU B O 1
ATOM 5710 N N . GLN B 1 190 ? -2.406 -12.141 13.062 1 94.88 190 GLN B N 1
ATOM 5711 C CA . GLN B 1 190 ? -2.248 -12.391 11.633 1 94.88 190 GLN B CA 1
ATOM 5712 C C . GLN B 1 190 ? -2.154 -11.078 10.852 1 94.88 190 GLN B C 1
ATOM 5714 O O . GLN B 1 190 ? -1.335 -10.953 9.938 1 94.88 190 GLN B O 1
ATOM 5719 N N . GLN B 1 191 ? -2.998 -10.148 11.164 1 94.38 191 GLN B N 1
ATOM 5720 C CA . GLN B 1 191 ? -2.98 -8.836 10.523 1 94.38 191 GLN B CA 1
ATOM 5721 C C . GLN B 1 191 ? -1.659 -8.117 10.781 1 94.38 191 GLN B C 1
ATOM 5723 O O . GLN B 1 191 ? -1.146 -7.422 9.898 1 94.38 191 GLN B O 1
ATOM 5728 N N . SER B 1 192 ? -1.149 -8.227 12 1 96.06 192 SER B N 1
ATOM 5729 C CA . SER B 1 192 ? 0.148 -7.637 12.32 1 96.06 192 SER B CA 1
ATOM 5730 C C . SER B 1 192 ? 1.242 -8.195 11.414 1 96.06 192 SER B C 1
ATOM 5732 O O . SER B 1 192 ? 2.086 -7.445 10.914 1 96.06 192 SER B O 1
ATOM 5734 N N . ILE B 1 193 ? 1.202 -9.492 11.211 1 93.38 193 ILE B N 1
ATOM 5735 C CA . ILE B 1 193 ? 2.191 -10.148 10.367 1 93.38 193 ILE B CA 1
ATOM 5736 C C . ILE B 1 193 ? 2.055 -9.648 8.93 1 93.38 193 ILE B C 1
ATOM 5738 O O . ILE B 1 193 ? 3.055 -9.352 8.273 1 93.38 193 ILE B O 1
ATOM 5742 N N . LYS B 1 194 ? 0.823 -9.586 8.5 1 89.12 194 LYS B N 1
ATOM 5743 C CA . LYS B 1 194 ? 0.588 -9.062 7.152 1 89.12 194 LYS B CA 1
ATOM 5744 C C . LYS B 1 194 ? 1.104 -7.629 7.023 1 89.12 194 LYS B C 1
ATOM 5746 O O . LYS B 1 194 ? 1.657 -7.258 5.988 1 89.12 194 LYS B O 1
ATOM 5751 N N . TYR B 1 195 ? 0.952 -6.82 7.98 1 90.19 195 TYR B N 1
ATOM 5752 C CA . TYR B 1 195 ? 1.462 -5.453 8 1 90.19 195 TYR B CA 1
ATOM 5753 C C . TYR B 1 195 ? 2.98 -5.438 7.871 1 90.19 195 TYR B C 1
ATOM 5755 O O . TYR B 1 195 ? 3.533 -4.668 7.082 1 90.19 195 TYR B O 1
ATOM 5763 N N . GLN B 1 196 ? 3.639 -6.234 8.695 1 90.5 196 GLN B N 1
ATOM 5764 C CA . GLN B 1 196 ? 5.094 -6.324 8.656 1 90.5 196 GLN B CA 1
ATOM 5765 C C . GLN B 1 196 ? 5.582 -6.715 7.262 1 90.5 196 GLN B C 1
ATOM 5767 O O . GLN B 1 196 ? 6.543 -6.141 6.75 1 90.5 196 GLN B O 1
ATOM 5772 N N . GLN B 1 197 ? 4.879 -7.66 6.758 1 83.69 197 GLN B N 1
ATOM 5773 C CA . GLN B 1 197 ? 5.246 -8.133 5.43 1 83.69 197 GLN B CA 1
ATOM 5774 C C . GLN B 1 197 ? 5.078 -7.027 4.391 1 83.69 197 GLN B C 1
ATOM 5776 O O . GLN B 1 197 ? 5.879 -6.918 3.455 1 83.69 197 GLN B O 1
ATOM 5781 N N . SER B 1 198 ? 4.043 -6.254 4.586 1 78.81 198 SER B N 1
ATOM 5782 C CA . SER B 1 198 ? 3.789 -5.164 3.648 1 78.81 198 SER B CA 1
ATOM 5783 C C . SER B 1 198 ? 4.871 -4.094 3.738 1 78.81 198 SER B C 1
ATOM 5785 O O . SER B 1 198 ? 5.098 -3.352 2.781 1 78.81 198 SER B O 1
ATOM 5787 N N . LYS B 1 199 ? 5.543 -4 4.848 1 77.94 199 LYS B N 1
ATOM 5788 C CA . LYS B 1 199 ? 6.574 -2.986 5.051 1 77.94 199 LYS B CA 1
ATOM 5789 C C . LYS B 1 199 ? 7.941 -3.498 4.609 1 77.94 199 LYS B C 1
ATOM 5791 O O . LYS B 1 199 ? 8.906 -2.734 4.562 1 77.94 199 LYS B O 1
ATOM 5796 N N . THR B 1 200 ? 7.965 -4.727 4.387 1 81.44 200 THR B N 1
ATOM 5797 C CA . THR B 1 200 ? 9.227 -5.34 3.979 1 81.44 200 THR B CA 1
ATOM 5798 C C . THR B 1 200 ? 9.281 -5.504 2.463 1 81.44 200 THR B C 1
ATOM 5800 O O . THR B 1 200 ? 8.406 -6.145 1.87 1 81.44 200 THR B O 1
ATOM 5803 N N . LEU B 1 201 ? 10.32 -5 1.871 1 76.5 201 LEU B N 1
ATOM 5804 C CA . LEU B 1 201 ? 10.414 -4.961 0.416 1 76.5 201 LEU B CA 1
ATOM 5805 C C . LEU B 1 201 ? 10.789 -6.328 -0.142 1 76.5 201 LEU B C 1
ATOM 5807 O O . LEU B 1 201 ? 10.188 -6.793 -1.116 1 76.5 201 LEU B O 1
ATOM 5811 N N . TYR B 1 202 ? 11.789 -7.023 0.481 1 84.5 202 TYR B N 1
ATOM 5812 C CA . TYR B 1 202 ? 12.312 -8.273 -0.057 1 84.5 202 TYR B CA 1
ATOM 5813 C C . TYR B 1 202 ? 11.859 -9.461 0.787 1 84.5 202 TYR B C 1
ATOM 5815 O O . TYR B 1 202 ? 12.266 -9.594 1.943 1 84.5 202 TYR B O 1
ATOM 5823 N N . GLN B 1 203 ? 11.031 -10.211 0.305 1 84.44 203 GLN B N 1
ATOM 5824 C CA . GLN B 1 203 ? 10.57 -11.43 0.963 1 84.44 203 GLN B CA 1
ATOM 5825 C C . GLN B 1 203 ? 10.898 -12.664 0.13 1 84.44 203 GLN B C 1
ATOM 5827 O O . GLN B 1 203 ? 10 -13.367 -0.335 1 84.44 203 GLN B O 1
ATOM 5832 N N . PHE B 1 204 ? 12.18 -12.93 -0.008 1 90.25 204 PHE B N 1
ATOM 5833 C CA . PHE B 1 204 ? 12.664 -14.031 -0.83 1 90.25 204 PHE B CA 1
ATOM 5834 C C . PHE B 1 204 ? 13.375 -15.07 0.025 1 90.25 204 PHE B C 1
ATOM 5836 O O . PHE B 1 204 ? 14.43 -15.586 -0.365 1 90.25 204 PHE B O 1
ATOM 5843 N N . GLY B 1 205 ? 12.859 -15.273 1.188 1 84.94 205 GLY B N 1
ATOM 5844 C CA . GLY B 1 205 ? 13.422 -16.281 2.068 1 84.94 205 GLY B CA 1
ATOM 5845 C C . GLY B 1 205 ? 12.961 -17.688 1.728 1 84.94 205 GLY B C 1
ATOM 5846 O O . GLY B 1 205 ? 12.289 -17.906 0.713 1 84.94 205 GLY B O 1
ATOM 5847 N N . ASP B 1 206 ? 13.445 -18.703 2.5 1 80.88 206 ASP B N 1
ATOM 5848 C CA . ASP B 1 206 ? 13.086 -20.094 2.277 1 80.88 206 ASP B CA 1
ATOM 5849 C C . ASP B 1 206 ? 11.625 -20.344 2.633 1 80.88 206 ASP B C 1
ATOM 5851 O O . ASP B 1 206 ? 11.055 -19.656 3.484 1 80.88 206 ASP B O 1
ATOM 5855 N N . GLU B 1 207 ? 11.125 -21.312 1.753 1 73.06 207 GLU B N 1
ATOM 5856 C CA . GLU B 1 207 ? 9.766 -21.734 2.059 1 73.06 207 GLU B CA 1
ATOM 5857 C C . GLU B 1 207 ? 9.68 -22.375 3.445 1 73.06 207 GLU B C 1
ATOM 5859 O O . GLU B 1 207 ? 10.555 -23.141 3.84 1 73.06 207 GLU B O 1
ATOM 5864 N N . GLY B 1 208 ? 8.953 -21.922 4.262 1 69.31 208 GLY B N 1
ATOM 5865 C CA . GLY B 1 208 ? 8.836 -22.531 5.578 1 69.31 208 GLY B CA 1
ATOM 5866 C C . GLY B 1 208 ? 9.414 -21.672 6.684 1 69.31 208 GLY B C 1
ATOM 5867 O O . GLY B 1 208 ? 9.359 -22.031 7.859 1 69.31 208 GLY B O 1
ATOM 5868 N N . ASP B 1 209 ? 10.25 -20.734 6.125 1 75.62 209 ASP B N 1
ATOM 5869 C CA . ASP B 1 209 ? 10.75 -19.844 7.164 1 75.62 209 ASP B CA 1
ATOM 5870 C C . ASP B 1 209 ? 9.617 -19.391 8.086 1 75.62 209 ASP B C 1
ATOM 5872 O O . ASP B 1 209 ? 8.578 -18.922 7.625 1 75.62 209 ASP B O 1
ATOM 5876 N N . ARG B 1 210 ? 9.836 -19.891 9.281 1 78.94 210 ARG B N 1
ATOM 5877 C CA . ARG B 1 210 ? 8.828 -19.547 10.273 1 78.94 210 ARG B CA 1
ATOM 5878 C C . ARG B 1 210 ? 8.914 -18.078 10.648 1 78.94 210 ARG B C 1
ATOM 5880 O O . ARG B 1 210 ? 10.008 -17.531 10.789 1 78.94 210 ARG B O 1
ATOM 5887 N N . ILE B 1 211 ? 7.832 -17.406 10.672 1 86.81 211 ILE B N 1
ATOM 5888 C CA . ILE B 1 211 ? 7.742 -16.031 11.148 1 86.81 211 ILE B CA 1
ATOM 5889 C C . ILE B 1 211 ? 7.676 -16.016 12.672 1 86.81 211 ILE B C 1
ATOM 5891 O O . ILE B 1 211 ? 6.906 -16.766 13.273 1 86.81 211 ILE B O 1
ATOM 5895 N N . SER B 1 212 ? 8.578 -15.359 13.266 1 90.31 212 SER B N 1
ATOM 5896 C CA . SER B 1 212 ? 8.602 -15.227 14.719 1 90.31 212 SER B CA 1
ATOM 5897 C C . SER B 1 212 ? 7.738 -14.062 15.18 1 90.31 212 SER B C 1
ATOM 5899 O O . SER B 1 212 ? 7.727 -13 14.547 1 90.31 212 SER B O 1
ATOM 5901 N N . LEU B 1 213 ? 6.984 -14.258 16.25 1 94.25 213 LEU B N 1
ATOM 5902 C CA . LEU B 1 213 ? 6.191 -13.172 16.828 1 94.25 213 LEU B CA 1
ATOM 5903 C C . LEU B 1 213 ? 7.066 -12.242 17.641 1 94.25 213 LEU B C 1
ATOM 5905 O O . LEU B 1 213 ? 6.633 -11.148 18.031 1 94.25 213 LEU B O 1
ATOM 5909 N N . TYR B 1 214 ? 8.352 -12.672 17.906 1 91.44 214 TYR B N 1
ATOM 5910 C CA . TYR B 1 214 ? 9.211 -11.914 18.812 1 91.44 214 TYR B CA 1
ATOM 5911 C C . TYR B 1 214 ? 9.898 -10.766 18.078 1 91.44 214 TYR B C 1
ATOM 5913 O O . TYR B 1 214 ? 10.414 -9.844 18.703 1 91.44 214 TYR B O 1
ATOM 5921 N N . GLU B 1 215 ? 9.969 -10.883 16.781 1 89.25 215 GLU B N 1
ATOM 5922 C CA . GLU B 1 215 ? 10.602 -9.844 15.969 1 89.25 215 GLU B CA 1
ATOM 5923 C C . GLU B 1 215 ? 9.812 -9.586 14.688 1 89.25 215 GLU B C 1
ATOM 5925 O O . GLU B 1 215 ? 9.094 -10.469 14.211 1 89.25 215 GLU B O 1
ATOM 5930 N N . ASP B 1 216 ? 9.992 -8.367 14.219 1 90.44 216 ASP B N 1
ATOM 5931 C CA . ASP B 1 216 ? 9.336 -8.047 12.953 1 90.44 216 ASP B CA 1
ATOM 5932 C C . ASP B 1 216 ? 9.984 -8.789 11.789 1 90.44 216 ASP B C 1
ATOM 5934 O O . ASP B 1 216 ? 11.18 -9.094 11.836 1 90.44 216 ASP B O 1
ATOM 5938 N N . VAL B 1 217 ? 9.164 -9.055 10.828 1 88.88 217 VAL B N 1
ATOM 5939 C CA . VAL B 1 217 ? 9.656 -9.695 9.617 1 88.88 217 VAL B CA 1
ATOM 5940 C C . VAL B 1 217 ? 10.727 -8.828 8.961 1 88.88 217 VAL B C 1
ATOM 5942 O O . VAL B 1 217 ? 10.539 -7.617 8.812 1 88.88 217 VAL B O 1
ATOM 5945 N N . LYS B 1 218 ? 11.867 -9.352 8.727 1 84.62 218 LYS B N 1
ATOM 5946 C CA . LYS B 1 218 ? 12.969 -8.633 8.094 1 84.62 218 LYS B CA 1
ATOM 5947 C C . LYS B 1 218 ? 13.086 -9 6.613 1 84.62 218 LYS B C 1
ATOM 5949 O O . LYS B 1 218 ? 12.625 -10.07 6.195 1 84.62 218 LYS B O 1
ATOM 5954 N N . SER B 1 219 ? 13.633 -8.023 5.824 1 86.62 219 SER B N 1
ATOM 5955 C CA . SER B 1 219 ? 13.891 -8.305 4.414 1 86.62 219 SER B CA 1
ATOM 5956 C C . SER B 1 219 ? 14.859 -9.469 4.25 1 86.62 219 SER B C 1
ATOM 5958 O O . SER B 1 219 ? 15.812 -9.609 5.016 1 86.62 219 SER B O 1
ATOM 5960 N N . ASN B 1 220 ? 14.609 -10.312 3.459 1 87.62 220 ASN B N 1
ATOM 5961 C CA . ASN B 1 220 ? 15.43 -11.477 3.133 1 87.62 220 ASN B CA 1
ATOM 5962 C C . ASN B 1 220 ? 15.625 -11.617 1.626 1 87.62 220 ASN B C 1
ATOM 5964 O O . ASN B 1 220 ? 14.664 -11.852 0.891 1 87.62 220 ASN B O 1
ATOM 5968 N N . LYS B 1 221 ? 16.844 -11.539 1.124 1 89.44 221 LYS B N 1
ATOM 5969 C CA . LYS B 1 221 ? 17.141 -11.594 -0.303 1 89.44 221 LYS B CA 1
ATOM 5970 C C . LYS B 1 221 ? 17.797 -12.922 -0.674 1 89.44 221 LYS B C 1
ATOM 5972 O O . LYS B 1 221 ? 18.375 -13.062 -1.759 1 89.44 221 LYS B O 1
ATOM 5977 N N . LYS B 1 222 ? 17.703 -13.812 0.243 1 89.31 222 LYS B N 1
ATOM 5978 C CA . LYS B 1 222 ? 18.406 -15.078 0.066 1 89.31 222 LYS B CA 1
ATOM 5979 C C . LYS B 1 222 ? 18.109 -15.695 -1.3 1 89.31 222 LYS B C 1
ATOM 5981 O O . LYS B 1 222 ? 19.016 -16.109 -2.016 1 89.31 222 LYS B O 1
ATOM 5986 N N . ASN B 1 223 ? 16.875 -15.742 -1.709 1 93.31 223 ASN B N 1
ATOM 5987 C CA . ASN B 1 223 ? 16.453 -16.391 -2.949 1 93.31 223 ASN B CA 1
ATOM 5988 C C . ASN B 1 223 ? 16.125 -15.367 -4.035 1 93.31 223 ASN B C 1
ATOM 5990 O O . ASN B 1 223 ? 15.469 -15.695 -5.02 1 93.31 223 ASN B O 1
ATOM 5994 N N . PHE B 1 224 ? 16.547 -14.133 -3.842 1 93.88 224 PHE B N 1
ATOM 5995 C CA . PHE B 1 224 ? 16.312 -13.094 -4.836 1 93.88 224 PHE B CA 1
ATOM 5996 C C . PHE B 1 224 ? 17.125 -13.359 -6.098 1 93.88 224 PHE B C 1
ATOM 5998 O O . PHE B 1 224 ? 18.344 -13.516 -6.035 1 93.88 224 PHE B O 1
ATOM 6005 N N . PRO B 1 225 ? 16.453 -13.516 -7.254 1 95.25 225 PRO B N 1
ATOM 6006 C CA . PRO B 1 225 ? 17.172 -13.93 -8.469 1 95.25 225 PRO B CA 1
ATOM 6007 C C . PRO B 1 225 ? 17.797 -12.758 -9.211 1 95.25 225 PRO B C 1
ATOM 6009 O O . PRO B 1 225 ? 17.359 -12.414 -10.312 1 95.25 225 PRO B O 1
ATOM 6012 N N . ASP B 1 226 ? 18.922 -12.289 -8.742 1 94.12 226 ASP B N 1
ATOM 6013 C CA . ASP B 1 226 ? 19.531 -11.086 -9.305 1 94.12 226 ASP B CA 1
ATOM 6014 C C . ASP B 1 226 ? 20.844 -11.422 -10.008 1 94.12 226 ASP B C 1
ATOM 6016 O O . ASP B 1 226 ? 21.609 -10.523 -10.367 1 94.12 226 ASP B O 1
ATOM 6020 N N . THR B 1 227 ? 21.078 -12.734 -10.156 1 96.38 227 THR B N 1
ATOM 6021 C CA . THR B 1 227 ? 22.344 -13.148 -10.75 1 96.38 227 THR B CA 1
ATOM 6022 C C . THR B 1 227 ? 22.094 -14.062 -11.953 1 96.38 227 THR B C 1
ATOM 6024 O O . THR B 1 227 ? 21.203 -14.922 -11.914 1 96.38 227 THR B O 1
ATOM 6027 N N . VAL B 1 228 ? 22.953 -13.914 -12.992 1 97.19 228 VAL B N 1
ATOM 6028 C CA . VAL B 1 228 ? 22.844 -14.758 -14.172 1 97.19 228 VAL B CA 1
ATOM 6029 C C . VAL B 1 228 ? 23.516 -16.109 -13.898 1 97.19 228 VAL B C 1
ATOM 6031 O O . VAL B 1 228 ? 24.703 -16.156 -13.57 1 97.19 228 VAL B O 1
ATOM 6034 N N . HIS B 1 229 ? 22.812 -17.125 -14.031 1 96.75 229 HIS B N 1
ATOM 6035 C CA . HIS B 1 229 ? 23.344 -18.469 -13.82 1 96.75 229 HIS B CA 1
ATOM 6036 C C . HIS B 1 229 ? 23.797 -19.109 -15.133 1 96.75 229 HIS B C 1
ATOM 6038 O O . HIS B 1 229 ? 24.797 -19.828 -15.164 1 96.75 229 HIS B O 1
ATOM 6044 N N . TYR B 1 230 ? 23.016 -18.906 -16.156 1 97.5 230 TYR B N 1
ATOM 6045 C CA . TYR B 1 230 ? 23.344 -19.453 -17.484 1 97.5 230 TYR B CA 1
ATOM 6046 C C . TYR B 1 230 ? 23.141 -18.406 -18.562 1 97.5 230 TYR B C 1
ATOM 6048 O O . TYR B 1 230 ? 22.266 -17.547 -18.453 1 97.5 230 TYR B O 1
ATOM 6056 N N . THR B 1 231 ? 23.938 -18.469 -19.531 1 98 231 THR B N 1
ATOM 6057 C CA . THR B 1 231 ? 23.812 -17.672 -20.75 1 98 231 THR B CA 1
ATOM 6058 C C . THR B 1 231 ? 23.734 -18.562 -21.984 1 98 231 THR B C 1
ATOM 6060 O O . THR B 1 231 ? 24.688 -19.312 -22.266 1 98 231 THR B O 1
ATOM 6063 N N . LEU B 1 232 ? 22.672 -18.531 -22.625 1 98.12 232 LEU B N 1
ATOM 6064 C CA . LEU B 1 232 ? 22.469 -19.344 -23.812 1 98.12 232 LEU B CA 1
ATOM 6065 C C . LEU B 1 232 ? 22.734 -18.531 -25.078 1 98.12 232 LEU B C 1
ATOM 6067 O O . LEU B 1 232 ? 22.062 -17.547 -25.344 1 98.12 232 LEU B O 1
ATOM 6071 N N . THR B 1 233 ? 23.641 -19 -25.922 1 97.38 233 THR B N 1
ATOM 6072 C CA . THR B 1 233 ? 24.125 -18.188 -27.016 1 97.38 233 THR B CA 1
ATOM 6073 C C . THR B 1 233 ? 23.953 -18.906 -28.359 1 97.38 233 THR B C 1
ATOM 6075 O O . THR B 1 233 ? 24.672 -18.609 -29.328 1 97.38 233 THR B O 1
ATOM 6078 N N . MET B 1 234 ? 23.078 -19.766 -28.469 1 96.56 234 MET B N 1
ATOM 6079 C CA . MET B 1 234 ? 22.984 -20.625 -29.656 1 96.56 234 MET B CA 1
ATOM 6080 C C . MET B 1 234 ? 22.234 -19.922 -30.781 1 96.56 234 MET B C 1
ATOM 6082 O O . MET B 1 234 ? 22.359 -20.281 -31.938 1 96.56 234 MET B O 1
ATOM 6086 N N . HIS B 1 235 ? 21.422 -18.984 -30.516 1 97.12 235 HIS B N 1
ATOM 6087 C CA . HIS B 1 235 ? 20.688 -18.266 -31.547 1 97.12 235 HIS B CA 1
ATOM 6088 C C . HIS B 1 235 ? 21.609 -17.312 -32.312 1 97.12 235 HIS B C 1
ATOM 6090 O O . HIS B 1 235 ? 22.594 -16.812 -31.75 1 97.12 235 HIS B O 1
ATOM 6096 N N . GLU B 1 236 ? 21.219 -17.016 -33.5 1 97.06 236 GLU B N 1
ATOM 6097 C CA . GLU B 1 236 ? 22.047 -16.156 -34.375 1 97.06 236 GLU B CA 1
ATOM 6098 C C . GLU B 1 236 ? 21.359 -14.812 -34.625 1 97.06 236 GLU B C 1
ATOM 6100 O O . GLU B 1 236 ? 21.891 -13.953 -35.312 1 97.06 236 GLU B O 1
ATOM 6105 N N . ASP B 1 237 ? 20.219 -14.648 -34.156 1 97.75 237 ASP B N 1
ATOM 6106 C CA . ASP B 1 237 ? 19.453 -13.414 -34.312 1 97.75 237 ASP B CA 1
ATOM 6107 C C . ASP B 1 237 ? 18.641 -13.125 -33.062 1 97.75 237 ASP B C 1
ATOM 6109 O O . ASP B 1 237 ? 18.75 -13.828 -32.062 1 97.75 237 ASP B O 1
ATOM 6113 N N . GLU B 1 238 ? 17.875 -12.062 -33.125 1 97.81 238 GLU B N 1
ATOM 6114 C CA . GLU B 1 238 ? 17.094 -11.633 -31.984 1 97.81 238 GLU B CA 1
ATOM 6115 C C . GLU B 1 238 ? 16.203 -12.766 -31.453 1 97.81 238 GLU B C 1
ATOM 6117 O O . GLU B 1 238 ? 15.648 -13.539 -32.25 1 97.81 238 GLU B O 1
ATOM 6122 N N . VAL B 1 239 ? 16.172 -12.891 -30.188 1 98.44 239 VAL B N 1
ATOM 6123 C CA . VAL B 1 239 ? 15.266 -13.844 -29.547 1 98.44 239 VAL B CA 1
ATOM 6124 C C . VAL B 1 239 ? 14.016 -13.117 -29.047 1 98.44 239 VAL B C 1
ATOM 6126 O O . VAL B 1 239 ? 14.102 -12.281 -28.141 1 98.44 239 VAL B O 1
ATOM 6129 N N . TRP B 1 240 ? 12.844 -13.555 -29.516 1 97.81 240 TRP B N 1
ATOM 6130 C CA . TRP B 1 240 ? 11.648 -12.75 -29.312 1 97.81 240 TRP B CA 1
ATOM 6131 C C . TRP B 1 240 ? 10.758 -13.359 -28.234 1 97.81 240 TRP B C 1
ATOM 6133 O O . TRP B 1 240 ? 9.938 -12.664 -27.625 1 97.81 240 TRP B O 1
ATOM 6143 N N . TYR B 1 241 ? 10.914 -14.656 -28.062 1 98.25 241 TYR B N 1
ATOM 6144 C CA . TYR B 1 241 ? 10.008 -15.297 -27.109 1 98.25 241 TYR B CA 1
ATOM 6145 C C . TYR B 1 241 ? 10.703 -16.438 -26.375 1 98.25 241 TYR B C 1
ATOM 6147 O O . TYR B 1 241 ? 11.453 -17.219 -26.984 1 98.25 241 TYR B O 1
ATOM 6155 N N . VAL B 1 242 ? 10.5 -16.469 -25.094 1 98.62 242 VAL B N 1
ATOM 6156 C CA . VAL B 1 242 ? 11 -17.578 -24.281 1 98.62 242 VAL B CA 1
ATOM 6157 C C . VAL B 1 242 ? 9.898 -18.062 -23.344 1 98.62 242 VAL B C 1
ATOM 6159 O O . VAL B 1 242 ? 9.07 -17.266 -22.891 1 98.62 242 VAL B O 1
ATOM 6162 N N . THR B 1 243 ? 9.938 -19.344 -23.047 1 98.5 243 THR B N 1
ATOM 6163 C CA . THR B 1 243 ? 8.93 -19.875 -22.141 1 98.5 243 THR B CA 1
ATOM 6164 C C . THR B 1 243 ? 9.422 -21.172 -21.5 1 98.5 243 THR B C 1
ATOM 6166 O O . THR B 1 243 ? 10.141 -21.953 -22.125 1 98.5 243 THR B O 1
ATOM 6169 N N . PHE B 1 244 ? 9.062 -21.359 -20.266 1 98.5 244 PHE B N 1
ATOM 6170 C CA . PHE B 1 244 ? 9.258 -22.625 -19.562 1 98.5 244 PHE B CA 1
ATOM 6171 C C . PHE B 1 244 ? 8.039 -23.516 -19.719 1 98.5 244 PHE B C 1
ATOM 6173 O O . PHE B 1 244 ? 6.914 -23.031 -19.859 1 98.5 244 PHE B O 1
ATOM 6180 N N . SER B 1 245 ? 8.344 -24.828 -19.688 1 98.25 245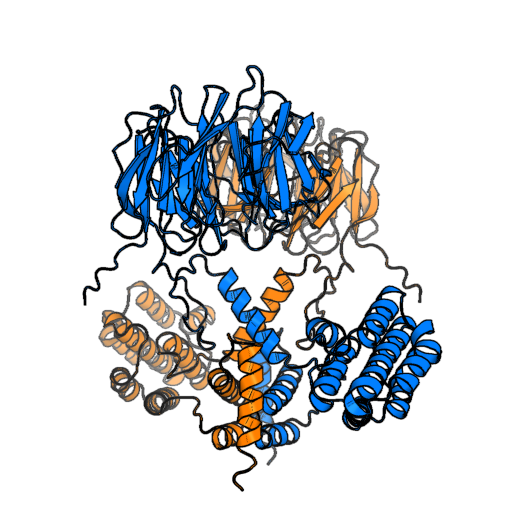 SER B N 1
ATOM 6181 C CA . SER B 1 245 ? 7.23 -25.766 -19.594 1 98.25 245 SER B CA 1
ATOM 6182 C C . SER B 1 245 ? 6.527 -25.672 -18.25 1 98.25 245 SER B C 1
ATOM 6184 O O . SER B 1 245 ? 7.055 -25.078 -17.312 1 98.25 245 SER B O 1
ATOM 6186 N N . HIS B 1 246 ? 5.305 -26.266 -18.203 1 96.81 246 HIS B N 1
ATOM 6187 C CA . HIS B 1 246 ? 4.504 -26.141 -16.984 1 96.81 246 HIS B CA 1
ATOM 6188 C C . HIS B 1 246 ? 5.172 -26.875 -15.812 1 96.81 246 HIS B C 1
ATOM 6190 O O . HIS B 1 246 ? 5.047 -26.438 -14.664 1 96.81 246 HIS B O 1
ATOM 6196 N N . ASP B 1 247 ? 5.828 -27.875 -16.078 1 96.25 247 ASP B N 1
ATOM 6197 C CA . ASP B 1 247 ? 6.508 -28.625 -15.016 1 96.25 247 ASP B CA 1
ATOM 6198 C C . ASP B 1 247 ? 7.91 -28.078 -14.773 1 96.25 247 ASP B C 1
ATOM 6200 O O . ASP B 1 247 ? 8.641 -28.578 -13.914 1 96.25 247 ASP B O 1
ATOM 6204 N N . GLY B 1 248 ? 8.336 -27.156 -15.555 1 96.81 248 GLY B N 1
ATOM 6205 C CA . GLY B 1 248 ? 9.602 -26.469 -15.344 1 96.81 248 GLY B CA 1
ATOM 6206 C C . GLY B 1 248 ? 10.797 -27.219 -15.891 1 96.81 248 GLY B C 1
ATOM 6207 O O . GLY B 1 248 ? 11.938 -26.781 -15.742 1 96.81 248 GLY B O 1
ATOM 6208 N N . ARG B 1 249 ? 10.57 -28.234 -16.609 1 96.81 249 ARG B N 1
ATOM 6209 C CA . ARG B 1 249 ? 11.641 -29.109 -17.047 1 96.81 249 ARG B CA 1
ATOM 6210 C C . ARG B 1 249 ? 12.203 -28.656 -18.391 1 96.81 249 ARG B C 1
ATOM 6212 O O . ARG B 1 249 ? 13.375 -28.891 -18.703 1 96.81 249 ARG B O 1
ATOM 6219 N N . TYR B 1 250 ? 11.383 -28.172 -19.219 1 98.12 250 TYR B N 1
ATOM 6220 C CA . TYR B 1 250 ? 11.797 -27.75 -20.547 1 98.12 250 TYR B CA 1
ATOM 6221 C C . TYR B 1 250 ? 11.781 -26.234 -20.672 1 98.12 250 TYR B C 1
ATOM 6223 O O . TYR B 1 250 ? 11.023 -25.547 -19.969 1 98.12 250 TYR B O 1
ATOM 6231 N N . PHE B 1 251 ? 12.641 -25.766 -21.484 1 98.62 251 PHE B N 1
ATOM 6232 C CA . PHE B 1 251 ? 12.742 -24.344 -21.812 1 98.62 251 PHE B CA 1
ATOM 6233 C C . PHE B 1 251 ? 12.836 -24.141 -23.312 1 98.62 251 PHE B C 1
ATOM 6235 O O . PHE B 1 251 ? 13.633 -24.812 -23.984 1 98.62 251 PHE B O 1
ATOM 6242 N N . ALA B 1 252 ? 11.977 -23.312 -23.859 1 98.75 252 ALA B N 1
ATOM 6243 C CA . ALA B 1 252 ? 11.977 -23.047 -25.297 1 98.75 252 ALA B CA 1
ATOM 6244 C C . ALA B 1 252 ? 12.289 -21.594 -25.594 1 98.75 252 ALA B C 1
ATOM 6246 O O . ALA B 1 252 ? 11.828 -20.688 -24.875 1 98.75 252 ALA B O 1
ATOM 6247 N N . SER B 1 253 ? 13.023 -21.359 -26.594 1 98.62 253 SER B N 1
ATOM 6248 C CA . SER B 1 253 ? 13.32 -20.016 -27.078 1 98.62 253 SER B CA 1
ATOM 6249 C C . SER B 1 253 ? 13.031 -19.891 -28.578 1 98.62 253 SER B C 1
ATOM 6251 O O . SER B 1 253 ? 13.453 -20.734 -29.375 1 98.62 253 SER B O 1
ATOM 6253 N N . ALA B 1 254 ? 12.266 -18.922 -28.953 1 98.19 254 ALA B N 1
ATOM 6254 C CA . ALA B 1 254 ? 11.93 -18.625 -30.344 1 98.19 254 ALA B CA 1
ATOM 6255 C C . ALA B 1 254 ? 12.664 -17.391 -30.828 1 98.19 254 ALA B C 1
ATOM 6257 O O . ALA B 1 254 ? 12.688 -16.359 -30.141 1 98.19 254 ALA B O 1
ATOM 6258 N N . SER B 1 255 ? 13.172 -17.5 -32.031 1 97.81 255 SER B N 1
ATOM 6259 C CA . SER B 1 255 ? 14.086 -16.453 -32.5 1 97.81 255 SER B CA 1
ATOM 6260 C C . SER B 1 255 ? 13.766 -16.016 -33.906 1 97.81 255 SER B C 1
ATOM 6262 O O . SER B 1 255 ? 13.016 -16.688 -34.625 1 97.81 255 SER B O 1
ATOM 6264 N N . ALA B 1 256 ? 14.305 -14.852 -34.25 1 97.19 256 ALA B N 1
ATOM 6265 C CA . ALA B 1 256 ? 14.219 -14.305 -35.594 1 97.19 256 ALA B CA 1
ATOM 6266 C C . ALA B 1 256 ? 15.102 -15.086 -36.562 1 97.19 256 ALA B C 1
ATOM 6268 O O . ALA B 1 256 ? 14.992 -14.922 -37.781 1 97.19 256 ALA B O 1
ATOM 6269 N N . ASP B 1 257 ? 15.867 -16.016 -36.094 1 96.62 257 ASP B N 1
ATOM 6270 C CA . ASP B 1 257 ? 16.703 -16.828 -36.969 1 96.62 257 ASP B CA 1
ATOM 6271 C C . ASP B 1 257 ? 15.93 -18.031 -37.531 1 96.62 257 ASP B C 1
ATOM 6273 O O . ASP B 1 257 ? 16.516 -18.922 -38.125 1 96.62 257 ASP B O 1
ATOM 6277 N N . ASN B 1 258 ? 14.695 -18.125 -37.188 1 96.38 258 ASN B N 1
ATOM 6278 C CA . ASN B 1 258 ? 13.75 -19.109 -37.719 1 96.38 258 ASN B CA 1
ATOM 6279 C C . ASN B 1 258 ? 13.828 -20.406 -36.906 1 96.38 258 ASN B C 1
ATOM 6281 O O . ASN B 1 258 ? 13.203 -21.406 -37.281 1 96.38 258 ASN B O 1
ATOM 6285 N N . HIS B 1 259 ? 14.562 -20.344 -35.844 1 96.38 259 HIS B N 1
ATOM 6286 C CA . HIS B 1 259 ? 14.711 -21.562 -35.031 1 96.38 259 HIS B CA 1
ATOM 6287 C C . HIS B 1 259 ? 14.008 -21.438 -33.688 1 96.38 259 HIS B C 1
ATOM 6289 O O . HIS B 1 259 ? 13.898 -20.328 -33.156 1 96.38 259 HIS B O 1
ATOM 6295 N N . VAL B 1 260 ? 13.531 -22.547 -33.25 1 98.25 260 VAL B N 1
ATOM 6296 C CA . VAL B 1 260 ? 13.117 -22.719 -31.875 1 98.25 260 VAL B CA 1
ATOM 6297 C C . VAL B 1 260 ? 14.016 -23.75 -31.188 1 98.25 260 VAL B C 1
ATOM 6299 O O . VAL B 1 260 ? 14.156 -24.875 -31.672 1 98.25 260 VAL B O 1
ATOM 6302 N N . LEU B 1 261 ? 14.633 -23.297 -30.141 1 98.62 261 LEU B N 1
ATOM 6303 C CA . LEU B 1 261 ? 15.523 -24.188 -29.422 1 98.62 261 LEU B CA 1
ATOM 6304 C C . LEU B 1 261 ? 14.875 -24.672 -28.125 1 98.62 261 LEU B C 1
ATOM 6306 O O . LEU B 1 261 ? 14.258 -23.891 -27.406 1 98.62 261 LEU B O 1
ATOM 6310 N N . LEU B 1 262 ? 14.953 -25.953 -27.938 1 98.5 262 LEU B N 1
ATOM 6311 C CA . LEU B 1 262 ? 14.43 -26.578 -26.734 1 98.5 262 LEU B CA 1
ATOM 6312 C C . LEU B 1 262 ? 15.562 -27.031 -25.812 1 98.5 262 LEU B C 1
ATOM 6314 O O . LEU B 1 262 ? 16.469 -27.75 -26.25 1 98.5 262 LEU B O 1
ATOM 6318 N N . TYR B 1 263 ? 15.5 -26.594 -24.578 1 98.56 263 TYR B N 1
ATOM 6319 C CA . TYR B 1 263 ? 16.562 -26.891 -23.625 1 98.56 263 TYR B CA 1
ATOM 6320 C C . TYR B 1 263 ? 16.031 -27.719 -22.453 1 98.56 263 TYR B C 1
ATOM 6322 O O . TYR B 1 263 ? 14.828 -27.672 -22.156 1 98.56 263 TYR B O 1
ATOM 6330 N N . ASP B 1 264 ? 16.922 -28.453 -21.828 1 97.75 264 ASP B N 1
ATOM 6331 C CA . ASP B 1 264 ? 16.672 -29.156 -20.578 1 97.75 264 ASP B CA 1
ATOM 6332 C C . ASP B 1 264 ? 16.969 -28.25 -19.375 1 97.75 264 ASP B C 1
ATOM 6334 O O . ASP B 1 264 ? 18.109 -28.109 -18.969 1 97.75 264 ASP B O 1
ATOM 6338 N N . ALA B 1 265 ? 15.961 -27.75 -18.781 1 96.69 265 ALA B N 1
ATOM 6339 C CA . ALA B 1 265 ? 16.109 -26.719 -17.75 1 96.69 265 ALA B CA 1
ATOM 6340 C C . ALA B 1 265 ? 16.609 -27.328 -16.438 1 96.69 265 ALA B C 1
ATOM 6342 O O . ALA B 1 265 ? 17.109 -26.594 -15.578 1 96.69 265 ALA B O 1
ATOM 6343 N N . ILE B 1 266 ? 16.469 -28.562 -16.219 1 93.94 266 ILE B N 1
ATOM 6344 C CA . ILE B 1 266 ? 16.859 -29.203 -14.969 1 93.94 266 ILE B CA 1
ATOM 6345 C C . ILE B 1 266 ? 18.312 -29.656 -15.039 1 93.94 266 ILE B C 1
ATOM 6347 O O . ILE B 1 266 ? 18.969 -29.797 -14.008 1 93.94 266 ILE B O 1
ATOM 6351 N N . ASN B 1 267 ? 18.797 -29.922 -16.219 1 93.5 267 ASN B N 1
ATOM 6352 C CA . ASN B 1 267 ? 20.156 -30.406 -16.391 1 93.5 267 ASN B CA 1
ATOM 6353 C C . ASN B 1 267 ? 21.047 -29.375 -17.078 1 93.5 267 ASN B C 1
ATOM 6355 O O . ASN B 1 267 ? 21.641 -29.641 -18.109 1 93.5 267 ASN B O 1
ATOM 6359 N N . GLY B 1 268 ? 21.141 -28.219 -16.5 1 94.5 268 GLY B N 1
ATOM 6360 C CA . GLY B 1 268 ? 22.094 -27.203 -16.906 1 94.5 268 GLY B CA 1
ATOM 6361 C C . GLY B 1 268 ? 21.734 -26.547 -18.219 1 94.5 268 GLY B C 1
ATOM 6362 O O . GLY B 1 268 ? 22.625 -26.078 -18.953 1 94.5 268 GLY B O 1
ATOM 6363 N N . PHE B 1 269 ? 20.484 -26.672 -18.672 1 97.5 269 PHE B N 1
ATOM 6364 C CA . PHE B 1 269 ? 19.984 -26.047 -19.891 1 97.5 269 PHE B CA 1
ATOM 6365 C C . PHE B 1 269 ? 20.766 -26.547 -21.109 1 97.5 269 PHE B C 1
ATOM 6367 O O . PHE B 1 269 ? 21.172 -25.766 -21.953 1 97.5 269 PHE B O 1
ATOM 6374 N N . SER B 1 270 ? 21 -27.797 -21.078 1 97 270 SER B N 1
ATOM 6375 C CA . SER B 1 270 ? 21.562 -28.422 -22.281 1 97 270 SER B CA 1
ATOM 6376 C C . SER B 1 270 ? 20.562 -28.438 -23.422 1 97 270 SER B C 1
ATOM 6378 O O . SER B 1 270 ? 19.359 -28.609 -23.188 1 97 270 SER B O 1
ATOM 6380 N N . LEU B 1 271 ? 21.047 -28.266 -24.641 1 97.31 271 LEU B N 1
ATOM 6381 C CA . LEU B 1 271 ? 20.156 -28.266 -25.812 1 97.31 271 LEU B CA 1
ATOM 6382 C C . LEU B 1 271 ? 19.578 -29.641 -26.047 1 97.31 271 LEU B C 1
ATOM 6384 O O . LEU B 1 271 ? 20.312 -30.625 -26.156 1 97.31 271 LEU B O 1
ATOM 6388 N N . LEU B 1 272 ? 18.359 -29.781 -26.109 1 97.62 272 LEU B N 1
ATOM 6389 C CA . LEU B 1 272 ? 17.688 -31.047 -26.391 1 97.62 272 LEU B CA 1
ATOM 6390 C C . LEU B 1 272 ? 17.406 -31.172 -27.891 1 97.62 272 LEU B C 1
ATOM 6392 O O . LEU B 1 272 ? 17.781 -32.188 -28.5 1 97.62 272 LEU B O 1
ATOM 6396 N N . HIS B 1 273 ? 16.703 -30.141 -28.422 1 97.62 273 HIS B N 1
ATOM 6397 C CA . HIS B 1 273 ? 16.328 -30.156 -29.828 1 97.62 273 HIS B CA 1
ATOM 6398 C C . HIS B 1 273 ? 16.5 -28.781 -30.469 1 97.62 273 HIS B C 1
ATOM 6400 O O . HIS B 1 273 ? 16.312 -27.766 -29.797 1 97.62 273 HIS B O 1
ATOM 6406 N N . ASP B 1 274 ? 16.875 -28.719 -31.656 1 97.62 274 ASP B N 1
ATOM 6407 C CA . ASP B 1 274 ? 16.766 -27.578 -32.562 1 97.62 274 ASP B CA 1
ATOM 6408 C C . ASP B 1 274 ? 15.594 -27.75 -33.531 1 97.62 274 ASP B C 1
ATOM 6410 O O . ASP B 1 274 ? 15.688 -28.516 -34.469 1 97.62 274 ASP B O 1
ATOM 6414 N N . LEU B 1 275 ? 14.578 -27.078 -33.25 1 96.75 275 LEU B N 1
ATOM 6415 C CA . LEU B 1 275 ? 13.367 -27.203 -34.062 1 96.75 275 LEU B CA 1
ATOM 6416 C C . LEU B 1 275 ? 13.43 -26.266 -35.281 1 96.75 275 LEU B C 1
ATOM 6418 O O . LEU B 1 275 ? 12.859 -25.172 -35.25 1 96.75 275 LEU B O 1
ATOM 6422 N N . SER B 1 276 ? 14.055 -26.672 -36.406 1 90.94 276 SER B N 1
ATOM 6423 C CA . SER B 1 276 ? 14.328 -25.875 -37.594 1 90.94 276 SER B CA 1
ATOM 6424 C C . SER B 1 276 ? 13.258 -26.078 -38.656 1 90.94 276 SER B C 1
ATOM 6426 O O . SER B 1 276 ? 13.484 -25.797 -39.844 1 90.94 276 SER B O 1
ATOM 6428 N N . GLY B 1 277 ? 12.133 -26.172 -38.438 1 86.5 277 GLY B N 1
ATOM 6429 C CA . GLY B 1 277 ? 11.086 -26.438 -39.406 1 86.5 277 GLY B CA 1
ATOM 6430 C C . GLY B 1 277 ? 10.469 -25.172 -39.969 1 86.5 277 GLY B C 1
ATOM 6431 O O . GLY B 1 277 ? 9.875 -25.188 -41.062 1 86.5 277 GLY B O 1
ATOM 6432 N N . HIS B 1 278 ? 10.586 -24.047 -39.406 1 92.94 278 HIS B N 1
ATOM 6433 C CA . HIS B 1 278 ? 10.016 -22.781 -39.844 1 92.94 278 HIS B CA 1
ATOM 6434 C C . HIS B 1 278 ? 10.906 -22.125 -40.906 1 92.94 278 HIS B C 1
ATOM 6436 O O . HIS B 1 278 ? 12.141 -22.156 -40.781 1 92.94 278 HIS B O 1
ATOM 6442 N N . ASP B 1 279 ? 10.273 -21.453 -41.875 1 93.56 279 ASP B N 1
ATOM 6443 C CA . ASP B 1 279 ? 11 -20.812 -42.938 1 93.56 279 ASP B CA 1
ATOM 6444 C C . ASP B 1 279 ? 11.18 -19.312 -42.656 1 93.56 279 ASP B C 1
ATOM 6446 O O . ASP B 1 279 ? 11.938 -18.625 -43.375 1 93.56 279 ASP B O 1
ATOM 6450 N N . LYS B 1 280 ? 10.5 -18.844 -41.719 1 95.81 280 LYS B N 1
ATOM 6451 C CA . LYS B 1 280 ? 10.578 -17.438 -41.312 1 95.81 280 LYS B CA 1
ATOM 6452 C C . LYS B 1 280 ? 10.703 -17.297 -39.812 1 95.81 280 LYS B C 1
ATOM 6454 O O . LYS B 1 280 ? 10.789 -18.297 -39.094 1 95.81 280 LYS B O 1
ATOM 6459 N N . GLN B 1 281 ? 10.82 -16.016 -39.438 1 96.38 281 GLN B N 1
ATOM 6460 C CA . GLN B 1 281 ? 11.062 -15.711 -38.031 1 96.38 281 GLN B CA 1
ATOM 6461 C C . GLN B 1 281 ? 9.938 -16.266 -37.156 1 96.38 281 GLN B C 1
ATOM 6463 O O . GLN B 1 281 ? 8.766 -16.188 -37.5 1 96.38 281 GLN B O 1
ATOM 6468 N N . VAL B 1 282 ? 10.281 -16.844 -36.031 1 96.94 282 VAL B N 1
ATOM 6469 C CA . VAL B 1 282 ? 9.312 -17.391 -35.094 1 96.94 282 VAL B CA 1
ATOM 6470 C C . VAL B 1 282 ? 8.992 -16.375 -34 1 96.94 282 VAL B C 1
ATOM 6472 O O . VAL B 1 282 ? 9.898 -15.844 -33.344 1 96.94 282 VAL B O 1
ATOM 6475 N N . MET B 1 283 ? 7.715 -16.172 -33.719 1 94.69 283 MET B N 1
ATOM 6476 C CA . MET B 1 283 ? 7.289 -15.055 -32.875 1 94.69 283 MET B CA 1
ATOM 6477 C C . MET B 1 283 ? 6.82 -15.555 -31.5 1 94.69 283 MET B C 1
ATOM 6479 O O . MET B 1 283 ? 6.863 -14.82 -30.516 1 94.69 283 MET B O 1
ATOM 6483 N N . HIS B 1 284 ? 6.32 -16.797 -31.531 1 96.56 284 HIS B N 1
ATOM 6484 C CA . HIS B 1 284 ? 5.648 -17.266 -30.328 1 96.56 284 HIS B CA 1
ATOM 6485 C C . HIS B 1 284 ? 5.781 -18.781 -30.172 1 96.56 284 HIS B C 1
ATOM 6487 O O . HIS B 1 284 ? 5.906 -19.5 -31.172 1 96.56 284 HIS B O 1
ATOM 6493 N N . CYS B 1 285 ? 5.781 -19.219 -28.953 1 96.94 285 CYS B N 1
ATOM 6494 C CA . CYS B 1 285 ? 5.695 -20.656 -28.672 1 96.94 285 CYS B CA 1
ATOM 6495 C C . CYS B 1 285 ? 4.98 -20.922 -27.359 1 96.94 285 CYS B C 1
ATOM 6497 O O . CYS B 1 285 ? 5.062 -20.109 -26.422 1 96.94 285 CYS B O 1
ATOM 6499 N N . SER B 1 286 ? 4.27 -21.969 -27.297 1 97.94 286 SER B N 1
ATOM 6500 C CA . SER B 1 286 ? 3.498 -22.328 -26.094 1 97.94 286 SER B CA 1
ATOM 6501 C C . SER B 1 286 ? 3.445 -23.828 -25.906 1 97.94 286 SER B C 1
ATOM 6503 O O . SER B 1 286 ? 3.168 -24.578 -26.844 1 97.94 286 SER B O 1
ATOM 6505 N N . PHE B 1 287 ? 3.721 -24.266 -24.688 1 98.38 287 PHE B N 1
ATOM 6506 C CA . PHE B 1 287 ? 3.656 -25.672 -24.344 1 98.38 287 PHE B CA 1
ATOM 6507 C C . PHE B 1 287 ? 2.219 -26.094 -24.062 1 98.38 287 PHE B C 1
ATOM 6509 O O . PHE B 1 287 ? 1.436 -25.328 -23.5 1 98.38 287 PHE B O 1
ATOM 6516 N N . SER B 1 288 ? 1.96 -27.359 -24.438 1 98.25 288 SER B N 1
ATOM 6517 C CA . SER B 1 288 ? 0.696 -27.938 -24 1 98.25 288 SER B CA 1
ATOM 6518 C C . SER B 1 288 ? 0.674 -28.125 -22.484 1 98.25 288 SER B C 1
ATOM 6520 O O . SER B 1 288 ? 1.727 -28.203 -21.844 1 98.25 288 SER B O 1
ATOM 6522 N N . PRO B 1 289 ? -0.522 -28.203 -21.922 1 97.25 289 PRO B N 1
ATOM 6523 C CA . PRO B 1 289 ? -0.607 -28.297 -20.453 1 97.25 289 PRO B CA 1
ATOM 6524 C C . PRO B 1 289 ? 0.148 -29.484 -19.891 1 97.25 289 PRO B C 1
ATOM 6526 O O . PRO B 1 289 ? 0.671 -29.438 -18.781 1 97.25 289 PRO B O 1
ATOM 6529 N N . ASP B 1 290 ? 0.239 -30.531 -20.641 1 96.81 290 ASP B N 1
ATOM 6530 C CA . ASP B 1 290 ? 0.959 -31.719 -20.188 1 96.81 290 ASP B CA 1
ATOM 6531 C C . ASP B 1 290 ? 2.414 -31.688 -20.641 1 96.81 290 ASP B C 1
ATOM 6533 O O . ASP B 1 290 ? 3.156 -32.656 -20.438 1 96.81 290 ASP B O 1
ATOM 6537 N N . ASP B 1 291 ? 2.822 -30.703 -21.375 1 98 291 ASP B N 1
ATOM 6538 C CA . ASP B 1 291 ? 4.184 -30.391 -21.797 1 98 291 ASP B CA 1
ATOM 6539 C C . ASP B 1 291 ? 4.672 -31.359 -22.859 1 98 291 ASP B C 1
ATOM 6541 O O . ASP B 1 291 ? 5.875 -31.453 -23.109 1 98 291 ASP B O 1
ATOM 6545 N N . SER B 1 292 ? 3.732 -32.094 -23.438 1 97.75 292 SER B N 1
ATOM 6546 C CA . SER B 1 292 ? 4.117 -33.094 -24.438 1 97.75 292 SER B CA 1
ATOM 6547 C C . SER B 1 292 ? 4.27 -32.438 -25.812 1 97.75 292 SER B C 1
ATOM 6549 O O . SER B 1 292 ? 4.969 -33 -26.672 1 97.75 292 SER B O 1
ATOM 6551 N N . MET B 1 293 ? 3.596 -31.406 -26.031 1 98.12 293 MET B N 1
ATOM 6552 C CA . MET B 1 293 ? 3.619 -30.734 -27.328 1 98.12 293 MET B CA 1
ATOM 6553 C C . MET B 1 293 ? 4.039 -29.281 -27.172 1 98.12 293 MET B C 1
ATOM 6555 O O . MET B 1 293 ? 3.826 -28.656 -26.125 1 98.12 293 MET B O 1
ATOM 6559 N N . LEU B 1 294 ? 4.66 -28.75 -28.219 1 98.25 294 LEU B N 1
ATOM 6560 C CA . LEU B 1 294 ? 5.02 -27.344 -28.312 1 98.25 294 LEU B CA 1
ATOM 6561 C C . LEU B 1 294 ? 4.445 -26.719 -29.594 1 98.25 294 LEU B C 1
ATOM 6563 O O . LEU B 1 294 ? 4.676 -27.234 -30.688 1 98.25 294 LEU B O 1
ATOM 6567 N N . LEU B 1 295 ? 3.639 -25.75 -29.406 1 97.88 295 LEU B N 1
ATOM 6568 C CA . LEU B 1 295 ? 3.059 -25 -30.516 1 97.88 295 LEU B CA 1
ATOM 6569 C C . LEU B 1 295 ? 3.893 -23.766 -30.828 1 97.88 295 LEU B C 1
ATOM 6571 O O . LEU B 1 295 ? 4.211 -22.984 -29.938 1 97.88 295 LEU B O 1
ATOM 6575 N N . THR B 1 296 ? 4.352 -23.609 -32.062 1 97.81 296 THR B N 1
ATOM 6576 C CA . THR B 1 296 ? 5.145 -22.453 -32.469 1 97.81 296 THR B CA 1
ATOM 6577 C C . THR B 1 296 ? 4.457 -21.703 -33.594 1 97.81 296 THR B C 1
ATOM 6579 O O . THR B 1 296 ? 3.82 -22.312 -34.469 1 97.81 296 THR B O 1
ATOM 6582 N N . CYS B 1 297 ? 4.504 -20.391 -33.531 1 95.88 297 CYS B N 1
ATOM 6583 C CA . CYS B 1 297 ? 3.939 -19.516 -34.531 1 95.88 297 CYS B CA 1
ATOM 6584 C C . CYS B 1 297 ? 5.027 -18.688 -35.219 1 95.88 297 CYS B C 1
ATOM 6586 O O . CYS B 1 297 ? 5.891 -18.125 -34.531 1 95.88 297 CYS B O 1
ATOM 6588 N N . SER B 1 298 ? 4.953 -18.578 -36.531 1 94.25 298 SER B N 1
ATOM 6589 C CA . SER B 1 298 ? 5.973 -17.844 -37.281 1 94.25 298 SER B CA 1
ATOM 6590 C C . SER B 1 298 ? 5.344 -16.875 -38.281 1 94.25 298 SER B C 1
ATOM 6592 O O . SER B 1 298 ? 4.125 -16.875 -38.469 1 94.25 298 SER B O 1
ATOM 6594 N N . PHE B 1 299 ? 6.168 -16.125 -38.938 1 92.5 299 PHE B N 1
ATOM 6595 C CA . PHE B 1 299 ? 5.734 -15.109 -39.906 1 92.5 299 PHE B CA 1
ATOM 6596 C C . PHE B 1 299 ? 5.34 -15.75 -41.219 1 92.5 299 PHE B C 1
ATOM 6598 O O . PHE B 1 299 ? 4.824 -15.07 -42.125 1 92.5 299 PHE B O 1
ATOM 6605 N N . GLU B 1 300 ? 5.516 -17.062 -41.438 1 91 300 GLU B N 1
ATOM 6606 C CA . GLU B 1 300 ? 5.145 -17.703 -42.688 1 91 300 GLU B CA 1
ATOM 6607 C C . GLU B 1 300 ? 3.67 -18.094 -42.688 1 91 300 GLU B C 1
ATOM 6609 O O . GLU B 1 300 ? 3.227 -18.859 -43.531 1 91 300 GLU B O 1
ATOM 6614 N N . SER B 1 301 ? 2.906 -17.688 -41.75 1 92.06 301 SER B N 1
ATOM 6615 C CA . SER B 1 301 ? 1.467 -17.906 -41.656 1 92.06 301 SER B CA 1
ATOM 6616 C C . SER B 1 301 ? 1.141 -19.359 -41.344 1 92.06 301 SER B C 1
ATOM 6618 O O . SER B 1 301 ? 0.133 -19.891 -41.812 1 92.06 301 SER B O 1
ATOM 6620 N N . LYS B 1 302 ? 2.1 -19.953 -40.688 1 93.19 302 LYS B N 1
ATOM 6621 C CA . LYS B 1 302 ? 1.905 -21.328 -40.25 1 93.19 302 LYS B CA 1
ATOM 6622 C C . LYS B 1 302 ? 2.256 -21.5 -38.781 1 93.19 302 LYS B C 1
ATOM 6624 O O . LYS B 1 302 ? 3.125 -20.797 -38.25 1 93.19 302 LYS B O 1
ATOM 6629 N N . ALA B 1 303 ? 1.529 -22.359 -38.188 1 96 303 ALA B N 1
ATOM 6630 C CA . ALA B 1 303 ? 1.886 -22.828 -36.875 1 96 303 ALA B CA 1
ATOM 6631 C C . ALA B 1 303 ? 2.332 -24.297 -36.906 1 96 303 ALA B C 1
ATOM 6633 O O . ALA B 1 303 ? 1.797 -25.094 -37.688 1 96 303 ALA B O 1
ATOM 6634 N N . HIS B 1 304 ? 3.359 -24.594 -36.188 1 97.44 304 HIS B N 1
ATOM 6635 C CA . HIS B 1 304 ? 3.855 -25.969 -36.125 1 97.44 304 HIS B CA 1
ATOM 6636 C C . HIS B 1 304 ? 3.621 -26.562 -34.75 1 97.44 304 HIS B C 1
ATOM 6638 O O . HIS B 1 304 ? 3.781 -25.875 -33.719 1 97.44 304 HIS B O 1
ATOM 6644 N N . LEU B 1 305 ? 3.146 -27.75 -34.781 1 97.75 305 LEU B N 1
ATOM 6645 C CA . LEU B 1 305 ? 3.023 -28.531 -33.562 1 97.75 305 LEU B CA 1
ATOM 6646 C C . LEU B 1 305 ? 4.145 -29.562 -33.469 1 97.75 305 LEU B C 1
ATOM 6648 O O . LEU B 1 305 ? 4.305 -30.406 -34.344 1 97.75 305 LEU B O 1
ATOM 6652 N N . TRP B 1 306 ? 4.883 -29.5 -32.375 1 98.06 306 TRP B N 1
ATOM 6653 C CA . TRP B 1 306 ? 6.055 -30.359 -32.188 1 98.06 306 TRP B CA 1
ATOM 6654 C C . TRP B 1 306 ? 5.867 -31.312 -31.031 1 98.06 306 TRP B C 1
ATOM 6656 O O . TRP B 1 306 ? 5.27 -30.953 -30.016 1 98.06 306 TRP B O 1
ATOM 6666 N N . ASN B 1 307 ? 6.402 -32.5 -31.172 1 97.75 307 ASN B N 1
ATOM 6667 C CA . ASN B 1 307 ? 6.574 -33.375 -30.031 1 97.75 307 ASN B CA 1
ATOM 6668 C C . ASN B 1 307 ? 7.797 -33 -29.203 1 97.75 307 ASN B C 1
ATOM 6670 O O . ASN B 1 307 ? 8.93 -33.031 -29.688 1 97.75 307 ASN B O 1
ATOM 6674 N N . VAL B 1 308 ? 7.613 -32.719 -27.984 1 98.06 308 VAL B N 1
ATOM 6675 C CA . VAL B 1 308 ? 8.664 -32.156 -27.141 1 98.06 308 VAL B CA 1
ATOM 6676 C C . VAL B 1 308 ? 9.742 -33.219 -26.891 1 98.06 308 VAL B C 1
ATOM 6678 O O . VAL B 1 308 ? 10.938 -32.906 -26.875 1 98.06 308 VAL B O 1
ATOM 6681 N N . GLN B 1 309 ? 9.383 -34.406 -26.719 1 96.81 309 GLN B N 1
ATOM 6682 C CA . GLN B 1 309 ? 10.312 -35.469 -26.375 1 96.81 309 GLN B CA 1
ATOM 6683 C C . GLN B 1 309 ? 11.195 -35.844 -27.562 1 96.81 309 GLN B C 1
ATOM 6685 O O . GLN B 1 309 ? 12.406 -36 -27.406 1 96.81 309 GLN B O 1
ATOM 6690 N N . THR B 1 310 ? 10.578 -35.906 -28.734 1 97 310 THR B N 1
ATOM 6691 C CA . THR B 1 310 ? 11.312 -36.406 -29.891 1 97 310 THR B CA 1
ATOM 6692 C C . THR B 1 310 ? 11.852 -35.25 -30.734 1 97 310 THR B C 1
ATOM 6694 O O . THR B 1 310 ? 12.789 -35.438 -31.516 1 97 310 THR B O 1
ATOM 6697 N N . GLY B 1 311 ? 11.25 -34.125 -30.625 1 96.88 311 GLY B N 1
ATOM 6698 C CA . GLY B 1 311 ? 11.641 -33 -31.438 1 96.88 311 GLY B CA 1
ATOM 6699 C C . GLY B 1 311 ? 11.062 -33.062 -32.844 1 96.88 311 GLY B C 1
ATOM 6700 O O . GLY B 1 311 ? 11.438 -32.25 -33.719 1 96.88 311 GLY B O 1
ATOM 6701 N N . GLU B 1 312 ? 10.164 -33.938 -33.031 1 96.81 312 GLU B N 1
ATOM 6702 C CA . GLU B 1 312 ? 9.609 -34.125 -34.375 1 96.81 312 GLU B CA 1
ATOM 6703 C C . GLU B 1 312 ? 8.414 -33.219 -34.625 1 96.81 312 GLU B C 1
ATOM 6705 O O . GLU B 1 312 ? 7.625 -32.969 -33.719 1 96.81 312 GLU B O 1
ATOM 6710 N N . LEU B 1 313 ? 8.273 -32.781 -35.844 1 97.06 313 LEU B N 1
ATOM 6711 C CA . LEU B 1 313 ? 7.102 -32 -36.25 1 97.06 313 LEU B CA 1
ATOM 6712 C C . LEU B 1 313 ? 5.883 -32.938 -36.406 1 97.06 313 LEU B C 1
ATOM 6714 O O . LEU B 1 313 ? 5.891 -33.844 -37.219 1 97.06 313 LEU B O 1
ATOM 6718 N N . VAL B 1 314 ? 4.891 -32.656 -35.688 1 96.62 314 VAL B N 1
ATOM 6719 C CA . VAL B 1 314 ? 3.701 -33.5 -35.656 1 96.62 314 VAL B CA 1
ATOM 6720 C C . VAL B 1 314 ? 2.691 -33 -36.688 1 96.62 314 VAL B C 1
ATOM 6722 O O . VAL B 1 314 ? 2.061 -33.812 -37.406 1 96.62 314 VAL B O 1
ATOM 6725 N N . ARG B 1 315 ? 2.529 -31.719 -36.688 1 95.81 315 ARG B N 1
ATOM 6726 C CA . ARG B 1 315 ? 1.515 -31.141 -37.594 1 95.81 315 ARG B CA 1
ATOM 6727 C C . ARG B 1 315 ? 1.87 -29.719 -37.969 1 95.81 315 ARG B C 1
ATOM 6729 O O . ARG B 1 315 ? 2.5 -29 -37.188 1 95.81 315 ARG B O 1
ATOM 6736 N N . THR B 1 316 ? 1.477 -29.344 -39.125 1 95.44 316 THR B N 1
ATOM 6737 C CA . THR B 1 316 ? 1.496 -27.953 -39.594 1 95.44 316 THR B CA 1
ATOM 6738 C C . THR B 1 316 ? 0.078 -27.406 -39.719 1 95.44 316 THR B C 1
ATOM 6740 O O . THR B 1 316 ? -0.782 -28.047 -40.344 1 95.44 316 THR B O 1
ATOM 6743 N N . LEU B 1 317 ? -0.127 -26.281 -39.094 1 94.5 317 LEU B N 1
ATOM 6744 C CA . LEU B 1 317 ? -1.464 -25.703 -39.062 1 94.5 317 LEU B CA 1
ATOM 6745 C C . LEU B 1 317 ? -1.493 -24.344 -39.719 1 94.5 317 LEU B C 1
ATOM 6747 O O . LEU B 1 317 ? -0.48 -23.641 -39.781 1 94.5 317 LEU B O 1
ATOM 6751 N N . SER B 1 318 ? -2.658 -24.016 -40.281 1 93.12 318 SER B N 1
ATOM 6752 C CA . SER B 1 318 ? -2.883 -22.703 -40.906 1 93.12 318 SER B CA 1
ATOM 6753 C C . SER B 1 318 ? -4.316 -22.234 -40.688 1 93.12 318 SER B C 1
ATOM 6755 O O . SER B 1 318 ? -5.215 -23.047 -40.469 1 93.12 318 SER B O 1
ATOM 6757 N N . LEU B 1 319 ? -4.539 -21 -40.594 1 89.81 319 LEU B N 1
ATOM 6758 C CA . LEU B 1 319 ? -5.875 -20.438 -40.469 1 89.81 319 LEU B CA 1
ATOM 6759 C C . LEU B 1 319 ? -6.547 -20.328 -41.844 1 89.81 319 LEU B C 1
ATOM 6761 O O . LEU B 1 319 ? -7.738 -20.016 -41.938 1 89.81 319 LEU B O 1
ATOM 6765 N N . GLY B 1 320 ? -6.016 -20.766 -42.906 1 79.44 320 GLY B N 1
ATOM 6766 C CA . GLY B 1 320 ? -6.535 -20.641 -44.25 1 79.44 320 GLY B CA 1
ATOM 6767 C C . GLY B 1 320 ? -6.188 -19.312 -44.875 1 79.44 320 GLY B C 1
ATOM 6768 O O . GLY B 1 320 ? -6.051 -18.297 -44.188 1 79.44 320 GLY B O 1
ATOM 6769 N N . GLY B 1 321 ? -6.016 -19.531 -46.031 1 78.19 321 GLY B N 1
ATOM 6770 C CA . GLY B 1 321 ? -5.613 -18.344 -46.781 1 78.19 321 GLY B CA 1
ATOM 6771 C C . GLY B 1 321 ? -4.219 -17.859 -46.438 1 78.19 321 GLY B C 1
ATOM 6772 O O . GLY B 1 321 ? -3.346 -18.672 -46.094 1 78.19 321 GLY B O 1
ATOM 6773 N N . ASP B 1 322 ? -3.812 -16.5 -46.531 1 83.25 322 ASP B N 1
ATOM 6774 C CA . ASP B 1 322 ? -2.523 -15.875 -46.25 1 83.25 322 ASP B CA 1
ATOM 6775 C C . ASP B 1 322 ? -2.557 -15.141 -44.938 1 83.25 322 ASP B C 1
ATOM 6777 O O . ASP B 1 322 ? -1.792 -14.195 -44.719 1 83.25 322 ASP B O 1
ATOM 6781 N N . SER B 1 323 ? -3.443 -15.789 -44 1 88.19 323 SER B N 1
ATOM 6782 C CA . SER B 1 323 ? -3.547 -15.102 -42.719 1 88.19 323 SER B CA 1
ATOM 6783 C C . SER B 1 323 ? -2.334 -15.391 -41.844 1 88.19 323 SER B C 1
ATOM 6785 O O . SER B 1 323 ? -1.941 -16.547 -41.688 1 88.19 323 SER B O 1
ATOM 6787 N N . ARG B 1 324 ? -1.781 -14.344 -41.344 1 89.75 324 ARG B N 1
ATOM 6788 C CA . ARG B 1 324 ? -0.63 -14.484 -40.469 1 89.75 324 ARG B CA 1
ATOM 6789 C C . ARG B 1 324 ? -1.046 -15.039 -39.094 1 89.75 324 ARG B C 1
ATOM 6791 O O . ARG B 1 324 ? -2.215 -14.953 -38.719 1 89.75 324 ARG B O 1
ATOM 6798 N N . ILE B 1 325 ? -0.15 -15.648 -38.344 1 93.5 325 ILE B N 1
ATOM 6799 C CA . ILE B 1 325 ? -0.366 -16.156 -37 1 93.5 325 ILE B CA 1
ATOM 6800 C C . ILE B 1 325 ? 0.666 -15.555 -36.031 1 93.5 325 ILE B C 1
ATOM 6802 O O . ILE B 1 325 ? 1.867 -15.789 -36.188 1 93.5 325 ILE B O 1
ATOM 6806 N N . TRP B 1 326 ? 0.173 -14.859 -35 1 92.5 326 TRP B N 1
ATOM 6807 C CA . TRP B 1 326 ? 1.097 -14.117 -34.156 1 92.5 326 TRP B CA 1
ATOM 6808 C C . TRP B 1 326 ? 1.182 -14.742 -32.781 1 92.5 326 TRP B C 1
ATOM 6810 O O . TRP B 1 326 ? 2.195 -14.602 -32.094 1 92.5 326 TRP B O 1
ATOM 6820 N N . CYS B 1 327 ? 0.124 -15.352 -32.375 1 95.12 327 CYS B N 1
ATOM 6821 C CA . CYS B 1 327 ? 0.101 -15.828 -31 1 95.12 327 CYS B CA 1
ATOM 6822 C C . CYS B 1 327 ? -0.775 -17.062 -30.875 1 95.12 327 CYS B C 1
ATOM 6824 O O . CYS B 1 327 ? -1.581 -17.359 -31.75 1 95.12 327 CYS B O 1
ATOM 6826 N N . SER B 1 328 ? -0.51 -17.781 -29.828 1 96.75 328 SER B N 1
ATOM 6827 C CA . SER B 1 328 ? -1.238 -19.031 -29.562 1 96.75 328 SER B CA 1
ATOM 6828 C C . SER B 1 328 ? -1.266 -19.344 -28.078 1 96.75 328 SER B C 1
ATOM 6830 O O . SER B 1 328 ? -0.446 -18.828 -27.312 1 96.75 328 SER B O 1
ATOM 6832 N N . ASP B 1 329 ? -2.24 -20.078 -27.688 1 98.06 329 ASP B N 1
ATOM 6833 C CA . ASP B 1 329 ? -2.293 -20.594 -26.328 1 98.06 329 ASP B CA 1
ATOM 6834 C C . ASP B 1 329 ? -3.195 -21.828 -26.234 1 98.06 329 ASP B C 1
ATOM 6836 O O . ASP B 1 329 ? -3.992 -22.078 -27.141 1 98.06 329 ASP B O 1
ATOM 6840 N N . TRP B 1 330 ? -3.041 -22.578 -25.219 1 98.12 330 TRP B N 1
ATOM 6841 C CA . TRP B 1 330 ? -3.719 -23.859 -25.078 1 98.12 330 TRP B CA 1
ATOM 6842 C C . TRP B 1 330 ? -4.891 -23.766 -24.109 1 98.12 330 TRP B C 1
ATOM 6844 O O . TRP B 1 330 ? -4.844 -22.984 -23.141 1 98.12 330 TRP B O 1
ATOM 6854 N N . PHE B 1 331 ? -5.844 -24.625 -24.422 1 97.38 331 PHE B N 1
ATOM 6855 C CA . PHE B 1 331 ? -6.852 -24.875 -23.406 1 97.38 331 PHE B CA 1
ATOM 6856 C C . PHE B 1 331 ? -6.234 -25.531 -22.172 1 97.38 331 PHE B C 1
ATOM 6858 O O . PHE B 1 331 ? -5.293 -26.328 -22.297 1 97.38 331 PHE B O 1
ATOM 6865 N N . PRO B 1 332 ? -6.848 -25.25 -20.984 1 96 332 PRO B N 1
ATOM 6866 C CA . PRO B 1 332 ? -6.27 -25.797 -19.766 1 96 332 PRO B CA 1
ATOM 6867 C C . PRO B 1 332 ? -6.234 -27.328 -19.766 1 96 332 PRO B C 1
ATOM 6869 O O . PRO B 1 332 ? -5.359 -27.938 -19.141 1 96 332 PRO B O 1
ATOM 6872 N N . ASP B 1 333 ? -7.109 -27.953 -20.5 1 94.88 333 ASP B N 1
ATOM 6873 C CA . ASP B 1 333 ? -7.164 -29.406 -20.516 1 94.88 333 ASP B CA 1
ATOM 6874 C C . ASP B 1 333 ? -6.281 -29.984 -21.625 1 94.88 333 ASP B C 1
ATOM 6876 O O . ASP B 1 333 ? -6.078 -31.203 -21.703 1 94.88 333 ASP B O 1
ATOM 6880 N N . GLY B 1 334 ? -5.805 -29.188 -22.5 1 96.12 334 GLY B N 1
ATOM 6881 C CA . GLY B 1 334 ? -4.887 -29.609 -23.547 1 96.12 334 GLY B CA 1
ATOM 6882 C C . GLY B 1 334 ? -5.59 -30.172 -24.766 1 96.12 334 GLY B C 1
ATOM 6883 O O . GLY B 1 334 ? -4.941 -30.562 -25.75 1 96.12 334 GLY B O 1
ATOM 6884 N N . GLY B 1 335 ? -6.855 -30.141 -24.766 1 95.19 335 GLY B N 1
ATOM 6885 C CA . GLY B 1 335 ? -7.613 -30.719 -25.859 1 95.19 335 GLY B CA 1
ATOM 6886 C C . GLY B 1 335 ? -7.699 -29.812 -27.078 1 95.19 335 GLY B C 1
ATOM 6887 O O . GLY B 1 335 ? -7.938 -30.281 -28.188 1 95.19 335 GLY B O 1
ATOM 6888 N N . SER B 1 336 ? -7.629 -28.594 -26.812 1 97.38 336 SER B N 1
ATOM 6889 C CA . SER B 1 336 ? -7.707 -27.594 -27.875 1 97.38 336 SER B CA 1
ATOM 6890 C C . SER B 1 336 ? -6.711 -26.469 -27.641 1 97.38 336 SER B C 1
ATOM 6892 O O . SER B 1 336 ? -6.16 -26.328 -26.547 1 97.38 336 SER B O 1
ATOM 6894 N N . PHE B 1 337 ? -6.383 -25.797 -28.672 1 97.69 337 PHE B N 1
ATOM 6895 C CA . PHE B 1 337 ? -5.609 -24.562 -28.562 1 97.69 337 PHE B CA 1
ATOM 6896 C C . PHE B 1 337 ? -6.172 -23.5 -29.484 1 97.69 337 PHE B C 1
ATOM 6898 O O . PHE B 1 337 ? -7.02 -23.781 -30.344 1 97.69 337 PHE B O 1
ATOM 6905 N N . VAL B 1 338 ? -5.824 -22.25 -29.234 1 97.06 338 VAL B N 1
ATOM 6906 C CA . VAL B 1 338 ? -6.316 -21.109 -29.984 1 97.06 338 VAL B CA 1
ATOM 6907 C C . VAL B 1 338 ? -5.16 -20.438 -30.719 1 97.06 338 VAL B C 1
ATOM 6909 O O . VAL B 1 338 ? -4.059 -20.312 -30.188 1 97.06 338 VAL B O 1
ATOM 6912 N N . LEU B 1 339 ? -5.363 -20.078 -31.938 1 95.81 339 LEU B N 1
ATOM 6913 C CA . LEU B 1 339 ? -4.438 -19.266 -32.719 1 95.81 339 LEU B CA 1
ATOM 6914 C C . LEU B 1 339 ? -5.008 -17.875 -32.969 1 95.81 339 LEU B C 1
ATOM 6916 O O . LEU B 1 339 ? -6.199 -17.734 -33.25 1 95.81 339 LEU B O 1
ATOM 6920 N N . GLY B 1 340 ? -4.23 -16.891 -32.719 1 94.31 340 GLY B N 1
ATOM 6921 C CA . GLY B 1 340 ? -4.605 -15.516 -32.969 1 94.31 340 GLY B CA 1
ATOM 6922 C C . GLY B 1 340 ? -3.861 -14.891 -34.125 1 94.31 340 GLY B C 1
ATOM 6923 O O . GLY B 1 340 ? -2.66 -15.117 -34.312 1 94.31 340 GLY B O 1
ATOM 6924 N N . SER B 1 341 ? -4.605 -14.047 -34.906 1 92.94 341 SER B N 1
ATOM 6925 C CA . SER B 1 341 ? -4.062 -13.438 -36.125 1 92.94 341 SER B CA 1
ATOM 6926 C C . SER B 1 341 ? -4.219 -11.922 -36.094 1 92.94 341 SER B C 1
ATOM 6928 O O . SER B 1 341 ? -5.227 -11.406 -35.625 1 92.94 341 SER B O 1
ATOM 6930 N N . PRO B 1 342 ? -3.189 -11.266 -36.562 1 90.12 342 PRO B N 1
ATOM 6931 C CA . PRO B 1 342 ? -3.369 -9.828 -36.781 1 90.12 342 PRO B CA 1
ATOM 6932 C C . PRO B 1 342 ? -4.301 -9.5 -37.938 1 90.12 342 PRO B C 1
ATOM 6934 O O . PRO B 1 342 ? -4.668 -8.336 -38.125 1 90.12 342 PRO B O 1
ATOM 6937 N N . ASP B 1 343 ? -4.711 -10.477 -38.656 1 90.62 343 ASP B N 1
ATOM 6938 C CA . ASP B 1 343 ? -5.605 -10.289 -39.781 1 90.62 343 ASP B CA 1
ATOM 6939 C C . ASP B 1 343 ? -7.059 -10.555 -39.375 1 90.62 343 ASP B C 1
ATOM 6941 O O . ASP B 1 343 ? -7.809 -11.18 -40.125 1 90.62 343 ASP B O 1
ATOM 6945 N N . LYS B 1 344 ? -7.391 -10.258 -38.219 1 88.75 344 LYS B N 1
ATOM 6946 C CA . LYS B 1 344 ? -8.75 -10.195 -37.688 1 88.75 344 LYS B CA 1
ATOM 6947 C C . LYS B 1 344 ? -9.367 -11.594 -37.562 1 88.75 344 LYS B C 1
ATOM 6949 O O . LYS B 1 344 ? -10.539 -11.781 -37.906 1 88.75 344 LYS B O 1
ATOM 6954 N N . GLU B 1 345 ? -8.578 -12.5 -37.188 1 90.5 345 GLU B N 1
ATOM 6955 C CA . GLU B 1 345 ? -9.094 -13.859 -37.062 1 90.5 345 GLU B CA 1
ATOM 6956 C C . GLU B 1 345 ? -8.555 -14.523 -35.781 1 90.5 345 GLU B C 1
ATOM 6958 O O . GLU B 1 345 ? -7.375 -14.375 -35.469 1 90.5 345 GLU B O 1
ATOM 6963 N N . ILE B 1 346 ? -9.445 -15.188 -35.062 1 93.88 346 ILE B N 1
ATOM 6964 C CA . ILE B 1 346 ? -9.117 -16.078 -33.969 1 93.88 346 ILE B CA 1
ATOM 6965 C C . ILE B 1 346 ? -9.781 -17.438 -34.188 1 93.88 346 ILE B C 1
ATOM 6967 O O . ILE B 1 346 ? -10.969 -17.516 -34.531 1 93.88 346 ILE B O 1
ATOM 6971 N N . ALA B 1 347 ? -9.047 -18.531 -34.031 1 95.5 347 ALA B N 1
ATOM 6972 C CA . ALA B 1 347 ? -9.625 -19.844 -34.281 1 95.5 347 ALA B CA 1
ATOM 6973 C C . ALA B 1 347 ? -9.234 -20.844 -33.219 1 95.5 347 ALA B C 1
ATOM 6975 O O . ALA B 1 347 ? -8.094 -20.828 -32.719 1 95.5 347 ALA B O 1
ATOM 6976 N N . ILE B 1 348 ? -10.156 -21.688 -32.906 1 96.69 348 ILE B N 1
ATOM 6977 C CA . ILE B 1 348 ? -9.922 -22.812 -32 1 96.69 348 ILE B CA 1
ATOM 6978 C C . ILE B 1 348 ? -9.625 -24.078 -32.812 1 96.69 348 ILE B C 1
ATOM 6980 O O . ILE B 1 348 ? -10.375 -24.422 -33.719 1 96.69 348 ILE B O 1
ATOM 6984 N N . PHE B 1 349 ? -8.594 -24.734 -32.469 1 97.44 349 PHE B N 1
ATOM 6985 C CA . PHE B 1 349 ? -8.211 -25.984 -33.125 1 97.44 349 PHE B CA 1
ATOM 6986 C C . PHE B 1 349 ? -8.312 -27.156 -32.125 1 97.44 349 PHE B C 1
ATOM 6988 O O . PHE B 1 349 ? -7.965 -27.016 -30.969 1 97.44 349 PHE B O 1
ATOM 6995 N N . ASP B 1 350 ? -8.703 -28.203 -32.656 1 96.88 350 ASP B N 1
ATOM 6996 C CA . ASP B 1 350 ? -8.602 -29.453 -31.906 1 96.88 350 ASP B CA 1
ATOM 6997 C C . ASP B 1 350 ? -7.168 -29.984 -31.922 1 96.88 350 ASP B C 1
ATOM 6999 O O . ASP B 1 350 ? -6.562 -30.109 -33 1 96.88 350 ASP B O 1
ATOM 7003 N N . ALA B 1 351 ? -6.652 -30.328 -30.812 1 95.38 351 ALA B N 1
ATOM 7004 C CA . ALA B 1 351 ? -5.242 -30.688 -30.703 1 95.38 351 ALA B CA 1
ATOM 7005 C C . ALA B 1 351 ? -4.965 -32.031 -31.328 1 95.38 351 ALA B C 1
ATOM 7007 O O . ALA B 1 351 ? -3.867 -32.281 -31.844 1 95.38 351 ALA B O 1
ATOM 7008 N N . SER B 1 352 ? -5.906 -32.906 -31.25 1 93.44 352 SER B N 1
ATOM 7009 C CA . SER B 1 352 ? -5.715 -34.281 -31.75 1 93.44 352 SER B CA 1
ATOM 7010 C C . SER B 1 352 ? -5.871 -34.312 -33.25 1 93.44 352 SER B C 1
ATOM 7012 O O . SER B 1 352 ? -5.043 -34.938 -33.969 1 93.44 352 SER B O 1
ATOM 7014 N N . SER B 1 353 ? -6.906 -33.656 -33.812 1 93.62 353 SER B N 1
ATOM 7015 C CA . SER B 1 353 ? -7.199 -33.75 -35.219 1 93.62 353 SER B CA 1
ATOM 7016 C C . SER B 1 353 ? -6.523 -32.625 -36 1 93.62 353 SER B C 1
ATOM 7018 O O . SER B 1 353 ? -6.258 -32.75 -37.188 1 93.62 353 SER B O 1
ATOM 7020 N N . GLY B 1 354 ? -6.297 -31.562 -35.375 1 92.56 354 GLY B N 1
ATOM 7021 C CA . GLY B 1 354 ? -5.75 -30.406 -36.062 1 92.56 354 GLY B CA 1
ATOM 7022 C C . GLY B 1 354 ? -6.789 -29.641 -36.844 1 92.56 354 GLY B C 1
ATOM 7023 O O . GLY B 1 354 ? -6.449 -28.797 -37.688 1 92.56 354 GLY B O 1
ATOM 7024 N N . GLU B 1 355 ? -8.023 -29.953 -36.594 1 94.44 355 GLU B N 1
ATOM 7025 C CA . GLU B 1 355 ? -9.102 -29.281 -37.312 1 94.44 355 GLU B CA 1
ATOM 7026 C C . GLU B 1 355 ? -9.602 -28.062 -36.562 1 94.44 355 GLU B C 1
ATOM 7028 O O . GLU B 1 355 ? -9.516 -28 -35.344 1 94.44 355 GLU B O 1
ATOM 7033 N N . VAL B 1 356 ? -10.117 -27.125 -37.312 1 94.69 356 VAL B N 1
ATOM 7034 C CA . VAL B 1 356 ? -10.695 -25.922 -36.719 1 94.69 356 VAL B CA 1
ATOM 7035 C C . VAL B 1 356 ? -12.047 -26.25 -36.094 1 94.69 356 VAL B C 1
ATOM 7037 O O . VAL B 1 356 ? -12.914 -26.828 -36.75 1 94.69 356 VAL B O 1
ATOM 7040 N N . VAL B 1 357 ? -12.219 -25.906 -34.875 1 94.38 357 VAL B N 1
ATOM 7041 C CA . VAL B 1 357 ? -13.445 -26.172 -34.125 1 94.38 357 VAL B CA 1
ATOM 7042 C C . VAL B 1 357 ? -14.367 -24.953 -34.188 1 94.38 357 VAL B C 1
ATOM 7044 O O . VAL B 1 357 ? -15.586 -25.094 -34.25 1 94.38 357 VAL B O 1
ATOM 7047 N N . HIS B 1 358 ? -13.789 -23.828 -34.062 1 94.5 358 HIS B N 1
ATOM 7048 C CA . HIS B 1 358 ? -14.539 -22.578 -34.031 1 94.5 358 HIS B CA 1
ATOM 7049 C C . HIS B 1 358 ? -13.68 -21.406 -34.5 1 94.5 358 HIS B C 1
ATOM 7051 O O . HIS B 1 358 ? -12.461 -21.438 -34.344 1 94.5 358 HIS B O 1
ATOM 7057 N N . ARG B 1 359 ? -14.367 -20.453 -35.125 1 92.38 359 ARG B N 1
ATOM 7058 C CA . ARG B 1 359 ? -13.688 -19.25 -35.594 1 92.38 359 ARG B CA 1
ATOM 7059 C C . ARG B 1 359 ? -14.453 -17.984 -35.188 1 92.38 359 ARG B C 1
ATOM 7061 O O . ARG B 1 359 ? -15.688 -17.969 -35.25 1 92.38 359 ARG B O 1
ATOM 7068 N N . TRP B 1 360 ? -13.766 -17.109 -34.656 1 90.44 360 TRP B N 1
ATOM 7069 C CA . TRP B 1 360 ? -14.336 -15.781 -34.438 1 90.44 360 TRP B CA 1
ATOM 7070 C C . TRP B 1 360 ? -13.789 -14.789 -35.469 1 90.44 360 TRP B C 1
ATOM 7072 O O . TRP B 1 360 ? -12.602 -14.82 -35.812 1 90.44 360 TRP B O 1
ATOM 7082 N N . GLU B 1 361 ? -14.789 -14.016 -36.125 1 83.38 361 GLU B N 1
ATOM 7083 C CA . GLU B 1 361 ? -14.359 -12.812 -36.844 1 83.38 361 GLU B CA 1
ATOM 7084 C C . GLU B 1 361 ? -14.25 -11.625 -35.875 1 83.38 361 GLU B C 1
ATOM 7086 O O . GLU B 1 361 ? -15.141 -11.398 -35.062 1 83.38 361 GLU B O 1
ATOM 7091 N N . GLY B 1 362 ? -13.039 -11.188 -35.719 1 75.5 362 GLY B N 1
ATOM 7092 C CA . GLY B 1 362 ? -12.922 -10.188 -34.688 1 75.5 362 GLY B CA 1
ATOM 7093 C C . GLY B 1 362 ? -11.875 -9.133 -35 1 75.5 362 GLY B C 1
ATOM 7094 O O . GLY B 1 362 ? -11.547 -8.898 -36.156 1 75.5 362 GLY B O 1
ATOM 7095 N N . PRO B 1 363 ? -11.445 -8.445 -33.938 1 84.44 363 PRO B N 1
ATOM 7096 C CA . PRO B 1 363 ? -10.453 -7.379 -34.062 1 84.44 363 PRO B CA 1
ATOM 7097 C C . PRO B 1 363 ? -9.055 -7.906 -34.344 1 84.44 363 PRO B C 1
ATOM 7099 O O . PRO B 1 363 ? -8.836 -9.117 -34.375 1 84.44 363 PRO B O 1
ATOM 7102 N N . VAL B 1 364 ? -8.18 -7.023 -34.781 1 87.31 364 VAL B N 1
ATOM 7103 C CA . VAL B 1 364 ? -6.758 -7.312 -34.938 1 87.31 364 VAL B CA 1
ATOM 7104 C C . VAL B 1 364 ? -6.152 -7.695 -33.594 1 87.31 364 VAL B C 1
ATOM 7106 O O . VAL B 1 364 ? -6.109 -6.883 -32.688 1 87.31 364 VAL B O 1
ATOM 7109 N N . VAL B 1 365 ? -5.68 -8.938 -33.531 1 92.38 365 VAL B N 1
ATOM 7110 C CA . VAL B 1 365 ? -5.164 -9.461 -32.25 1 92.38 365 VAL B CA 1
ATOM 7111 C C . VAL B 1 365 ? -3.646 -9.289 -32.219 1 92.38 365 VAL B C 1
ATOM 7113 O O . VAL B 1 365 ? -2.938 -9.766 -33.094 1 92.38 365 VAL B O 1
ATOM 7116 N N . ASN B 1 366 ? -3.184 -8.648 -31.156 1 94.38 366 ASN B N 1
ATOM 7117 C CA . ASN B 1 366 ? -1.748 -8.5 -30.938 1 94.38 366 ASN B CA 1
ATOM 7118 C C . ASN B 1 366 ? -1.183 -9.641 -30.109 1 94.38 366 ASN B C 1
ATOM 7120 O O . ASN B 1 366 ? -0.067 -10.102 -30.344 1 94.38 366 ASN B O 1
ATOM 7124 N N . ASP B 1 367 ? -1.904 -9.992 -29.172 1 96.69 367 ASP B N 1
ATOM 7125 C CA . ASP B 1 367 ? -1.528 -11.07 -28.266 1 96.69 367 ASP B CA 1
ATOM 7126 C C . ASP B 1 367 ? -2.756 -11.656 -27.578 1 96.69 367 ASP B C 1
ATOM 7128 O O . ASP B 1 367 ? -3.809 -11.023 -27.516 1 96.69 367 ASP B O 1
ATOM 7132 N N . LEU B 1 368 ? -2.596 -12.945 -27.125 1 97.19 368 LEU B N 1
ATOM 7133 C CA . LEU B 1 368 ? -3.717 -13.57 -26.438 1 97.19 368 LEU B CA 1
ATOM 7134 C C . LEU B 1 368 ? -3.227 -14.586 -25.406 1 97.19 368 LEU B C 1
ATOM 7136 O O . LEU B 1 368 ? -2.139 -15.148 -25.562 1 97.19 368 LEU B O 1
ATOM 7140 N N . LYS B 1 369 ? -3.969 -14.758 -24.391 1 98.06 369 LYS B N 1
ATOM 7141 C CA . LYS B 1 369 ? -3.725 -15.75 -23.344 1 98.06 369 LYS B CA 1
ATOM 7142 C C . LYS B 1 369 ? -5.031 -16.375 -22.859 1 98.06 369 LYS B C 1
ATOM 7144 O O . LYS B 1 369 ? -6.094 -15.758 -22.969 1 98.06 369 LYS B O 1
ATOM 7149 N N . ILE B 1 370 ? -4.891 -17.547 -22.406 1 98 370 ILE B N 1
ATOM 7150 C CA . ILE B 1 370 ? -6.059 -18.25 -21.875 1 98 370 ILE B CA 1
ATOM 7151 C C . ILE B 1 370 ? -5.883 -18.484 -20.375 1 98 370 ILE B C 1
ATOM 7153 O O . ILE B 1 370 ? -4.84 -18.969 -19.938 1 98 370 ILE B O 1
ATOM 7157 N N . SER B 1 371 ? -6.887 -18.156 -19.656 1 97.31 371 SER B N 1
ATOM 7158 C CA . SER B 1 371 ? -6.844 -18.344 -18.203 1 97.31 371 SER B CA 1
ATOM 7159 C C . SER B 1 371 ? -7.289 -19.75 -17.812 1 97.31 371 SER B C 1
ATOM 7161 O O . SER B 1 371 ? -7.859 -20.469 -18.641 1 97.31 371 SER B O 1
ATOM 7163 N N . ARG B 1 372 ? -7.07 -20.141 -16.562 1 94.81 372 ARG B N 1
ATOM 7164 C CA . ARG B 1 372 ? -7.371 -21.484 -16.078 1 94.81 372 ARG B CA 1
ATOM 7165 C C . ARG B 1 372 ? -8.875 -21.734 -16.078 1 94.81 372 ARG B C 1
ATOM 7167 O O . ARG B 1 372 ? -9.312 -22.891 -16.141 1 94.81 372 ARG B O 1
ATOM 7174 N N . ASP B 1 373 ? -9.664 -20.734 -15.992 1 93.94 373 ASP B N 1
ATOM 7175 C CA . ASP B 1 373 ? -11.117 -20.891 -15.969 1 93.94 373 ASP B CA 1
ATOM 7176 C C . ASP B 1 373 ? -11.703 -20.75 -17.359 1 93.94 373 ASP B C 1
ATOM 7178 O O . ASP B 1 373 ? -12.875 -20.375 -17.516 1 93.94 373 ASP B O 1
ATOM 7182 N N . TYR B 1 374 ? -10.883 -20.922 -18.391 1 96.19 374 TYR B N 1
ATOM 7183 C CA . TYR B 1 374 ? -11.281 -21.062 -19.797 1 96.19 374 TYR B CA 1
ATOM 7184 C C . TYR B 1 374 ? -11.773 -19.734 -20.344 1 96.19 374 TYR B C 1
ATOM 7186 O O . TYR B 1 374 ? -12.758 -19.688 -21.094 1 96.19 374 TYR B O 1
ATOM 7194 N N . LYS B 1 375 ? -11.148 -18.719 -19.922 1 97.19 375 LYS B N 1
ATOM 7195 C CA . LYS B 1 375 ? -11.383 -17.422 -20.562 1 97.19 375 LYS B CA 1
ATOM 7196 C C . LYS B 1 375 ? -10.258 -17.062 -21.531 1 97.19 375 LYS B C 1
ATOM 7198 O O . LYS B 1 375 ? -9.078 -17.203 -21.188 1 97.19 375 LYS B O 1
ATOM 7203 N N . LEU B 1 376 ? -10.617 -16.688 -22.719 1 97.31 376 LEU B N 1
ATOM 7204 C CA . LEU B 1 376 ? -9.672 -16.172 -23.688 1 97.31 376 LEU B CA 1
ATOM 7205 C C . LEU B 1 376 ? -9.539 -14.656 -23.578 1 97.31 376 LEU B C 1
ATOM 7207 O O . LEU B 1 376 ? -10.531 -13.93 -23.719 1 97.31 376 LEU B O 1
ATOM 7211 N N . ILE B 1 377 ? -8.375 -14.219 -23.266 1 97.75 377 ILE B N 1
ATOM 7212 C CA . ILE B 1 377 ? -8.102 -12.789 -23.125 1 97.75 377 ILE B CA 1
ATOM 7213 C C . ILE B 1 377 ? -7.191 -12.336 -24.266 1 97.75 377 ILE B C 1
ATOM 7215 O O . ILE B 1 377 ? -6.082 -12.844 -24.422 1 97.75 377 ILE B O 1
ATOM 7219 N N . ALA B 1 378 ? -7.625 -11.344 -25.047 1 96.62 378 ALA B N 1
ATOM 7220 C CA . ALA B 1 378 ? -6.848 -10.852 -26.188 1 96.62 378 ALA B CA 1
ATOM 7221 C C . ALA B 1 378 ? -6.68 -9.336 -26.109 1 96.62 378 ALA B C 1
ATOM 7223 O O . ALA B 1 378 ? -7.609 -8.617 -25.75 1 96.62 378 ALA B O 1
ATOM 7224 N N . VAL B 1 379 ? -5.516 -8.914 -26.359 1 96.5 379 VAL B N 1
ATOM 7225 C CA . VAL B 1 379 ? -5.277 -7.488 -26.562 1 96.5 379 VAL B CA 1
ATOM 7226 C C . VAL B 1 379 ? -5.27 -7.164 -28.047 1 96.5 379 VAL B C 1
ATOM 7228 O O . VAL B 1 379 ? -4.707 -7.914 -28.844 1 96.5 379 VAL B O 1
ATOM 7231 N N . THR B 1 380 ? -5.918 -6.012 -28.391 1 94.69 380 THR B N 1
ATOM 7232 C CA . THR B 1 380 ? -6.152 -5.734 -29.797 1 94.69 380 THR B CA 1
ATOM 7233 C C . THR B 1 380 ? -5.492 -4.422 -30.219 1 94.69 380 THR B C 1
ATOM 7235 O O . THR B 1 380 ? -5.078 -3.635 -29.359 1 94.69 380 THR B O 1
ATOM 7238 N N . TYR B 1 381 ? -5.363 -4.297 -31.5 1 91.94 381 TYR B N 1
ATOM 7239 C CA . TYR B 1 381 ? -4.777 -3.09 -32.062 1 91.94 381 TYR B CA 1
ATOM 7240 C C . TYR B 1 381 ? -5.637 -1.87 -31.766 1 91.94 381 TYR B C 1
ATOM 7242 O O . TYR B 1 381 ? -5.125 -0.752 -31.656 1 91.94 381 TYR B O 1
ATOM 7250 N N . ASP B 1 382 ? -6.918 -2.07 -31.562 1 90.38 382 ASP B N 1
ATOM 7251 C CA . ASP B 1 382 ? -7.855 -0.986 -31.281 1 90.38 382 ASP B CA 1
ATOM 7252 C C . ASP B 1 382 ? -7.789 -0.571 -29.812 1 90.38 382 ASP B C 1
ATOM 7254 O O . ASP B 1 382 ? -8.695 0.101 -29.312 1 90.38 382 ASP B O 1
ATOM 7258 N N . MET B 1 383 ? -6.855 -1.052 -29.156 1 92 383 MET B N 1
ATOM 7259 C CA . MET B 1 383 ? -6.539 -0.606 -27.812 1 92 383 MET B CA 1
ATOM 7260 C C . MET B 1 383 ? -7.559 -1.139 -26.812 1 92 383 MET B C 1
ATOM 7262 O O . MET B 1 383 ? -7.887 -0.466 -25.828 1 92 383 MET B O 1
ATOM 7266 N N . ASN B 1 384 ? -8.055 -2.344 -27.109 1 94 384 ASN B N 1
ATOM 7267 C CA . ASN B 1 384 ? -9.016 -2.99 -26.219 1 94 384 ASN B CA 1
ATOM 7268 C C . ASN B 1 384 ? -8.492 -4.332 -25.719 1 94 384 ASN B C 1
ATOM 7270 O O . ASN B 1 384 ? -7.625 -4.941 -26.344 1 94 384 ASN B O 1
ATOM 7274 N N . VAL B 1 385 ? -9.031 -4.664 -24.547 1 96.25 385 VAL B N 1
ATOM 7275 C CA . VAL B 1 385 ? -8.922 -6.043 -24.078 1 96.25 385 VAL B CA 1
ATOM 7276 C C . VAL B 1 385 ? -10.258 -6.754 -24.266 1 96.25 385 VAL B C 1
ATOM 7278 O O . VAL B 1 385 ? -11.297 -6.293 -23.781 1 96.25 385 VAL B O 1
ATOM 7281 N N . GLU B 1 386 ? -10.227 -7.805 -25 1 95.94 386 GLU B N 1
ATOM 7282 C CA . GLU B 1 386 ? -11.438 -8.586 -25.234 1 95.94 386 GLU B CA 1
ATOM 7283 C C . GLU B 1 386 ? -11.367 -9.938 -24.531 1 95.94 386 GLU B C 1
ATOM 7285 O O . GLU B 1 386 ? -10.336 -10.617 -24.578 1 95.94 386 GLU B O 1
ATOM 7290 N N . VAL B 1 387 ? -12.469 -10.281 -23.891 1 96.56 387 VAL B N 1
ATOM 7291 C CA . VAL B 1 387 ? -12.516 -11.523 -23.141 1 96.56 387 VAL B CA 1
ATOM 7292 C C . VAL B 1 387 ? -13.648 -12.406 -23.672 1 96.56 387 VAL B C 1
ATOM 7294 O O . VAL B 1 387 ? -14.789 -11.969 -23.766 1 96.56 387 VAL B O 1
ATOM 7297 N N . TRP B 1 388 ? -13.375 -13.648 -24.031 1 96.19 388 TRP B N 1
ATOM 7298 C CA . TRP B 1 388 ? -14.352 -14.641 -24.469 1 96.19 388 TRP B CA 1
ATOM 7299 C C . TRP B 1 388 ? -14.398 -15.82 -23.516 1 96.19 388 TRP B C 1
ATOM 7301 O O . TRP B 1 388 ? -13.383 -16.188 -22.922 1 96.19 388 TRP B O 1
ATOM 7311 N N . ASP B 1 389 ? -15.555 -16.406 -23.391 1 96.31 389 ASP B N 1
ATOM 7312 C CA . ASP B 1 389 ? -15.695 -17.688 -22.719 1 96.31 389 ASP B CA 1
ATOM 7313 C C . ASP B 1 389 ? -15.523 -18.844 -23.688 1 96.31 389 ASP B C 1
ATOM 7315 O O . ASP B 1 389 ? -16.312 -19 -24.625 1 96.31 389 ASP B O 1
ATOM 7319 N N . LEU B 1 390 ? -14.625 -19.688 -23.453 1 95.62 390 LEU B N 1
ATOM 7320 C CA . LEU B 1 390 ? -14.289 -20.734 -24.406 1 95.62 390 LEU B CA 1
ATOM 7321 C C . LEU B 1 390 ? -15.297 -21.875 -24.344 1 95.62 390 LEU B C 1
ATOM 7323 O O . LEU B 1 390 ? -15.391 -22.688 -25.266 1 95.62 390 LEU B O 1
ATOM 7327 N N . ARG B 1 391 ? -15.953 -21.953 -23.266 1 92.38 391 ARG B N 1
ATOM 7328 C CA . ARG B 1 391 ? -16.969 -23 -23.125 1 92.38 391 ARG B CA 1
ATOM 7329 C C . ARG B 1 391 ? -18.234 -22.641 -23.891 1 92.38 391 ARG B C 1
ATOM 7331 O O . ARG B 1 391 ? -18.797 -23.469 -24.609 1 92.38 391 ARG B O 1
ATOM 7338 N N . THR B 1 392 ? -18.641 -21.391 -23.797 1 93.12 392 THR B N 1
ATOM 7339 C CA . THR B 1 392 ? -19.859 -20.953 -24.453 1 93.12 392 THR B CA 1
ATOM 7340 C C . THR B 1 392 ? -19.531 -20.328 -25.812 1 93.12 392 THR B C 1
ATOM 7342 O O . THR B 1 392 ? -20.438 -20.141 -26.641 1 93.12 392 THR B O 1
ATOM 7345 N N . LYS B 1 393 ? -18.281 -19.969 -26.062 1 92.88 393 LYS B N 1
ATOM 7346 C CA . LYS B 1 393 ? -17.781 -19.359 -27.281 1 92.88 393 LYS B CA 1
ATOM 7347 C C . LYS B 1 393 ? -18.375 -17.969 -27.5 1 92.88 393 LYS B C 1
ATOM 7349 O O . LYS B 1 393 ? -18.547 -17.516 -28.625 1 92.88 393 LYS B O 1
ATOM 7354 N N . HIS B 1 394 ? -18.719 -17.297 -26.359 1 93.88 394 HIS B N 1
ATOM 7355 C CA . HIS B 1 394 ? -19.266 -15.953 -26.453 1 93.88 394 HIS B CA 1
ATOM 7356 C C . HIS B 1 394 ? -18.312 -14.938 -25.812 1 93.88 394 HIS B C 1
ATOM 7358 O O . HIS B 1 394 ? -17.578 -15.266 -24.891 1 93.88 394 HIS B O 1
ATOM 7364 N N . LYS B 1 395 ? -18.406 -13.805 -26.406 1 92.94 395 LYS B N 1
ATOM 7365 C CA . LYS B 1 395 ? -17.672 -12.695 -25.797 1 92.94 395 LYS B CA 1
ATOM 7366 C C . LYS B 1 395 ? -18.281 -12.289 -24.469 1 92.94 395 LYS B C 1
ATOM 7368 O O . LYS B 1 395 ? -19.5 -12.117 -24.359 1 92.94 395 LYS B O 1
ATOM 7373 N N . VAL B 1 396 ? -17.469 -12.156 -23.469 1 93.88 396 VAL B N 1
ATOM 7374 C CA . VAL B 1 396 ? -17.938 -11.891 -22.109 1 93.88 396 VAL B CA 1
ATOM 7375 C C . VAL B 1 396 ? -17.75 -10.414 -21.766 1 93.88 396 VAL B C 1
ATOM 7377 O O . VAL B 1 396 ? -18.578 -9.812 -21.094 1 93.88 396 VAL B O 1
ATOM 7380 N N . LYS B 1 397 ? -16.656 -9.836 -22.188 1 92.81 397 LYS B N 1
ATOM 7381 C CA . LYS B 1 397 ? -16.328 -8.484 -21.75 1 92.81 397 LYS B CA 1
ATOM 7382 C C . LYS B 1 397 ? -15.391 -7.789 -22.719 1 92.81 397 LYS B C 1
ATOM 7384 O O . LYS B 1 397 ? -14.633 -8.453 -23.438 1 92.81 397 LYS B O 1
ATOM 7389 N N . THR B 1 398 ? -15.469 -6.473 -22.859 1 93.5 398 THR B N 1
ATOM 7390 C CA . THR B 1 398 ? -14.516 -5.602 -23.531 1 93.5 398 THR B CA 1
ATOM 7391 C C . THR B 1 398 ? -14.055 -4.477 -22.609 1 93.5 398 THR B C 1
ATOM 7393 O O . THR B 1 398 ? -14.875 -3.752 -22.047 1 93.5 398 THR B O 1
ATOM 7396 N N . LEU B 1 399 ? -12.766 -4.418 -22.438 1 90.94 399 LEU B N 1
ATOM 7397 C CA . LEU B 1 399 ? -12.172 -3.314 -21.688 1 90.94 399 LEU B CA 1
ATOM 7398 C C . LEU B 1 399 ? -11.539 -2.297 -22.625 1 90.94 399 LEU B C 1
ATOM 7400 O O . LEU B 1 399 ? -10.594 -2.617 -23.344 1 90.94 399 LEU B O 1
ATOM 7404 N N . GLU B 1 400 ? -12.023 -1.098 -22.547 1 88.69 400 GLU B N 1
ATOM 7405 C CA . GLU B 1 400 ? -11.445 -0.023 -23.344 1 88.69 400 GLU B CA 1
ATOM 7406 C C . GLU B 1 400 ? -10.367 0.725 -22.562 1 88.69 400 GLU B C 1
ATOM 7408 O O . GLU B 1 400 ? -10.672 1.428 -21.594 1 88.69 400 GLU B O 1
ATOM 7413 N N . LEU B 1 401 ? -9.172 0.596 -23 1 83.88 401 LEU B N 1
ATOM 7414 C CA . LEU B 1 401 ? -8.086 1.21 -22.25 1 83.88 401 LEU B CA 1
ATOM 7415 C C . LEU B 1 401 ? -7.637 2.512 -22.906 1 83.88 401 LEU B C 1
ATOM 7417 O O . LEU B 1 401 ? -7.141 3.414 -22.234 1 83.88 401 LEU B O 1
ATOM 7421 N N . GLY B 1 402 ? -7.738 2.65 -24.203 1 81.19 402 GLY B N 1
ATOM 7422 C CA . GLY B 1 402 ? -7.453 3.891 -24.906 1 81.19 402 GLY B CA 1
ATOM 7423 C C . GLY B 1 402 ? -5.973 4.113 -25.156 1 81.19 402 GLY B C 1
ATOM 7424 O O . GLY B 1 402 ? -5.559 5.203 -25.547 1 81.19 402 GLY B O 1
ATOM 7425 N N . GLN B 1 403 ? -5.199 3.172 -24.906 1 85.44 403 GLN B N 1
ATOM 7426 C CA . GLN B 1 403 ? -3.764 3.215 -25.156 1 85.44 403 GLN B CA 1
ATOM 7427 C C . GLN B 1 403 ? -3.301 1.978 -25.922 1 85.44 403 GLN B C 1
ATOM 7429 O O . GLN B 1 403 ? -4.004 0.965 -25.953 1 85.44 403 GLN B O 1
ATOM 7434 N N . ARG B 1 404 ? -2.146 2.109 -26.562 1 92.19 404 ARG B N 1
ATOM 7435 C CA . ARG B 1 404 ? -1.631 0.989 -27.344 1 92.19 404 ARG B CA 1
ATOM 7436 C C . ARG B 1 404 ? -1.227 -0.169 -26.438 1 92.19 404 ARG B C 1
ATOM 7438 O O . ARG B 1 404 ? -0.453 0.014 -25.5 1 92.19 404 ARG B O 1
ATOM 7445 N N . LEU B 1 405 ? -1.764 -1.336 -26.797 1 95 405 LEU B N 1
ATOM 7446 C CA . LEU B 1 405 ? -1.483 -2.551 -26.031 1 95 405 LEU B CA 1
ATOM 7447 C C . LEU B 1 405 ? -0.618 -3.51 -26.844 1 95 405 LEU B C 1
ATOM 7449 O O . LEU B 1 405 ? -0.882 -3.744 -28.016 1 95 405 LEU B O 1
ATOM 7453 N N . THR B 1 406 ? 0.369 -4.066 -26.172 1 93.81 406 THR B N 1
ATOM 7454 C CA . THR B 1 406 ? 1.287 -4.879 -26.969 1 93.81 406 THR B CA 1
ATOM 7455 C C . THR B 1 406 ? 1.218 -6.344 -26.547 1 93.81 406 THR B C 1
ATOM 7457 O O . THR B 1 406 ? 1.289 -7.242 -27.391 1 93.81 406 THR B O 1
ATOM 7460 N N . SER B 1 407 ? 1.127 -6.641 -25.266 1 97 407 SER B N 1
ATOM 7461 C CA . SER B 1 407 ? 1.088 -8.023 -24.797 1 97 407 SER B CA 1
ATOM 7462 C C . SER B 1 407 ? 0.258 -8.156 -23.531 1 97 407 SER B C 1
ATOM 7464 O O . SER B 1 407 ? -0.085 -7.156 -22.891 1 97 407 SER B O 1
ATOM 7466 N N . VAL B 1 408 ? -0.095 -9.453 -23.25 1 97.75 408 VAL B N 1
ATOM 7467 C CA . VAL B 1 408 ? -0.916 -9.734 -22.078 1 97.75 408 VAL B CA 1
ATOM 7468 C C . VAL B 1 408 ? -0.426 -11.008 -21.406 1 97.75 408 VAL B C 1
ATOM 7470 O O . VAL B 1 408 ? 0.024 -11.945 -22.062 1 97.75 408 VAL B O 1
ATOM 7473 N N . SER B 1 409 ? -0.41 -10.961 -20.109 1 97.69 409 SER B N 1
ATOM 7474 C CA . SER B 1 409 ? -0.162 -12.125 -19.266 1 97.69 409 SER B CA 1
ATOM 7475 C C . SER B 1 409 ? -1.301 -12.352 -18.281 1 97.69 409 SER B C 1
ATOM 7477 O O . SER B 1 409 ? -1.95 -11.391 -17.844 1 97.69 409 SER B O 1
ATOM 7479 N N . VAL B 1 410 ? -1.541 -13.609 -17.969 1 97.25 410 VAL B N 1
ATOM 7480 C CA . VAL B 1 410 ? -2.652 -13.938 -17.078 1 97.25 410 VAL B CA 1
ATOM 7481 C C . VAL B 1 410 ? -2.121 -14.602 -15.812 1 97.25 410 VAL B C 1
ATOM 7483 O O . VAL B 1 410 ? -1.147 -15.352 -15.859 1 97.25 410 VAL B O 1
ATOM 7486 N N . SER B 1 411 ? -2.799 -14.352 -14.742 1 96.75 411 SER B N 1
ATOM 7487 C CA . SER B 1 411 ? -2.438 -14.945 -13.461 1 96.75 411 SER B CA 1
ATOM 7488 C C . SER B 1 411 ? -2.943 -16.375 -13.352 1 96.75 411 SER B C 1
ATOM 7490 O O . SER B 1 411 ? -4.062 -16.688 -13.766 1 96.75 411 SER B O 1
ATOM 7492 N N . ASP B 1 412 ? -2.148 -17.219 -12.828 1 93.44 412 ASP B N 1
ATOM 7493 C CA . ASP B 1 412 ? -2.555 -18.594 -12.562 1 93.44 412 ASP B CA 1
ATOM 7494 C C . ASP B 1 412 ? -3.357 -18.688 -11.266 1 93.44 412 ASP B C 1
ATOM 7496 O O . ASP B 1 412 ? -4.195 -19.578 -11.102 1 93.44 412 ASP B O 1
ATOM 7500 N N . LYS B 1 413 ? -3.148 -17.844 -10.383 1 92.19 413 LYS B N 1
ATOM 7501 C CA . LYS B 1 413 ? -3.764 -17.875 -9.062 1 92.19 413 LYS B CA 1
ATOM 7502 C C . LYS B 1 413 ? -5.117 -17.172 -9.062 1 92.19 413 LYS B C 1
ATOM 7504 O O . LYS B 1 413 ? -6.051 -17.594 -8.383 1 92.19 413 LYS B O 1
ATOM 7509 N N . ASN B 1 414 ? -5.172 -16.109 -9.766 1 92.25 414 ASN B N 1
ATOM 7510 C CA . ASN B 1 414 ? -6.395 -15.328 -9.898 1 92.25 414 ASN B CA 1
ATOM 7511 C C . ASN B 1 414 ? -6.754 -15.086 -11.359 1 92.25 414 ASN B C 1
ATOM 7513 O O . ASN B 1 414 ? -6.379 -14.062 -11.938 1 92.25 414 ASN B O 1
ATOM 7517 N N . PRO B 1 415 ? -7.551 -15.891 -11.883 1 92.81 415 PRO B N 1
ATOM 7518 C CA . PRO B 1 415 ? -7.812 -15.859 -13.328 1 92.81 415 PRO B CA 1
ATOM 7519 C C . PRO B 1 415 ? -8.391 -14.531 -13.789 1 92.81 415 PRO B C 1
ATOM 7521 O O . PRO B 1 415 ? -8.375 -14.227 -14.984 1 92.81 415 PRO B O 1
ATOM 7524 N N . ALA B 1 416 ? -8.891 -13.766 -12.922 1 93.19 416 ALA B N 1
ATOM 7525 C CA . ALA B 1 416 ? -9.453 -12.477 -13.305 1 93.19 416 ALA B CA 1
ATOM 7526 C C . ALA B 1 416 ? -8.359 -11.422 -13.438 1 93.19 416 ALA B C 1
ATOM 7528 O O . ALA B 1 416 ? -8.586 -10.344 -14 1 93.19 416 ALA B O 1
ATOM 7529 N N . GLN B 1 417 ? -7.195 -11.703 -12.977 1 95.69 417 GLN B N 1
ATOM 7530 C CA . GLN B 1 417 ? -6.117 -10.719 -13.008 1 95.69 417 GLN B CA 1
ATOM 7531 C C . GLN B 1 417 ? -5.273 -10.867 -14.266 1 95.69 417 GLN B C 1
ATOM 7533 O O . GLN B 1 417 ? -4.801 -11.961 -14.578 1 95.69 417 GLN B O 1
ATOM 7538 N N . ILE B 1 418 ? -5.086 -9.734 -14.961 1 97.44 418 ILE B N 1
ATOM 7539 C CA . ILE B 1 418 ? -4.305 -9.727 -16.188 1 97.44 418 ILE B CA 1
ATOM 7540 C C . ILE B 1 418 ? -3.277 -8.602 -16.141 1 97.44 418 ILE B C 1
ATOM 7542 O O . ILE B 1 418 ? -3.543 -7.531 -15.586 1 97.44 418 ILE B O 1
ATOM 7546 N N . LEU B 1 419 ? -2.139 -8.891 -16.656 1 97.62 419 LEU B N 1
ATOM 7547 C CA . LEU B 1 419 ? -1.047 -7.93 -16.781 1 97.62 419 LEU B CA 1
ATOM 7548 C C . LEU B 1 419 ? -0.895 -7.477 -18.234 1 97.62 419 LEU B C 1
ATOM 7550 O O . LEU B 1 419 ? -0.734 -8.305 -19.141 1 97.62 419 LEU B O 1
ATOM 7554 N N . ILE B 1 420 ? -0.953 -6.164 -18.484 1 97.31 420 ILE B N 1
ATOM 7555 C CA . ILE B 1 420 ? -0.967 -5.645 -19.844 1 97.31 420 ILE B CA 1
ATOM 7556 C C . ILE B 1 420 ? 0.203 -4.684 -20.047 1 97.31 420 ILE B C 1
ATOM 7558 O O . ILE B 1 420 ? 0.39 -3.754 -19.25 1 97.31 420 ILE B O 1
ATOM 7562 N N . ASN B 1 421 ? 0.93 -4.93 -21.047 1 96.56 421 ASN B N 1
ATOM 7563 C CA . ASN B 1 421 ? 1.925 -3.953 -21.484 1 96.56 421 ASN B CA 1
ATOM 7564 C C . ASN B 1 421 ? 1.286 -2.812 -22.266 1 96.56 421 ASN B C 1
ATOM 7566 O O . ASN B 1 421 ? 0.725 -3.031 -23.344 1 96.56 421 ASN B O 1
ATOM 7570 N N . VAL B 1 422 ? 1.446 -1.647 -21.734 1 92.5 422 VAL B N 1
ATOM 7571 C CA . VAL B 1 422 ? 0.828 -0.468 -22.328 1 92.5 422 VAL B CA 1
ATOM 7572 C C . VAL B 1 422 ? 1.909 0.511 -22.781 1 92.5 422 VAL B C 1
ATOM 7574 O O . VAL B 1 422 ? 2.811 0.85 -22 1 92.5 422 VAL B O 1
ATOM 7577 N N . SER B 1 423 ? 1.792 0.92 -23.984 1 89.19 423 SER B N 1
ATOM 7578 C CA . SER B 1 423 ? 2.713 1.918 -24.516 1 89.19 423 SER B CA 1
ATOM 7579 C C . SER B 1 423 ? 2.115 3.318 -24.453 1 89.19 423 SER B C 1
ATOM 7581 O O . SER B 1 423 ? 0.949 3.52 -24.797 1 89.19 423 SER B O 1
ATOM 7583 N N . PRO B 1 424 ? 2.85 4.387 -23.828 1 83.25 424 PRO B N 1
ATOM 7584 C CA . PRO B 1 424 ? 4.281 4.285 -23.547 1 83.25 424 PRO B CA 1
ATOM 7585 C C . PRO B 1 424 ? 4.57 3.98 -22.078 1 83.25 424 PRO B C 1
ATOM 7587 O O . PRO B 1 424 ? 3.908 4.523 -21.188 1 83.25 424 PRO B O 1
ATOM 7590 N N . ASN B 1 425 ? 5.496 3.068 -21.828 1 83.31 425 ASN B N 1
ATOM 7591 C CA . ASN B 1 425 ? 6.301 2.955 -20.609 1 83.31 425 ASN B CA 1
ATOM 7592 C C . ASN B 1 425 ? 5.441 2.602 -19.391 1 83.31 425 ASN B C 1
ATOM 7594 O O . ASN B 1 425 ? 5.664 3.121 -18.297 1 83.31 425 ASN B O 1
ATOM 7598 N N . GLU B 1 426 ? 4.414 1.794 -19.656 1 87.31 426 GLU B N 1
ATOM 7599 C CA . GLU B 1 426 ? 3.559 1.437 -18.531 1 87.31 426 GLU B CA 1
ATOM 7600 C C . GLU B 1 426 ? 3.156 -0.035 -18.594 1 87.31 426 GLU B C 1
ATOM 7602 O O . GLU B 1 426 ? 2.873 -0.564 -19.672 1 87.31 426 GLU B O 1
ATOM 7607 N N . LEU B 1 427 ? 3.232 -0.674 -17.438 1 93.56 427 LEU B N 1
ATOM 7608 C CA . LEU B 1 427 ? 2.621 -1.979 -17.219 1 93.56 427 LEU B CA 1
ATOM 7609 C C . LEU B 1 427 ? 1.434 -1.861 -16.266 1 93.56 427 LEU B C 1
ATOM 7611 O O . LEU B 1 427 ? 1.528 -1.208 -15.219 1 93.56 427 LEU B O 1
ATOM 7615 N N . GLN B 1 428 ? 0.328 -2.447 -16.656 1 92.56 428 GLN B N 1
ATOM 7616 C CA . GLN B 1 428 ? -0.888 -2.289 -15.867 1 92.56 428 GLN B CA 1
ATOM 7617 C C . GLN B 1 428 ? -1.44 -3.645 -15.43 1 92.56 428 GLN B C 1
ATOM 7619 O O . GLN B 1 428 ? -1.505 -4.578 -16.234 1 92.56 428 GLN B O 1
ATOM 7624 N N . LEU B 1 429 ? -1.779 -3.723 -14.195 1 94.31 429 LEU B N 1
ATOM 7625 C CA . LEU B 1 429 ? -2.471 -4.883 -13.648 1 94.31 429 LEU B CA 1
ATOM 7626 C C . LEU B 1 429 ? -3.967 -4.613 -13.508 1 94.31 429 LEU B C 1
ATOM 7628 O O . LEU B 1 429 ? -4.371 -3.672 -12.82 1 94.31 429 LEU B O 1
ATOM 7632 N N . TRP B 1 430 ? -4.801 -5.488 -14.148 1 92.75 430 TRP B N 1
ATOM 7633 C CA . TRP B 1 430 ? -6.246 -5.289 -14.164 1 92.75 430 TRP B CA 1
ATOM 7634 C C . TRP B 1 430 ? -6.965 -6.5 -13.578 1 92.75 430 TRP B C 1
ATOM 7636 O O . TRP B 1 430 ? -6.492 -7.633 -13.703 1 92.75 430 TRP B O 1
ATOM 7646 N N . ASP B 1 431 ? -8.055 -6.234 -12.922 1 91.06 431 ASP B N 1
ATOM 7647 C CA . ASP B 1 431 ? -9.133 -7.215 -12.758 1 91.06 431 ASP B CA 1
ATOM 7648 C C . ASP B 1 431 ? -10.188 -7.047 -13.844 1 91.06 431 ASP B C 1
ATOM 7650 O O . ASP B 1 431 ? -11.023 -6.141 -13.773 1 91.06 431 ASP B O 1
ATOM 7654 N N . TRP B 1 432 ? -10.109 -7.859 -14.836 1 91.56 432 TRP B N 1
ATOM 7655 C CA . TRP B 1 432 ? -10.945 -7.637 -16.016 1 91.56 432 TRP B CA 1
ATOM 7656 C C . TRP B 1 432 ? -12.414 -7.871 -15.68 1 91.56 432 TRP B C 1
ATOM 7658 O O . TRP B 1 432 ? -13.297 -7.281 -16.312 1 91.56 432 TRP B O 1
ATOM 7668 N N . SER B 1 433 ? -12.664 -8.797 -14.711 1 88.56 433 SER B N 1
ATOM 7669 C CA . SER B 1 433 ? -14.047 -9.109 -14.367 1 88.56 433 SER B CA 1
ATOM 7670 C C . SER B 1 433 ? -14.727 -7.93 -13.688 1 88.56 433 SER B C 1
ATOM 7672 O O . SER B 1 433 ? -15.898 -7.648 -13.945 1 88.56 433 SER B O 1
ATOM 7674 N N . ARG B 1 434 ? -13.984 -7.199 -12.914 1 77.25 434 ARG B N 1
ATOM 7675 C CA . ARG B 1 434 ? -14.523 -6.051 -12.188 1 77.25 434 ARG B CA 1
ATOM 7676 C C . ARG B 1 434 ? -14.242 -4.75 -12.938 1 77.25 434 ARG B C 1
ATOM 7678 O O . ARG B 1 434 ? -14.727 -3.688 -12.539 1 77.25 434 ARG B O 1
ATOM 7685 N N . HIS B 1 435 ? -13.508 -4.871 -13.93 1 80.69 435 HIS B N 1
ATOM 7686 C CA . HIS B 1 435 ? -13.125 -3.693 -14.711 1 80.69 435 HIS B CA 1
ATOM 7687 C C . HIS B 1 435 ? -12.414 -2.664 -13.836 1 80.69 435 HIS B C 1
ATOM 7689 O O . HIS B 1 435 ? -12.789 -1.488 -13.828 1 80.69 435 HIS B O 1
ATOM 7695 N N . ILE B 1 436 ? -11.398 -3.191 -13.078 1 76.12 436 ILE B N 1
ATOM 7696 C CA . ILE B 1 436 ? -10.688 -2.312 -12.156 1 76.12 436 ILE B CA 1
ATOM 7697 C C . ILE B 1 436 ? -9.188 -2.396 -12.414 1 76.12 436 ILE B C 1
ATOM 7699 O O . ILE B 1 436 ? -8.648 -3.48 -12.656 1 76.12 436 ILE B O 1
ATOM 7703 N N . LEU B 1 437 ? -8.609 -1.194 -12.547 1 82 437 LEU B N 1
ATOM 7704 C CA . LEU B 1 437 ? -7.152 -1.101 -12.57 1 82 437 LEU B CA 1
ATOM 7705 C C . LEU B 1 437 ? -6.574 -1.286 -11.172 1 82 437 LEU B C 1
ATOM 7707 O O . LEU B 1 437 ? -6.809 -0.462 -10.281 1 82 437 LEU B O 1
ATOM 7711 N N . LEU B 1 438 ? -5.84 -2.312 -10.938 1 79.69 438 LEU B N 1
ATOM 7712 C CA . LEU B 1 438 ? -5.348 -2.674 -9.617 1 79.69 438 LEU B CA 1
ATOM 7713 C C . LEU B 1 438 ? -4.027 -1.968 -9.312 1 79.69 438 LEU B C 1
ATOM 7715 O O . LEU B 1 438 ? -3.805 -1.513 -8.188 1 79.69 438 LEU B O 1
ATOM 7719 N N . ALA B 1 439 ? -3.123 -1.952 -10.312 1 81.94 439 ALA B N 1
ATOM 7720 C CA . ALA B 1 439 ? -1.805 -1.358 -10.109 1 81.94 439 ALA B CA 1
ATOM 7721 C C . ALA B 1 439 ? -1.168 -0.958 -11.43 1 81.94 439 ALA B C 1
ATOM 7723 O O . ALA B 1 439 ? -1.537 -1.48 -12.484 1 81.94 439 ALA B O 1
ATOM 7724 N N . LYS B 1 440 ? -0.244 0.004 -11.32 1 82.69 440 LYS B N 1
ATOM 7725 C CA . LYS B 1 440 ? 0.604 0.409 -12.438 1 82.69 440 LYS B CA 1
ATOM 7726 C C . LYS B 1 440 ? 2.082 0.266 -12.086 1 82.69 440 LYS B C 1
ATOM 7728 O O . LYS B 1 440 ? 2.482 0.518 -10.953 1 82.69 440 LYS B O 1
ATOM 7733 N N . TYR B 1 441 ? 2.814 -0.156 -13.023 1 86.88 441 TYR B N 1
ATOM 7734 C CA . TYR B 1 441 ? 4.258 -0.29 -12.867 1 86.88 441 TYR B CA 1
ATOM 7735 C C . TYR B 1 441 ? 4.996 0.546 -13.914 1 86.88 441 TYR B C 1
ATOM 7737 O O . TYR B 1 441 ? 4.758 0.405 -15.109 1 86.88 441 TYR B O 1
ATOM 7745 N N . VAL B 1 442 ? 5.855 1.364 -13.406 1 80.06 442 VAL B N 1
ATOM 7746 C CA . VAL B 1 442 ? 6.504 2.324 -14.297 1 80.06 442 VAL B CA 1
ATOM 7747 C C . VAL B 1 442 ? 8.016 2.303 -14.07 1 80.06 442 VAL B C 1
ATOM 7749 O O . VAL B 1 442 ? 8.492 1.759 -13.07 1 80.06 442 VAL B O 1
ATOM 7752 N N . GLY B 1 443 ? 8.711 2.895 -15.039 1 78.94 443 GLY B N 1
ATOM 7753 C CA . GLY B 1 443 ? 10.164 2.977 -14.938 1 78.94 443 GLY B CA 1
ATOM 7754 C C . GLY B 1 443 ? 10.875 2.453 -16.172 1 78.94 443 GLY B C 1
ATOM 7755 O O . GLY B 1 443 ? 11.852 3.047 -16.625 1 78.94 443 GLY B O 1
ATOM 7756 N N . HIS B 1 444 ? 10.352 1.383 -16.688 1 85.19 444 HIS B N 1
ATOM 7757 C CA . HIS B 1 444 ? 10.953 0.779 -17.859 1 85.19 444 HIS B CA 1
ATOM 7758 C C . HIS B 1 444 ? 10.594 1.561 -19.125 1 85.19 444 HIS B C 1
ATOM 7760 O O . HIS B 1 444 ? 9.719 2.432 -19.094 1 85.19 444 HIS B O 1
ATOM 7766 N N . LYS B 1 445 ? 11.336 1.28 -20.109 1 87.62 445 LYS B N 1
ATOM 7767 C CA . LYS B 1 445 ? 11.102 1.922 -21.406 1 87.62 445 LYS B CA 1
ATOM 7768 C C . LYS B 1 445 ? 10.391 0.976 -22.375 1 87.62 445 LYS B C 1
ATOM 7770 O O . LYS B 1 445 ? 10.852 -0.14 -22.609 1 87.62 445 LYS B O 1
ATOM 7775 N N . GLN B 1 446 ? 9.219 1.384 -22.859 1 91.31 446 GLN B N 1
ATOM 7776 C CA . GLN B 1 446 ? 8.461 0.672 -23.875 1 91.31 446 GLN B CA 1
ATOM 7777 C C . GLN B 1 446 ? 7.707 1.645 -24.781 1 91.31 446 GLN B C 1
ATOM 7779 O O . GLN B 1 446 ? 6.562 2.004 -24.484 1 91.31 446 GLN B O 1
ATOM 7784 N N . GLU B 1 447 ? 8.25 1.9 -25.844 1 89.06 447 GLU B N 1
ATOM 7785 C CA . GLU B 1 447 ? 7.66 2.9 -26.734 1 89.06 447 GLU B CA 1
ATOM 7786 C C . GLU B 1 447 ? 7.336 2.305 -28.109 1 89.06 447 GLU B C 1
ATOM 7788 O O . GLU B 1 447 ? 6.254 2.533 -28.641 1 89.06 447 GLU B O 1
ATOM 7793 N N . LYS B 1 448 ? 8.242 1.533 -28.594 1 90.81 448 LYS B N 1
ATOM 7794 C CA . LYS B 1 448 ? 8.148 1.136 -29.984 1 90.81 448 LYS B CA 1
ATOM 7795 C C . LYS B 1 448 ? 7.945 -0.37 -30.125 1 90.81 448 LYS B C 1
ATOM 7797 O O . LYS B 1 448 ? 7.211 -0.829 -31 1 90.81 448 LYS B O 1
ATOM 7802 N N . PHE B 1 449 ? 8.516 -1.123 -29.359 1 92.62 449 PHE B N 1
ATOM 7803 C CA . PHE B 1 449 ? 8.602 -2.561 -29.594 1 92.62 449 PHE B CA 1
ATOM 7804 C C . PHE B 1 449 ? 7.711 -3.322 -28.609 1 92.62 449 PHE B C 1
ATOM 7806 O O . PHE B 1 449 ? 7.203 -2.746 -27.656 1 92.62 449 PHE B O 1
ATOM 7813 N N . VAL B 1 450 ? 7.547 -4.617 -28.984 1 94.25 450 VAL B N 1
ATOM 7814 C CA . VAL B 1 450 ? 6.73 -5.492 -28.156 1 94.25 450 VAL B CA 1
ATOM 7815 C C . VAL B 1 450 ? 7.586 -6.082 -27.031 1 94.25 450 VAL B C 1
ATOM 7817 O O . VAL B 1 450 ? 8.633 -6.688 -27.297 1 94.25 450 VAL B O 1
ATOM 7820 N N . LEU B 1 451 ? 7.199 -5.836 -25.844 1 96.38 451 LEU B N 1
ATOM 7821 C CA . LEU B 1 451 ? 7.793 -6.48 -24.688 1 96.38 451 LEU B CA 1
ATOM 7822 C C . LEU B 1 451 ? 6.805 -7.445 -24.031 1 96.38 451 LEU B C 1
ATOM 7824 O O . LEU B 1 451 ? 5.602 -7.184 -24.016 1 96.38 451 LEU B O 1
ATOM 7828 N N . ARG B 1 452 ? 7.32 -8.484 -23.578 1 96.94 452 ARG B N 1
ATOM 7829 C CA . ARG B 1 452 ? 6.473 -9.461 -22.906 1 96.94 452 ARG B CA 1
ATOM 7830 C C . ARG B 1 452 ? 6.863 -9.609 -21.438 1 96.94 452 ARG B C 1
ATOM 7832 O O . ARG B 1 452 ? 7.988 -10.008 -21.125 1 96.94 452 ARG B O 1
ATOM 7839 N N . SER B 1 453 ? 5.906 -9.328 -20.578 1 98 453 SER B N 1
ATOM 7840 C CA . SER B 1 453 ? 6.113 -9.328 -19.141 1 98 453 SER B CA 1
ATOM 7841 C C . SER B 1 453 ? 5.445 -10.531 -18.484 1 98 453 SER B C 1
ATOM 7843 O O . SER B 1 453 ? 4.719 -11.281 -19.141 1 98 453 SER B O 1
ATOM 7845 N N . CYS B 1 454 ? 5.754 -10.711 -17.156 1 97.94 454 CYS B N 1
ATOM 7846 C CA . CYS B 1 454 ? 5.18 -11.891 -16.531 1 97.94 454 CYS B CA 1
ATOM 7847 C C . CYS B 1 454 ? 5.066 -11.711 -15.023 1 97.94 454 CYS B C 1
ATOM 7849 O O . CYS B 1 454 ? 5.625 -10.758 -14.469 1 97.94 454 CYS B O 1
ATOM 7851 N N . PHE B 1 455 ? 4.246 -12.602 -14.477 1 97.5 455 PHE B N 1
ATOM 7852 C CA . PHE B 1 455 ? 4.23 -12.797 -13.023 1 97.5 455 PHE B CA 1
ATOM 7853 C C . PHE B 1 455 ? 5.391 -13.672 -12.578 1 97.5 455 PHE B C 1
ATOM 7855 O O . PHE B 1 455 ? 5.84 -14.547 -13.328 1 97.5 455 PHE B O 1
ATOM 7862 N N . GLY B 1 456 ? 5.824 -13.398 -11.43 1 96.38 456 GLY B N 1
ATOM 7863 C CA . GLY B 1 456 ? 6.918 -14.219 -10.93 1 96.38 456 GLY B CA 1
ATOM 7864 C C . GLY B 1 456 ? 6.867 -14.438 -9.43 1 96.38 456 GLY B C 1
ATOM 7865 O O . GLY B 1 456 ? 6.07 -13.805 -8.734 1 96.38 456 GLY B O 1
ATOM 7866 N N . TYR B 1 457 ? 7.617 -15.477 -9.008 1 94.19 457 TYR B N 1
ATOM 7867 C CA . TYR B 1 457 ? 7.812 -15.805 -7.602 1 94.19 457 TYR B CA 1
ATOM 7868 C C . TYR B 1 457 ? 6.477 -16.016 -6.902 1 94.19 457 TYR B C 1
ATOM 7870 O O . TYR B 1 457 ? 6.16 -15.32 -5.934 1 94.19 457 TYR B O 1
ATOM 7878 N N . ASP B 1 458 ? 5.77 -16.953 -7.289 1 90.19 458 ASP B N 1
ATOM 7879 C CA . ASP B 1 458 ? 4.438 -17.25 -6.781 1 90.19 458 ASP B CA 1
ATOM 7880 C C . ASP B 1 458 ? 3.512 -16.047 -6.922 1 90.19 458 ASP B C 1
ATOM 7882 O O . ASP B 1 458 ? 2.723 -15.758 -6.02 1 90.19 458 ASP B O 1
ATOM 7886 N N . GLU B 1 459 ? 3.787 -15.258 -7.961 1 92.88 459 GLU B N 1
ATOM 7887 C CA . GLU B 1 459 ? 3.025 -14.094 -8.406 1 92.88 459 GLU B CA 1
ATOM 7888 C C . GLU B 1 459 ? 3.102 -12.961 -7.387 1 92.88 459 GLU B C 1
ATOM 7890 O O . GLU B 1 459 ? 2.131 -12.227 -7.199 1 92.88 459 GLU B O 1
ATOM 7895 N N . ARG B 1 460 ? 4.156 -12.93 -6.699 1 90.81 460 ARG B N 1
ATOM 7896 C CA . ARG B 1 460 ? 4.383 -11.82 -5.777 1 90.81 460 ARG B CA 1
ATOM 7897 C C . ARG B 1 460 ? 5.145 -10.695 -6.461 1 90.81 460 ARG B C 1
ATOM 7899 O O . ARG B 1 460 ? 5.215 -9.578 -5.938 1 90.81 460 ARG B O 1
ATOM 7906 N N . VAL B 1 461 ? 5.711 -11.055 -7.625 1 95.19 461 VAL B N 1
ATOM 7907 C CA . VAL B 1 461 ? 6.492 -10.039 -8.336 1 95.19 461 VAL B CA 1
ATOM 7908 C C . VAL B 1 461 ? 6.008 -9.938 -9.781 1 95.19 461 VAL B C 1
ATOM 7910 O O . VAL B 1 461 ? 5.395 -10.867 -10.305 1 95.19 461 VAL B O 1
ATOM 7913 N N . ILE B 1 462 ? 6.238 -8.766 -10.312 1 96.44 462 ILE B N 1
ATOM 7914 C CA . ILE B 1 462 ? 6.016 -8.484 -11.727 1 96.44 462 ILE B CA 1
ATOM 7915 C C . ILE B 1 462 ? 7.348 -8.203 -12.414 1 96.44 462 ILE B C 1
ATOM 7917 O O . ILE B 1 462 ? 8.203 -7.504 -11.867 1 96.44 462 ILE B O 1
ATOM 7921 N N . LEU B 1 463 ? 7.523 -8.828 -13.57 1 97.44 463 LEU B N 1
ATOM 7922 C CA . LEU B 1 463 ? 8.766 -8.672 -14.312 1 97.44 463 LEU B CA 1
ATOM 7923 C C . LEU B 1 463 ? 8.5 -8.156 -15.719 1 97.44 463 LEU B C 1
ATOM 7925 O O . LEU B 1 463 ? 7.543 -8.586 -16.375 1 97.44 463 LEU B O 1
ATOM 7929 N N . SER B 1 464 ? 9.359 -7.27 -16.172 1 97.56 464 SER B N 1
ATOM 7930 C CA . SER B 1 464 ? 9.266 -6.805 -17.547 1 97.56 464 SER B CA 1
ATOM 7931 C C . SER B 1 464 ? 10.641 -6.445 -18.109 1 97.56 464 SER B C 1
ATOM 7933 O O . SER B 1 464 ? 11.523 -6.016 -17.359 1 97.56 464 SER B O 1
ATOM 7935 N N . GLY B 1 465 ? 10.773 -6.699 -19.375 1 96.75 465 GLY B N 1
ATOM 7936 C CA . GLY B 1 465 ? 11.922 -6.129 -20.062 1 96.75 465 GLY B CA 1
ATOM 7937 C C . GLY B 1 465 ? 11.758 -4.652 -20.375 1 96.75 465 GLY B C 1
ATOM 7938 O O . GLY B 1 465 ? 10.727 -4.055 -20.047 1 96.75 465 GLY B O 1
ATOM 7939 N N . SER B 1 466 ? 12.797 -4.164 -20.953 1 95.5 466 SER B N 1
ATOM 7940 C CA . SER B 1 466 ? 12.844 -2.754 -21.328 1 95.5 466 SER B CA 1
ATOM 7941 C C . SER B 1 466 ? 13.57 -2.561 -22.656 1 95.5 466 SER B C 1
ATOM 7943 O O . SER B 1 466 ? 14.375 -3.398 -23.062 1 95.5 466 SER B O 1
ATOM 7945 N N . GLU B 1 467 ? 13.203 -1.49 -23.312 1 95.56 467 GLU B N 1
ATOM 7946 C CA . GLU B 1 467 ? 13.812 -1.216 -24.609 1 95.56 467 GLU B CA 1
ATOM 7947 C C . GLU B 1 467 ? 15.266 -0.776 -24.453 1 95.56 467 GLU B C 1
ATOM 7949 O O . GLU B 1 467 ? 16.016 -0.732 -25.438 1 95.56 467 GLU B O 1
ATOM 7954 N N . ASP B 1 468 ? 15.664 -0.532 -23.25 1 91.75 468 ASP B N 1
ATOM 7955 C CA . ASP B 1 468 ? 17.062 -0.179 -23.016 1 91.75 468 ASP B CA 1
ATOM 7956 C C . ASP B 1 468 ? 17.875 -1.394 -22.562 1 91.75 468 ASP B C 1
ATOM 7958 O O . ASP B 1 468 ? 19 -1.253 -22.078 1 91.75 468 ASP B O 1
ATOM 7962 N N . GLY B 1 469 ? 17.297 -2.525 -22.609 1 95.19 469 GLY B N 1
ATOM 7963 C CA . GLY B 1 469 ? 18.016 -3.768 -22.359 1 95.19 469 GLY B CA 1
ATOM 7964 C C . GLY B 1 469 ? 17.938 -4.215 -20.906 1 95.19 469 GLY B C 1
ATOM 7965 O O . GLY B 1 469 ? 18.391 -5.309 -20.562 1 95.19 469 GLY B O 1
ATOM 7966 N N . ARG B 1 470 ? 17.312 -3.473 -20.094 1 94.31 470 ARG B N 1
ATOM 7967 C CA . ARG B 1 470 ? 17.234 -3.791 -18.672 1 94.31 470 ARG B CA 1
ATOM 7968 C C . ARG B 1 470 ? 15.977 -4.586 -18.359 1 94.31 470 ARG B C 1
ATOM 7970 O O . ARG B 1 470 ? 15.047 -4.648 -19.172 1 94.31 470 ARG B O 1
ATOM 7977 N N . ILE B 1 471 ? 16.031 -5.227 -17.203 1 96.88 471 ILE B N 1
ATOM 7978 C CA . ILE B 1 471 ? 14.867 -5.922 -16.656 1 96.88 471 ILE B CA 1
ATOM 7979 C C . ILE B 1 471 ? 14.406 -5.234 -15.375 1 96.88 471 ILE B C 1
ATOM 7981 O O . ILE B 1 471 ? 15.219 -4.895 -14.516 1 96.88 471 ILE B O 1
ATOM 7985 N N . PHE B 1 472 ? 13.156 -5.027 -15.336 1 95.62 472 PHE B N 1
ATOM 7986 C CA . PHE B 1 472 ? 12.57 -4.391 -14.164 1 95.62 472 PHE B CA 1
ATOM 7987 C C . PHE B 1 472 ? 11.734 -5.383 -13.367 1 95.62 472 PHE B C 1
ATOM 7989 O O . PHE B 1 472 ? 10.992 -6.18 -13.953 1 95.62 472 PHE B O 1
ATOM 7996 N N . MET B 1 473 ? 11.906 -5.32 -12.102 1 94.75 473 MET B N 1
ATOM 7997 C CA . MET B 1 473 ? 11.141 -6.176 -11.195 1 94.75 473 MET B CA 1
ATOM 7998 C C . MET B 1 473 ? 10.406 -5.344 -10.148 1 94.75 473 MET B C 1
ATOM 8000 O O . MET B 1 473 ? 11.016 -4.488 -9.492 1 94.75 473 MET B O 1
ATOM 8004 N N . TRP B 1 474 ? 9.078 -5.59 -10 1 92.44 474 TRP B N 1
ATOM 8005 C CA . TRP B 1 474 ? 8.273 -4.863 -9.023 1 92.44 474 TRP B CA 1
ATOM 8006 C C . TRP B 1 474 ? 7.586 -5.828 -8.062 1 92.44 474 TRP B C 1
ATOM 8008 O O . TRP B 1 474 ? 7.359 -6.992 -8.398 1 92.44 474 TRP B O 1
ATOM 8018 N N . ASN B 1 475 ? 7.355 -5.293 -6.867 1 87.88 475 ASN B N 1
ATOM 8019 C CA . ASN B 1 475 ? 6.371 -5.957 -6.02 1 87.88 475 ASN B CA 1
ATOM 8020 C C . ASN B 1 475 ? 4.965 -5.855 -6.602 1 87.88 475 ASN B C 1
ATOM 8022 O O . ASN B 1 475 ? 4.52 -4.766 -6.965 1 87.88 475 ASN B O 1
ATOM 8026 N N . LYS B 1 476 ? 4.262 -6.918 -6.73 1 90.38 476 LYS B N 1
ATOM 8027 C CA . LYS B 1 476 ? 2.969 -6.945 -7.406 1 90.38 476 LYS B CA 1
ATOM 8028 C C . LYS B 1 476 ? 1.941 -6.098 -6.66 1 90.38 476 LYS B C 1
ATOM 8030 O O . LYS B 1 476 ? 1.226 -5.301 -7.27 1 90.38 476 LYS B O 1
ATOM 8035 N N . GLU B 1 477 ? 1.858 -6.281 -5.363 1 78 477 GLU B N 1
ATOM 8036 C CA . GLU B 1 477 ? 0.785 -5.707 -4.555 1 78 477 GLU B CA 1
ATOM 8037 C C . GLU B 1 477 ? 0.979 -4.207 -4.367 1 78 477 GLU B C 1
ATOM 8039 O O . GLU B 1 477 ? 0.025 -3.432 -4.484 1 78 477 GLU B O 1
ATOM 8044 N N . TYR B 1 478 ? 2.248 -3.836 -4.168 1 69.12 478 TYR B N 1
ATOM 8045 C CA . TYR B 1 478 ? 2.48 -2.453 -3.77 1 69.12 478 TYR B CA 1
ATOM 8046 C C . TYR B 1 478 ? 3.057 -1.641 -4.922 1 69.12 478 TYR B C 1
ATOM 8048 O O . TYR B 1 478 ? 3.066 -0.408 -4.879 1 69.12 478 TYR B O 1
ATOM 8056 N N . GLY B 1 479 ? 3.488 -2.342 -5.938 1 78.88 479 GLY B N 1
ATOM 8057 C CA . GLY B 1 479 ? 4.012 -1.653 -7.105 1 78.88 479 GLY B CA 1
ATOM 8058 C C . GLY B 1 479 ? 5.426 -1.135 -6.906 1 78.88 479 GLY B C 1
ATOM 8059 O O . GLY B 1 479 ? 6 -0.524 -7.812 1 78.88 479 GLY B O 1
ATOM 8060 N N . ALA B 1 480 ? 6.008 -1.421 -5.781 1 73.75 480 ALA B N 1
ATOM 8061 C CA . ALA B 1 480 ? 7.352 -0.936 -5.469 1 73.75 480 ALA B CA 1
ATOM 8062 C C . ALA B 1 480 ? 8.398 -1.619 -6.344 1 73.75 480 ALA B C 1
ATOM 8064 O O . ALA B 1 480 ? 8.305 -2.82 -6.605 1 73.75 480 ALA B O 1
ATOM 8065 N N . LEU B 1 481 ? 9.383 -0.826 -6.797 1 83.06 481 LEU B N 1
ATOM 8066 C CA . LEU B 1 481 ? 10.492 -1.361 -7.578 1 83.06 481 LEU B CA 1
ATOM 8067 C C . LEU B 1 481 ? 11.438 -2.158 -6.691 1 83.06 481 LEU B C 1
ATOM 8069 O O . LEU B 1 481 ? 11.953 -1.639 -5.695 1 83.06 481 LEU B O 1
ATOM 8073 N N . LEU B 1 482 ? 11.641 -3.383 -6.992 1 86.44 482 LEU B N 1
ATOM 8074 C CA . LEU B 1 482 ? 12.5 -4.266 -6.207 1 86.44 482 LEU B CA 1
ATOM 8075 C C . LEU B 1 482 ? 13.906 -4.301 -6.781 1 86.44 482 LEU B C 1
ATOM 8077 O O . LEU B 1 482 ? 14.875 -4.516 -6.051 1 86.44 482 LEU B O 1
ATOM 8081 N N . GLY B 1 483 ? 13.953 -4.227 -8.164 1 87.19 483 GLY B N 1
ATOM 8082 C CA . GLY B 1 483 ? 15.266 -4.262 -8.789 1 87.19 483 GLY B CA 1
ATOM 8083 C C . GLY B 1 483 ? 15.227 -3.906 -10.266 1 87.19 483 GLY B C 1
ATOM 8084 O O . GLY B 1 483 ? 14.188 -4.035 -10.914 1 87.19 483 GLY B O 1
ATOM 8085 N N . VAL B 1 484 ? 16.328 -3.355 -10.719 1 89.81 484 VAL B N 1
ATOM 8086 C CA . VAL B 1 484 ? 16.625 -3.137 -12.125 1 89.81 484 VAL B CA 1
ATOM 8087 C C . VAL B 1 484 ? 17.922 -3.861 -12.5 1 89.81 484 VAL B C 1
ATOM 8089 O O . VAL B 1 484 ? 18.969 -3.646 -11.875 1 89.81 484 VAL B O 1
ATOM 8092 N N . PHE B 1 485 ? 17.844 -4.738 -13.539 1 93.06 485 PHE B N 1
ATOM 8093 C CA . PHE B 1 485 ? 18.984 -5.594 -13.875 1 93.06 485 PHE B CA 1
ATOM 8094 C C . PHE B 1 485 ? 19.484 -5.297 -15.281 1 93.06 485 PHE B C 1
ATOM 8096 O O . PHE B 1 485 ? 18.703 -5.211 -16.219 1 93.06 485 PHE B O 1
ATOM 8103 N N . ASP B 1 486 ? 20.719 -5.152 -15.359 1 93.31 486 ASP B N 1
ATOM 8104 C CA . ASP B 1 486 ? 21.312 -5.105 -16.688 1 93.31 486 ASP B CA 1
ATOM 8105 C C . ASP B 1 486 ? 21.297 -6.484 -17.344 1 93.31 486 ASP B C 1
ATOM 8107 O O . ASP B 1 486 ? 21.906 -7.426 -16.828 1 93.31 486 ASP B O 1
ATOM 8111 N N . ALA B 1 487 ? 20.656 -6.574 -18.438 1 95.5 487 ALA B N 1
ATOM 8112 C CA . ALA B 1 487 ? 20.453 -7.914 -18.984 1 95.5 487 ALA B CA 1
ATOM 8113 C C . ALA B 1 487 ? 20.953 -8 -20.422 1 95.5 487 ALA B C 1
ATOM 8115 O O . ALA B 1 487 ? 21.844 -8.789 -20.734 1 95.5 487 ALA B O 1
ATOM 8116 N N . HIS B 1 488 ? 20.531 -7.156 -21.312 1 96.81 488 HIS B N 1
ATOM 8117 C CA . HIS B 1 488 ? 20.797 -7.344 -22.734 1 96.81 488 HIS B CA 1
ATOM 8118 C C . HIS B 1 488 ? 21.281 -6.051 -23.375 1 96.81 488 HIS B C 1
ATOM 8120 O O . HIS B 1 488 ? 21.109 -4.969 -22.812 1 96.81 488 HIS B O 1
ATOM 8126 N N . THR B 1 489 ? 22 -6.254 -24.469 1 94.5 489 THR B N 1
ATOM 8127 C CA . THR B 1 489 ? 22.312 -5.117 -25.328 1 94.5 489 THR B CA 1
ATOM 8128 C C . THR B 1 489 ? 21.188 -4.883 -26.344 1 94.5 489 THR B C 1
ATOM 8130 O O . THR B 1 489 ? 20.844 -5.777 -27.109 1 94.5 489 THR B O 1
ATOM 8133 N N . GLY B 1 490 ? 20.562 -3.705 -26.25 1 92.06 490 GLY B N 1
ATOM 8134 C CA . GLY B 1 490 ? 19.328 -3.455 -26.984 1 92.06 490 GLY B CA 1
ATOM 8135 C C . GLY B 1 490 ? 18.078 -3.74 -26.156 1 92.06 490 GLY B C 1
ATOM 8136 O O . GLY B 1 490 ? 18.047 -3.496 -24.953 1 92.06 490 GLY B O 1
ATOM 8137 N N . ASN B 1 491 ? 17.125 -4.324 -26.922 1 94.81 491 ASN B N 1
ATOM 8138 C CA . ASN B 1 491 ? 15.859 -4.566 -26.234 1 94.81 491 ASN B CA 1
ATOM 8139 C C . ASN B 1 491 ? 15.906 -5.855 -25.422 1 94.81 491 ASN B C 1
ATOM 8141 O O . ASN B 1 491 ? 16.531 -6.832 -25.828 1 94.81 491 ASN B O 1
ATOM 8145 N N . SER B 1 492 ? 15.289 -5.852 -24.266 1 97.12 492 SER B N 1
ATOM 8146 C CA . SER B 1 492 ? 14.867 -7.066 -23.578 1 97.12 492 SER B CA 1
ATOM 8147 C C . SER B 1 492 ? 13.43 -7.434 -23.938 1 97.12 492 SER B C 1
ATOM 8149 O O . SER B 1 492 ? 12.484 -6.898 -23.359 1 97.12 492 SER B O 1
ATOM 8151 N N . ASN B 1 493 ? 13.289 -8.43 -24.75 1 97.62 493 ASN B N 1
ATOM 8152 C CA . ASN B 1 493 ? 12.039 -8.672 -25.453 1 97.62 493 ASN B CA 1
ATOM 8153 C C . ASN B 1 493 ? 11.047 -9.453 -24.609 1 97.62 493 ASN B C 1
ATOM 8155 O O . ASN B 1 493 ? 9.844 -9.188 -24.641 1 97.62 493 ASN B O 1
ATOM 8159 N N . CYS B 1 494 ? 11.578 -10.438 -23.969 1 98.31 494 CYS B N 1
ATOM 8160 C CA . CYS B 1 494 ? 10.68 -11.352 -23.266 1 98.31 494 CYS B CA 1
ATOM 8161 C C . CYS B 1 494 ? 11.305 -11.852 -21.969 1 98.31 494 CYS B C 1
ATOM 8163 O O . CYS B 1 494 ? 12.508 -12.109 -21.906 1 98.31 494 CYS B O 1
ATOM 8165 N N . VAL B 1 495 ? 10.492 -11.859 -20.953 1 98.5 495 VAL B N 1
ATOM 8166 C CA . VAL B 1 495 ? 10.859 -12.477 -19.688 1 98.5 495 VAL B CA 1
ATOM 8167 C C . VAL B 1 495 ? 9.836 -13.547 -19.297 1 98.5 495 VAL B C 1
ATOM 8169 O O . VAL B 1 495 ? 8.648 -13.398 -19.594 1 98.5 495 VAL B O 1
ATOM 8172 N N . CYS B 1 496 ? 10.305 -14.594 -18.703 1 98.31 496 CYS B N 1
ATOM 8173 C CA . CYS B 1 496 ? 9.414 -15.664 -18.266 1 98.31 496 CYS B CA 1
ATOM 8174 C C . CYS B 1 496 ? 9.93 -16.297 -16.969 1 98.31 496 CYS B C 1
ATOM 8176 O O . CYS B 1 496 ? 11.133 -16.453 -16.797 1 98.31 496 CYS B O 1
ATOM 8178 N N . TRP B 1 497 ? 9.023 -16.594 -16.125 1 98.19 497 TRP B N 1
ATOM 8179 C CA . TRP B 1 497 ? 9.367 -17.141 -14.82 1 98.19 497 TRP B CA 1
ATOM 8180 C C . TRP B 1 497 ? 9.195 -18.656 -14.812 1 98.19 497 TRP B C 1
ATOM 8182 O O . TRP B 1 497 ? 8.234 -19.188 -15.383 1 98.19 497 TRP B O 1
ATOM 8192 N N . ASN B 1 498 ? 10.133 -19.359 -14.227 1 97.62 498 ASN B N 1
ATOM 8193 C CA . ASN B 1 498 ? 9.969 -20.797 -14.055 1 97.62 498 ASN B CA 1
ATOM 8194 C C . ASN B 1 498 ? 8.852 -21.125 -13.07 1 97.62 498 ASN B C 1
ATOM 8196 O O . ASN B 1 498 ? 8.867 -20.656 -11.93 1 97.62 498 ASN B O 1
ATOM 8200 N N . PRO B 1 499 ? 7.914 -21.953 -13.469 1 94.75 499 PRO B N 1
ATOM 8201 C CA . PRO B 1 499 ? 6.762 -22.188 -12.594 1 94.75 499 PRO B CA 1
ATOM 8202 C C . PRO B 1 499 ? 7.082 -23.109 -11.43 1 94.75 499 PRO B C 1
ATOM 8204 O O . PRO B 1 499 ? 6.32 -23.188 -10.461 1 94.75 499 PRO B O 1
ATOM 8207 N N . ARG B 1 500 ? 8.164 -23.812 -11.445 1 93.38 500 ARG B N 1
ATOM 8208 C CA . ARG B 1 500 ? 8.445 -24.812 -10.414 1 93.38 500 ARG B CA 1
ATOM 8209 C C . ARG B 1 500 ? 9.641 -24.391 -9.562 1 93.38 500 ARG B C 1
ATOM 8211 O O . ARG B 1 500 ? 9.688 -24.688 -8.367 1 93.38 500 ARG B O 1
ATOM 8218 N N . ILE B 1 501 ? 10.594 -23.844 -10.203 1 93.69 501 ILE B N 1
ATOM 8219 C CA . ILE B 1 501 ? 11.719 -23.297 -9.453 1 93.69 501 ILE B CA 1
ATOM 8220 C C . ILE B 1 501 ? 11.453 -21.828 -9.133 1 93.69 501 ILE B C 1
ATOM 8222 O O . ILE B 1 501 ? 11.609 -20.953 -10 1 93.69 501 ILE B O 1
ATOM 8226 N N . LYS B 1 502 ? 11.219 -21.562 -7.969 1 92.38 502 LYS B N 1
ATOM 8227 C CA . LYS B 1 502 ? 10.664 -20.297 -7.527 1 92.38 502 LYS B CA 1
ATOM 8228 C C . LYS B 1 502 ? 11.633 -19.141 -7.801 1 92.38 502 LYS B C 1
ATOM 8230 O O . LYS B 1 502 ? 11.211 -18.016 -8.055 1 92.38 502 LYS B O 1
ATOM 8235 N N . SER B 1 503 ? 12.898 -19.375 -7.707 1 95.25 503 SER B N 1
ATOM 8236 C CA . SER B 1 503 ? 13.883 -18.312 -7.805 1 95.25 503 SER B CA 1
ATOM 8237 C C . SER B 1 503 ? 14.586 -18.312 -9.156 1 95.25 503 SER B C 1
ATOM 8239 O O . SER B 1 503 ? 15.789 -18.062 -9.242 1 95.25 503 SER B O 1
ATOM 8241 N N . MET B 1 504 ? 13.82 -18.609 -10.219 1 97.06 504 MET B N 1
ATOM 8242 C CA . MET B 1 504 ? 14.445 -18.672 -11.539 1 97.06 504 MET B CA 1
ATOM 8243 C C . MET B 1 504 ? 13.555 -18.016 -12.594 1 97.06 504 MET B C 1
ATOM 8245 O O . MET B 1 504 ? 12.359 -18.312 -12.664 1 97.06 504 MET B O 1
ATOM 8249 N N . PHE B 1 505 ? 14.156 -17.141 -13.344 1 98.31 505 PHE B N 1
ATOM 8250 C CA . PHE B 1 505 ? 13.469 -16.609 -14.516 1 98.31 505 PHE B CA 1
ATOM 8251 C C . PHE B 1 505 ? 14.438 -16.469 -15.688 1 98.31 505 PHE B C 1
ATOM 8253 O O . PHE B 1 505 ? 15.641 -16.641 -15.523 1 98.31 505 PHE B O 1
ATOM 8260 N N . ALA B 1 506 ? 13.875 -16.266 -16.875 1 98.75 506 ALA B N 1
ATOM 8261 C CA . ALA B 1 506 ? 14.664 -16.109 -18.094 1 98.75 506 ALA B CA 1
ATOM 8262 C C . ALA B 1 506 ? 14.359 -14.781 -18.781 1 98.75 506 ALA B C 1
ATOM 8264 O O . ALA B 1 506 ? 13.266 -14.242 -18.641 1 98.75 506 ALA B O 1
ATOM 8265 N N . SER B 1 507 ? 15.344 -14.281 -19.438 1 98.62 507 SER B N 1
ATOM 8266 C CA . SER B 1 507 ? 15.195 -13.086 -20.25 1 98.62 507 SER B CA 1
ATOM 8267 C C . SER B 1 507 ? 15.836 -13.273 -21.625 1 98.62 507 SER B C 1
ATOM 8269 O O . SER B 1 507 ? 16.797 -14.023 -21.766 1 98.62 507 SER B O 1
ATOM 8271 N N . SER B 1 508 ? 15.25 -12.656 -22.609 1 98.44 508 SER B N 1
ATOM 8272 C CA . SER B 1 508 ? 15.781 -12.672 -23.969 1 98.44 508 SER B CA 1
ATOM 8273 C C . SER B 1 508 ? 15.844 -11.266 -24.547 1 98.44 508 SER B C 1
ATOM 8275 O O . SER B 1 508 ? 15.141 -10.359 -24.094 1 98.44 508 SER B O 1
ATOM 8277 N N . GLY B 1 509 ? 16.734 -11.156 -25.547 1 97.06 509 GLY B N 1
ATOM 8278 C CA . GLY B 1 509 ? 16.922 -9.82 -26.109 1 97.06 509 GLY B CA 1
ATOM 8279 C C . GLY B 1 509 ? 17.344 -9.828 -27.562 1 97.06 509 GLY B C 1
ATOM 8280 O O . GLY B 1 509 ? 17.312 -10.875 -28.219 1 97.06 509 GLY B O 1
ATOM 8281 N N . ASP B 1 510 ? 17.641 -8.602 -28.031 1 96.56 510 ASP B N 1
ATOM 8282 C CA . ASP B 1 510 ? 18.062 -8.391 -29.406 1 96.56 510 ASP B CA 1
ATOM 8283 C C . ASP B 1 510 ? 19.516 -8.852 -29.609 1 96.56 510 ASP B C 1
ATOM 8285 O O . ASP B 1 510 ? 19.969 -9.016 -30.734 1 96.56 510 ASP B O 1
ATOM 8289 N N . ASP B 1 511 ? 20.188 -9.078 -28.562 1 96.56 511 ASP B N 1
ATOM 8290 C CA . ASP B 1 511 ? 21.609 -9.422 -28.641 1 96.56 511 ASP B CA 1
ATOM 8291 C C . ASP B 1 511 ? 21.797 -10.914 -28.891 1 96.56 511 ASP B C 1
ATOM 8293 O O . ASP B 1 511 ? 22.906 -11.445 -28.734 1 96.56 511 ASP B O 1
ATOM 8297 N N . THR B 1 512 ? 20.781 -11.648 -29.141 1 97 512 THR B N 1
ATOM 8298 C CA . THR B 1 512 ? 20.766 -13.047 -29.547 1 97 512 THR B CA 1
ATOM 8299 C C . THR B 1 512 ? 21 -13.969 -28.344 1 97 512 THR B C 1
ATOM 8301 O O . THR B 1 512 ? 21.156 -15.18 -28.516 1 97 512 THR B O 1
ATOM 8304 N N . ILE B 1 513 ? 20.953 -13.352 -27.203 1 97.25 513 ILE B N 1
ATOM 8305 C CA . ILE B 1 513 ? 21.312 -14.109 -26 1 97.25 513 ILE B CA 1
ATOM 8306 C C . ILE B 1 513 ? 20.062 -14.312 -25.141 1 97.25 513 ILE B C 1
ATOM 8308 O O . ILE B 1 513 ? 19.172 -13.469 -25.125 1 97.25 513 ILE B O 1
ATOM 8312 N N . VAL B 1 514 ? 20.047 -15.5 -24.547 1 98.56 514 VAL B N 1
ATOM 8313 C CA . VAL B 1 514 ? 19.078 -15.773 -23.5 1 98.56 514 VAL B CA 1
ATOM 8314 C C . VAL B 1 514 ? 19.781 -15.938 -22.172 1 98.56 514 VAL B C 1
ATOM 8316 O O . VAL B 1 514 ? 20.781 -16.641 -22.078 1 98.56 514 VAL B O 1
ATOM 8319 N N . LYS B 1 515 ? 19.312 -15.273 -21.188 1 98.69 515 LYS B N 1
ATOM 8320 C CA . LYS B 1 515 ? 19.906 -15.359 -19.859 1 98.69 515 LYS B CA 1
ATOM 8321 C C . LYS B 1 515 ? 18.953 -16.016 -18.875 1 98.69 515 LYS B C 1
ATOM 8323 O O . LYS B 1 515 ? 17.75 -15.758 -18.891 1 98.69 515 LYS B O 1
ATOM 8328 N N . ILE B 1 516 ? 19.516 -16.906 -18.078 1 98.69 516 ILE B N 1
ATOM 8329 C CA . ILE B 1 516 ? 18.781 -17.547 -16.984 1 98.69 516 ILE B CA 1
ATOM 8330 C C . ILE B 1 516 ? 19.25 -16.984 -15.648 1 98.69 516 ILE B C 1
ATOM 8332 O O . ILE B 1 516 ? 20.438 -17.062 -15.32 1 98.69 516 ILE B O 1
ATOM 8336 N N . TRP B 1 517 ? 18.281 -16.453 -14.891 1 98.19 517 TRP B N 1
ATOM 8337 C CA . TRP B 1 517 ? 18.594 -15.742 -13.656 1 98.19 517 TRP B CA 1
ATOM 8338 C C . TRP B 1 517 ? 18.266 -16.594 -12.438 1 98.19 517 TRP B C 1
ATOM 8340 O O . TRP B 1 517 ? 17.266 -17.328 -12.438 1 98.19 517 TRP B O 1
ATOM 8350 N N . GLY B 1 518 ? 19.094 -16.469 -11.398 1 96.44 518 GLY B N 1
ATOM 8351 C CA . GLY B 1 518 ? 18.906 -17.125 -10.117 1 96.44 518 GLY B CA 1
ATOM 8352 C C . GLY B 1 518 ? 19.516 -16.344 -8.961 1 96.44 518 GLY B C 1
ATOM 8353 O O . GLY B 1 518 ? 20 -15.227 -9.141 1 96.44 518 GLY B O 1
ATOM 8354 N N . PRO B 1 519 ? 19.391 -16.891 -7.762 1 94.94 519 PRO B N 1
ATOM 8355 C CA . PRO B 1 519 ? 19.906 -16.203 -6.574 1 94.94 519 PRO B CA 1
ATOM 8356 C C . PRO B 1 519 ? 21.438 -16.141 -6.543 1 94.94 519 PRO B C 1
ATOM 8358 O O . PRO B 1 519 ? 22.094 -16.953 -7.203 1 94.94 519 PRO B O 1
ATOM 8361 N N . SER B 1 520 ? 21.938 -15.078 -5.809 1 89.06 520 SER B N 1
ATOM 8362 C CA . SER B 1 520 ? 23.375 -14.961 -5.641 1 89.06 520 SER B CA 1
ATOM 8363 C C . SER B 1 520 ? 23.906 -16.047 -4.699 1 89.06 520 SER B C 1
ATOM 8365 O O . SER B 1 520 ? 23.219 -16.469 -3.773 1 89.06 520 SER B O 1
ATOM 8367 N N . ARG B 1 521 ? 24.781 -16.812 -5.051 1 68.56 521 ARG B N 1
ATOM 8368 C CA . ARG B 1 521 ? 25.406 -17.828 -4.203 1 68.56 521 ARG B CA 1
ATOM 8369 C C . ARG B 1 521 ? 26.094 -17.188 -3 1 68.56 521 ARG B C 1
ATOM 8371 O O . ARG B 1 521 ? 26.891 -16.266 -3.154 1 68.56 521 ARG B O 1
ATOM 8378 N N . THR B 1 522 ? 25.359 -16.781 -1.958 1 56.78 522 THR B N 1
ATOM 8379 C CA . THR B 1 522 ? 26.125 -16.422 -0.766 1 56.78 522 THR B CA 1
ATOM 8380 C C . THR B 1 522 ? 27.266 -17.422 -0.543 1 56.78 522 THR B C 1
ATOM 8382 O O . THR B 1 522 ? 27.047 -18.641 -0.576 1 56.78 522 THR B O 1
ATOM 8385 N N . SER B 1 523 ? 28.484 -17.156 -0.963 1 42.72 523 SER B N 1
ATOM 8386 C CA . SER B 1 523 ? 29.609 -17.875 -0.377 1 42.72 523 SER B CA 1
ATOM 8387 C C . SER B 1 523 ? 29.391 -18.109 1.115 1 42.72 523 SER B C 1
ATOM 8389 O O . SER B 1 523 ? 29.094 -17.172 1.857 1 42.72 523 SER B O 1
ATOM 8391 N N . ASP B 1 524 ? 28.75 -19.156 1.561 1 38.16 524 ASP B N 1
ATOM 8392 C CA . ASP B 1 524 ? 29.047 -19.578 2.926 1 38.16 524 ASP B CA 1
ATOM 8393 C C . ASP B 1 524 ? 30.469 -19.219 3.33 1 38.16 524 ASP B C 1
ATOM 8395 O O . ASP B 1 524 ? 31.422 -19.922 2.998 1 38.16 524 ASP B O 1
ATOM 8399 N N . SER B 1 525 ? 31.109 -18.141 3 1 31.94 525 SER B N 1
ATOM 8400 C CA . SER B 1 525 ? 32.344 -18.062 3.779 1 31.94 525 SER B CA 1
ATOM 8401 C C . SER B 1 525 ? 32.062 -18.125 5.277 1 31.94 525 SER B C 1
ATOM 8403 O O . SER B 1 525 ? 31.578 -17.156 5.859 1 31.94 525 SER B O 1
ATOM 8405 N N . GLY B 1 526 ? 31.328 -19.078 5.906 1 24.31 526 GLY B N 1
ATOM 8406 C CA . GLY B 1 526 ? 32.188 -19.625 6.961 1 24.31 526 GLY B CA 1
ATOM 8407 C C . GLY B 1 526 ? 33.438 -20.281 6.434 1 24.31 526 GLY B C 1
ATOM 8408 O O . GLY B 1 526 ? 33.469 -20.719 5.281 1 24.31 526 GLY B O 1
#

Solvent-accessible surface area (backbone atoms only — not comparable to full-atom values): 54274 Å² total; per-residue (Å²): 133,77,70,68,65,55,58,29,53,53,37,42,49,54,45,38,70,76,37,68,71,56,51,67,69,59,50,49,38,39,47,37,52,48,28,47,54,55,48,38,52,67,32,23,52,42,37,31,65,73,70,69,54,68,68,53,36,71,69,49,48,56,34,50,50,24,46,71,70,64,38,58,70,60,28,58,62,45,51,79,67,54,63,42,70,60,82,42,71,66,51,54,38,46,50,49,39,54,51,50,50,50,51,35,48,41,27,42,70,74,66,62,32,57,66,60,26,50,50,45,44,66,70,59,46,57,84,46,56,58,69,67,59,54,50,54,57,50,47,34,73,75,43,72,80,39,63,67,57,34,50,76,70,51,46,64,88,43,71,68,54,20,40,50,48,49,51,51,60,49,33,76,49,33,28,43,86,39,34,55,45,78,66,46,57,60,51,38,48,50,35,16,51,52,34,35,50,70,72,30,87,40,82,26,58,63,90,76,65,73,64,55,88,59,50,78,66,67,64,28,61,64,40,38,50,84,30,77,74,44,75,46,67,85,52,87,28,33,26,49,26,56,41,54,26,69,79,31,47,37,32,39,37,19,13,54,64,17,35,33,41,33,23,31,50,77,66,82,52,40,79,73,39,76,43,65,82,49,92,30,36,24,53,27,68,39,54,31,60,84,45,52,35,36,39,34,21,15,71,72,26,35,32,40,34,28,32,56,88,79,51,44,79,73,46,79,43,63,83,55,90,89,38,44,34,50,28,53,36,46,36,72,85,41,58,30,32,38,44,30,8,60,70,25,36,36,38,32,27,32,58,86,80,65,42,77,74,47,73,46,86,52,67,32,34,53,23,48,38,54,26,77,82,42,34,39,39,30,33,18,72,86,13,32,38,39,31,30,32,65,85,78,69,39,79,72,48,74,45,84,70,82,40,49,43,47,28,60,33,68,34,87,88,43,59,48,33,35,38,35,34,34,46,70,35,34,35,39,32,29,30,65,82,75,69,38,81,74,44,63,40,73,82,53,46,34,76,84,67,69,42,33,46,31,60,26,60,92,60,48,27,33,37,30,34,10,54,74,4,30,34,41,33,24,34,47,90,78,40,45,78,74,47,77,40,88,70,35,61,47,31,15,21,16,33,32,42,34,72,62,48,60,41,32,35,37,40,24,6,52,62,18,38,34,38,32,26,19,41,59,77,73,74,71,76,115,133,77,71,67,64,57,59,28,52,54,38,41,48,55,45,38,70,74,36,68,69,56,52,65,69,60,49,49,40,41,46,37,52,48,29,46,55,56,48,39,54,69,31,23,50,42,38,31,63,74,71,69,55,67,68,54,34,71,68,47,47,57,35,50,51,23,47,72,70,64,36,57,70,61,28,58,62,44,52,78,70,54,62,42,70,61,83,42,72,66,50,53,37,46,50,49,38,55,53,49,50,50,51,35,50,40,28,44,70,72,66,63,32,58,67,60,27,48,48,44,43,67,72,59,46,56,82,47,55,58,69,67,58,53,50,53,55,50,49,34,73,75,44,71,81,38,63,67,58,34,49,76,72,50,46,64,91,42,69,69,55,19,40,50,48,49,49,49,62,50,32,75,48,33,28,42,86,39,33,56,44,77,65,45,57,60,51,38,49,50,34,16,51,52,34,35,50,71,72,32,87,39,82,26,58,64,89,76,65,74,66,56,89,58,50,78,66,67,66,28,61,64,40,37,50,83,28,78,74,45,76,46,67,84,51,86,27,33,26,49,25,54,42,54,24,68,80,31,46,38,31,39,38,21,13,55,64,16,35,33,40,32,24,31,50,75,67,82,51,39,77,72,36,76,43,67,81,50,93,29,35,24,54,26,68,36,56,31,62,84,46,53,35,35,40,34,22,16,71,72,28,36,31,40,34,28,32,56,88,79,51,43,79,72,45,81,42,64,83,54,87,90,37,43,36,48,27,53,37,46,36,70,84,42,57,30,32,37,42,31,8,59,70,26,35,37,37,32,29,31,58,87,79,66,42,78,73,45,73,47,87,52,67,34,34,53,22,48,38,54,25,77,83,42,32,39,39,31,33,18,71,84,14,31,39,39,31,30,32,64,86,79,70,40,79,73,49,74,45,82,69,80,42,47,42,47,28,59,32,67,35,88,87,42,57,49,33,36,40,34,34,34,44,70,34,35,36,37,33,28,30,66,82,76,68,38,81,76,43,62,41,72,81,53,46,35,76,83,68,68,42,32,48,32,61,24,58,92,61,47,26,34,38,31,36,10,56,74,4,28,34,42,31,25,34,49,90,79,41,45,78,73,46,76,40,89,72,36,61,46,32,14,21,16,33,31,43,36,72,62,47,60,41,32,35,36,40,22,6,54,61,17,37,35,39,33,27,19,42,58,76,72,73,71,75,116

InterPro domains:
  IPR001680 WD40 repeat [PF00400] (481-517)
  IPR001680 WD40 repeat [PS50082] (232-264)
  IPR001680 WD40 repeat [PS50082] (275-316)
  IPR001680 WD40 repeat [PS50082] (485-517)
  IPR001680 WD40 repeat [SM00320] (225-264)
  IPR001680 WD40 repeat [SM00320] (268-307)
  IPR001680 WD40 repeat [SM00320] (310-350)
  IPR001680 WD40 repeat [SM00320] (353-389)
  IPR001680 WD40 repeat [SM00320] (392-431)
  IPR001680 WD40 repeat [SM00320] (434-475)
  IPR001680 WD40 repeat [SM00320] (478-518)
  IPR006594 LIS1 homology motif [PS50896] (23-55)
  IPR006595 CTLH, C-terminal LisH motif [PS50897] (60-115)
  IPR015943 WD40/YVTN repeat-like-containing domain superfamily [G3DSA:2.130.10.10] (214-521)
  IPR036322 WD40-repeat-containing domain superfamily [SSF50978] (224-517)
  IPR051350 WD repeat-containing signal transduction regulator [PTHR22838] (21-520)
  IPR054080 TPR1-like, CTLH-containing domain [PF21889] (62-180)
  IPR056153 IFT122/SMU1, beta-propeller domain [PF23381] (229-475)

pLDDT: mean 90.25, std 10.62, range [22.58, 98.75]

Radius of gyration: 34.65 Å; Cα contacts (8 Å, |Δi|>4): 2427; chains: 2; bounding box: 82×88×98 Å

Secondary structure (DSSP, 8-state):
--SSHHHHHHHHHHHHHH-TTS-HHHHHHHHHHHHHHHT-HHHHHHHHHHH---SS-HHHHHHHHHHHHT-HHHHHHGGGGS-BSS--HHHHHHHHHHHHHHHHHHHHHTS--HHHHHHHIIIIITTTS-HHHHHHHHHHHH-TT-HHHHHHTT--SSHHHHHHHHHHHHHTTB-TTTSPPTTHHHHHHHHHHHHHHHH-S-B---TT-PPPSSSPPPPB-TT---EEEEEE---SS-EEEEEE-TTS-EEEEEETTS-EEEEETTTTTEEEEEE---SS-EEEEEE-TTSSEEEEEETTS-EEEEETTT--EEEEE--STT----EEEE-TTSSEEEEEETTTEEEEEETTT--EEEEEE-SPEEEEEE-TTSEEEEEETTSEEEEEETTTTEEEEEEE--SEEEEEEE-SS-TTEEEEEEETTEEEEEETTTTEEEEEEESS--SSS--B-EEETTTTEEEEE-TTSEEEEEETTT--EEEEEE--SS-EEEEEE-SSSTT-EEEEETTS-EEEEE--------/--SSHHHHHHHHHHHHHH-TTS-HHHHHHHHHHHHHHHT-HHHHHHHHHHH---SS-HHHHHHHHHHHHT-HHHHHHGGGGS-BSS--HHHHHHHHHHHHHHHHHHHHHTS--HHHHHHHIIIIITTTS-HHHHHHHHHHHH-TT-HHHHHHTT--SSHHHHHHHHHHHHHTTB-TTTSPPTTHHHHHHHHHHHHHHHH-S-B---TT-PPPSSSPPPPB-TT---EEEEEE---SS-EEEEEE-TTS-EEEEEETTS-EEEEETTTTTEEEEEE---SS-EEEEEE-TTSSEEEEEETTS-EEEEETTT--EEEEE--STT----EEEE-TTSSEEEEEETTTEEEEEETTT--EEEEEE-SPEEEEEE-TTSEEEEEETTSEEEEEETTTTEEEEEEE--SEEEEEEE-SS-TTEEEEEEETTEEEEEETTTTEEEEEEESS--SSS--B-EEETTTTEEEEE-TTSEEEEEETTT--EEEEEE--SS-EEEEEE-SSSTT-EEEEETTS-EEEEE--------

Nearest PDB structures (foldseek):
  8qbn-assembly1_W  TM=8.261E-01  e=4.124E-33  Homo sapiens
  8qbn-assembly1_7  TM=8.243E-01  e=6.397E-33  Homo sapiens
  8qe8-assembly1_B  TM=9.011E-01  e=9.434E-31  Homo sapiens
  9esi-assembly1_C  TM=8.903E-01  e=1.489E-22  Schizosaccharomyces pombe
  8gef-assembly1_B  TM=8.262E-01  e=1.409E-22  Homo sapiens

Sequence (1052 aa):
MNGYQGNSGKGQGQLAQRFPEVDPSELTRLIIQALSDLGYQRSSDELRDESGLELDSPAINGFIECVRSGDFTNAELKIADLHLINDSDETKRHIVFLIKRQKFLELLYLENSTQEALILLRQEVHELTDTANIRALTSLLMNKDSPELQRSNGWMGDAMLSRDSLLNDISKFIDPNDMIPKQRLFQLLQQSIKYQQSKTLYQFGDEGDRISLYEDVKSNKKNFPDTVHYTLTMHEDEVWYVTFSHDGRYFASASADNHVLLYDAINGFSLLHDLSGHDKQVMHCSFSPDDSMLLTCSFESKAHLWNVQTGELVRTLSLGGDSRIWCSDWFPDGGSFVLGSPDKEIAIFDASSGEVVHRWEGPVVNDLKISRDYKLIAVTYDMNVEVWDLRTKHKVKTLELGQRLTSVSVSDKNPAQILINVSPNELQLWDWSRHILLAKYVGHKQEKFVLRSCFGYDERVILSGSEDGRIFMWNKEYGALLGVFDAHTGNSNCVCWNPRIKSMFASSGDDTIVKIWGPSRTSDSGMNGYQGNSGKGQGQLAQRFPEVDPSELTRLIIQALSDLGYQRSSDELRDESGLELDSPAINGFIECVRSGDFTNAELKIADLHLINDSDETKRHIVFLIKRQKFLELLYLENSTQEALILLRQEVHELTDTANIRALTSLLMNKDSPELQRSNGWMGDAMLSRDSLLNDISKFIDPNDMIPKQRLFQLLQQSIKYQQSKTLYQFGDEGDRISLYEDVKSNKKNFPDTVHYTLTMHEDEVWYVTFSHDGRYFASASADNHVLLYDAINGFSLLHDLSGHDKQVMHCSFSPDDSMLLTCSFESKAHLWNVQTGELVRTLSLGGDSRIWCSDWFPDGGSFVLGSPDKEIAIFDASSGEVVHRWEGPVVNDLKISRDYKLIAVTYDMNVEVWDLRTKHKVKTLELGQRLTSVSVSDKNPAQILINVSPNELQLWDWSRHILLAKYVGHKQEKFVLRSCFGYDERVILSGSEDGRIFMWNKEYGALLGVFDAHTGNSNCVCWNPRIKSMFASSGDDTIVKIWGPSRTSDSG